Protein AF-0000000084860853 (afdb_homodimer)

Foldseek 3Di:
DPPPPPPQDDPLPRDDDPAQVNLLVVLCVPAPPPPFLEQADFAFADDFDPLLVVLLVVLVVDPVLQDFAQLQAHPLLLVLVQVLCQVVQVHGADSVQFKGKFQALLVLLLLLLLLWPAAQAEEEEEPLDDLSVVSSNPVRRYHYQYFYFFDAPCQFQAAAALQRGDGPVVSVLVSDDLRHAEYEAEPVDPPSLHAHDLVRLVSVLVSCLVNVHAYEYECQQVLWFQDDHDDSLRNDVSSLQRYKYKYGLCQLRSNNVQRIIMIGGGNVSVVSSSVSRCVVPVHYNRSSSSSSSVCSVCCVVVVNSVVVNVVLVVLLVLLCVLCVVLSWYWHRHRGDFKIKTFQPQFADDDPPDDDPSQVPDAQQSVVQSVLCRQQSYHWGQSLSSPDPVCSVSRRRMTMGGRSYDSVSSVSNSVSCNSSSVRGHD/DPPPPPPQDDPLPRDDQPALVNLLVVLCVPAPPPPFLEQADFAFADDFDPLLVVLLVVLVVDPVLQDFAQLQAHPLLLVLVQVLCQVVQVHGADSVQFKGKFQALLVLVLLLLLLWPAAQAEEEEEPLDDLSVVSSNPVRRYHYQYFYFFDAPCQFQAAAALQRGDGPVVSVLVSDDLRHAEYEAEPVDPPSLHAHDLVRLVSVLVSCLVNVHAYEYECQQVLWFQDDHDDSLRNDVSSLQRYKYKYGLCQLRSNNVQRIIMIGGGNVSVVSSSVSRCVVPVHYNRSSSSSSSVCSVCCVVVVNSVVVNVVLVVLLVLLCVLCVVLVWYKHRHRGDFKIKTFQPQFADDDPPDDDPSQVPDAQQSVVQSVLCRQQSYHWGQSLSSPDPVCSVSRRRMTMGGRSYDSVSSVSNSVSCNSSSVRGHD

Sequence (850 aa):
MSNKSKLQPAARVAARKQDVWTIVNEAAAASPKQPIVNMGQGFFGYNPPKFILDAAKAALDKVECNQYSPTKGRPRLKQAIADSYSPLWGRKLDPDTEITITTGANEGMLSAFMGFIEEGDEVIIFEPFFDQYISNIEMPGGKIRYVPLHPPEKGAAQNTSAGEWTINFAELEAAITPKTKMIVLNTPHNPVGKVFSKEELLKIGELCVKNEIIILSDEVYDRLYYTPFTRMATLSPEIERLTLTVGSAGKNFYATGWRVGWLIGPPHLIQYVAAAHTRICYSSVSPLQEAAAVGFEEADANNFWNSAVTEMKGKMNLFNEIWKELDLPFSDPEGGYFVLVNMKKVKIPVNYPFPDHVKDRPRDFKLSWFLIQEVGVAAIPPTEFYTDENAHIGEDWLRFAVCKEDEVLVSAKERLRGLKKYIEAMSNKSKLQPAARVAARKQDVWTIVNEAAAASPKQPIVNMGQGFFGYNPPKFILDAAKAALDKVECNQYSPTKGRPRLKQAIADSYSPLWGRKLDPDTEITITTGANEGMLSAFMGFIEEGDEVIIFEPFFDQYISNIEMPGGKIRYVPLHPPEKGAAQNTSAGEWTINFAELEAAITPKTKMIVLNTPHNPVGKVFSKEELLKIGELCVKNEIIILSDEVYDRLYYTPFTRMATLSPEIERLTLTVGSAGKNFYATGWRVGWLIGPPHLIQYVAAAHTRICYSSVSPLQEAAAVGFEEADANNFWNSAVTEMKGKMNLFNEIWKELDLPFSDPEGGYFVLVNMKKVKIPVNYPFPDHVKDRPRDFKLSWFLIQEVGVAAIPPTEFYTDENAHIGEDWLRFAVCKEDEVLVSAKERLRGLKKYIEA

Structure (mmCIF, N/CA/C/O backbone):
data_AF-0000000084860853-model_v1
#
loop_
_entity.id
_entity.type
_entity.pdbx_description
1 polymer 'Similar to kynurenine aminotransferase'
#
loop_
_atom_site.group_PDB
_atom_site.id
_atom_site.type_symbol
_atom_site.label_atom_id
_atom_site.label_alt_id
_atom_site.label_comp_id
_atom_site.label_asym_id
_atom_site.label_entity_id
_atom_site.label_seq_id
_atom_site.pdbx_PDB_ins_code
_atom_site.Cartn_x
_atom_site.Cartn_y
_atom_site.Cartn_z
_atom_site.occupancy
_atom_site.B_iso_or_equiv
_atom_site.auth_seq_id
_atom_site.auth_comp_id
_atom_site.auth_asym_id
_atom_site.auth_atom_id
_atom_site.pdbx_PDB_model_num
ATOM 1 N N . MET A 1 1 ? -27.391 12.758 -25.125 1 26.53 1 MET A N 1
ATOM 2 C CA . MET A 1 1 ? -26.359 12.898 -24.094 1 26.53 1 MET A CA 1
ATOM 3 C C . MET A 1 1 ? -26.516 11.82 -23.031 1 26.53 1 MET A C 1
ATOM 5 O O . MET A 1 1 ? -27.547 11.734 -22.375 1 26.53 1 MET A O 1
ATOM 9 N N . SER A 1 2 ? -26.094 10.609 -23.031 1 34.16 2 SER A N 1
ATOM 10 C CA . SER A 1 2 ? -26.391 9.406 -22.266 1 34.16 2 SER A CA 1
ATOM 11 C C . SER A 1 2 ? -26.203 9.641 -20.766 1 34.16 2 SER A C 1
ATOM 13 O O . SER A 1 2 ? -25.172 10.18 -20.344 1 34.16 2 SER A O 1
ATOM 15 N N . ASN A 1 3 ? -27.156 9.977 -19.938 1 36.84 3 ASN A N 1
ATOM 16 C CA . ASN A 1 3 ? -27.297 10.375 -18.547 1 36.84 3 ASN A CA 1
ATOM 17 C C . ASN A 1 3 ? -26.578 9.406 -17.609 1 36.84 3 ASN A C 1
ATOM 19 O O . ASN A 1 3 ? -27.203 8.508 -17.047 1 36.84 3 ASN A O 1
ATOM 23 N N . LYS A 1 4 ? -25.406 8.906 -17.922 1 50.62 4 LYS A N 1
ATOM 24 C CA . LYS A 1 4 ? -24.703 8.055 -16.969 1 50.62 4 LYS A CA 1
ATOM 25 C C . LYS A 1 4 ? -24.594 8.727 -15.594 1 50.62 4 LYS A C 1
ATOM 27 O O . LYS A 1 4 ? -24.266 9.914 -15.508 1 50.62 4 LYS A O 1
ATOM 32 N N . SER A 1 5 ? -25.203 8.086 -14.578 1 68.56 5 SER A N 1
ATOM 33 C CA . SER A 1 5 ? -25.25 8.539 -13.188 1 68.56 5 SER A CA 1
ATOM 34 C C . SER A 1 5 ? -23.859 8.969 -12.711 1 68.56 5 SER A C 1
ATOM 36 O O . SER A 1 5 ? -22.859 8.32 -13.031 1 68.56 5 SER A O 1
ATOM 38 N N . LYS A 1 6 ? -23.625 10.25 -12.414 1 81.25 6 LYS A N 1
ATOM 39 C CA . LYS A 1 6 ? -22.406 10.852 -11.875 1 81.25 6 LYS A CA 1
ATOM 40 C C . LYS A 1 6 ? -21.797 9.977 -10.781 1 81.25 6 LYS A C 1
ATOM 42 O O . LYS A 1 6 ? -20.625 10.109 -10.461 1 81.25 6 LYS A O 1
ATOM 47 N N . LEU A 1 7 ? -22.562 8.953 -10.445 1 88.38 7 LEU A N 1
ATOM 48 C CA . LEU A 1 7 ? -22.094 8.125 -9.344 1 88.38 7 LEU A CA 1
ATOM 49 C C . LEU A 1 7 ? -21.547 6.797 -9.852 1 88.38 7 LEU A C 1
ATOM 51 O O . LEU A 1 7 ? -21.125 5.953 -9.062 1 88.38 7 LEU A O 1
ATOM 55 N N . GLN A 1 8 ? -21.406 6.688 -11.102 1 92.31 8 GLN A N 1
ATOM 56 C CA . GLN A 1 8 ? -20.891 5.449 -11.688 1 92.31 8 GLN A CA 1
ATOM 57 C C . GLN A 1 8 ? -19.422 5.25 -11.359 1 92.31 8 GLN A C 1
ATOM 59 O O . GLN A 1 8 ? -18.656 6.211 -11.328 1 92.31 8 GLN A O 1
ATOM 64 N N . PRO A 1 9 ? -19 3.986 -11.086 1 95.88 9 PRO A N 1
ATOM 65 C CA . PRO A 1 9 ? -17.578 3.717 -10.852 1 95.88 9 PRO A CA 1
ATOM 66 C C . PRO A 1 9 ? -16.719 3.924 -12.102 1 95.88 9 PRO A C 1
ATOM 68 O O . PRO A 1 9 ? -17.25 3.986 -13.219 1 95.88 9 PRO A O 1
ATOM 71 N N . ALA A 1 10 ? -15.477 4.156 -11.883 1 95.56 10 ALA A N 1
ATOM 72 C CA . ALA A 1 10 ? -14.539 4.18 -13 1 95.56 10 ALA A CA 1
ATOM 73 C C . ALA A 1 10 ? -14.539 2.846 -13.742 1 95.56 10 ALA A C 1
ATOM 75 O O . ALA A 1 10 ? -14.758 1.792 -13.141 1 95.56 10 ALA A O 1
ATOM 76 N N . ALA A 1 11 ? -14.211 2.842 -14.984 1 92.62 11 ALA A N 1
ATOM 77 C CA . ALA A 1 11 ? -14.242 1.666 -15.852 1 92.62 11 ALA A CA 1
ATOM 78 C C . ALA A 1 11 ? -13.289 0.585 -15.344 1 92.62 11 ALA A C 1
ATOM 80 O O . ALA A 1 11 ? -13.594 -0.607 -15.438 1 92.62 11 ALA A O 1
ATOM 81 N N . ARG A 1 12 ? -12.195 0.969 -14.781 1 93 12 ARG A N 1
ATOM 82 C CA . ARG A 1 12 ? -11.133 0.051 -14.391 1 93 12 ARG A CA 1
ATOM 83 C C . ARG A 1 12 ? -11.586 -0.86 -13.258 1 93 12 ARG A C 1
ATOM 85 O O . ARG A 1 12 ? -10.992 -1.909 -13.016 1 93 12 ARG A O 1
ATOM 92 N N . VAL A 1 13 ? -12.711 -0.472 -12.523 1 93.19 13 VAL A N 1
ATOM 93 C CA . VAL A 1 13 ? -13.156 -1.284 -11.398 1 93.19 13 VAL A CA 1
ATOM 94 C C . VAL A 1 13 ? -14.625 -1.672 -11.602 1 93.19 13 VAL A C 1
ATOM 96 O O . VAL A 1 13 ? -15.211 -2.348 -10.75 1 93.19 13 VAL A O 1
ATOM 99 N N . ALA A 1 14 ? -15.258 -1.277 -12.656 1 89 14 ALA A N 1
ATOM 100 C CA . ALA A 1 14 ? -16.703 -1.44 -12.875 1 89 14 ALA A CA 1
ATOM 101 C C . ALA A 1 14 ? -17.047 -2.891 -13.195 1 89 14 ALA A C 1
ATOM 103 O O . ALA A 1 14 ? -18.062 -3.406 -12.742 1 89 14 ALA A O 1
ATOM 104 N N . ALA A 1 15 ? -16.234 -3.461 -13.977 1 77 15 ALA A N 1
ATOM 105 C CA . ALA A 1 15 ? -16.531 -4.82 -14.43 1 77 15 ALA A CA 1
ATOM 106 C C . ALA A 1 15 ? -16.078 -5.848 -13.391 1 77 15 ALA A C 1
ATOM 108 O O . ALA A 1 15 ? -15.023 -5.695 -12.781 1 77 15 ALA A O 1
ATOM 109 N N . ARG A 1 16 ? -17.203 -6.672 -13.125 1 67.56 16 ARG A N 1
ATOM 110 C CA . ARG A 1 16 ? -16.891 -7.699 -12.141 1 67.56 16 ARG A CA 1
ATOM 111 C C . ARG A 1 16 ? -17.016 -9.094 -12.742 1 67.56 16 ARG A C 1
ATOM 113 O O . ARG A 1 16 ? -18.125 -9.531 -13.07 1 67.56 16 ARG A O 1
ATOM 120 N N . LYS A 1 17 ? -15.961 -9.578 -13.375 1 71.38 17 LYS A N 1
ATOM 121 C CA . LYS A 1 17 ? -15.961 -11.023 -13.609 1 71.38 17 LYS A CA 1
ATOM 122 C C . LYS A 1 17 ? -15.5 -11.781 -12.367 1 71.38 17 LYS A C 1
ATOM 124 O O . LYS A 1 17 ? -14.57 -11.352 -11.68 1 71.38 17 LYS A O 1
ATOM 129 N N . GLN A 1 18 ? -16.266 -12.828 -12.086 1 79.12 18 GLN A N 1
ATOM 130 C CA . GLN A 1 18 ? -15.852 -13.625 -10.93 1 79.12 18 GLN A CA 1
ATOM 131 C C . GLN A 1 18 ? -14.453 -14.203 -11.133 1 79.12 18 GLN A C 1
ATOM 133 O O . GLN A 1 18 ? -14.188 -14.867 -12.141 1 79.12 18 GLN A O 1
ATOM 138 N N . ASP A 1 19 ? -13.641 -13.93 -10.234 1 78.62 19 ASP A N 1
ATOM 139 C CA . ASP A 1 19 ? -12.266 -14.398 -10.367 1 78.62 19 ASP A CA 1
ATOM 140 C C . ASP A 1 19 ? -12.125 -15.836 -9.867 1 78.62 19 ASP A C 1
ATOM 142 O O . ASP A 1 19 ? -13.055 -16.391 -9.281 1 78.62 19 ASP A O 1
ATOM 146 N N . VAL A 1 20 ? -11.016 -16.438 -10.172 1 85.88 20 VAL A N 1
ATOM 147 C CA . VAL A 1 20 ? -10.742 -17.828 -9.867 1 85.88 20 VAL A CA 1
ATOM 148 C C . VAL A 1 20 ? -10.82 -18.062 -8.359 1 85.88 20 VAL A C 1
ATOM 150 O O . VAL A 1 20 ? -11.289 -19.109 -7.91 1 85.88 20 VAL A O 1
ATOM 153 N N . TRP A 1 21 ? -10.398 -17.141 -7.594 1 80 21 TRP A N 1
ATOM 154 C CA . TRP A 1 21 ? -10.375 -17.281 -6.145 1 80 21 TRP A CA 1
ATOM 155 C C . TRP A 1 21 ? -11.789 -17.375 -5.582 1 80 21 TRP A C 1
ATOM 157 O O . TRP A 1 21 ? -12.062 -18.172 -4.691 1 80 21 TRP A O 1
ATOM 167 N N . THR A 1 22 ? -12.633 -16.578 -6.156 1 81.06 22 THR A N 1
ATOM 168 C CA . THR A 1 22 ? -14.039 -16.625 -5.77 1 81.06 22 THR A CA 1
ATOM 169 C C . THR A 1 22 ? -14.664 -17.969 -6.156 1 81.06 22 THR A C 1
ATOM 171 O O . THR A 1 22 ? -15.391 -18.562 -5.363 1 81.06 22 THR A O 1
ATOM 174 N N . ILE A 1 23 ? -14.352 -18.438 -7.277 1 86.25 23 ILE A N 1
ATOM 175 C CA . ILE A 1 23 ? -14.906 -19.688 -7.781 1 86.25 23 ILE A CA 1
ATOM 176 C C . ILE A 1 23 ? -14.422 -20.844 -6.918 1 86.25 23 ILE A C 1
ATOM 178 O O . ILE A 1 23 ? -15.211 -21.703 -6.52 1 86.25 23 ILE A O 1
ATOM 182 N N . VAL A 1 24 ? -13.18 -20.844 -6.613 1 88.75 24 VAL A N 1
ATOM 183 C CA . VAL A 1 24 ? -12.586 -21.906 -5.809 1 88.75 24 VAL A CA 1
ATOM 184 C C . VAL A 1 24 ? -13.18 -21.875 -4.398 1 88.75 24 VAL A C 1
ATOM 186 O O . VAL A 1 24 ? -13.484 -22.922 -3.83 1 88.75 24 VAL A O 1
ATOM 189 N N . ASN A 1 25 ? -13.375 -20.719 -3.898 1 86 25 ASN A N 1
ATOM 190 C CA . ASN A 1 25 ? -13.969 -20.594 -2.572 1 86 25 ASN A CA 1
ATOM 191 C C . ASN A 1 25 ? -15.422 -21.062 -2.559 1 86 25 ASN A C 1
ATOM 193 O O . ASN A 1 25 ? -15.859 -21.688 -1.595 1 86 25 ASN A O 1
ATOM 197 N N . GLU A 1 26 ? -16.156 -20.766 -3.588 1 88.44 26 GLU A N 1
ATOM 198 C CA . GLU A 1 26 ? -17.531 -21.219 -3.705 1 88.44 26 GLU A CA 1
ATOM 199 C C . GLU A 1 26 ? -17.594 -22.75 -3.807 1 88.44 26 GLU A C 1
ATOM 201 O O . GLU A 1 26 ? -18.438 -23.375 -3.176 1 88.44 26 GLU A O 1
ATOM 206 N N . ALA A 1 27 ? -16.719 -23.25 -4.609 1 93.25 27 ALA A N 1
ATOM 207 C CA . ALA A 1 27 ? -16.656 -24.688 -4.754 1 93.25 27 ALA A CA 1
ATOM 208 C C . ALA A 1 27 ? -16.344 -25.359 -3.416 1 93.25 27 ALA A C 1
ATOM 210 O O . ALA A 1 27 ? -16.938 -26.391 -3.07 1 93.25 27 ALA A O 1
ATOM 211 N N . ALA A 1 28 ? -15.398 -24.781 -2.754 1 92.62 28 ALA A N 1
ATOM 212 C CA . ALA A 1 28 ? -14.992 -25.312 -1.451 1 92.62 28 ALA A CA 1
ATOM 213 C C . ALA A 1 28 ? -16.156 -25.297 -0.469 1 92.62 28 ALA A C 1
ATOM 215 O O . ALA A 1 28 ? -16.359 -26.25 0.287 1 92.62 28 ALA A O 1
ATOM 216 N N . ALA A 1 29 ? -16.906 -24.266 -0.523 1 91.25 29 ALA A N 1
ATOM 217 C CA . ALA A 1 29 ? -18.047 -24.125 0.382 1 91.25 29 ALA A CA 1
ATOM 218 C C . ALA A 1 29 ? -19.156 -25.109 0.042 1 91.25 29 ALA A C 1
ATOM 220 O O . ALA A 1 29 ? -19.844 -25.609 0.933 1 91.25 29 ALA A O 1
ATOM 221 N N . ALA A 1 30 ? -19.297 -25.438 -1.141 1 93.12 30 ALA A N 1
ATOM 222 C CA . ALA A 1 30 ? -20.391 -26.297 -1.623 1 93.12 30 ALA A CA 1
ATOM 223 C C . ALA A 1 30 ? -20 -27.766 -1.541 1 93.12 30 ALA A C 1
ATOM 225 O O . ALA A 1 30 ? -20.859 -28.641 -1.635 1 93.12 30 ALA A O 1
ATOM 226 N N . SER A 1 31 ? -18.797 -28.047 -1.354 1 96.31 31 SER A N 1
ATOM 227 C CA . SER A 1 31 ? -18.297 -29.422 -1.434 1 96.31 31 SER A CA 1
ATOM 228 C C . SER A 1 31 ? -18.766 -30.25 -0.251 1 96.31 31 SER A C 1
ATOM 230 O O . SER A 1 31 ? -18.781 -29.781 0.886 1 96.31 31 SER A O 1
ATOM 232 N N . PRO A 1 32 ? -19.219 -31.5 -0.446 1 95.38 32 PRO A N 1
ATOM 233 C CA . PRO A 1 32 ? -19.531 -32.406 0.661 1 95.38 32 PRO A CA 1
ATOM 234 C C . PRO A 1 32 ? -18.281 -33 1.303 1 95.38 32 PRO A C 1
ATOM 236 O O . PRO A 1 32 ? -18.375 -33.656 2.338 1 95.38 32 PRO A O 1
ATOM 239 N N . LYS A 1 33 ? -17.125 -32.812 0.686 1 95.56 33 LYS A N 1
ATOM 240 C CA . LYS A 1 33 ? -15.859 -33.375 1.153 1 95.56 33 LYS A CA 1
ATOM 241 C C . LYS A 1 33 ? -15.133 -32.375 2.07 1 95.56 33 LYS A C 1
ATOM 243 O O . LYS A 1 33 ? -14.023 -31.938 1.758 1 95.56 33 LYS A O 1
ATOM 248 N N . GLN A 1 34 ? -15.68 -32.25 3.234 1 94.88 34 GLN A N 1
ATOM 249 C CA . GLN A 1 34 ? -15.117 -31.281 4.172 1 94.88 34 GLN A CA 1
ATOM 250 C C . GLN A 1 34 ? -14.227 -31.969 5.199 1 94.88 34 GLN A C 1
ATOM 252 O O . GLN A 1 34 ? -14.453 -33.125 5.555 1 94.88 34 GLN A O 1
ATOM 257 N N . PRO A 1 35 ? -13.203 -31.25 5.695 1 95.69 35 PRO A N 1
ATOM 258 C CA . PRO A 1 35 ? -12.664 -29.938 5.293 1 95.69 35 PRO A CA 1
ATOM 259 C C . PRO A 1 35 ? -11.859 -30.016 3.998 1 95.69 35 PRO A C 1
ATOM 261 O O . PRO A 1 35 ? -11.203 -31.016 3.729 1 95.69 35 PRO A O 1
ATOM 264 N N . ILE A 1 36 ? -11.875 -28.922 3.238 1 96.56 36 ILE A N 1
ATOM 265 C CA . ILE A 1 36 ? -11.164 -28.875 1.967 1 96.56 36 ILE A CA 1
ATOM 266 C C . ILE A 1 36 ? -9.672 -28.703 2.221 1 96.56 36 ILE A C 1
ATOM 268 O O . ILE A 1 36 ? -9.258 -27.922 3.084 1 96.56 36 ILE A O 1
ATOM 272 N N . VAL A 1 37 ? -8.891 -29.5 1.539 1 97 37 VAL A N 1
ATOM 273 C CA . VAL A 1 37 ? -7.445 -29.266 1.525 1 97 37 VAL A CA 1
ATOM 274 C C . VAL A 1 37 ? -7.094 -28.25 0.439 1 97 37 VAL A C 1
ATOM 276 O O . VAL A 1 37 ? -7.168 -28.562 -0.753 1 97 37 VAL A O 1
ATOM 279 N N . ASN A 1 38 ? -6.738 -27.078 0.819 1 95 38 ASN A N 1
ATOM 280 C CA . ASN A 1 38 ? -6.469 -25.984 -0.119 1 95 38 ASN A CA 1
ATOM 281 C C . ASN A 1 38 ? -5.035 -26.047 -0.642 1 95 38 ASN A C 1
ATOM 283 O O . ASN A 1 38 ? -4.102 -25.625 0.048 1 95 38 ASN A O 1
ATOM 287 N N . MET A 1 39 ? -4.891 -26.469 -1.827 1 96.62 39 MET A N 1
ATOM 288 C CA . MET A 1 39 ? -3.584 -26.516 -2.479 1 96.62 39 MET A CA 1
ATOM 289 C C . MET A 1 39 ? -3.473 -25.453 -3.564 1 96.62 39 MET A C 1
ATOM 291 O O . MET A 1 39 ? -2.611 -25.547 -4.441 1 96.62 39 MET A O 1
ATOM 295 N N . GLY A 1 40 ? -4.438 -24.547 -3.551 1 93.06 40 GLY A N 1
ATOM 296 C CA . GLY A 1 40 ? -4.441 -23.531 -4.586 1 93.06 40 GLY A CA 1
ATOM 297 C C . GLY A 1 40 ? -3.691 -22.266 -4.188 1 93.06 40 GLY A C 1
ATOM 298 O O . GLY A 1 40 ? -2.93 -21.719 -4.984 1 93.06 40 GLY A O 1
ATOM 299 N N . GLN A 1 41 ? -3.877 -21.781 -3.053 1 83.88 41 GLN A N 1
ATOM 300 C CA . GLN A 1 41 ? -3.336 -20.484 -2.639 1 83.88 41 GLN A CA 1
ATOM 301 C C . GLN A 1 41 ? -1.855 -20.609 -2.283 1 83.88 41 GLN A C 1
ATOM 303 O O . GLN A 1 41 ? -1.441 -21.562 -1.618 1 83.88 41 GLN A O 1
ATOM 308 N N . GLY A 1 42 ? -1.122 -19.641 -2.715 1 86.69 42 GLY A N 1
ATOM 309 C CA . GLY A 1 42 ? 0.327 -19.656 -2.596 1 86.69 42 GLY A CA 1
ATOM 310 C C . GLY A 1 42 ? 0.832 -18.922 -1.366 1 86.69 42 GLY A C 1
ATOM 311 O O . GLY A 1 42 ? 1.737 -18.094 -1.459 1 86.69 42 GLY A O 1
ATOM 312 N N . PHE A 1 43 ? 0.131 -19.141 -0.186 1 87.19 43 PHE A N 1
ATOM 313 C CA . PHE A 1 43 ? 0.722 -18.641 1.054 1 87.19 43 PHE A CA 1
ATOM 314 C C . PHE A 1 43 ? 1.024 -19.797 2.002 1 87.19 43 PHE A C 1
ATOM 316 O O . PHE A 1 43 ? 0.439 -20.875 1.884 1 87.19 43 PHE A O 1
ATOM 323 N N . PHE A 1 44 ? 1.942 -19.578 2.877 1 95.19 44 PHE A N 1
ATOM 324 C CA . PHE A 1 44 ? 2.561 -20.625 3.689 1 95.19 44 PHE A CA 1
ATOM 325 C C . PHE A 1 44 ? 1.618 -21.078 4.797 1 95.19 44 PHE A C 1
ATOM 327 O O . PHE A 1 44 ? 0.912 -20.266 5.391 1 95.19 44 PHE A O 1
ATOM 334 N N . GLY A 1 45 ? 1.632 -22.359 5.059 1 95.69 45 GLY A N 1
ATOM 335 C CA . GLY A 1 45 ? 0.835 -22.922 6.137 1 95.69 45 GLY A CA 1
ATOM 336 C C . GLY A 1 45 ? 1.556 -22.922 7.473 1 95.69 45 GLY A C 1
ATOM 337 O O . GLY A 1 45 ? 1.134 -23.609 8.406 1 95.69 45 GLY A O 1
ATOM 338 N N . TYR A 1 46 ? 2.668 -22.281 7.539 1 96.94 46 TYR A N 1
ATOM 339 C CA . TYR A 1 46 ? 3.484 -22.234 8.75 1 96.94 46 TYR A CA 1
ATOM 340 C C . TYR A 1 46 ? 4.051 -20.828 8.969 1 96.94 46 TYR A C 1
ATOM 342 O O . TYR A 1 46 ? 3.943 -19.969 8.102 1 96.94 46 TYR A O 1
ATOM 350 N N . ASN A 1 47 ? 4.605 -20.562 10.109 1 97.94 47 ASN A N 1
ATOM 351 C CA . ASN A 1 47 ? 5.129 -19.25 10.516 1 97.94 47 ASN A CA 1
ATOM 352 C C . ASN A 1 47 ? 6.484 -18.969 9.875 1 97.94 47 ASN A C 1
ATOM 354 O O . ASN A 1 47 ? 7.195 -19.906 9.484 1 97.94 47 ASN A O 1
ATOM 358 N N . PRO A 1 48 ? 6.828 -17.641 9.758 1 98.12 48 PRO A N 1
ATOM 359 C CA . PRO A 1 48 ? 8.227 -17.297 9.508 1 98.12 48 PRO A CA 1
ATOM 360 C C . PRO A 1 48 ? 9.18 -17.875 10.547 1 98.12 48 PRO A C 1
ATOM 362 O O . PRO A 1 48 ? 8.742 -18.281 11.633 1 98.12 48 PRO A O 1
ATOM 365 N N . PRO A 1 49 ? 10.453 -17.953 10.203 1 97.88 49 PRO A N 1
ATOM 366 C CA . PRO A 1 49 ? 11.43 -18.453 11.18 1 97.88 49 PRO A CA 1
ATOM 367 C C . PRO A 1 49 ? 11.383 -17.672 12.492 1 97.88 49 PRO A C 1
ATOM 369 O O . PRO A 1 49 ? 11.195 -16.453 12.484 1 97.88 49 PRO A O 1
ATOM 372 N N . LYS A 1 50 ? 11.68 -18.375 13.562 1 98.06 50 LYS A N 1
ATOM 373 C CA . LYS A 1 50 ? 11.562 -17.812 14.906 1 98.06 50 LYS A CA 1
ATOM 374 C C . LYS A 1 50 ? 12.414 -16.562 15.062 1 98.06 50 LYS A C 1
ATOM 376 O O . LYS A 1 50 ? 12.008 -15.602 15.703 1 98.06 50 LYS A O 1
ATOM 381 N N . PHE A 1 51 ? 13.656 -16.547 14.492 1 98.31 51 PHE A N 1
ATOM 382 C CA . PHE A 1 51 ? 14.555 -15.414 14.695 1 98.31 51 PHE A CA 1
ATOM 383 C C . PHE A 1 51 ? 14 -14.164 14.031 1 98.31 51 PHE A C 1
ATOM 385 O O . PHE A 1 51 ? 14.25 -13.047 14.484 1 98.31 51 PHE A O 1
ATOM 392 N N . ILE A 1 52 ? 13.258 -14.297 13 1 98.62 52 ILE A N 1
ATOM 393 C CA . ILE A 1 52 ? 12.625 -13.172 12.328 1 98.62 52 ILE A CA 1
ATOM 394 C C . ILE A 1 52 ? 11.406 -12.711 13.125 1 98.62 52 ILE A C 1
ATOM 396 O O . ILE A 1 52 ? 11.164 -11.508 13.258 1 98.62 52 ILE A O 1
ATOM 400 N N . LEU A 1 53 ? 10.586 -13.664 13.656 1 98.81 53 LEU A N 1
ATOM 401 C CA . LEU A 1 53 ? 9.445 -13.328 14.508 1 98.81 53 LEU A CA 1
ATOM 402 C C . LEU A 1 53 ? 9.898 -12.578 15.75 1 98.81 53 LEU A C 1
ATOM 404 O O . LEU A 1 53 ? 9.258 -11.602 16.156 1 98.81 53 LEU A O 1
ATOM 408 N N . ASP A 1 54 ? 11.008 -13.023 16.359 1 98.81 54 ASP A N 1
ATOM 409 C CA . ASP A 1 54 ? 11.57 -12.352 17.516 1 98.81 54 ASP A CA 1
ATOM 410 C C . ASP A 1 54 ? 11.992 -10.922 17.188 1 98.81 54 ASP A C 1
ATOM 412 O O . ASP A 1 54 ? 11.797 -10.008 17.984 1 98.81 54 ASP A O 1
ATOM 416 N N . ALA A 1 55 ? 12.602 -10.758 16 1 98.81 55 ALA A N 1
ATOM 417 C CA . ALA A 1 55 ? 13 -9.43 15.547 1 98.81 55 ALA A CA 1
ATOM 418 C C . ALA A 1 55 ? 11.789 -8.516 15.367 1 98.81 55 ALA A C 1
ATOM 420 O O . ALA A 1 55 ? 11.852 -7.328 15.68 1 98.81 55 ALA A O 1
ATOM 421 N N . ALA A 1 56 ? 10.727 -9.086 14.836 1 98.88 56 ALA A N 1
ATOM 422 C CA . ALA A 1 56 ? 9.5 -8.305 14.664 1 98.88 56 ALA A CA 1
ATOM 423 C C . ALA A 1 56 ? 8.969 -7.828 16.016 1 98.88 56 ALA A C 1
ATOM 425 O O . ALA A 1 56 ? 8.586 -6.664 16.156 1 98.88 56 ALA A O 1
ATOM 426 N N . LYS A 1 57 ? 8.891 -8.75 16.969 1 98.88 57 LYS A N 1
ATOM 427 C CA . LYS A 1 57 ? 8.414 -8.406 18.312 1 98.88 57 LYS A CA 1
ATOM 428 C C . LYS A 1 57 ? 9.305 -7.344 18.953 1 98.88 57 LYS A C 1
ATOM 430 O O . LYS A 1 57 ? 8.805 -6.391 19.547 1 98.88 57 LYS A O 1
ATOM 435 N N . ALA A 1 58 ? 10.602 -7.461 18.766 1 98.81 58 ALA A N 1
ATOM 436 C CA . ALA A 1 58 ? 11.547 -6.496 19.328 1 98.81 58 ALA A CA 1
ATOM 437 C C . ALA A 1 58 ? 11.375 -5.125 18.672 1 98.81 58 ALA A C 1
ATOM 439 O O . ALA A 1 58 ? 11.508 -4.098 19.344 1 98.81 58 ALA A O 1
ATOM 440 N N . ALA A 1 59 ? 11.117 -5.102 17.391 1 98.81 59 ALA A N 1
ATOM 441 C CA . ALA A 1 59 ? 10.938 -3.85 16.656 1 98.81 59 ALA A CA 1
ATOM 442 C C . ALA A 1 59 ? 9.758 -3.057 17.203 1 98.81 59 ALA A C 1
ATOM 444 O O . ALA A 1 59 ? 9.781 -1.824 17.234 1 98.81 59 ALA A O 1
ATOM 445 N N . LEU A 1 60 ? 8.727 -3.754 17.688 1 98.81 60 LEU A N 1
ATOM 446 C CA . LEU A 1 60 ? 7.496 -3.123 18.156 1 98.81 60 LEU A CA 1
ATOM 447 C C . LEU A 1 60 ? 7.738 -2.363 19.453 1 98.81 60 LEU A C 1
ATOM 449 O O . LEU A 1 60 ? 6.906 -1.549 19.875 1 98.81 60 LEU A O 1
ATOM 453 N N . ASP A 1 61 ? 8.867 -2.58 20.094 1 98.31 61 ASP A N 1
ATOM 454 C CA . ASP A 1 61 ? 9.18 -1.896 21.344 1 98.31 61 ASP A CA 1
ATOM 455 C C . ASP A 1 61 ? 9.828 -0.539 21.078 1 98.31 61 ASP A C 1
ATOM 457 O O . ASP A 1 61 ? 9.945 0.287 21.984 1 98.31 61 ASP A O 1
ATOM 461 N N . LYS A 1 62 ? 10.203 -0.277 19.891 1 98.19 62 LYS A N 1
ATOM 462 C CA . LYS A 1 62 ? 10.922 0.945 19.547 1 98.19 62 LYS A CA 1
ATOM 463 C C . LYS A 1 62 ? 9.977 1.994 18.953 1 98.19 62 LYS A C 1
ATOM 465 O O . LYS A 1 62 ? 9.289 1.737 17.969 1 98.19 62 LYS A O 1
ATOM 470 N N . VAL A 1 63 ? 10 3.201 19.469 1 97.69 63 VAL A N 1
ATOM 471 C CA . VAL A 1 63 ? 9.102 4.281 19.078 1 97.69 63 VAL A CA 1
ATOM 472 C C . VAL A 1 63 ? 9.203 4.523 17.578 1 97.69 63 VAL A C 1
ATOM 474 O O . VAL A 1 63 ? 8.195 4.566 16.875 1 97.69 63 VAL A O 1
ATOM 477 N N . GLU A 1 64 ? 10.461 4.621 17.062 1 96.88 64 GLU A N 1
ATOM 478 C CA . GLU A 1 64 ? 10.664 4.98 15.656 1 96.88 64 GLU A CA 1
ATOM 479 C C . GLU A 1 64 ? 10.125 3.902 14.727 1 96.88 64 GLU A C 1
ATOM 481 O O . GLU A 1 64 ? 9.703 4.199 13.609 1 96.88 64 GLU A O 1
ATOM 486 N N . CYS A 1 65 ? 10.055 2.635 15.195 1 98.31 65 CYS A N 1
ATOM 487 C CA . CYS A 1 65 ? 9.57 1.535 14.367 1 98.31 65 CYS A CA 1
ATOM 488 C C . CYS A 1 65 ? 8.055 1.539 14.281 1 98.31 65 CYS A C 1
ATOM 490 O O . CYS A 1 65 ? 7.477 0.953 13.359 1 98.31 65 CYS A O 1
ATOM 492 N N . ASN A 1 66 ? 7.414 2.184 15.227 1 98.62 66 ASN A N 1
ATOM 493 C CA . ASN A 1 66 ? 5.957 2.238 15.211 1 98.62 66 ASN A CA 1
ATOM 494 C C . ASN A 1 66 ? 5.449 3.463 14.453 1 98.62 66 ASN A C 1
ATOM 496 O O . ASN A 1 66 ? 4.246 3.621 14.258 1 98.62 66 ASN A O 1
ATOM 500 N N . GLN A 1 67 ? 6.32 4.348 13.977 1 97.94 67 GLN A N 1
ATOM 501 C CA . GLN A 1 67 ? 5.961 5.559 13.25 1 97.94 67 GLN A CA 1
ATOM 502 C C . GLN A 1 67 ? 6.375 5.461 11.781 1 97.94 67 GLN A C 1
ATOM 504 O O . GLN A 1 67 ? 7.031 4.496 11.383 1 97.94 67 GLN A O 1
ATOM 509 N N . TYR A 1 68 ? 6.035 6.434 11.008 1 96.19 68 TYR A N 1
ATOM 510 C CA . TYR A 1 68 ? 6.309 6.434 9.57 1 96.19 68 TYR A CA 1
ATOM 511 C C . TYR A 1 68 ? 7.762 6.066 9.297 1 96.19 68 TYR A C 1
ATOM 513 O O . TYR A 1 68 ? 8.672 6.605 9.922 1 96.19 68 TYR A O 1
ATOM 521 N N . SER A 1 69 ? 7.957 5.152 8.398 1 96.75 69 SER A N 1
ATOM 522 C CA . SER A 1 69 ? 9.281 4.984 7.812 1 96.75 69 SER A CA 1
ATOM 523 C C . SER A 1 69 ? 9.555 6.047 6.754 1 96.75 69 SER A C 1
ATOM 525 O O . SER A 1 69 ? 8.633 6.691 6.258 1 96.75 69 SER A O 1
ATOM 527 N N . PRO A 1 70 ? 10.875 6.27 6.508 1 94.88 70 PRO A N 1
ATOM 528 C CA . PRO A 1 70 ? 11.133 7.047 5.297 1 94.88 70 PRO A CA 1
ATOM 529 C C . PRO A 1 70 ? 10.43 6.48 4.066 1 94.88 70 PRO A C 1
ATOM 531 O O . PRO A 1 70 ? 10.227 5.266 3.973 1 94.88 70 PRO A O 1
ATOM 534 N N . THR A 1 71 ? 10.07 7.289 3.109 1 95.5 71 THR A N 1
ATOM 535 C CA . THR A 1 71 ? 9.234 6.895 1.979 1 95.5 71 THR A CA 1
ATOM 536 C C . THR A 1 71 ? 9.938 5.828 1.139 1 95.5 71 THR A C 1
ATOM 538 O O . THR A 1 71 ? 9.281 4.961 0.554 1 95.5 71 THR A O 1
ATOM 541 N N . LYS A 1 72 ? 11.297 5.832 1.104 1 97.38 72 LYS A N 1
ATOM 542 C CA . LYS A 1 72 ? 12.047 4.863 0.307 1 97.38 72 LYS A CA 1
ATOM 543 C C . LYS A 1 72 ? 12.328 3.594 1.104 1 97.38 72 LYS A C 1
ATOM 545 O O . LYS A 1 72 ? 12.891 2.635 0.575 1 97.38 72 LYS A O 1
ATOM 550 N N . GLY A 1 73 ? 11.984 3.631 2.359 1 98.38 73 GLY A N 1
ATOM 551 C CA . GLY A 1 73 ? 12.211 2.479 3.217 1 98.38 73 GLY A CA 1
ATOM 552 C C . GLY A 1 73 ? 13.148 2.764 4.371 1 98.38 73 GLY A C 1
ATOM 553 O O . GLY A 1 73 ? 13.906 3.74 4.336 1 98.38 73 GLY A O 1
ATOM 554 N N . ARG A 1 74 ? 13.117 1.971 5.371 1 98.5 74 ARG A N 1
ATOM 555 C CA . ARG A 1 74 ? 14 2.107 6.527 1 98.5 74 ARG A CA 1
ATOM 556 C C . ARG A 1 74 ? 15.445 1.827 6.148 1 98.5 74 ARG A C 1
ATOM 558 O O . ARG A 1 74 ? 15.727 0.891 5.398 1 98.5 74 ARG A O 1
ATOM 565 N N . PRO A 1 75 ? 16.359 2.592 6.648 1 98.44 75 PRO A N 1
ATOM 566 C CA . PRO A 1 75 ? 17.781 2.463 6.27 1 98.44 75 PRO A CA 1
ATOM 567 C C . PRO A 1 75 ? 18.344 1.074 6.555 1 98.44 75 PRO A C 1
ATOM 569 O O . PRO A 1 75 ? 19.109 0.536 5.75 1 98.44 75 PRO A O 1
ATOM 572 N N . ARG A 1 76 ? 17.953 0.487 7.672 1 98.81 76 ARG A N 1
ATOM 573 C CA . ARG A 1 76 ? 18.5 -0.821 8.031 1 98.81 76 ARG A CA 1
ATOM 574 C C . ARG A 1 76 ? 18.109 -1.873 6.996 1 98.81 76 ARG A C 1
ATOM 576 O O . ARG A 1 76 ? 18.938 -2.721 6.633 1 98.81 76 ARG A O 1
ATOM 583 N N . LEU A 1 77 ? 16.844 -1.844 6.527 1 98.94 77 LEU A N 1
ATOM 584 C CA . LEU A 1 77 ? 16.422 -2.832 5.543 1 98.94 77 LEU A CA 1
ATOM 585 C C . LEU A 1 77 ? 17.109 -2.604 4.207 1 98.94 77 LEU A C 1
ATOM 587 O O . LEU A 1 77 ? 17.562 -3.555 3.564 1 98.94 77 LEU A O 1
ATOM 591 N N . LYS A 1 78 ? 17.172 -1.335 3.723 1 98.94 78 LYS A N 1
ATOM 592 C CA . LYS A 1 78 ? 17.875 -1.045 2.475 1 98.94 78 LYS A CA 1
ATOM 593 C C . LYS A 1 78 ? 19.312 -1.534 2.523 1 98.94 78 LYS A C 1
ATOM 595 O O . LYS A 1 78 ? 19.797 -2.145 1.571 1 98.94 78 LYS A O 1
ATOM 600 N N . GLN A 1 79 ? 19.953 -1.302 3.666 1 98.94 79 GLN A N 1
ATOM 601 C CA . GLN A 1 79 ? 21.328 -1.747 3.84 1 98.94 79 GLN A CA 1
ATOM 602 C C . GLN A 1 79 ? 21.422 -3.271 3.844 1 98.94 79 GLN A C 1
ATOM 604 O O . GLN A 1 79 ? 22.312 -3.848 3.227 1 98.94 79 GLN A O 1
ATOM 609 N N . ALA A 1 80 ? 20.547 -3.912 4.59 1 98.94 80 ALA A N 1
ATOM 610 C CA . ALA A 1 80 ? 20.547 -5.371 4.676 1 98.94 80 ALA A CA 1
ATOM 611 C C . ALA A 1 80 ? 20.344 -6 3.297 1 98.94 80 ALA A C 1
ATOM 613 O O . ALA A 1 80 ? 21 -6.996 2.965 1 98.94 80 ALA A O 1
ATOM 614 N N . ILE A 1 81 ? 19.469 -5.426 2.482 1 98.94 81 ILE A N 1
ATOM 615 C CA . ILE A 1 81 ? 19.234 -5.898 1.121 1 98.94 81 ILE A CA 1
ATOM 616 C C . ILE A 1 81 ? 20.5 -5.672 0.281 1 98.94 81 ILE A C 1
ATOM 618 O O . ILE A 1 81 ? 20.953 -6.578 -0.422 1 98.94 81 ILE A O 1
ATOM 622 N N . ALA A 1 82 ? 21.047 -4.469 0.37 1 98.94 82 ALA A N 1
ATOM 623 C CA . ALA A 1 82 ? 22.266 -4.184 -0.37 1 98.94 82 ALA A CA 1
ATOM 624 C C . ALA A 1 82 ? 23.359 -5.191 -0.029 1 98.94 82 ALA A C 1
ATOM 626 O O . ALA A 1 82 ? 24.016 -5.738 -0.923 1 98.94 82 ALA A O 1
ATOM 627 N N . ASP A 1 83 ? 23.547 -5.441 1.232 1 98.81 83 ASP A N 1
ATOM 628 C CA . ASP A 1 83 ? 24.578 -6.355 1.687 1 98.81 83 ASP A CA 1
ATOM 629 C C . ASP A 1 83 ? 24.312 -7.777 1.2 1 98.81 83 ASP A C 1
ATOM 631 O O . ASP A 1 83 ? 25.25 -8.492 0.823 1 98.81 83 ASP A O 1
ATOM 635 N N . SER A 1 84 ? 23.109 -8.172 1.23 1 98.5 84 SER A N 1
ATOM 636 C CA . SER A 1 84 ? 22.734 -9.531 0.868 1 98.5 84 SER A CA 1
ATOM 637 C C . SER A 1 84 ? 22.859 -9.758 -0.634 1 98.5 84 SER A C 1
ATOM 639 O O . SER A 1 84 ? 23.219 -10.852 -1.074 1 98.5 84 SER A O 1
ATOM 641 N N . TYR A 1 85 ? 22.578 -8.742 -1.475 1 98.62 85 TYR A N 1
ATOM 642 C CA . TYR A 1 85 ? 22.484 -8.914 -2.92 1 98.62 85 TYR A CA 1
ATOM 643 C C . TYR A 1 85 ? 23.812 -8.555 -3.596 1 98.62 85 TYR A C 1
ATOM 645 O O . TYR A 1 85 ? 24.078 -8.992 -4.715 1 98.62 85 TYR A O 1
ATOM 653 N N . SER A 1 86 ? 24.656 -7.734 -2.959 1 98.62 86 SER A N 1
ATOM 654 C CA . SER A 1 86 ? 25.891 -7.25 -3.568 1 98.62 86 SER A CA 1
ATOM 655 C C . SER A 1 86 ? 26.75 -8.406 -4.043 1 98.62 86 SER A C 1
ATOM 657 O O . SER A 1 86 ? 27.25 -8.391 -5.168 1 98.62 86 SER A O 1
ATOM 659 N N . PRO A 1 87 ? 26.922 -9.484 -3.234 1 97.88 87 PRO A N 1
ATOM 660 C CA . PRO A 1 87 ? 27.719 -10.609 -3.729 1 97.88 87 PRO A CA 1
ATOM 661 C C . PRO A 1 87 ? 27.109 -11.289 -4.945 1 97.88 87 PRO A C 1
ATOM 663 O O . PRO A 1 87 ? 27.828 -11.82 -5.797 1 97.88 87 PRO A O 1
ATOM 666 N N . LEU A 1 88 ? 25.812 -11.242 -5.074 1 97.19 88 LEU A N 1
ATOM 667 C CA . LEU A 1 88 ? 25.109 -11.859 -6.191 1 97.19 88 LEU A CA 1
ATOM 668 C C . LEU A 1 88 ? 25.188 -10.984 -7.438 1 97.19 88 LEU A C 1
ATOM 670 O O . LEU A 1 88 ? 25.016 -11.469 -8.555 1 97.19 88 LEU A O 1
ATOM 674 N N . TRP A 1 89 ? 25.391 -9.742 -7.215 1 96.75 89 TRP A N 1
ATOM 675 C CA . TRP A 1 89 ? 25.438 -8.766 -8.297 1 96.75 89 TRP A CA 1
ATOM 676 C C . TRP A 1 89 ? 26.859 -8.641 -8.852 1 96.75 89 TRP A C 1
ATOM 678 O O . TRP A 1 89 ? 27.047 -8.148 -9.961 1 96.75 89 TRP A O 1
ATOM 688 N N . GLY A 1 90 ? 27.859 -9.055 -8.086 1 96.06 90 GLY A N 1
ATOM 689 C CA . GLY A 1 90 ? 29.25 -8.906 -8.477 1 96.06 90 GLY A CA 1
ATOM 690 C C . GLY A 1 90 ? 29.781 -7.504 -8.242 1 96.06 90 GLY A C 1
ATOM 691 O O . GLY A 1 90 ? 30.844 -7.145 -8.766 1 96.06 90 GLY A O 1
ATOM 692 N N . ARG A 1 91 ? 29.016 -6.645 -7.613 1 97.56 91 ARG A N 1
ATOM 693 C CA . ARG A 1 91 ? 29.391 -5.301 -7.199 1 97.56 91 ARG A CA 1
ATOM 694 C C . ARG A 1 91 ? 28.578 -4.848 -5.988 1 97.56 91 ARG A C 1
ATOM 696 O O . ARG A 1 91 ? 27.531 -5.422 -5.688 1 97.56 91 ARG A O 1
ATOM 703 N N . LYS A 1 92 ? 29.141 -3.84 -5.367 1 98.38 92 LYS A N 1
ATOM 704 C CA . LYS A 1 92 ? 28.422 -3.287 -4.219 1 98.38 92 LYS A CA 1
ATOM 705 C C . LYS A 1 92 ? 27.219 -2.471 -4.668 1 98.38 92 LYS A C 1
ATOM 707 O O . LYS A 1 92 ? 27.328 -1.618 -5.551 1 98.38 92 LYS A O 1
ATOM 712 N N . LEU A 1 93 ? 26.078 -2.77 -4.168 1 98.81 93 LEU A N 1
ATOM 713 C CA . LEU A 1 93 ? 24.859 -1.986 -4.398 1 98.81 93 LEU A CA 1
ATOM 714 C C . LEU A 1 93 ? 24.781 -0.81 -3.43 1 98.81 93 LEU A C 1
ATOM 716 O O . LEU A 1 93 ? 25.141 -0.94 -2.258 1 98.81 93 LEU A O 1
ATOM 720 N N . ASP A 1 94 ? 24.359 0.323 -3.914 1 98.88 94 ASP A N 1
ATOM 721 C CA . ASP A 1 94 ? 24.125 1.486 -3.062 1 98.88 94 ASP A CA 1
ATOM 722 C C . ASP A 1 94 ? 22.719 1.471 -2.479 1 98.88 94 ASP A C 1
ATOM 724 O O . ASP A 1 94 ? 21.734 1.66 -3.203 1 98.88 94 ASP A O 1
ATOM 728 N N . PRO A 1 95 ? 22.594 1.267 -1.16 1 98.75 95 PRO A N 1
ATOM 729 C CA . PRO A 1 95 ? 21.25 1.164 -0.565 1 98.75 95 PRO A CA 1
ATOM 730 C C . PRO A 1 95 ? 20.438 2.445 -0.718 1 98.75 95 PRO A C 1
ATOM 732 O O . PRO A 1 95 ? 19.203 2.4 -0.728 1 98.75 95 PRO A O 1
ATOM 735 N N . ASP A 1 96 ? 21.062 3.59 -0.928 1 97.62 96 ASP A N 1
ATOM 736 C CA . ASP A 1 96 ? 20.375 4.879 -0.947 1 97.62 96 ASP A CA 1
ATOM 737 C C . ASP A 1 96 ? 19.844 5.199 -2.344 1 97.62 96 ASP A C 1
ATOM 739 O O . ASP A 1 96 ? 18.812 5.859 -2.488 1 97.62 96 ASP A O 1
ATOM 743 N N . THR A 1 97 ? 20.531 4.707 -3.367 1 98.38 97 THR A N 1
ATOM 744 C CA . THR A 1 97 ? 20.172 5.176 -4.699 1 98.38 97 THR A CA 1
ATOM 745 C C . THR A 1 97 ? 19.688 4.02 -5.566 1 98.38 97 THR A C 1
ATOM 747 O O . THR A 1 97 ? 19.094 4.234 -6.629 1 98.38 97 THR A O 1
ATOM 750 N N . GLU A 1 98 ? 19.922 2.746 -5.137 1 98.88 98 GLU A N 1
ATOM 751 C CA . GLU A 1 98 ? 19.641 1.634 -6.039 1 98.88 98 GLU A CA 1
ATOM 752 C C . GLU A 1 98 ? 18.547 0.722 -5.473 1 98.88 98 GLU A C 1
ATOM 754 O O . GLU A 1 98 ? 18.234 -0.314 -6.062 1 98.88 98 GLU A O 1
ATOM 759 N N . ILE A 1 99 ? 18 1.1 -4.297 1 98.94 99 ILE A N 1
ATOM 760 C CA . ILE A 1 99 ? 17.031 0.244 -3.637 1 98.94 99 ILE A CA 1
ATOM 761 C C . ILE A 1 99 ? 15.883 1.095 -3.096 1 98.94 99 ILE A C 1
ATOM 763 O O . ILE A 1 99 ? 16.109 2.158 -2.514 1 98.94 99 ILE A O 1
ATOM 767 N N . THR A 1 100 ? 14.656 0.711 -3.322 1 98.88 100 THR A N 1
ATOM 768 C CA . THR A 1 100 ? 13.484 1.284 -2.67 1 98.88 100 THR A CA 1
ATOM 769 C C . THR A 1 100 ? 12.586 0.185 -2.115 1 98.88 100 THR A C 1
ATOM 771 O O . THR A 1 100 ? 12.438 -0.872 -2.732 1 98.88 100 THR A O 1
ATOM 774 N N . ILE A 1 101 ? 12.078 0.43 -0.873 1 98.94 101 ILE A N 1
ATOM 775 C CA . ILE A 1 101 ? 11.164 -0.503 -0.222 1 98.94 101 ILE A CA 1
ATOM 776 C C . ILE A 1 101 ? 9.719 -0.155 -0.587 1 98.94 101 ILE A C 1
ATOM 778 O O . ILE A 1 101 ? 9.367 1.022 -0.675 1 98.94 101 ILE A O 1
ATOM 782 N N . THR A 1 102 ? 8.938 -1.122 -0.819 1 98.88 102 THR A N 1
ATOM 783 C CA . THR A 1 102 ? 7.555 -0.929 -1.246 1 98.88 102 THR A CA 1
ATOM 784 C C . THR A 1 102 ? 6.602 -1.775 -0.405 1 98.88 102 THR A C 1
ATOM 786 O O . THR A 1 102 ? 7.043 -2.596 0.404 1 98.88 102 THR A O 1
ATOM 789 N N . THR A 1 103 ? 5.316 -1.576 -0.532 1 98.75 103 THR A N 1
ATOM 790 C CA . THR A 1 103 ? 4.281 -2.305 0.194 1 98.75 103 THR A CA 1
ATOM 791 C C . THR A 1 103 ? 3.973 -3.631 -0.494 1 98.75 103 THR A C 1
ATOM 793 O O . THR A 1 103 ? 2.951 -3.762 -1.172 1 98.75 103 THR A O 1
ATOM 796 N N . GLY A 1 104 ? 4.867 -4.574 -0.263 1 98.44 104 GLY A N 1
ATOM 797 C CA . GLY A 1 104 ? 4.84 -5.812 -1.025 1 98.44 104 GLY A CA 1
ATOM 798 C C . GLY A 1 104 ? 5.367 -5.652 -2.439 1 98.44 104 GLY A C 1
ATOM 799 O O . GLY A 1 104 ? 5.496 -4.535 -2.936 1 98.44 104 GLY A O 1
ATOM 800 N N . ALA A 1 105 ? 5.668 -6.793 -3.053 1 98.44 105 ALA A N 1
ATOM 801 C CA . ALA A 1 105 ? 6.141 -6.793 -4.434 1 98.44 105 ALA A CA 1
ATOM 802 C C . ALA A 1 105 ? 5.043 -6.34 -5.391 1 98.44 105 ALA A C 1
ATOM 804 O O . ALA A 1 105 ? 5.316 -5.688 -6.398 1 98.44 105 ALA A O 1
ATOM 805 N N . ASN A 1 106 ? 3.764 -6.656 -5.082 1 97.12 106 ASN A N 1
ATOM 806 C CA . ASN A 1 106 ? 2.625 -6.266 -5.91 1 97.12 106 ASN A CA 1
ATOM 807 C C . ASN A 1 106 ? 2.568 -4.754 -6.109 1 97.12 106 ASN A C 1
ATOM 809 O O . ASN A 1 106 ? 2.529 -4.277 -7.242 1 97.12 106 ASN A O 1
ATOM 813 N N . GLU A 1 107 ? 2.602 -4.027 -5.016 1 98.75 107 GLU A N 1
ATOM 814 C CA . GLU A 1 107 ? 2.574 -2.568 -5.09 1 98.75 107 GLU A CA 1
ATOM 815 C C . GLU A 1 107 ? 3.859 -2.023 -5.707 1 98.75 107 GLU A C 1
ATOM 817 O O . GLU A 1 107 ? 3.836 -1.01 -6.406 1 98.75 107 GLU A O 1
ATOM 822 N N . GLY A 1 108 ? 4.969 -2.723 -5.473 1 98.88 108 GLY A N 1
ATOM 823 C CA . GLY A 1 108 ? 6.223 -2.34 -6.105 1 98.88 108 GLY A CA 1
ATOM 824 C C . GLY A 1 108 ? 6.164 -2.393 -7.621 1 98.88 108 GLY A C 1
ATOM 825 O O . GLY A 1 108 ? 6.672 -1.495 -8.297 1 98.88 108 GLY A O 1
ATOM 826 N N . MET A 1 109 ? 5.566 -3.391 -8.133 1 98.88 109 MET A N 1
ATOM 827 C CA . MET A 1 109 ? 5.414 -3.496 -9.586 1 98.88 109 MET A CA 1
ATOM 828 C C . MET A 1 109 ? 4.488 -2.408 -10.117 1 98.88 109 MET A C 1
ATOM 830 O O . MET A 1 109 ? 4.762 -1.813 -11.164 1 98.88 109 MET A O 1
ATOM 834 N N . LEU A 1 110 ? 3.404 -2.152 -9.383 1 98.81 110 LEU A N 1
ATOM 835 C CA . LEU A 1 110 ? 2.559 -1.032 -9.781 1 98.81 110 LEU A CA 1
ATOM 836 C C . LEU A 1 110 ? 3.357 0.268 -9.812 1 98.81 110 LEU A C 1
ATOM 838 O O . LEU A 1 110 ? 3.189 1.083 -10.719 1 98.81 110 LEU A O 1
ATOM 842 N N . SER A 1 111 ? 4.203 0.464 -8.773 1 98.81 111 SER A N 1
ATOM 843 C CA . SER A 1 111 ? 5.031 1.665 -8.727 1 98.81 111 SER A CA 1
ATOM 844 C C . SER A 1 111 ? 5.93 1.771 -9.953 1 98.81 111 SER A C 1
ATOM 846 O O . SER A 1 111 ? 6.133 2.863 -10.492 1 98.81 111 SER A O 1
ATOM 848 N N . ALA A 1 112 ? 6.469 0.661 -10.383 1 98.88 112 ALA A N 1
ATOM 849 C CA . ALA A 1 112 ? 7.293 0.658 -11.594 1 98.88 112 ALA A CA 1
ATOM 850 C C . ALA A 1 112 ? 6.469 1.025 -12.82 1 98.88 112 ALA A C 1
ATOM 852 O O . ALA A 1 112 ? 6.898 1.838 -13.641 1 98.88 112 ALA A O 1
ATOM 853 N N . PHE A 1 113 ? 5.285 0.45 -12.953 1 98.81 113 PHE A N 1
ATOM 854 C CA . PHE A 1 113 ? 4.418 0.774 -14.086 1 98.81 113 PHE A CA 1
ATOM 855 C C . PHE A 1 113 ? 4.008 2.24 -14.047 1 98.81 113 PHE A C 1
ATOM 857 O O . PHE A 1 113 ? 4.086 2.939 -15.055 1 98.81 113 PHE A O 1
ATOM 864 N N . MET A 1 114 ? 3.633 2.723 -12.875 1 98.31 114 MET A N 1
ATOM 865 C CA . MET A 1 114 ? 3.238 4.117 -12.719 1 98.31 114 MET A CA 1
ATOM 866 C C . MET A 1 114 ? 4.414 5.051 -12.992 1 98.31 114 MET A C 1
ATOM 868 O O . MET A 1 114 ? 4.227 6.188 -13.422 1 98.31 114 MET A O 1
ATOM 872 N N . GLY A 1 115 ? 5.574 4.566 -12.734 1 98.19 115 GLY A N 1
ATOM 873 C CA . GLY A 1 115 ? 6.773 5.363 -12.938 1 98.19 115 GLY A CA 1
ATOM 874 C C . GLY A 1 115 ? 7.125 5.555 -14.398 1 98.19 115 GLY A C 1
ATOM 875 O O . GLY A 1 115 ? 7.766 6.543 -14.766 1 98.19 115 GLY A O 1
ATOM 876 N N . PHE A 1 116 ? 6.59 4.637 -15.32 1 98.44 116 PHE A N 1
ATOM 877 C CA . PHE A 1 116 ? 7.152 4.699 -16.656 1 98.44 116 PHE A CA 1
ATOM 878 C C . PHE A 1 116 ? 6.059 4.57 -17.719 1 98.44 116 PHE A C 1
ATOM 880 O O . PHE A 1 116 ? 6.227 5.023 -18.844 1 98.44 116 PHE A O 1
ATOM 887 N N . ILE A 1 117 ? 4.949 3.906 -17.438 1 98.06 117 ILE A N 1
ATOM 888 C CA . ILE A 1 117 ? 3.947 3.58 -18.438 1 98.06 117 ILE A CA 1
ATOM 889 C C . ILE A 1 117 ? 2.939 4.723 -18.547 1 98.06 117 ILE A C 1
ATOM 891 O O . ILE A 1 117 ? 2.477 5.25 -17.547 1 98.06 117 ILE A O 1
ATOM 895 N N . GLU A 1 118 ? 2.648 5.109 -19.688 1 95.25 118 GLU A N 1
ATOM 896 C CA . GLU A 1 118 ? 1.628 6.102 -20.016 1 95.25 118 GLU A CA 1
ATOM 897 C C . GLU A 1 118 ? 0.691 5.594 -21.109 1 95.25 118 GLU A C 1
ATOM 899 O O . GLU A 1 118 ? 0.897 4.504 -21.656 1 95.25 118 GLU A O 1
ATOM 904 N N . GLU A 1 119 ? -0.346 6.363 -21.375 1 93.75 119 GLU A N 1
ATOM 905 C CA . GLU A 1 119 ? -1.312 5.996 -22.422 1 93.75 119 GLU A CA 1
ATOM 906 C C . GLU A 1 119 ? -0.621 5.742 -23.75 1 93.75 119 GLU A C 1
ATOM 908 O O . GLU A 1 119 ? 0.171 6.566 -24.219 1 93.75 119 GLU A O 1
ATOM 913 N N . GLY A 1 120 ? -0.837 4.582 -24.281 1 93.31 120 GLY A N 1
ATOM 914 C CA . GLY A 1 120 ? -0.278 4.238 -25.578 1 93.31 120 GLY A CA 1
ATOM 915 C C . GLY A 1 120 ? 0.943 3.342 -25.484 1 93.31 120 GLY A C 1
ATOM 916 O O . GLY A 1 120 ? 1.297 2.662 -26.453 1 93.31 120 GLY A O 1
ATOM 917 N N . ASP A 1 121 ? 1.639 3.334 -24.344 1 97.75 121 ASP A N 1
ATOM 918 C CA . ASP A 1 121 ? 2.789 2.457 -24.156 1 97.75 121 ASP A CA 1
ATOM 919 C C . ASP A 1 121 ? 2.367 0.99 -24.141 1 97.75 121 ASP A C 1
ATOM 921 O O . ASP A 1 121 ? 1.264 0.66 -23.703 1 97.75 121 ASP A O 1
ATOM 925 N N . GLU A 1 122 ? 3.242 0.161 -24.672 1 98.62 122 GLU A N 1
ATOM 926 C CA . GLU A 1 122 ? 2.994 -1.277 -24.672 1 98.62 122 GLU A CA 1
ATOM 927 C C . GLU A 1 122 ? 3.918 -2.002 -23.703 1 98.62 122 GLU A C 1
ATOM 929 O O . GLU A 1 122 ? 5.086 -1.641 -23.562 1 98.62 122 GLU A O 1
ATOM 934 N N . VAL A 1 123 ? 3.361 -2.936 -23 1 98.88 123 VAL A N 1
ATOM 935 C CA . VAL A 1 123 ? 4.109 -3.803 -22.094 1 98.88 123 VAL A CA 1
ATOM 936 C C . VAL A 1 123 ? 3.957 -5.258 -22.531 1 98.88 123 VAL A C 1
ATOM 938 O O . VAL A 1 123 ? 2.84 -5.734 -22.75 1 98.88 123 VAL A O 1
ATOM 941 N N . ILE A 1 124 ? 5.07 -5.961 -22.688 1 98.94 124 ILE A N 1
ATOM 942 C CA . ILE A 1 124 ? 5.043 -7.375 -23.047 1 98.94 124 ILE A CA 1
ATOM 943 C C . ILE A 1 124 ? 5.016 -8.227 -21.781 1 98.94 124 ILE A C 1
ATOM 945 O O . ILE A 1 124 ? 5.777 -7.984 -20.844 1 98.94 124 ILE A O 1
ATOM 949 N N . ILE A 1 125 ? 4.109 -9.172 -21.734 1 98.75 125 ILE A N 1
ATOM 950 C CA . ILE A 1 125 ? 4.156 -10.172 -20.672 1 98.75 125 ILE A CA 1
ATOM 951 C C . ILE A 1 125 ? 4.082 -11.57 -21.266 1 98.75 125 ILE A C 1
ATOM 953 O O . ILE A 1 125 ? 3.586 -11.75 -22.391 1 98.75 125 ILE A O 1
ATOM 957 N N . PHE A 1 126 ? 4.633 -12.508 -20.578 1 98.69 126 PHE A N 1
ATOM 958 C CA . PHE A 1 126 ? 4.531 -13.906 -20.969 1 98.69 126 PHE A CA 1
ATOM 959 C C . PHE A 1 126 ? 3.285 -14.547 -20.359 1 98.69 126 PHE A C 1
ATOM 961 O O . PHE A 1 126 ? 2.885 -14.203 -19.25 1 98.69 126 PHE A O 1
ATOM 968 N N . GLU A 1 127 ? 2.609 -15.461 -21.109 1 98.38 127 GLU A N 1
ATOM 969 C CA . GLU A 1 127 ? 1.54 -16.312 -20.594 1 98.38 127 GLU A CA 1
ATOM 970 C C . GLU A 1 127 ? 2.051 -17.719 -20.297 1 98.38 127 GLU A C 1
ATOM 972 O O . GLU A 1 127 ? 2.844 -18.266 -21.062 1 98.38 127 GLU A O 1
ATOM 977 N N . PRO A 1 128 ? 1.616 -18.359 -19.234 1 98.19 128 PRO A N 1
ATOM 978 C CA . PRO A 1 128 ? 0.685 -17.812 -18.25 1 98.19 128 PRO A CA 1
ATOM 979 C C . PRO A 1 128 ? 1.315 -16.719 -17.391 1 98.19 128 PRO A C 1
ATOM 981 O O . PRO A 1 128 ? 2.52 -16.75 -17.125 1 98.19 128 PRO A O 1
ATOM 984 N N . PHE A 1 129 ? 0.561 -15.688 -17.078 1 97.81 129 PHE A N 1
ATOM 985 C CA . PHE A 1 129 ? 1.03 -14.531 -16.328 1 97.81 129 PHE A CA 1
ATOM 986 C C . PHE A 1 129 ? 0.496 -14.555 -14.898 1 97.81 129 PHE A C 1
ATOM 988 O O . PHE A 1 129 ? -0.365 -15.375 -14.57 1 97.81 129 PHE A O 1
ATOM 995 N N . PHE A 1 130 ? 1.045 -13.836 -14.039 1 94.94 130 PHE A N 1
ATOM 996 C CA . PHE A 1 130 ? 0.452 -13.477 -12.758 1 94.94 130 PHE A CA 1
ATOM 997 C C . PHE A 1 130 ? -0.641 -12.43 -12.945 1 94.94 130 PHE A C 1
ATOM 999 O O . PHE A 1 130 ? -0.411 -11.391 -13.562 1 94.94 130 PHE A O 1
ATOM 1006 N N . ASP A 1 131 ? -1.774 -12.562 -12.43 1 92 131 ASP A N 1
ATOM 1007 C CA . ASP A 1 131 ? -2.98 -11.852 -12.836 1 92 131 ASP A CA 1
ATOM 1008 C C . ASP A 1 131 ? -2.893 -10.367 -12.461 1 92 131 ASP A C 1
ATOM 1010 O O . ASP A 1 131 ? -3.475 -9.516 -13.141 1 92 131 ASP A O 1
ATOM 1014 N N . GLN A 1 132 ? -2.135 -10.016 -11.469 1 93.19 132 GLN A N 1
ATOM 1015 C CA . GLN A 1 132 ? -2.053 -8.633 -11.016 1 93.19 132 GLN A CA 1
ATOM 1016 C C . GLN A 1 132 ? -1.359 -7.754 -12.055 1 93.19 132 GLN A C 1
ATOM 1018 O O . GLN A 1 132 ? -1.528 -6.531 -12.055 1 93.19 132 GLN A O 1
ATOM 1023 N N . TYR A 1 133 ? -0.499 -8.375 -12.914 1 97.88 133 TYR A N 1
ATOM 1024 C CA . TYR A 1 133 ? 0.169 -7.602 -13.953 1 97.88 133 TYR A CA 1
ATOM 1025 C C . TYR A 1 133 ? -0.842 -6.828 -14.789 1 97.88 133 TYR A C 1
ATOM 1027 O O . TYR A 1 133 ? -0.59 -5.684 -15.18 1 97.88 133 TYR A O 1
ATOM 1035 N N . ILE A 1 134 ? -2.002 -7.477 -15.039 1 96.25 134 ILE A N 1
ATOM 1036 C CA . ILE A 1 134 ? -2.965 -6.961 -16 1 96.25 134 ILE A CA 1
ATOM 1037 C C . ILE A 1 134 ? -3.494 -5.605 -15.531 1 96.25 134 ILE A C 1
ATOM 1039 O O . ILE A 1 134 ? -3.285 -4.586 -16.188 1 96.25 134 ILE A O 1
ATOM 1043 N N . SER A 1 135 ? -4.047 -5.598 -14.344 1 94.81 135 SER A N 1
ATOM 1044 C CA . SER A 1 135 ? -4.598 -4.348 -13.836 1 94.81 135 SER A CA 1
ATOM 1045 C C . SER A 1 135 ? -3.502 -3.318 -13.586 1 94.81 135 SER A C 1
ATOM 1047 O O . SER A 1 135 ? -3.707 -2.121 -13.797 1 94.81 135 SER A O 1
ATOM 1049 N N . ASN A 1 136 ? -2.324 -3.758 -13.148 1 97.62 136 ASN A N 1
ATOM 1050 C CA . ASN A 1 136 ? -1.223 -2.85 -12.852 1 97.62 136 ASN A CA 1
ATOM 1051 C C . ASN A 1 136 ? -0.745 -2.115 -14.094 1 97.62 136 ASN A C 1
ATOM 1053 O O . ASN A 1 136 ? -0.346 -0.951 -14.023 1 97.62 136 ASN A O 1
ATOM 1057 N N . ILE A 1 137 ? -0.769 -2.785 -15.234 1 98.19 137 ILE A N 1
ATOM 1058 C CA . ILE A 1 137 ? -0.321 -2.193 -16.484 1 98.19 137 ILE A CA 1
ATOM 1059 C C . ILE A 1 137 ? -1.421 -1.3 -17.062 1 98.19 137 ILE A C 1
ATOM 1061 O O . ILE A 1 137 ? -1.14 -0.226 -17.594 1 98.19 137 ILE A O 1
ATOM 1065 N N . GLU A 1 138 ? -2.662 -1.727 -16.875 1 96.19 138 GLU A N 1
ATOM 1066 C CA . GLU A 1 138 ? -3.783 -1.007 -17.484 1 96.19 138 GLU A CA 1
ATOM 1067 C C . GLU A 1 138 ? -4.098 0.269 -16.703 1 96.19 138 GLU A C 1
ATOM 1069 O O . GLU A 1 138 ? -4.531 1.265 -17.297 1 96.19 138 GLU A O 1
ATOM 1074 N N . MET A 1 139 ? -3.861 0.298 -15.461 1 95.12 139 MET A N 1
ATOM 1075 C CA . MET A 1 139 ? -4.191 1.43 -14.602 1 95.12 139 MET A CA 1
ATOM 1076 C C . MET A 1 139 ? -3.506 2.701 -15.086 1 95.12 139 MET A C 1
ATOM 1078 O O . MET A 1 139 ? -4.141 3.754 -15.188 1 95.12 139 MET A O 1
ATOM 1082 N N . PRO A 1 140 ? -2.227 2.619 -15.406 1 95.31 140 PRO A N 1
ATOM 1083 C CA . PRO A 1 140 ? -1.606 3.83 -15.945 1 95.31 140 PRO A CA 1
ATOM 1084 C C . PRO A 1 140 ? -1.868 4.008 -17.438 1 95.31 140 PRO A C 1
ATOM 1086 O O . PRO A 1 140 ? -1.32 4.922 -18.062 1 95.31 140 PRO A O 1
ATOM 1089 N N . GLY A 1 141 ? -2.633 3.076 -18.094 1 94.62 141 GLY A N 1
ATOM 1090 C CA . GLY A 1 141 ? -3.057 3.246 -19.484 1 94.62 141 GLY A CA 1
ATOM 1091 C C . GLY A 1 141 ? -2.281 2.377 -20.453 1 94.62 141 GLY A C 1
ATOM 1092 O O . GLY A 1 141 ? -2.424 2.52 -21.672 1 94.62 141 GLY A O 1
ATOM 1093 N N . GLY A 1 142 ? -1.479 1.487 -19.953 1 97.25 142 GLY A N 1
ATOM 1094 C CA . GLY A 1 142 ? -0.668 0.634 -20.812 1 97.25 142 GLY A CA 1
ATOM 1095 C C . GLY A 1 142 ? -1.482 -0.399 -21.562 1 97.25 142 GLY A C 1
ATOM 1096 O O . GLY A 1 142 ? -2.557 -0.801 -21.109 1 97.25 142 GLY A O 1
ATOM 1097 N N . LYS A 1 143 ? -0.959 -0.756 -22.75 1 98.31 143 LYS A N 1
ATOM 1098 C CA . LYS A 1 143 ? -1.485 -1.871 -23.531 1 98.31 143 LYS A CA 1
ATOM 1099 C C . LYS A 1 143 ? -0.603 -3.107 -23.375 1 98.31 143 LYS A C 1
ATOM 1101 O O . LYS A 1 143 ? 0.625 -3.004 -23.391 1 98.31 143 LYS A O 1
ATOM 1106 N N . ILE A 1 144 ? -1.175 -4.227 -23.281 1 98.62 144 ILE A N 1
ATOM 1107 C CA . ILE A 1 144 ? -0.41 -5.441 -23.031 1 98.62 144 ILE A CA 1
ATOM 1108 C C . ILE A 1 144 ? -0.238 -6.23 -24.328 1 98.62 144 ILE A C 1
ATOM 1110 O O . ILE A 1 144 ? -1.188 -6.383 -25.094 1 98.62 144 ILE A O 1
ATOM 1114 N N . ARG A 1 145 ? 0.933 -6.621 -24.594 1 98.75 145 ARG A N 1
ATOM 1115 C CA . ARG A 1 145 ? 1.261 -7.594 -25.625 1 98.75 145 ARG A CA 1
ATOM 1116 C C . ARG A 1 145 ? 1.646 -8.938 -25.016 1 98.75 145 ARG A C 1
ATOM 1118 O O . ARG A 1 145 ? 2.602 -9.023 -24.25 1 98.75 145 ARG A O 1
ATOM 1125 N N . TYR A 1 146 ? 0.872 -9.961 -25.406 1 98.56 146 TYR A N 1
ATOM 1126 C CA . TYR A 1 146 ? 1.061 -11.266 -24.797 1 98.56 146 TYR A CA 1
ATOM 1127 C C . TYR A 1 146 ? 1.943 -12.156 -25.672 1 98.56 146 TYR A C 1
ATOM 1129 O O . TYR A 1 146 ? 1.805 -12.164 -26.891 1 98.56 146 TYR A O 1
ATOM 1137 N N . VAL A 1 147 ? 2.861 -12.805 -25.047 1 98.81 147 VAL A N 1
ATOM 1138 C CA . VAL A 1 147 ? 3.693 -13.828 -25.688 1 98.81 147 VAL A CA 1
ATOM 1139 C C . VAL A 1 147 ? 3.586 -15.133 -24.906 1 98.81 147 VAL A C 1
ATOM 1141 O O . VAL A 1 147 ? 4.055 -15.227 -23.766 1 98.81 147 VAL A O 1
ATOM 1144 N N . PRO A 1 148 ? 3.01 -16.188 -25.422 1 98.38 148 PRO A N 1
ATOM 1145 C CA . PRO A 1 148 ? 2.822 -17.406 -24.656 1 98.38 148 PRO A CA 1
ATOM 1146 C C . PRO A 1 148 ? 4.105 -18.234 -24.516 1 98.38 148 PRO A C 1
ATOM 1148 O O . PRO A 1 148 ? 4.902 -18.297 -25.469 1 98.38 148 PRO A O 1
ATOM 1151 N N . LEU A 1 149 ? 4.359 -18.781 -23.344 1 98.38 149 LEU A N 1
ATOM 1152 C CA . LEU A 1 149 ? 5.27 -19.906 -23.219 1 98.38 149 LEU A CA 1
ATOM 1153 C C . LEU A 1 149 ? 4.641 -21.188 -23.75 1 98.38 149 LEU A C 1
ATOM 1155 O O . LEU A 1 149 ? 3.439 -21.406 -23.594 1 98.38 149 LEU A O 1
ATOM 1159 N N . HIS A 1 150 ? 5.449 -21.953 -24.328 1 97.12 150 HIS A N 1
ATOM 1160 C CA . HIS A 1 150 ? 4.945 -23.203 -24.922 1 97.12 150 HIS A CA 1
ATOM 1161 C C . HIS A 1 150 ? 5.312 -24.406 -24.062 1 97.12 150 HIS A C 1
ATOM 1163 O O . HIS A 1 150 ? 6.465 -24.547 -23.656 1 97.12 150 HIS A O 1
ATOM 1169 N N . PRO A 1 151 ? 4.324 -25.234 -23.75 1 96.25 151 PRO A N 1
ATOM 1170 C CA . PRO A 1 151 ? 4.609 -26.406 -22.938 1 96.25 151 PRO A CA 1
ATOM 1171 C C . PRO A 1 151 ? 5.488 -27.438 -23.656 1 96.25 151 PRO A C 1
ATOM 1173 O O . PRO A 1 151 ? 5.605 -27.391 -24.891 1 96.25 151 PRO A O 1
ATOM 1176 N N . PRO A 1 152 ? 6.098 -28.266 -22.844 1 95.44 152 PRO A N 1
ATOM 1177 C CA . PRO A 1 152 ? 6.863 -29.328 -23.5 1 95.44 152 PRO A CA 1
ATOM 1178 C C . PRO A 1 152 ? 5.992 -30.234 -24.359 1 95.44 152 PRO A C 1
ATOM 1180 O O . PRO A 1 152 ? 4.863 -30.562 -23.984 1 95.44 152 PRO A O 1
ATOM 1183 N N . GLU A 1 153 ? 6.508 -30.625 -25.438 1 93.44 153 GLU A N 1
ATOM 1184 C CA . GLU A 1 153 ? 5.781 -31.453 -26.375 1 93.44 153 GLU A CA 1
ATOM 1185 C C . GLU A 1 153 ? 5.258 -32.719 -25.703 1 93.44 153 GLU A C 1
ATOM 1187 O O . GLU A 1 153 ? 4.148 -33.188 -25.984 1 93.44 153 GLU A O 1
ATOM 1192 N N . LYS A 1 154 ? 6 -33.25 -24.812 1 95.5 154 LYS A N 1
ATOM 1193 C CA . LYS A 1 154 ? 5.648 -34.5 -24.172 1 95.5 154 LYS A CA 1
ATOM 1194 C C . LYS A 1 154 ? 5.043 -34.281 -22.781 1 95.5 154 LYS A C 1
ATOM 1196 O O . LYS A 1 154 ? 4.914 -35.219 -22 1 95.5 154 LYS A O 1
ATOM 1201 N N . GLY A 1 155 ? 4.746 -33.094 -22.484 1 94.62 155 GLY A N 1
ATOM 1202 C CA . GLY A 1 155 ? 4.312 -32.719 -21.156 1 94.62 155 GLY A CA 1
ATOM 1203 C C . GLY A 1 155 ? 2.99 -33.344 -20.75 1 94.62 155 GLY A C 1
ATOM 1204 O O . GLY A 1 155 ? 2.693 -33.469 -19.562 1 94.62 155 GLY A O 1
ATOM 1205 N N . ALA A 1 156 ? 2.178 -33.781 -21.75 1 93.94 156 ALA A N 1
ATOM 1206 C CA . ALA A 1 156 ? 0.891 -34.406 -21.469 1 93.94 156 ALA A CA 1
ATOM 1207 C C . ALA A 1 156 ? 1.056 -35.906 -21.25 1 93.94 156 ALA A C 1
ATOM 1209 O O . ALA A 1 156 ? 0.153 -36.562 -20.734 1 93.94 156 ALA A O 1
ATOM 1210 N N . ALA A 1 157 ? 2.244 -36.438 -21.578 1 94.94 157 ALA A N 1
ATOM 1211 C CA . ALA A 1 157 ? 2.402 -37.875 -21.594 1 94.94 157 ALA A CA 1
ATOM 1212 C C . ALA A 1 157 ? 3.42 -38.312 -20.547 1 94.94 157 ALA A C 1
ATOM 1214 O O . ALA A 1 157 ? 3.371 -39.469 -20.078 1 94.94 157 ALA A O 1
ATOM 1215 N N . GLN A 1 158 ? 4.316 -37.469 -20.234 1 96.81 158 GLN A N 1
ATOM 1216 C CA . GLN A 1 158 ? 5.352 -37.844 -19.266 1 96.81 158 GLN A CA 1
ATOM 1217 C C . GLN A 1 158 ? 5.746 -36.656 -18.406 1 96.81 158 GLN A C 1
ATOM 1219 O O . GLN A 1 158 ? 5.422 -35.5 -18.734 1 96.81 158 GLN A O 1
ATOM 1224 N N . ASN A 1 159 ? 6.371 -36.969 -17.281 1 97.62 159 ASN A N 1
ATOM 1225 C CA . ASN A 1 159 ? 6.949 -35.906 -16.453 1 97.62 159 ASN A CA 1
ATOM 1226 C C . ASN A 1 159 ? 8.023 -35.125 -17.203 1 97.62 159 ASN A C 1
ATOM 1228 O O . ASN A 1 159 ? 8.82 -35.719 -17.938 1 97.62 159 ASN A O 1
ATOM 1232 N N . THR A 1 160 ? 7.992 -33.906 -17.141 1 97.94 160 THR A N 1
ATOM 1233 C CA . THR A 1 160 ? 8.992 -33.031 -17.75 1 97.94 160 THR A CA 1
ATOM 1234 C C . THR A 1 160 ? 9.477 -31.984 -16.75 1 97.94 160 THR A C 1
ATOM 1236 O O . THR A 1 160 ? 8.867 -31.797 -15.695 1 97.94 160 THR A O 1
ATOM 1239 N N . SER A 1 161 ? 10.648 -31.406 -17.062 1 98 161 SER A N 1
ATOM 1240 C CA . SER A 1 161 ? 11.094 -30.25 -16.297 1 98 161 SER A CA 1
ATOM 1241 C C . SER A 1 161 ? 10.328 -28.984 -16.688 1 98 161 SER A C 1
ATOM 1243 O O . SER A 1 161 ? 10.008 -28.781 -17.859 1 98 161 SER A O 1
ATOM 1245 N N . ALA A 1 162 ? 10.039 -28.156 -15.703 1 98.25 162 ALA A N 1
ATOM 1246 C CA . ALA A 1 162 ? 9.43 -26.859 -16.016 1 98.25 162 ALA A CA 1
ATOM 1247 C C . ALA A 1 162 ? 10.32 -26.047 -16.938 1 98.25 162 ALA A C 1
ATOM 1249 O O . ALA A 1 162 ? 9.844 -25.172 -17.656 1 98.25 162 ALA A O 1
ATOM 1250 N N . GLY A 1 163 ? 11.617 -26.312 -16.906 1 98.06 163 GLY A N 1
ATOM 1251 C CA . GLY A 1 163 ? 12.562 -25.641 -17.797 1 98.06 163 GLY A CA 1
ATOM 1252 C C . GLY A 1 163 ? 12.289 -25.906 -19.266 1 98.06 163 GLY A C 1
ATOM 1253 O O . GLY A 1 163 ? 12.797 -25.203 -20.125 1 98.06 163 GLY A O 1
ATOM 1254 N N . GLU A 1 164 ? 11.492 -26.906 -19.562 1 97.88 164 GLU A N 1
ATOM 1255 C CA . GLU A 1 164 ? 11.211 -27.297 -20.938 1 97.88 164 GLU A CA 1
ATOM 1256 C C . GLU A 1 164 ? 10.078 -26.453 -21.531 1 97.88 164 GLU A C 1
ATOM 1258 O O . GLU A 1 164 ? 9.773 -26.562 -22.719 1 97.88 164 GLU A O 1
ATOM 1263 N N . TRP A 1 165 ? 9.383 -25.688 -20.703 1 98.06 165 TRP A N 1
ATOM 1264 C CA . TRP A 1 165 ? 8.539 -24.641 -21.266 1 98.06 165 TRP A CA 1
ATOM 1265 C C . TRP A 1 165 ? 9.38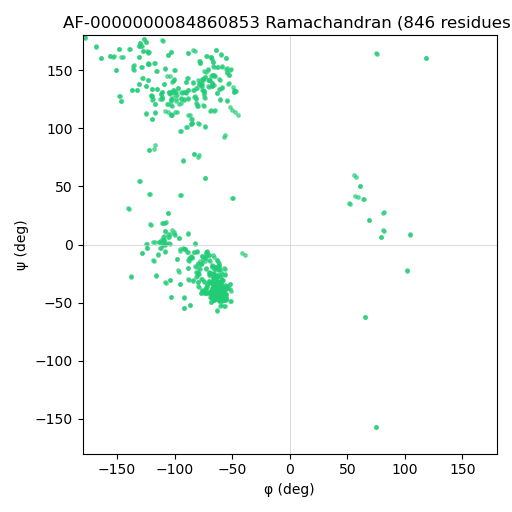3 -23.609 -22.016 1 98.06 165 TRP A C 1
ATOM 1267 O O . TRP A 1 165 ? 10.398 -23.125 -21.5 1 98.06 165 TRP A O 1
ATOM 1277 N N . THR A 1 166 ? 9.008 -23.266 -23.25 1 97 166 THR A N 1
ATOM 1278 C CA . THR A 1 166 ? 9.953 -22.516 -24.078 1 97 166 THR A CA 1
ATOM 1279 C C . THR A 1 166 ? 9.344 -21.203 -24.547 1 97 166 THR A C 1
ATOM 1281 O O . THR A 1 166 ? 8.117 -21.078 -24.625 1 97 166 THR A O 1
ATOM 1284 N N . ILE A 1 167 ? 10.227 -20.312 -24.828 1 97.94 167 ILE A N 1
ATOM 1285 C CA . ILE A 1 167 ? 9.898 -19.062 -25.516 1 97.94 167 ILE A CA 1
ATOM 1286 C C . ILE A 1 167 ? 10.07 -19.234 -27.016 1 97.94 167 ILE A C 1
ATOM 1288 O O . ILE A 1 167 ? 11.109 -19.719 -27.469 1 97.94 167 ILE A O 1
ATOM 1292 N N . ASN A 1 168 ? 9.062 -18.953 -27.781 1 98.19 168 ASN A N 1
ATOM 1293 C CA . ASN A 1 168 ? 9.266 -18.703 -29.203 1 98.19 168 ASN A CA 1
ATOM 1294 C C . ASN A 1 168 ? 9.766 -17.281 -29.469 1 98.19 168 ASN A C 1
ATOM 1296 O O . ASN A 1 168 ? 8.984 -16.328 -29.438 1 98.19 168 ASN A O 1
ATOM 1300 N N . PHE A 1 169 ? 11.039 -17.172 -29.766 1 98.44 169 PHE A N 1
ATOM 1301 C CA . PHE A 1 169 ? 11.656 -15.852 -29.844 1 98.44 169 PHE A CA 1
ATOM 1302 C C . PHE A 1 169 ? 11.148 -15.102 -31.078 1 98.44 169 PHE A C 1
ATOM 1304 O O . PHE A 1 169 ? 11.188 -13.867 -31.109 1 98.44 169 PHE A O 1
ATOM 1311 N N . ALA A 1 170 ? 10.703 -15.812 -32.062 1 98.44 170 ALA A N 1
ATOM 1312 C CA . ALA A 1 170 ? 10.078 -15.133 -33.188 1 98.44 170 ALA A CA 1
ATOM 1313 C C . ALA A 1 170 ? 8.789 -14.438 -32.75 1 98.44 170 ALA A C 1
ATOM 1315 O O . ALA A 1 170 ? 8.5 -13.32 -33.188 1 98.44 170 ALA A O 1
ATOM 1316 N N . GLU A 1 171 ? 8.008 -15.156 -31.906 1 98.44 171 GLU A N 1
ATOM 1317 C CA . GLU A 1 171 ? 6.797 -14.562 -31.359 1 98.44 171 GLU A CA 1
ATOM 1318 C C . GLU A 1 171 ? 7.121 -13.344 -30.5 1 98.44 171 GLU A C 1
ATOM 1320 O O . GLU A 1 171 ? 6.426 -12.328 -30.562 1 98.44 171 GLU A O 1
ATOM 1325 N N . LEU A 1 172 ? 8.195 -13.445 -29.734 1 98.81 172 LEU A N 1
ATOM 1326 C CA . LEU A 1 172 ? 8.609 -12.336 -28.875 1 98.81 172 LEU A CA 1
ATOM 1327 C C . LEU A 1 172 ? 9.031 -11.133 -29.703 1 98.81 172 LEU A C 1
ATOM 1329 O O . LEU A 1 172 ? 8.609 -10.008 -29.438 1 98.81 172 LEU A O 1
ATOM 1333 N N . GLU A 1 173 ? 9.82 -11.375 -30.688 1 98.62 173 GLU A N 1
ATOM 1334 C CA . GLU A 1 173 ? 10.281 -10.281 -31.547 1 98.62 173 GLU A CA 1
ATOM 1335 C C . GLU A 1 173 ? 9.117 -9.617 -32.281 1 98.62 173 GLU A C 1
ATOM 1337 O O . GLU A 1 173 ? 9.094 -8.398 -32.438 1 98.62 173 GLU A O 1
ATOM 1342 N N . ALA A 1 174 ? 8.172 -10.438 -32.656 1 98.56 174 ALA A N 1
ATOM 1343 C CA . ALA A 1 174 ? 7.012 -9.93 -33.375 1 98.56 174 ALA A CA 1
ATOM 1344 C C . ALA A 1 174 ? 6.141 -9.07 -32.469 1 98.56 174 ALA A C 1
ATOM 1346 O O . ALA A 1 174 ? 5.398 -8.203 -32.938 1 98.56 174 ALA A O 1
ATOM 1347 N N . ALA A 1 175 ? 6.23 -9.297 -31.172 1 98.69 175 ALA A N 1
ATOM 1348 C CA . ALA A 1 175 ? 5.418 -8.555 -30.203 1 98.69 175 ALA A CA 1
ATOM 1349 C C . ALA A 1 175 ? 6.023 -7.18 -29.938 1 98.69 175 ALA A C 1
ATOM 1351 O O . ALA A 1 175 ? 5.348 -6.293 -29.406 1 98.69 175 ALA A O 1
ATOM 1352 N N . ILE A 1 176 ? 7.285 -6.938 -30.281 1 98.62 176 ILE A N 1
ATOM 1353 C CA . ILE A 1 176 ? 7.973 -5.676 -30.031 1 98.62 176 ILE A CA 1
ATOM 1354 C C . ILE A 1 176 ? 7.598 -4.664 -31.109 1 98.62 176 ILE A C 1
ATOM 1356 O O . ILE A 1 176 ? 7.664 -4.973 -32.312 1 98.62 176 ILE A O 1
ATOM 1360 N N . THR A 1 177 ? 7.137 -3.543 -30.766 1 98.12 177 THR A N 1
ATOM 1361 C CA . THR A 1 177 ? 6.852 -2.406 -31.625 1 98.12 177 THR A CA 1
ATOM 1362 C C . THR A 1 177 ? 7.578 -1.156 -31.125 1 98.12 177 THR A C 1
ATOM 1364 O O . THR A 1 177 ? 8.203 -1.173 -30.078 1 98.12 177 THR A O 1
ATOM 1367 N N . PRO A 1 178 ? 7.504 -0.077 -31.859 1 96.94 178 PRO A N 1
ATOM 1368 C CA . PRO A 1 178 ? 8.117 1.168 -31.391 1 96.94 178 PRO A CA 1
ATOM 1369 C C . PRO A 1 178 ? 7.484 1.689 -30.109 1 96.94 178 PRO A C 1
ATOM 1371 O O . PRO A 1 178 ? 8.062 2.545 -29.438 1 96.94 178 PRO A O 1
ATOM 1374 N N . LYS A 1 179 ? 6.305 1.123 -29.734 1 97.56 179 LYS A N 1
ATOM 1375 C CA . LYS A 1 179 ? 5.586 1.575 -28.547 1 97.56 179 LYS A CA 1
ATOM 1376 C C . LYS A 1 179 ? 5.926 0.708 -27.328 1 97.56 179 LYS A C 1
ATOM 1378 O O . LYS A 1 179 ? 5.508 1.004 -26.203 1 97.56 179 LYS A O 1
ATOM 1383 N N . THR A 1 180 ? 6.695 -0.342 -27.547 1 98.62 180 THR A N 1
ATOM 1384 C CA . THR A 1 180 ? 7.047 -1.225 -26.438 1 98.62 180 THR A CA 1
ATOM 1385 C C . THR A 1 180 ? 7.969 -0.516 -25.453 1 98.62 180 THR A C 1
ATOM 1387 O O . THR A 1 180 ? 9.102 -0.17 -25.797 1 98.62 180 THR A O 1
ATOM 1390 N N . LYS A 1 181 ? 7.441 -0.342 -24.266 1 98.5 181 LYS A N 1
ATOM 1391 C CA . LYS A 1 181 ? 8.148 0.425 -23.25 1 98.5 181 LYS A CA 1
ATOM 1392 C C . LYS A 1 181 ? 8.781 -0.495 -22.203 1 98.5 181 LYS A C 1
ATOM 1394 O O . LYS A 1 181 ? 9.828 -0.176 -21.641 1 98.5 181 LYS A O 1
ATOM 1399 N N . MET A 1 182 ? 8.18 -1.603 -21.953 1 98.88 182 MET A N 1
ATOM 1400 C CA . MET A 1 182 ? 8.594 -2.48 -20.875 1 98.88 182 MET A CA 1
ATOM 1401 C C . MET A 1 182 ? 8.273 -3.938 -21.188 1 98.88 182 MET A C 1
ATOM 1403 O O . MET A 1 182 ? 7.375 -4.219 -21.984 1 98.88 182 MET A O 1
ATOM 1407 N N . ILE A 1 183 ? 9.062 -4.832 -20.672 1 98.94 183 ILE A N 1
ATOM 1408 C CA . ILE A 1 183 ? 8.773 -6.258 -20.656 1 98.94 183 ILE A CA 1
ATOM 1409 C C . ILE A 1 183 ? 8.844 -6.789 -19.234 1 98.94 183 ILE A C 1
ATOM 1411 O O . ILE A 1 183 ? 9.703 -6.379 -18.453 1 98.94 183 ILE A O 1
ATOM 1415 N N . VAL A 1 184 ? 7.871 -7.633 -18.828 1 98.88 184 VAL A N 1
ATOM 1416 C CA . VAL A 1 184 ? 7.863 -8.273 -17.531 1 98.88 184 VAL A CA 1
ATOM 1417 C C . VAL A 1 184 ? 8.398 -9.695 -17.641 1 98.88 184 VAL A C 1
ATOM 1419 O O . VAL A 1 184 ? 7.93 -10.484 -18.469 1 98.88 184 VAL A O 1
ATOM 1422 N N . LEU A 1 185 ? 9.414 -9.945 -16.859 1 98.62 185 LEU A N 1
ATOM 1423 C CA . LEU A 1 185 ? 9.977 -11.281 -16.703 1 98.62 185 LEU A CA 1
ATOM 1424 C C . LEU A 1 185 ? 9.688 -11.836 -15.305 1 98.62 185 LEU A C 1
ATOM 1426 O O . LEU A 1 185 ? 9.781 -11.102 -14.312 1 98.62 185 LEU A O 1
ATOM 1430 N N . ASN A 1 186 ? 9.203 -13.031 -15.242 1 98.75 186 ASN A N 1
ATOM 1431 C CA . ASN A 1 186 ? 8.969 -13.695 -13.969 1 98.75 186 ASN A CA 1
ATOM 1432 C C . ASN A 1 186 ? 9.773 -14.977 -13.844 1 98.75 186 ASN A C 1
ATOM 1434 O O . ASN A 1 186 ? 9.5 -15.953 -14.547 1 98.75 186 ASN A O 1
ATOM 1438 N N . THR A 1 187 ? 10.812 -15.008 -13.008 1 98.62 187 THR A N 1
ATOM 1439 C CA . THR A 1 187 ? 11.711 -16.141 -12.836 1 98.62 187 THR A CA 1
ATOM 1440 C C . THR A 1 187 ? 12.227 -16.219 -11.398 1 98.62 187 THR A C 1
ATOM 1442 O O . THR A 1 187 ? 12.758 -15.234 -10.875 1 98.62 187 THR A O 1
ATOM 1445 N N . PRO A 1 188 ? 12.141 -17.312 -10.68 1 98.44 188 PRO A N 1
ATOM 1446 C CA . PRO A 1 188 ? 11.336 -18.484 -11.062 1 98.44 188 PRO A CA 1
ATOM 1447 C C . PRO A 1 188 ? 9.891 -18.109 -11.383 1 98.44 188 PRO A C 1
ATOM 1449 O O . PRO A 1 188 ? 9.328 -17.203 -10.773 1 98.44 188 PRO A O 1
ATOM 1452 N N . HIS A 1 189 ? 9.352 -18.828 -12.32 1 98.5 189 HIS A N 1
ATOM 1453 C CA . HIS A 1 189 ? 8.102 -18.438 -12.953 1 98.5 189 HIS A CA 1
ATOM 1454 C C . HIS A 1 189 ? 6.898 -18.984 -12.203 1 98.5 189 HIS A C 1
ATOM 1456 O O . HIS A 1 189 ? 6.867 -20.172 -11.875 1 98.5 189 HIS A O 1
ATOM 1462 N N . ASN A 1 190 ? 5.98 -18.266 -11.797 1 96.19 190 ASN A N 1
ATOM 1463 C CA . ASN A 1 190 ? 4.637 -18.625 -11.352 1 96.19 190 ASN A CA 1
ATOM 1464 C C . ASN A 1 190 ? 3.607 -18.438 -12.461 1 96.19 190 ASN A C 1
ATOM 1466 O O . ASN A 1 190 ? 3.434 -17.328 -12.961 1 96.19 190 ASN A O 1
ATOM 1470 N N . PRO A 1 191 ? 3.066 -19.469 -12.891 1 95.81 191 PRO A N 1
ATOM 1471 C CA . PRO A 1 191 ? 2.764 -20.703 -12.172 1 95.81 191 PRO A CA 1
ATOM 1472 C C . PRO A 1 191 ? 3.588 -21.891 -12.672 1 95.81 191 PRO A C 1
ATOM 1474 O O . PRO A 1 191 ? 3.484 -23 -12.125 1 95.81 191 PRO A O 1
ATOM 1477 N N . VAL A 1 192 ? 4.457 -21.719 -13.602 1 97.06 192 VAL A N 1
ATOM 1478 C CA . VAL A 1 192 ? 5.027 -22.844 -14.336 1 97.06 192 VAL A CA 1
ATOM 1479 C C . VAL A 1 192 ? 6.145 -23.484 -13.516 1 97.06 192 VAL A C 1
ATOM 1481 O O . VAL A 1 192 ? 6.434 -24.672 -13.68 1 97.06 192 VAL A O 1
ATOM 1484 N N . GLY A 1 193 ? 6.766 -22.734 -12.688 1 98.06 193 GLY A N 1
ATOM 1485 C CA . GLY A 1 193 ? 7.902 -23.219 -11.93 1 98.06 193 GLY A CA 1
ATOM 1486 C C . GLY A 1 193 ? 9.203 -23.203 -12.719 1 98.06 193 GLY A C 1
ATOM 1487 O O . GLY A 1 193 ? 10.211 -23.75 -12.273 1 98.06 193 GLY A O 1
ATOM 1488 N N . LYS A 1 194 ? 9.195 -22.547 -13.836 1 98.56 194 LYS A N 1
ATOM 1489 C CA . LYS A 1 194 ? 10.359 -22.453 -14.719 1 98.56 194 LYS A CA 1
ATOM 1490 C C . LYS A 1 194 ? 11.375 -21.453 -14.18 1 98.56 194 LYS A C 1
ATOM 1492 O O . LYS A 1 194 ? 11.008 -20.375 -13.711 1 98.56 194 LYS A O 1
ATOM 1497 N N . VAL A 1 195 ? 12.648 -21.828 -14.234 1 98.69 195 VAL A N 1
ATOM 1498 C CA . VAL A 1 195 ? 13.766 -20.891 -14.125 1 98.69 195 VAL A CA 1
ATOM 1499 C C . VAL A 1 195 ? 14.352 -20.625 -15.508 1 98.69 195 VAL A C 1
ATOM 1501 O O . VAL A 1 195 ? 14.883 -21.547 -16.156 1 98.69 195 VAL A O 1
ATOM 1504 N N . PHE A 1 196 ? 14.18 -19.422 -15.984 1 98.75 196 PHE A N 1
ATOM 1505 C CA . PHE A 1 196 ? 14.711 -19.094 -17.297 1 98.75 196 PHE A CA 1
ATOM 1506 C C . PHE A 1 196 ? 16.219 -19.312 -17.344 1 98.75 196 PHE A C 1
ATOM 1508 O O . PHE A 1 196 ? 16.922 -18.938 -16.406 1 98.75 196 PHE A O 1
ATOM 1515 N N . SER A 1 197 ? 16.703 -19.922 -18.391 1 98.06 197 SER A N 1
ATOM 1516 C CA . SER A 1 197 ? 18.141 -20.188 -18.531 1 98.06 197 SER A CA 1
ATOM 1517 C C . SER A 1 197 ? 18.906 -18.906 -18.828 1 98.06 197 SER A C 1
ATOM 1519 O O . SER A 1 197 ? 18.328 -17.906 -19.25 1 98.06 197 SER A O 1
ATOM 1521 N N . LYS A 1 198 ? 20.172 -18.969 -18.609 1 98.38 198 LYS A N 1
ATOM 1522 C CA . LYS A 1 198 ? 21.047 -17.844 -18.938 1 98.38 198 LYS A CA 1
ATOM 1523 C C . LYS A 1 198 ? 20.938 -17.453 -20.406 1 98.38 198 LYS A C 1
ATOM 1525 O O . LYS A 1 198 ? 20.906 -16.266 -20.734 1 98.38 198 LYS A O 1
ATOM 1530 N N . GLU A 1 199 ? 20.844 -18.438 -21.266 1 98.19 199 GLU A N 1
ATOM 1531 C CA . GLU A 1 199 ? 20.75 -18.188 -22.703 1 98.19 199 GLU A CA 1
ATOM 1532 C C . GLU A 1 199 ? 19.453 -17.469 -23.062 1 98.19 199 GLU A C 1
ATOM 1534 O O . GLU A 1 199 ? 19.453 -16.531 -23.859 1 98.19 199 GLU A O 1
ATOM 1539 N N . GLU A 1 200 ? 18.344 -17.938 -22.5 1 98.44 200 GLU A N 1
ATOM 1540 C CA . GLU A 1 200 ? 17.062 -17.281 -22.734 1 98.44 200 GLU A CA 1
ATOM 1541 C C . GLU A 1 200 ? 17.094 -15.836 -22.266 1 98.44 200 GLU A C 1
ATOM 1543 O O . GLU A 1 200 ? 16.641 -14.938 -22.969 1 98.44 200 GLU A O 1
ATOM 1548 N N . LEU A 1 201 ? 17.641 -15.602 -21.062 1 98.81 201 LEU A N 1
ATOM 1549 C CA . LEU A 1 201 ? 17.672 -14.266 -20.484 1 98.81 201 LEU A CA 1
ATOM 1550 C C . LEU A 1 201 ? 18.578 -13.344 -21.297 1 98.81 201 LEU A C 1
ATOM 1552 O O . LEU A 1 201 ? 18.25 -12.172 -21.484 1 98.81 201 LEU A O 1
ATOM 1556 N N . LEU A 1 202 ? 19.672 -13.898 -21.766 1 98.69 202 LEU A N 1
ATOM 1557 C CA . LEU A 1 202 ? 20.578 -13.109 -22.578 1 98.69 202 LEU A CA 1
ATOM 1558 C C . LEU A 1 202 ? 19.906 -12.664 -23.875 1 98.69 202 LEU A C 1
ATOM 1560 O O . LEU A 1 202 ? 20.016 -11.508 -24.281 1 98.69 202 LEU A O 1
ATOM 1564 N N . LYS A 1 203 ? 19.188 -13.57 -24.531 1 98.69 203 LYS A N 1
ATOM 1565 C CA . LYS A 1 203 ? 18.484 -13.242 -25.766 1 98.69 203 LYS A CA 1
ATOM 1566 C C . LYS A 1 203 ? 17.422 -12.18 -25.516 1 98.69 203 LYS A C 1
ATOM 1568 O O . LYS A 1 203 ? 17.266 -11.242 -26.312 1 98.69 203 LYS A O 1
ATOM 1573 N N . ILE A 1 204 ? 16.656 -12.328 -24.438 1 98.88 204 ILE A N 1
ATOM 1574 C CA . ILE A 1 204 ? 15.656 -11.336 -24.078 1 98.88 204 ILE A CA 1
ATOM 1575 C C . ILE A 1 204 ? 16.328 -9.992 -23.828 1 98.88 204 ILE A C 1
ATOM 1577 O O . ILE A 1 204 ? 15.883 -8.953 -24.328 1 98.88 204 ILE A O 1
ATOM 1581 N N . GLY A 1 205 ? 17.438 -10.016 -23 1 98.81 205 GLY A N 1
ATOM 1582 C CA . GLY A 1 205 ? 18.172 -8.805 -22.672 1 98.81 205 GLY A CA 1
ATOM 1583 C C . GLY A 1 205 ? 18.688 -8.078 -23.906 1 98.81 205 GLY A C 1
ATOM 1584 O O . GLY A 1 205 ? 18.609 -6.848 -23.984 1 98.81 205 GLY A O 1
ATOM 1585 N N . GLU A 1 206 ? 19.234 -8.852 -24.828 1 98.62 206 GLU A N 1
ATOM 1586 C CA . GLU A 1 206 ? 19.766 -8.266 -26.047 1 98.62 206 GLU A CA 1
ATOM 1587 C C . GLU A 1 206 ? 18.656 -7.586 -26.859 1 98.62 206 GLU A C 1
ATOM 1589 O O . GLU A 1 206 ? 18.875 -6.508 -27.422 1 98.62 206 GLU A O 1
ATOM 1594 N N . LEU A 1 207 ? 17.516 -8.219 -26.953 1 98.75 207 LEU A N 1
ATOM 1595 C CA . LEU A 1 207 ? 16.375 -7.609 -27.625 1 98.75 207 LEU A CA 1
ATOM 1596 C C . LEU A 1 207 ? 15.984 -6.305 -26.938 1 98.75 207 LEU A C 1
ATOM 1598 O O . LEU A 1 207 ? 15.656 -5.324 -27.609 1 98.75 207 LEU A O 1
ATOM 1602 N N . CYS A 1 208 ? 16.031 -6.277 -25.609 1 98.69 208 CYS A N 1
ATOM 1603 C CA . CYS A 1 208 ? 15.648 -5.09 -24.844 1 98.69 208 CYS A CA 1
ATOM 1604 C C . CYS A 1 208 ? 16.656 -3.971 -25.031 1 98.69 208 CYS A C 1
ATOM 1606 O O . CYS A 1 208 ? 16.281 -2.805 -25.172 1 98.69 208 CYS A O 1
ATOM 1608 N N . VAL A 1 209 ? 17.938 -4.301 -25.047 1 98.5 209 VAL A N 1
ATOM 1609 C CA . VAL A 1 209 ? 18.984 -3.309 -25.281 1 98.5 209 VAL A CA 1
ATOM 1610 C C . VAL A 1 209 ? 18.828 -2.711 -26.672 1 98.5 209 VAL A C 1
ATOM 1612 O O . VAL A 1 209 ? 18.859 -1.49 -26.844 1 98.5 209 VAL A O 1
ATOM 1615 N N . LYS A 1 210 ? 18.578 -3.59 -27.641 1 98 210 LYS A N 1
ATOM 1616 C CA . LYS A 1 210 ? 18.438 -3.166 -29.031 1 98 210 LYS A CA 1
ATOM 1617 C C . LYS A 1 210 ? 17.266 -2.207 -29.188 1 98 210 LYS A C 1
ATOM 1619 O O . LYS A 1 210 ? 17.328 -1.275 -30 1 98 210 LYS A O 1
ATOM 1624 N N . ASN A 1 211 ? 16.203 -2.387 -28.422 1 98.06 211 ASN A N 1
ATOM 1625 C CA . ASN A 1 211 ? 14.969 -1.653 -28.656 1 98.06 211 ASN A CA 1
ATOM 1626 C C . ASN A 1 211 ? 14.688 -0.663 -27.516 1 98.06 211 ASN A C 1
ATOM 1628 O O . ASN A 1 211 ? 13.617 -0.054 -27.469 1 98.06 211 ASN A O 1
ATOM 1632 N N . GLU A 1 212 ? 15.609 -0.542 -26.531 1 97.62 212 GLU A N 1
ATOM 1633 C CA . GLU A 1 212 ? 15.461 0.359 -25.391 1 97.62 212 GLU A CA 1
ATOM 1634 C C . GLU A 1 212 ? 14.172 0.081 -24.641 1 97.62 212 GLU A C 1
ATOM 1636 O O . GLU A 1 212 ? 13.344 0.978 -24.453 1 97.62 212 GLU A O 1
ATOM 1641 N N . ILE A 1 213 ? 14.086 -1.099 -24.172 1 98.62 213 ILE A N 1
ATOM 1642 C CA . ILE A 1 213 ? 12.922 -1.567 -23.422 1 98.62 213 ILE A CA 1
ATOM 1643 C C . ILE A 1 213 ? 13.312 -1.828 -21.969 1 98.62 213 ILE A C 1
ATOM 1645 O O . ILE A 1 213 ? 14.273 -2.553 -21.703 1 98.62 213 ILE A O 1
ATOM 1649 N N . ILE A 1 214 ? 12.609 -1.215 -21 1 98.88 214 ILE A N 1
ATOM 1650 C CA . ILE A 1 214 ? 12.852 -1.465 -19.594 1 98.88 214 ILE A CA 1
ATOM 1651 C C . ILE A 1 214 ? 12.453 -2.896 -19.234 1 98.88 214 ILE A C 1
ATOM 1653 O O . ILE A 1 214 ? 11.43 -3.395 -19.719 1 98.88 214 ILE A O 1
ATOM 1657 N N . ILE A 1 215 ? 13.266 -3.582 -18.469 1 98.94 215 ILE A N 1
ATOM 1658 C CA . ILE A 1 215 ? 12.984 -4.945 -18.016 1 98.94 215 ILE A CA 1
ATOM 1659 C C . ILE A 1 215 ? 12.523 -4.93 -16.562 1 98.94 215 ILE A C 1
ATOM 1661 O O . ILE A 1 215 ? 13.289 -4.543 -15.672 1 98.94 215 ILE A O 1
ATOM 1665 N N . LEU A 1 216 ? 11.32 -5.227 -16.328 1 98.94 216 LEU A N 1
ATOM 1666 C CA . LEU A 1 216 ? 10.844 -5.508 -14.977 1 98.94 216 LEU A CA 1
ATOM 1667 C C . LEU A 1 216 ? 10.977 -6.992 -14.648 1 98.94 216 LEU A C 1
ATOM 1669 O O . LEU A 1 216 ? 10.148 -7.801 -15.062 1 98.94 216 LEU A O 1
ATOM 1673 N N . SER A 1 217 ? 11.984 -7.324 -13.914 1 98.94 217 SER A N 1
ATOM 1674 C CA . SER A 1 217 ? 12.289 -8.711 -13.586 1 98.94 217 SER A CA 1
ATOM 1675 C C . SER A 1 217 ? 11.688 -9.102 -12.234 1 98.94 217 SER A C 1
ATOM 1677 O O . SER A 1 217 ? 12.281 -8.844 -11.188 1 98.94 217 SER A O 1
ATOM 1679 N N . ASP A 1 218 ? 10.539 -9.734 -12.281 1 98.88 218 ASP A N 1
ATOM 1680 C CA . ASP A 1 218 ? 9.883 -10.273 -11.094 1 98.88 218 ASP A CA 1
ATOM 1681 C C . ASP A 1 218 ? 10.594 -11.531 -10.586 1 98.88 218 ASP A C 1
ATOM 1683 O O . ASP A 1 218 ? 10.383 -12.625 -11.117 1 98.88 218 ASP A O 1
ATOM 1687 N N . GLU A 1 219 ? 11.367 -11.32 -9.523 1 98.81 219 GLU A N 1
ATOM 1688 C CA . GLU A 1 219 ? 12.18 -12.391 -8.961 1 98.81 219 GLU A CA 1
ATOM 1689 C C . GLU A 1 219 ? 11.828 -12.633 -7.496 1 98.81 219 GLU A C 1
ATOM 1691 O O . GLU A 1 219 ? 12.719 -12.828 -6.66 1 98.81 219 GLU A O 1
ATOM 1696 N N . VAL A 1 220 ? 10.539 -12.656 -7.195 1 98.44 220 VAL A N 1
ATOM 1697 C CA . VAL A 1 220 ? 10.07 -12.773 -5.816 1 98.44 220 VAL A CA 1
ATOM 1698 C C . VAL A 1 220 ? 10.477 -14.133 -5.25 1 98.44 220 VAL A C 1
ATOM 1700 O O . VAL A 1 220 ? 10.57 -14.297 -4.031 1 98.44 220 VAL A O 1
ATOM 1703 N N . TYR A 1 221 ? 10.797 -15.125 -6.105 1 98.25 221 TYR A N 1
ATOM 1704 C CA . TYR A 1 221 ? 11.203 -16.453 -5.66 1 98.25 221 TYR A CA 1
ATOM 1705 C C . TYR A 1 221 ? 12.703 -16.656 -5.832 1 98.25 221 TYR A C 1
ATOM 1707 O O . TYR A 1 221 ? 13.172 -17.781 -5.98 1 98.25 221 TYR A O 1
ATOM 1715 N N . ASP A 1 222 ? 13.5 -15.586 -5.801 1 97.62 222 ASP A N 1
ATOM 1716 C CA . ASP A 1 222 ? 14.891 -15.609 -6.23 1 97.62 222 ASP A CA 1
ATOM 1717 C C . ASP A 1 222 ? 15.758 -16.375 -5.238 1 97.62 222 ASP A C 1
ATOM 1719 O O . ASP A 1 222 ? 16.938 -16.625 -5.496 1 97.62 222 ASP A O 1
ATOM 1723 N N . ARG A 1 223 ? 15.164 -16.797 -4.117 1 97.88 223 ARG A N 1
ATOM 1724 C CA . ARG A 1 223 ? 15.938 -17.594 -3.174 1 97.88 223 ARG A CA 1
ATOM 1725 C C . ARG A 1 223 ? 15.438 -19.047 -3.154 1 97.88 223 ARG A C 1
ATOM 1727 O O . ARG A 1 223 ? 15.945 -19.875 -2.393 1 97.88 223 ARG A O 1
ATOM 1734 N N . LEU A 1 224 ? 14.484 -19.328 -3.91 1 98.19 224 LEU A N 1
ATOM 1735 C CA . LEU A 1 224 ? 13.891 -20.656 -3.949 1 98.19 224 LEU A CA 1
ATOM 1736 C C . LEU A 1 224 ? 13.961 -21.234 -5.355 1 98.19 224 LEU A C 1
ATOM 1738 O O . LEU A 1 224 ? 12.953 -21.25 -6.074 1 98.19 224 LEU A O 1
ATOM 1742 N N . TYR A 1 225 ? 15.094 -21.766 -5.684 1 98.31 225 TYR A N 1
ATOM 1743 C CA . TYR A 1 225 ? 15.328 -22.406 -6.977 1 98.31 225 TYR A CA 1
ATOM 1744 C C . TYR A 1 225 ? 16.078 -23.719 -6.805 1 98.31 225 TYR A C 1
ATOM 1746 O O . TYR A 1 225 ? 16.891 -23.859 -5.887 1 98.31 225 TYR A O 1
ATOM 1754 N N . TYR A 1 226 ? 15.875 -24.656 -7.684 1 98.06 226 TYR A N 1
ATOM 1755 C CA . TYR A 1 226 ? 16.406 -26.016 -7.562 1 98.06 226 TYR A CA 1
ATOM 1756 C C . TYR A 1 226 ? 17.422 -26.297 -8.664 1 98.06 226 TYR A C 1
ATOM 1758 O O . TYR A 1 226 ? 17.984 -27.391 -8.727 1 98.06 226 TYR A O 1
ATOM 1766 N N . THR A 1 227 ? 17.516 -25.406 -9.602 1 97.62 227 THR A N 1
ATOM 1767 C CA . THR A 1 227 ? 18.516 -25.375 -10.664 1 97.62 227 THR A CA 1
ATOM 1768 C C . THR A 1 227 ? 19.266 -24.047 -10.648 1 97.62 227 THR A C 1
ATOM 1770 O O . THR A 1 227 ? 18.891 -23.109 -9.93 1 97.62 227 THR A O 1
ATOM 1773 N N . PRO A 1 228 ? 20.375 -23.969 -11.352 1 96.94 228 PRO A N 1
ATOM 1774 C CA . PRO A 1 228 ? 21.094 -22.688 -11.344 1 96.94 228 PRO A CA 1
ATOM 1775 C C . PRO A 1 228 ? 20.203 -21.516 -11.734 1 96.94 228 PRO A C 1
ATOM 1777 O O . PRO A 1 228 ? 19.391 -21.625 -12.664 1 96.94 228 PRO A O 1
ATOM 1780 N N . PHE A 1 229 ? 20.375 -20.438 -11.016 1 98.06 229 PHE A N 1
ATOM 1781 C CA . PHE A 1 229 ? 19.547 -19.25 -11.195 1 98.06 229 PHE A CA 1
ATOM 1782 C C . PHE A 1 229 ? 20.375 -18.062 -11.656 1 98.06 229 PHE A C 1
ATOM 1784 O O . PHE A 1 229 ? 21.375 -17.719 -11.016 1 98.06 229 PHE A O 1
ATOM 1791 N N . THR A 1 230 ? 20.031 -17.516 -12.797 1 98.31 230 THR A N 1
ATOM 1792 C CA . THR A 1 230 ? 20.672 -16.312 -13.328 1 98.31 230 THR A CA 1
ATOM 1793 C C . THR A 1 230 ? 19.781 -15.086 -13.117 1 98.31 230 THR A C 1
ATOM 1795 O O . THR A 1 230 ? 18.609 -15.094 -13.477 1 98.31 230 THR A O 1
ATOM 1798 N N . ARG A 1 231 ? 20.359 -14.086 -12.484 1 98.44 231 ARG A N 1
ATOM 1799 C CA . ARG A 1 231 ? 19.656 -12.828 -12.312 1 98.44 231 ARG A CA 1
ATOM 1800 C C . ARG A 1 231 ? 19.797 -11.945 -13.547 1 98.44 231 ARG A C 1
ATOM 1802 O O . ARG A 1 231 ? 20.906 -11.734 -14.047 1 98.44 231 ARG A O 1
ATOM 1809 N N . MET A 1 232 ? 18.719 -11.414 -13.992 1 98.81 232 MET A N 1
ATOM 1810 C CA . MET A 1 232 ? 18.641 -10.648 -15.234 1 98.81 232 MET A CA 1
ATOM 1811 C C . MET A 1 232 ? 19.625 -9.484 -15.219 1 98.81 232 MET A C 1
ATOM 1813 O O . MET A 1 232 ? 20.328 -9.25 -16.203 1 98.81 232 MET A O 1
ATOM 1817 N N . ALA A 1 233 ? 19.656 -8.789 -14.086 1 98.75 233 ALA A N 1
ATOM 1818 C CA . ALA A 1 233 ? 20.406 -7.539 -13.961 1 98.75 233 ALA A CA 1
ATOM 1819 C C . ALA A 1 233 ? 21.922 -7.801 -13.992 1 98.75 233 ALA A C 1
ATOM 1821 O O . ALA A 1 233 ? 22.719 -6.867 -14.148 1 98.75 233 ALA A O 1
ATOM 1822 N N . THR A 1 234 ? 22.359 -9.047 -13.945 1 98.38 234 THR A N 1
ATOM 1823 C CA . THR A 1 234 ? 23.781 -9.336 -13.781 1 98.38 234 THR A CA 1
ATOM 1824 C C . THR A 1 234 ? 24.391 -9.797 -15.102 1 98.38 234 THR A C 1
ATOM 1826 O O . THR A 1 234 ? 25.594 -10.102 -15.164 1 98.38 234 THR A O 1
ATOM 1829 N N . LEU A 1 235 ? 23.656 -9.859 -16.156 1 98.62 235 LEU A N 1
ATOM 1830 C CA . LEU A 1 235 ? 24.078 -10.453 -17.406 1 98.62 235 LEU A CA 1
ATOM 1831 C C . LEU A 1 235 ? 25.109 -9.57 -18.109 1 98.62 235 LEU A C 1
ATOM 1833 O O . LEU A 1 235 ? 26.062 -10.062 -18.703 1 98.62 235 LEU A O 1
ATOM 1837 N N . SER A 1 236 ? 24.922 -8.227 -18.125 1 98.12 236 SER A N 1
ATOM 1838 C CA . SER A 1 236 ? 25.828 -7.223 -18.672 1 98.12 236 SER A CA 1
ATOM 1839 C C . SER A 1 236 ? 25.469 -5.828 -18.156 1 98.12 236 SER A C 1
ATOM 1841 O O . SER A 1 236 ? 24.359 -5.598 -17.688 1 98.12 236 SER A O 1
ATOM 1843 N N . PRO A 1 237 ? 26.391 -4.883 -18.219 1 98 237 PRO A N 1
ATOM 1844 C CA . PRO A 1 237 ? 26.078 -3.51 -17.828 1 98 237 PRO A CA 1
ATOM 1845 C C . PRO A 1 237 ? 24.953 -2.898 -18.641 1 98 237 PRO A C 1
ATOM 1847 O O . PRO A 1 237 ? 24.156 -2.113 -18.125 1 98 237 PRO A O 1
ATOM 1850 N N . GLU A 1 238 ? 24.906 -3.291 -19.938 1 98.44 238 GLU A N 1
ATOM 1851 C CA . GLU A 1 238 ? 23.859 -2.76 -20.812 1 98.44 238 GLU A CA 1
ATOM 1852 C C . GLU A 1 238 ? 22.484 -3.26 -20.391 1 98.44 238 GLU A C 1
ATOM 1854 O O . GLU A 1 238 ? 21.5 -2.508 -20.438 1 98.44 238 GLU A O 1
ATOM 1859 N N . ILE A 1 239 ? 22.422 -4.508 -19.969 1 98.81 239 ILE A N 1
ATOM 1860 C CA . ILE A 1 239 ? 21.156 -5.082 -19.531 1 98.81 239 ILE A CA 1
ATOM 1861 C C . ILE A 1 239 ? 20.812 -4.551 -18.141 1 98.81 239 ILE A C 1
ATOM 1863 O O . ILE A 1 239 ? 19.656 -4.219 -17.875 1 98.81 239 ILE A O 1
ATOM 1867 N N . GLU A 1 240 ? 21.797 -4.418 -17.281 1 98.69 240 GLU A N 1
ATOM 1868 C CA . GLU A 1 240 ? 21.562 -3.893 -15.93 1 98.69 240 GLU A CA 1
ATOM 1869 C C . GLU A 1 240 ? 20.984 -2.484 -15.984 1 98.69 240 GLU A C 1
ATOM 1871 O O . GLU A 1 240 ? 20.094 -2.146 -15.195 1 98.69 240 GLU A O 1
ATOM 1876 N N . ARG A 1 241 ? 21.438 -1.706 -16.906 1 98 241 ARG A N 1
ATOM 1877 C CA . ARG A 1 241 ? 21.031 -0.311 -17.031 1 98 241 ARG A CA 1
ATOM 1878 C C . ARG A 1 241 ? 19.531 -0.203 -17.266 1 98 241 ARG A C 1
ATOM 1880 O O . ARG A 1 241 ? 18.922 0.828 -16.984 1 98 241 ARG A O 1
ATOM 1887 N N . LEU A 1 242 ? 18.891 -1.342 -17.766 1 98.69 242 LEU A N 1
ATOM 1888 C CA . LEU A 1 242 ? 17.484 -1.332 -18.156 1 98.69 242 LEU A CA 1
ATOM 1889 C C . LEU A 1 242 ? 16.641 -2.139 -17.188 1 98.69 242 LEU A C 1
ATOM 1891 O O . LEU A 1 242 ? 15.422 -2.236 -17.344 1 98.69 242 LEU A O 1
ATOM 1895 N N . THR A 1 243 ? 17.266 -2.67 -16.094 1 98.94 243 THR A N 1
ATOM 1896 C CA . THR A 1 243 ? 16.578 -3.725 -15.352 1 98.94 243 THR A CA 1
ATOM 1897 C C . THR A 1 243 ? 16.141 -3.227 -13.977 1 98.94 243 THR A C 1
ATOM 1899 O O . THR A 1 243 ? 16.938 -2.627 -13.25 1 98.94 243 THR A O 1
ATOM 1902 N N . LEU A 1 244 ? 14.914 -3.367 -13.664 1 98.94 244 LEU A N 1
ATOM 1903 C CA . LEU A 1 244 ? 14.344 -3.293 -12.328 1 98.94 244 LEU A CA 1
ATOM 1904 C C . LEU A 1 244 ? 14.047 -4.688 -11.781 1 98.94 244 LEU A C 1
ATOM 1906 O O . LEU A 1 244 ? 13.266 -5.434 -12.375 1 98.94 244 LEU A O 1
ATOM 1910 N N . THR A 1 245 ? 14.68 -5.047 -10.68 1 98.94 245 THR A N 1
ATOM 1911 C CA . THR A 1 245 ? 14.461 -6.348 -10.055 1 98.94 245 THR A CA 1
ATOM 1912 C C . THR A 1 245 ? 13.492 -6.227 -8.883 1 98.94 245 THR A C 1
ATOM 1914 O O . THR A 1 245 ? 13.633 -5.348 -8.031 1 98.94 245 THR A O 1
ATOM 1917 N N . VAL A 1 246 ? 12.531 -7.086 -8.859 1 98.94 246 VAL A N 1
ATOM 1918 C CA . VAL A 1 246 ? 11.5 -7.066 -7.828 1 98.94 246 VAL A CA 1
ATOM 1919 C C . VAL A 1 246 ? 11.742 -8.195 -6.832 1 98.94 246 VAL A C 1
ATOM 1921 O O . VAL A 1 246 ? 11.969 -9.344 -7.23 1 98.94 246 VAL A O 1
ATOM 1924 N N . GLY A 1 247 ? 11.711 -7.852 -5.527 1 98.81 247 GLY A N 1
ATOM 1925 C CA . GLY A 1 247 ? 11.844 -8.836 -4.465 1 98.81 247 GLY A CA 1
ATOM 1926 C C . GLY A 1 247 ? 10.727 -8.758 -3.439 1 98.81 247 GLY A C 1
ATOM 1927 O O . GLY A 1 247 ? 9.938 -7.805 -3.436 1 98.81 247 GLY A O 1
ATOM 1928 N N . SER A 1 248 ? 10.633 -9.789 -2.598 1 98.56 248 SER A N 1
ATOM 1929 C CA . SER A 1 248 ? 9.555 -9.906 -1.615 1 98.56 248 SER A CA 1
ATOM 1930 C C . SER A 1 248 ? 10.039 -10.594 -0.343 1 98.56 248 SER A C 1
ATOM 1932 O O . SER A 1 248 ? 10.516 -11.727 -0.386 1 98.56 248 SER A O 1
ATOM 1934 N N . ALA A 1 249 ? 9.875 -9.922 0.752 1 98.56 249 ALA A N 1
ATOM 1935 C CA . ALA A 1 249 ? 10.172 -10.547 2.039 1 98.56 249 ALA A CA 1
ATOM 1936 C C . ALA A 1 249 ? 9.188 -11.664 2.354 1 98.56 249 ALA A C 1
ATOM 1938 O O . ALA A 1 249 ? 9.539 -12.656 2.988 1 98.56 249 ALA A O 1
ATOM 1939 N N . GLY A 1 250 ? 7.938 -11.461 1.893 1 98.06 250 GLY A N 1
ATOM 1940 C CA . GLY A 1 250 ? 6.914 -12.469 2.129 1 98.06 250 GLY A CA 1
ATOM 1941 C C . GLY A 1 250 ? 7.27 -13.828 1.554 1 98.06 250 GLY A C 1
ATOM 1942 O O . GLY A 1 250 ? 7.055 -14.852 2.199 1 98.06 250 GLY A O 1
ATOM 1943 N N . LYS A 1 251 ? 7.824 -13.852 0.34 1 98.12 251 LYS A N 1
ATOM 1944 C CA . LYS A 1 251 ? 8.172 -15.102 -0.329 1 98.12 251 LYS A CA 1
ATOM 1945 C C . LYS A 1 251 ? 9.484 -15.664 0.207 1 98.12 251 LYS A C 1
ATOM 1947 O O . LYS A 1 251 ? 9.641 -16.875 0.334 1 98.12 251 LYS A O 1
ATOM 1952 N N . ASN A 1 252 ? 10.398 -14.758 0.603 1 98 252 ASN A N 1
ATOM 1953 C CA . ASN A 1 252 ? 11.695 -15.188 1.103 1 98 252 ASN A CA 1
ATOM 1954 C C . ASN A 1 252 ? 11.594 -15.773 2.51 1 98 252 ASN A C 1
ATOM 1956 O O . ASN A 1 252 ? 12.234 -16.781 2.818 1 98 252 ASN A O 1
ATOM 1960 N N . PHE A 1 253 ? 10.766 -15.164 3.379 1 98.56 253 PHE A N 1
ATOM 1961 C CA . PHE A 1 253 ? 10.828 -15.477 4.801 1 98.56 253 PHE A CA 1
ATOM 1962 C C . PHE A 1 253 ? 9.484 -16 5.297 1 98.56 253 PHE A C 1
ATOM 1964 O O . PHE A 1 253 ? 9.188 -15.945 6.488 1 98.56 253 PHE A O 1
ATOM 1971 N N . TYR A 1 254 ? 8.586 -16.438 4.402 1 98.06 254 TYR A N 1
ATOM 1972 C CA . TYR A 1 254 ? 7.309 -17.062 4.734 1 98.06 254 TYR A CA 1
ATOM 1973 C C . TYR A 1 254 ? 6.402 -16.094 5.469 1 98.06 254 TYR A C 1
ATOM 1975 O O . TYR A 1 254 ? 5.734 -16.453 6.438 1 98.06 254 TYR A O 1
ATOM 1983 N N . ALA A 1 255 ? 6.418 -14.828 5.047 1 98.44 255 ALA A N 1
ATOM 1984 C CA . ALA A 1 255 ? 5.684 -13.773 5.738 1 98.44 255 ALA A CA 1
ATOM 1985 C C . ALA A 1 255 ? 4.844 -12.953 4.758 1 98.44 255 ALA A C 1
ATOM 1987 O O . ALA A 1 255 ? 4.938 -11.727 4.73 1 98.44 255 ALA A O 1
ATOM 1988 N N . THR A 1 256 ? 3.998 -13.625 3.982 1 98.19 256 THR A N 1
ATOM 1989 C CA . THR A 1 256 ? 3.307 -12.969 2.875 1 98.19 256 THR A CA 1
ATOM 1990 C C . THR A 1 256 ? 2.402 -11.852 3.385 1 98.19 256 THR A C 1
ATOM 1992 O O . THR A 1 256 ? 2.145 -10.883 2.672 1 98.19 256 THR A O 1
ATOM 1995 N N . GLY A 1 257 ? 1.919 -11.922 4.641 1 98.5 257 GLY A N 1
ATOM 1996 C CA . GLY A 1 257 ? 1.017 -10.93 5.211 1 98.5 257 GLY A CA 1
ATOM 1997 C C . GLY A 1 257 ? 1.73 -9.688 5.703 1 98.5 257 GLY A C 1
ATOM 1998 O O . GLY A 1 257 ? 1.087 -8.711 6.098 1 98.5 257 GLY A O 1
ATOM 1999 N N . TRP A 1 258 ? 3.076 -9.672 5.672 1 98.88 258 TRP A N 1
ATOM 2000 C CA . TRP A 1 258 ? 3.84 -8.539 6.195 1 98.88 258 TRP A CA 1
ATOM 2001 C C . TRP A 1 258 ? 3.875 -7.395 5.191 1 98.88 258 TRP A C 1
ATOM 2003 O O . TRP A 1 258 ? 4.098 -6.242 5.562 1 98.88 258 TRP A O 1
ATOM 2013 N N . ARG A 1 259 ? 3.732 -7.711 3.918 1 98.69 259 ARG A N 1
ATOM 2014 C CA . ARG A 1 259 ? 3.633 -6.738 2.836 1 98.69 259 ARG A CA 1
ATOM 2015 C C . ARG A 1 259 ? 4.891 -5.879 2.752 1 98.69 259 ARG A C 1
ATOM 2017 O O . ARG A 1 259 ? 4.809 -4.652 2.668 1 98.69 259 ARG A O 1
ATOM 2024 N N . VAL A 1 260 ? 6.043 -6.543 2.723 1 98.94 260 VAL A N 1
ATOM 2025 C CA . VAL A 1 260 ? 7.324 -5.875 2.518 1 98.94 260 VAL A CA 1
ATOM 2026 C C . VAL A 1 260 ? 7.961 -6.367 1.219 1 98.94 260 VAL A C 1
ATOM 2028 O O . VAL A 1 260 ? 8.234 -7.559 1.069 1 98.94 260 VAL A O 1
ATOM 2031 N N . GLY A 1 261 ? 8.086 -5.535 0.262 1 98.88 261 GLY A N 1
ATOM 2032 C CA . GLY A 1 261 ? 8.789 -5.777 -0.989 1 98.88 261 GLY A CA 1
ATOM 2033 C C . GLY A 1 261 ? 9.836 -4.73 -1.302 1 98.88 261 GLY A C 1
ATOM 2034 O O . GLY A 1 261 ? 10.016 -3.775 -0.542 1 98.88 261 GLY A O 1
ATOM 2035 N N . TRP A 1 262 ? 10.562 -4.906 -2.391 1 98.94 262 TRP A N 1
ATOM 2036 C CA . TRP A 1 262 ? 11.562 -3.92 -2.795 1 98.94 262 TRP A CA 1
ATOM 2037 C C . TRP A 1 262 ? 11.836 -4.008 -4.293 1 98.94 262 TRP A C 1
ATOM 2039 O O . TRP A 1 262 ? 11.461 -4.988 -4.941 1 98.94 262 TRP A O 1
ATOM 2049 N N . LEU A 1 263 ? 12.391 -3.021 -4.805 1 98.94 263 LEU A N 1
ATOM 2050 C CA . LEU A 1 263 ? 12.992 -3.039 -6.133 1 98.94 263 LEU A CA 1
ATOM 2051 C C . LEU A 1 263 ? 14.453 -2.633 -6.074 1 98.94 263 LEU A C 1
ATOM 2053 O O . LEU A 1 263 ? 14.836 -1.773 -5.277 1 98.94 263 LEU A O 1
ATOM 2057 N N . ILE A 1 264 ? 15.242 -3.268 -6.84 1 98.94 264 ILE A N 1
ATOM 2058 C CA . ILE A 1 264 ? 16.656 -2.951 -7.07 1 98.94 264 ILE A CA 1
ATOM 2059 C C . ILE A 1 264 ? 16.859 -2.543 -8.531 1 98.94 264 ILE A C 1
ATOM 2061 O O . ILE A 1 264 ? 16.344 -3.193 -9.438 1 98.94 264 ILE A O 1
ATOM 2065 N N . GLY A 1 265 ? 17.547 -1.519 -8.805 1 98.81 265 GLY A N 1
ATOM 2066 C CA . GLY A 1 265 ? 17.875 -1.07 -10.148 1 98.81 265 GLY A CA 1
ATOM 2067 C C . GLY A 1 265 ? 18.75 0.167 -10.164 1 98.81 265 GLY A C 1
ATOM 2068 O O . GLY A 1 265 ? 19.125 0.689 -9.109 1 98.81 265 GLY A O 1
ATOM 2069 N N . PRO A 1 266 ? 19.141 0.623 -11.328 1 98.56 266 PRO A N 1
ATOM 2070 C CA . PRO A 1 266 ? 19.953 1.832 -11.398 1 98.56 266 PRO A CA 1
ATOM 2071 C C . PRO A 1 266 ? 19.219 3.08 -10.93 1 98.56 266 PRO A C 1
ATOM 2073 O O . PRO A 1 266 ? 17.984 3.152 -11.047 1 98.56 266 PRO A O 1
ATOM 2076 N N . PRO A 1 267 ? 19.984 4.07 -10.438 1 98.19 267 PRO A N 1
ATOM 2077 C CA . PRO A 1 267 ? 19.391 5.27 -9.859 1 98.19 267 PRO A CA 1
ATOM 2078 C C . PRO A 1 267 ? 18.422 5.973 -10.812 1 98.19 267 PRO A C 1
ATOM 2080 O O . PRO A 1 267 ? 17.375 6.461 -10.398 1 98.19 267 PRO A O 1
ATOM 2083 N N . HIS A 1 268 ? 18.734 5.953 -12.109 1 97.31 268 HIS A N 1
ATOM 2084 C CA . HIS A 1 268 ? 17.938 6.707 -13.07 1 97.31 268 HIS A CA 1
ATOM 2085 C C . HIS A 1 268 ? 16.594 6.031 -13.32 1 97.31 268 HIS A C 1
ATOM 2087 O O . HIS A 1 268 ? 15.711 6.621 -13.938 1 97.31 268 HIS A O 1
ATOM 2093 N N . LEU A 1 269 ? 16.406 4.781 -12.859 1 98.44 269 LEU A N 1
ATOM 2094 C CA . LEU A 1 269 ? 15.109 4.121 -12.906 1 98.44 269 LEU A CA 1
ATOM 2095 C C . LEU A 1 269 ? 14.445 4.121 -11.531 1 98.44 269 LEU A C 1
ATOM 2097 O O . LEU A 1 269 ? 13.281 4.496 -11.398 1 98.44 269 LEU A O 1
ATOM 2101 N N . ILE A 1 270 ? 15.211 3.781 -10.461 1 98.5 270 ILE A N 1
ATOM 2102 C CA . ILE A 1 270 ? 14.688 3.545 -9.117 1 98.5 270 ILE A CA 1
ATOM 2103 C C . ILE A 1 270 ? 14.086 4.832 -8.562 1 98.5 270 ILE A C 1
ATOM 2105 O O . ILE A 1 270 ? 13.086 4.801 -7.848 1 98.5 270 ILE A O 1
ATOM 2109 N N . GLN A 1 271 ? 14.656 5.965 -8.906 1 97.12 271 GLN A N 1
ATOM 2110 C CA . GLN A 1 271 ? 14.18 7.223 -8.344 1 97.12 271 GLN A CA 1
ATOM 2111 C C . GLN A 1 271 ? 12.727 7.473 -8.711 1 97.12 271 GLN A C 1
ATOM 2113 O O . GLN A 1 271 ? 11.961 8.031 -7.914 1 97.12 271 GLN A O 1
ATOM 2118 N N . TYR A 1 272 ? 12.281 7.02 -9.898 1 97.88 272 TYR A N 1
ATOM 2119 C CA . TYR A 1 272 ? 10.914 7.254 -10.336 1 97.88 272 TYR A CA 1
ATOM 2120 C C . TYR A 1 272 ? 9.969 6.203 -9.766 1 97.88 272 TYR A C 1
ATOM 2122 O O . TYR A 1 272 ? 8.797 6.484 -9.516 1 97.88 272 TYR A O 1
ATOM 2130 N N . VAL A 1 273 ? 10.5 4.969 -9.547 1 98.62 273 VAL A N 1
ATOM 2131 C CA . VAL A 1 273 ? 9.734 3.957 -8.828 1 98.62 273 VAL A CA 1
ATOM 2132 C C . VAL A 1 273 ? 9.438 4.441 -7.414 1 98.62 273 VAL A C 1
ATOM 2134 O O . VAL A 1 273 ? 8.305 4.34 -6.941 1 98.62 273 VAL A O 1
ATOM 2137 N N . ALA A 1 274 ? 10.445 5.008 -6.801 1 97.94 274 ALA A N 1
ATOM 2138 C CA . ALA A 1 274 ? 10.312 5.527 -5.441 1 97.94 274 ALA A CA 1
ATOM 2139 C C . ALA A 1 274 ? 9.312 6.684 -5.391 1 97.94 274 ALA A C 1
ATOM 2141 O O . ALA A 1 274 ? 8.516 6.781 -4.457 1 97.94 274 ALA A O 1
ATOM 2142 N N . ALA A 1 275 ? 9.391 7.543 -6.387 1 96.62 275 ALA A N 1
ATOM 2143 C CA . ALA A 1 275 ? 8.453 8.664 -6.453 1 96.62 275 ALA A CA 1
ATOM 2144 C C . ALA A 1 275 ? 7.016 8.172 -6.582 1 96.62 275 ALA A C 1
ATOM 2146 O O . ALA A 1 275 ? 6.117 8.68 -5.914 1 96.62 275 ALA A O 1
ATOM 2147 N N . ALA A 1 276 ? 6.797 7.176 -7.414 1 98 276 ALA A N 1
ATOM 2148 C CA . ALA A 1 276 ? 5.465 6.598 -7.578 1 98 276 ALA A CA 1
ATOM 2149 C C . ALA A 1 276 ? 4.98 5.957 -6.281 1 98 276 ALA A C 1
ATOM 2151 O O . ALA A 1 276 ? 3.832 6.152 -5.875 1 98 276 ALA A O 1
ATOM 2152 N N . HIS A 1 277 ? 5.895 5.227 -5.637 1 98.5 277 HIS A N 1
ATOM 2153 C CA . HIS A 1 277 ? 5.566 4.586 -4.371 1 98.5 277 HIS A CA 1
ATOM 2154 C C . HIS A 1 277 ? 5.117 5.613 -3.336 1 98.5 277 HIS A C 1
ATOM 2156 O O . HIS A 1 277 ? 4.137 5.391 -2.617 1 98.5 277 HIS A O 1
ATOM 2162 N N . THR A 1 278 ? 5.793 6.703 -3.297 1 96.12 278 THR A N 1
ATOM 2163 C CA . THR A 1 278 ? 5.461 7.766 -2.355 1 96.12 278 THR A CA 1
ATOM 2164 C C . THR A 1 278 ? 4.035 8.266 -2.58 1 96.12 278 THR A C 1
ATOM 2166 O O . THR A 1 278 ? 3.297 8.508 -1.624 1 96.12 278 THR A O 1
ATOM 2169 N N . ARG A 1 279 ? 3.639 8.312 -3.764 1 95.62 279 ARG A N 1
ATOM 2170 C CA . ARG A 1 279 ? 2.309 8.82 -4.09 1 95.62 279 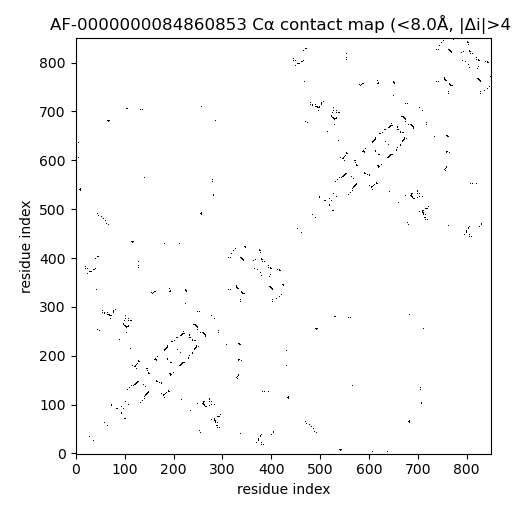ARG A CA 1
ATOM 2171 C C . ARG A 1 279 ? 1.248 7.742 -3.883 1 95.62 279 ARG A C 1
ATOM 2173 O O . ARG A 1 279 ? 0.081 8.055 -3.639 1 95.62 279 ARG A O 1
ATOM 2180 N N . ILE A 1 280 ? 1.633 6.492 -3.938 1 98.06 280 ILE A N 1
ATOM 2181 C CA . ILE A 1 280 ? 0.68 5.391 -3.852 1 98.06 280 ILE A CA 1
ATOM 2182 C C . ILE A 1 280 ? 0.427 5.039 -2.387 1 98.06 280 ILE A C 1
ATOM 2184 O O . ILE A 1 280 ? -0.717 5.055 -1.927 1 98.06 280 ILE A O 1
ATOM 2188 N N . CYS A 1 281 ? 1.569 4.82 -1.676 1 97.88 281 CYS A N 1
ATOM 2189 C CA . CYS A 1 281 ? 1.417 4.344 -0.306 1 97.88 281 CYS A CA 1
ATOM 2190 C C . CYS A 1 281 ? 2.129 5.266 0.677 1 97.88 281 CYS A C 1
ATOM 2192 O O . CYS A 1 281 ? 2.014 5.09 1.892 1 97.88 281 CYS A O 1
ATOM 2194 N N . TYR A 1 282 ? 2.811 6.289 0.212 1 94.81 282 TYR A N 1
ATOM 2195 C CA . TYR A 1 282 ? 3.633 7.191 1.012 1 94.81 282 TYR A CA 1
ATOM 2196 C C . TYR A 1 282 ? 4.82 6.449 1.62 1 94.81 282 TYR A C 1
ATOM 2198 O O . TYR A 1 282 ? 5.965 6.664 1.217 1 94.81 282 TYR A O 1
ATOM 2206 N N . SER A 1 283 ? 4.59 5.504 2.439 1 96.69 283 SER A N 1
ATOM 2207 C CA . SER A 1 283 ? 5.605 4.609 2.984 1 96.69 283 SER A CA 1
ATOM 2208 C C . SER A 1 283 ? 5.039 3.219 3.246 1 96.69 283 SER A C 1
ATOM 2210 O O . SER A 1 283 ? 3.834 3 3.117 1 96.69 283 SER A O 1
ATOM 2212 N N . SER A 1 284 ? 5.926 2.287 3.514 1 98.38 284 SER A N 1
ATOM 2213 C CA . SER A 1 284 ? 5.535 0.91 3.797 1 98.38 284 SER A CA 1
ATOM 2214 C C . SER A 1 284 ? 5.605 0.61 5.293 1 98.38 284 SER A C 1
ATOM 2216 O O . SER A 1 284 ? 6.145 1.405 6.062 1 98.38 284 SER A O 1
ATOM 2218 N N . VAL A 1 285 ? 5.012 -0.468 5.703 1 98.88 285 VAL A N 1
ATOM 2219 C CA . VAL A 1 285 ? 4.949 -0.893 7.098 1 98.88 285 VAL A CA 1
ATOM 2220 C C . VAL A 1 285 ? 6.332 -0.787 7.73 1 98.88 285 VAL A C 1
ATOM 2222 O O . VAL A 1 285 ? 7.32 -1.261 7.164 1 98.88 285 VAL A O 1
ATOM 2225 N N . SER A 1 286 ? 6.449 -0.203 8.898 1 98.75 286 SER A N 1
ATOM 2226 C CA . SER A 1 286 ? 7.742 0.188 9.445 1 98.75 286 SER A CA 1
ATOM 2227 C C . SER A 1 286 ? 8.336 -0.916 10.312 1 98.75 286 SER A C 1
ATOM 2229 O O . SER A 1 286 ? 9.461 -1.359 10.086 1 98.75 286 SER A O 1
ATOM 2231 N N . PRO A 1 287 ? 7.645 -1.458 11.359 1 98.88 287 PRO A N 1
ATOM 2232 C CA . PRO A 1 287 ? 8.297 -2.426 12.25 1 98.88 287 PRO A CA 1
ATOM 2233 C C . PRO A 1 287 ? 8.68 -3.717 11.531 1 98.88 287 PRO A C 1
ATOM 2235 O O . PRO A 1 287 ? 9.703 -4.328 11.859 1 98.88 287 PRO A O 1
ATOM 2238 N N . LEU A 1 288 ? 7.918 -4.094 10.539 1 98.94 288 LEU A N 1
ATOM 2239 C CA . LEU A 1 288 ? 8.18 -5.367 9.883 1 98.94 288 LEU A CA 1
ATOM 2240 C C . LEU A 1 288 ? 9.297 -5.23 8.852 1 98.94 288 LEU A C 1
ATOM 2242 O O . LEU A 1 288 ? 9.891 -6.227 8.438 1 98.94 288 LEU A O 1
ATOM 2246 N N . GLN A 1 289 ? 9.609 -3.98 8.398 1 98.94 289 GLN A N 1
ATOM 2247 C CA . GLN A 1 289 ? 10.844 -3.746 7.645 1 98.94 289 GLN A CA 1
ATOM 2248 C C . GLN A 1 289 ? 12.07 -4.074 8.484 1 98.94 289 GLN A C 1
ATOM 2250 O O . GLN A 1 289 ? 13.023 -4.684 7.992 1 98.94 289 GLN A O 1
ATOM 2255 N N . GLU A 1 290 ? 12.008 -3.672 9.781 1 98.81 290 GLU A N 1
ATOM 2256 C CA . GLU A 1 290 ? 13.117 -3.969 10.688 1 98.81 290 GLU A CA 1
ATOM 2257 C C . GLU A 1 290 ? 13.312 -5.473 10.836 1 98.81 290 GLU A C 1
ATOM 2259 O O . GLU A 1 290 ? 14.453 -5.953 10.875 1 98.81 290 GLU A O 1
ATOM 2264 N N . ALA A 1 291 ? 12.227 -6.156 10.992 1 98.88 291 ALA A N 1
ATOM 2265 C CA . ALA A 1 291 ? 12.289 -7.609 11.117 1 98.88 291 ALA A CA 1
ATOM 2266 C C . ALA A 1 291 ? 12.859 -8.242 9.852 1 98.88 291 ALA A C 1
ATOM 2268 O O . ALA A 1 291 ? 13.672 -9.164 9.922 1 98.88 291 ALA A O 1
ATOM 2269 N N . ALA A 1 292 ? 12.414 -7.789 8.68 1 98.88 292 ALA A N 1
ATOM 2270 C CA . ALA A 1 292 ? 12.945 -8.289 7.41 1 98.88 292 ALA A CA 1
ATOM 2271 C C . ALA A 1 292 ? 14.438 -8.023 7.297 1 98.88 292 ALA A C 1
ATOM 2273 O O . ALA A 1 292 ? 15.188 -8.859 6.781 1 98.88 292 ALA A O 1
ATOM 2274 N N . ALA A 1 293 ? 14.867 -6.809 7.758 1 98.94 293 ALA A N 1
ATOM 2275 C CA . ALA A 1 293 ? 16.297 -6.5 7.766 1 98.94 293 ALA A CA 1
ATOM 2276 C C . ALA A 1 293 ? 17.078 -7.551 8.547 1 98.94 293 ALA A C 1
ATOM 2278 O O . ALA A 1 293 ? 18.094 -8.062 8.078 1 98.94 293 ALA A O 1
ATOM 2279 N N . VAL A 1 294 ? 16.578 -7.891 9.75 1 98.88 294 VAL A N 1
ATOM 2280 C CA . VAL A 1 294 ? 17.219 -8.898 10.578 1 98.88 294 VAL A CA 1
ATOM 2281 C C . VAL A 1 294 ? 17.203 -10.25 9.867 1 98.88 294 VAL A C 1
ATOM 2283 O O . VAL A 1 294 ? 18.141 -11.031 9.969 1 98.88 294 VAL A O 1
ATOM 2286 N N . GLY A 1 295 ? 16.094 -10.516 9.172 1 98.81 295 GLY A N 1
ATOM 2287 C CA . GLY A 1 295 ? 16.031 -11.711 8.344 1 98.81 295 GLY A CA 1
ATOM 2288 C C . GLY A 1 295 ? 17.203 -11.844 7.398 1 98.81 295 GLY A C 1
ATOM 2289 O O . GLY A 1 295 ? 17.859 -12.883 7.363 1 98.81 295 GLY A O 1
ATOM 2290 N N . PHE A 1 296 ? 17.531 -10.836 6.695 1 98.88 296 PHE A N 1
ATOM 2291 C CA . PHE A 1 296 ? 18.656 -10.844 5.766 1 98.88 296 PHE A CA 1
ATOM 2292 C C . PHE A 1 296 ? 19.969 -10.922 6.52 1 98.88 296 PHE A C 1
ATOM 2294 O O . PHE A 1 296 ? 20.891 -11.648 6.113 1 98.88 296 PHE A O 1
ATOM 2301 N N . GLU A 1 297 ? 20.094 -10.148 7.598 1 98.88 297 GLU A N 1
ATOM 2302 C CA . GLU A 1 297 ? 21.328 -10.055 8.352 1 98.88 297 GLU A CA 1
ATOM 2303 C C . GLU A 1 297 ? 21.703 -11.398 8.969 1 98.88 297 GLU A C 1
ATOM 2305 O O . GLU A 1 297 ? 22.891 -11.734 9.055 1 98.88 297 GLU A O 1
ATOM 2310 N N . GLU A 1 298 ? 20.688 -12.203 9.336 1 98.62 298 GLU A N 1
ATOM 2311 C CA . GLU A 1 298 ? 20.969 -13.391 10.141 1 98.62 298 GLU A CA 1
ATOM 2312 C C . GLU A 1 298 ? 20.703 -14.672 9.352 1 98.62 298 GLU A C 1
ATOM 2314 O O . GLU A 1 298 ? 20.984 -15.773 9.828 1 98.62 298 GLU A O 1
ATOM 2319 N N . ALA A 1 299 ? 20.234 -14.562 8.164 1 98.38 299 ALA A N 1
ATOM 2320 C CA . ALA A 1 299 ? 19.828 -15.727 7.379 1 98.38 299 ALA A CA 1
ATOM 2321 C C . ALA A 1 299 ? 20.984 -16.703 7.215 1 98.38 299 ALA A C 1
ATOM 2323 O O . ALA A 1 299 ? 20.812 -17.906 7.406 1 98.38 299 ALA A O 1
ATOM 2324 N N . ASP A 1 300 ? 22.172 -16.203 6.871 1 97.56 300 ASP A N 1
ATOM 2325 C CA . ASP A 1 300 ? 23.328 -17.078 6.641 1 97.56 300 ASP A CA 1
ATOM 2326 C C . ASP A 1 300 ? 23.781 -17.75 7.934 1 97.56 300 ASP A C 1
ATOM 2328 O O . ASP A 1 300 ? 24.047 -18.953 7.949 1 97.56 300 ASP A O 1
ATOM 2332 N N . ALA A 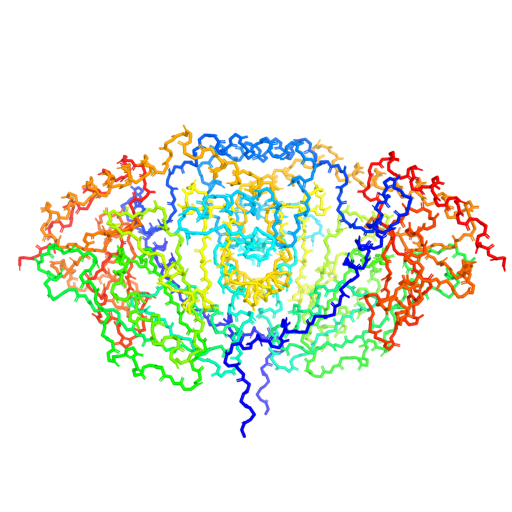1 301 ? 23.844 -16.953 8.969 1 97.88 301 ALA A N 1
ATOM 2333 C CA . ALA A 1 301 ? 24.266 -17.5 10.258 1 97.88 301 ALA A CA 1
ATOM 2334 C C . ALA A 1 301 ? 23.328 -18.609 10.727 1 97.88 301 ALA A C 1
ATOM 2336 O O . ALA A 1 301 ? 23.766 -19.547 11.398 1 97.88 301 ALA A O 1
ATOM 2337 N N . ASN A 1 302 ? 22.062 -18.562 10.312 1 98 302 ASN A N 1
ATOM 2338 C CA . ASN A 1 302 ? 21.062 -19.562 10.688 1 98 302 ASN A CA 1
ATOM 2339 C C . ASN A 1 302 ? 20.922 -20.641 9.617 1 98 302 ASN A C 1
ATOM 2341 O O . ASN A 1 302 ? 20.016 -21.469 9.688 1 98 302 ASN A O 1
ATOM 2345 N N . ASN A 1 303 ? 21.75 -20.625 8.578 1 98 303 ASN A N 1
ATOM 2346 C CA . ASN A 1 303 ? 21.672 -21.547 7.441 1 98 303 ASN A CA 1
ATOM 2347 C C . ASN A 1 303 ? 20.266 -21.578 6.84 1 98 303 ASN A C 1
ATOM 2349 O O . ASN A 1 303 ? 19.781 -22.625 6.441 1 98 303 ASN A O 1
ATOM 2353 N N . PHE A 1 304 ? 19.609 -20.469 6.84 1 98.31 304 PHE A N 1
ATOM 2354 C CA . PHE A 1 304 ? 18.203 -20.375 6.477 1 98.31 304 PHE A CA 1
ATOM 2355 C C . PHE A 1 304 ? 18 -20.656 4.992 1 98.31 304 PHE A C 1
ATOM 2357 O O . PHE A 1 304 ? 17.109 -21.406 4.605 1 98.31 304 PHE A O 1
ATOM 2364 N N . TRP A 1 305 ? 18.797 -19.984 4.117 1 97.94 305 TRP A N 1
ATOM 2365 C CA . TRP A 1 305 ? 18.594 -20.094 2.676 1 97.94 305 TRP A CA 1
ATOM 2366 C C . TRP A 1 305 ? 18.734 -21.531 2.209 1 97.94 305 TRP A C 1
ATOM 2368 O O . TRP A 1 305 ? 17.859 -22.047 1.485 1 97.94 305 TRP A O 1
ATOM 2378 N N . ASN A 1 306 ? 19.75 -22.219 2.688 1 97.5 306 ASN A N 1
ATOM 2379 C CA . ASN A 1 306 ? 19.969 -23.594 2.295 1 97.5 306 ASN A CA 1
ATOM 2380 C C . ASN A 1 306 ? 18.875 -24.516 2.836 1 97.5 306 ASN A C 1
ATOM 2382 O O . ASN A 1 306 ? 18.391 -25.406 2.129 1 97.5 306 ASN A O 1
ATOM 2386 N N . SER A 1 307 ? 18.5 -24.312 4.043 1 97.81 307 SER A N 1
ATOM 2387 C CA . SER A 1 307 ? 17.453 -25.141 4.648 1 97.81 307 SER A CA 1
ATOM 2388 C C . SER A 1 307 ? 16.109 -24.922 3.969 1 97.81 307 SER A C 1
ATOM 2390 O O . SER A 1 307 ? 15.336 -25.859 3.805 1 97.81 307 SER A O 1
ATOM 2392 N N . ALA A 1 308 ? 15.867 -23.688 3.586 1 97.44 308 ALA A N 1
ATOM 2393 C CA . ALA A 1 308 ? 14.609 -23.375 2.904 1 97.44 308 ALA A CA 1
ATOM 2394 C C . ALA A 1 308 ? 14.5 -24.125 1.582 1 97.44 308 ALA A C 1
ATOM 2396 O O . ALA A 1 308 ? 13.453 -24.703 1.271 1 97.44 308 ALA A O 1
ATOM 2397 N N . VAL A 1 309 ? 15.586 -24.125 0.819 1 98.31 309 VAL A N 1
ATOM 2398 C CA . VAL A 1 309 ? 15.609 -24.812 -0.473 1 98.31 309 VAL A CA 1
ATOM 2399 C C . VAL A 1 309 ? 15.469 -26.312 -0.268 1 98.31 309 VAL A C 1
ATOM 2401 O O . VAL A 1 309 ? 14.68 -26.969 -0.946 1 98.31 309 VAL A O 1
ATOM 2404 N N . THR A 1 310 ? 16.203 -26.859 0.716 1 98.25 310 THR A N 1
ATOM 2405 C CA . THR A 1 310 ? 16.188 -28.297 0.991 1 98.25 310 THR A CA 1
ATOM 2406 C C . THR A 1 310 ? 14.797 -28.734 1.449 1 98.25 310 THR A C 1
ATOM 2408 O O . THR A 1 310 ? 14.273 -29.734 0.967 1 98.25 310 THR A O 1
ATOM 2411 N N . GLU A 1 311 ? 14.25 -27.984 2.355 1 97.88 311 GLU A N 1
ATOM 2412 C CA . GLU A 1 311 ? 12.938 -28.312 2.906 1 97.88 311 GLU A CA 1
ATOM 2413 C C . GLU A 1 311 ? 11.852 -28.234 1.842 1 97.88 311 GLU A C 1
ATOM 2415 O O . GLU A 1 311 ? 11 -29.109 1.74 1 97.88 311 GLU A O 1
ATOM 2420 N N . MET A 1 312 ? 11.883 -27.172 1.056 1 98.19 312 MET A N 1
ATOM 2421 C CA . MET A 1 312 ? 10.852 -27 0.035 1 98.19 312 MET A CA 1
ATOM 2422 C C . MET A 1 312 ? 10.977 -28.062 -1.052 1 98.19 312 MET A C 1
ATOM 2424 O O . MET A 1 312 ? 9.977 -28.594 -1.53 1 98.19 312 MET A O 1
ATOM 2428 N N . LYS A 1 313 ? 12.219 -28.344 -1.442 1 98.06 313 LYS A N 1
ATOM 2429 C CA . LYS A 1 313 ? 12.422 -29.422 -2.404 1 98.06 313 LYS A CA 1
ATOM 2430 C C . LYS A 1 313 ? 11.93 -30.766 -1.851 1 98.06 313 LYS A C 1
ATOM 2432 O O . LYS A 1 313 ? 11.359 -31.578 -2.584 1 98.06 313 LYS A O 1
ATOM 2437 N N . GLY A 1 314 ? 12.164 -31 -0.572 1 98.38 314 GLY A N 1
ATOM 2438 C CA . GLY A 1 314 ? 11.625 -32.188 0.087 1 98.38 314 GLY A CA 1
ATOM 2439 C C . GLY A 1 314 ? 10.117 -32.25 0.036 1 98.38 314 GLY A C 1
ATOM 2440 O O . GLY A 1 314 ? 9.547 -33.312 -0.228 1 98.38 314 GLY A O 1
ATOM 2441 N N . LYS A 1 315 ? 9.453 -31.141 0.302 1 98.38 315 LYS A N 1
ATOM 2442 C CA . LYS A 1 315 ? 8 -31.062 0.223 1 98.38 315 LYS A CA 1
ATOM 2443 C C . LYS A 1 315 ? 7.512 -31.328 -1.197 1 98.38 315 LYS A C 1
ATOM 2445 O O . LYS A 1 315 ? 6.5 -32 -1.393 1 98.38 315 LYS A O 1
ATOM 2450 N N . MET A 1 316 ? 8.25 -30.766 -2.158 1 97.81 316 MET A N 1
ATOM 2451 C CA . MET A 1 316 ? 7.922 -30.984 -3.564 1 97.81 316 MET A CA 1
ATOM 2452 C C . MET A 1 316 ? 8.008 -32.469 -3.918 1 97.81 316 MET A C 1
ATOM 2454 O O . MET A 1 316 ? 7.105 -33 -4.551 1 97.81 316 MET A O 1
ATOM 2458 N N . ASN A 1 317 ? 9.062 -33.062 -3.5 1 98.06 317 ASN A N 1
ATOM 2459 C CA . ASN A 1 317 ? 9.25 -34.5 -3.756 1 98.06 317 ASN A CA 1
ATOM 2460 C C . ASN A 1 317 ? 8.148 -35.344 -3.1 1 98.06 317 ASN A C 1
ATOM 2462 O O . ASN A 1 317 ? 7.609 -36.25 -3.717 1 98.06 317 ASN A O 1
ATOM 2466 N N . LEU A 1 318 ? 7.867 -34.969 -1.89 1 98.56 318 LEU A N 1
ATOM 2467 C CA . LEU A 1 318 ? 6.828 -35.688 -1.146 1 98.56 318 LEU A CA 1
ATOM 2468 C C . LEU A 1 318 ? 5.484 -35.594 -1.865 1 98.56 318 LEU A C 1
ATOM 2470 O O . LEU A 1 318 ? 4.84 -36.625 -2.127 1 98.56 318 LEU A O 1
ATOM 2474 N N . PHE A 1 319 ? 5.074 -34.438 -2.176 1 98.62 319 PHE A N 1
ATOM 2475 C CA . PHE A 1 319 ? 3.756 -34.219 -2.764 1 98.62 319 PHE A CA 1
ATOM 2476 C C . PHE A 1 319 ? 3.674 -34.844 -4.152 1 98.62 319 PHE A C 1
ATOM 2478 O O . PHE A 1 319 ? 2.668 -35.469 -4.504 1 98.62 319 PHE A O 1
ATOM 2485 N N . ASN A 1 320 ? 4.723 -34.719 -4.949 1 98.38 320 ASN A N 1
ATOM 2486 C CA . ASN A 1 320 ? 4.699 -35.125 -6.352 1 98.38 320 ASN A CA 1
ATOM 2487 C C . ASN A 1 320 ? 4.699 -36.656 -6.492 1 98.38 320 ASN A C 1
ATOM 2489 O O . ASN A 1 320 ? 4.488 -37.188 -7.586 1 98.38 320 ASN A O 1
ATOM 2493 N N . GLU A 1 321 ? 4.863 -37.375 -5.391 1 98.44 321 GLU A N 1
ATOM 2494 C CA . GLU A 1 321 ? 4.738 -38.844 -5.418 1 98.44 321 GLU A CA 1
ATOM 2495 C C . GLU A 1 321 ? 3.354 -39.25 -5.895 1 98.44 321 GLU A C 1
ATOM 2497 O O . GLU A 1 321 ? 3.209 -40.281 -6.559 1 98.44 321 GLU A O 1
ATOM 2502 N N . ILE A 1 322 ? 2.371 -38.469 -5.617 1 98.69 322 ILE A N 1
ATOM 2503 C CA . ILE A 1 322 ? 0.989 -38.844 -5.898 1 98.69 322 ILE A CA 1
ATOM 2504 C C . ILE A 1 322 ? 0.754 -38.844 -7.406 1 98.69 322 ILE A C 1
ATOM 2506 O O . ILE A 1 322 ? -0.012 -39.688 -7.91 1 98.69 322 ILE A O 1
ATOM 2510 N N . TRP A 1 323 ? 1.409 -38.031 -8.125 1 98.5 323 TRP A N 1
ATOM 2511 C CA . TRP A 1 323 ? 1.219 -37.969 -9.57 1 98.5 323 TRP A CA 1
ATOM 2512 C C . TRP A 1 323 ? 1.825 -39.188 -10.25 1 98.5 323 TRP A C 1
ATOM 2514 O O . TRP A 1 323 ? 1.295 -39.688 -11.25 1 98.5 323 TRP A O 1
ATOM 2524 N N . LYS A 1 324 ? 2.938 -39.594 -9.68 1 97.19 324 LYS A N 1
ATOM 2525 C CA . LYS A 1 324 ? 3.523 -40.844 -10.156 1 97.19 324 LYS A CA 1
ATOM 2526 C C . LYS A 1 324 ? 2.607 -42.031 -9.867 1 97.19 324 LYS A C 1
ATOM 2528 O O . LYS A 1 324 ? 2.424 -42.906 -10.719 1 97.19 324 LYS A O 1
ATOM 2533 N N . GLU A 1 325 ? 2.062 -42 -8.711 1 97.75 325 GLU A N 1
ATOM 2534 C CA . GLU A 1 325 ? 1.135 -43.062 -8.32 1 97.75 325 GLU A CA 1
ATOM 2535 C C . GLU A 1 325 ? -0.066 -43.125 -9.258 1 97.75 325 GLU A C 1
ATOM 2537 O O . GLU A 1 325 ? -0.522 -44.219 -9.625 1 97.75 325 GLU A O 1
ATOM 2542 N N . LEU A 1 326 ? -0.523 -41.969 -9.648 1 98 326 LEU A N 1
ATOM 2543 C CA . LEU A 1 326 ? -1.746 -41.906 -10.438 1 98 326 LEU A CA 1
ATOM 2544 C C . LEU A 1 326 ? -1.43 -41.906 -11.93 1 98 326 LEU A C 1
ATOM 2546 O O . LEU A 1 326 ? -2.34 -41.906 -12.766 1 98 326 LEU A O 1
ATOM 2550 N N . ASP A 1 327 ? -0.152 -41.906 -12.258 1 96.94 327 ASP A N 1
ATOM 2551 C CA . ASP A 1 327 ? 0.324 -41.875 -13.641 1 96.94 327 ASP A CA 1
ATOM 2552 C C . ASP A 1 327 ? -0.195 -40.625 -14.359 1 96.94 327 ASP A C 1
ATOM 2554 O O . ASP A 1 327 ? -0.764 -40.719 -15.445 1 96.94 327 ASP A O 1
ATOM 2558 N N . LEU A 1 328 ? -0.202 -39.531 -13.703 1 98.19 328 LEU A N 1
ATOM 2559 C CA . LEU A 1 328 ? -0.46 -38.219 -14.273 1 98.19 328 LEU A CA 1
ATOM 2560 C C . LEU A 1 328 ? 0.837 -37.438 -14.445 1 98.19 328 LEU A C 1
ATOM 2562 O O . LEU A 1 328 ? 1.592 -37.281 -13.484 1 98.19 328 LEU A O 1
ATOM 2566 N N . PRO A 1 329 ? 1.102 -37 -15.672 1 98.06 329 PRO A N 1
ATOM 2567 C CA . PRO A 1 329 ? 2.342 -36.25 -15.875 1 98.06 329 PRO A CA 1
ATOM 2568 C C . PRO A 1 329 ? 2.326 -34.875 -15.172 1 98.06 329 PRO A C 1
ATOM 2570 O O . PRO A 1 329 ? 1.279 -34.25 -15.102 1 98.06 329 PRO A O 1
ATOM 2573 N N . PHE A 1 330 ? 3.412 -34.469 -14.711 1 98.31 330 PHE A N 1
ATOM 2574 C CA . PHE A 1 330 ? 3.537 -33.156 -14.133 1 98.31 330 PHE A CA 1
ATOM 2575 C C . PHE A 1 330 ? 4.82 -32.469 -14.602 1 98.31 330 PHE A C 1
ATOM 2577 O O . PHE A 1 330 ? 5.723 -33.125 -15.117 1 98.31 330 PHE A O 1
ATOM 2584 N N . SER A 1 331 ? 4.809 -31.172 -14.609 1 97.94 331 SER A N 1
ATOM 2585 C CA . SER A 1 331 ? 5.977 -30.344 -14.875 1 97.94 331 SER A CA 1
ATOM 2586 C C . SER A 1 331 ? 6.789 -30.094 -13.609 1 97.94 331 SER A C 1
ATOM 2588 O O . SER A 1 331 ? 6.391 -29.297 -12.758 1 97.94 331 SER A O 1
ATOM 2590 N N . ASP A 1 332 ? 7.93 -30.812 -13.508 1 98.25 332 ASP A N 1
ATOM 2591 C CA . ASP A 1 332 ? 8.758 -30.719 -12.305 1 98.25 332 ASP A CA 1
ATOM 2592 C C . ASP A 1 332 ? 9.352 -29.328 -12.148 1 98.25 332 ASP A C 1
ATOM 2594 O O . ASP A 1 332 ? 10.156 -28.891 -12.969 1 98.25 332 ASP A O 1
ATOM 2598 N N . PRO A 1 333 ? 8.984 -28.609 -11.125 1 98.38 333 PRO A N 1
ATOM 2599 C CA . PRO A 1 333 ? 9.406 -27.203 -10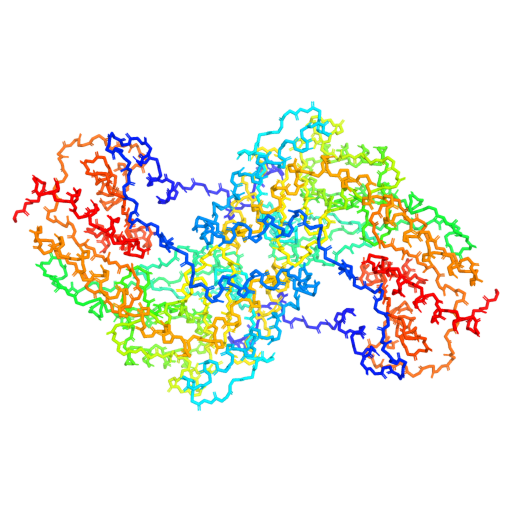.992 1 98.38 333 PRO A CA 1
ATOM 2600 C C . PRO A 1 333 ? 10.914 -27.062 -10.812 1 98.38 333 PRO A C 1
ATOM 2602 O O . PRO A 1 333 ? 11.539 -27.891 -10.141 1 98.38 333 PRO A O 1
ATOM 2605 N N . GLU A 1 334 ? 11.453 -25.984 -11.375 1 98.69 334 GLU A N 1
ATOM 2606 C CA . GLU A 1 334 ? 12.867 -25.641 -11.219 1 98.69 334 GLU A CA 1
ATOM 2607 C C . GLU A 1 334 ? 13.047 -24.594 -10.117 1 98.69 334 GLU A C 1
ATOM 2609 O O . GLU A 1 334 ? 14.172 -24.375 -9.648 1 98.69 334 GLU A O 1
ATOM 2614 N N . GLY A 1 335 ? 11.984 -23.984 -9.656 1 98.38 335 GLY A N 1
ATOM 2615 C CA . GLY A 1 335 ? 11.977 -23.016 -8.578 1 98.38 335 GLY A CA 1
ATOM 2616 C C . GLY A 1 335 ? 10.578 -22.688 -8.078 1 98.38 335 GLY A C 1
ATOM 2617 O O . GLY A 1 335 ? 9.594 -23.156 -8.641 1 98.38 335 GLY A O 1
ATOM 2618 N N . GLY A 1 336 ? 10.484 -21.969 -6.977 1 97.69 336 GLY A N 1
ATOM 2619 C CA . GLY A 1 336 ? 9.211 -21.641 -6.367 1 97.69 336 GLY A CA 1
ATOM 2620 C C . GLY A 1 336 ? 8.578 -22.812 -5.633 1 97.69 336 GLY A C 1
ATOM 2621 O O . GLY A 1 336 ? 9.281 -23.688 -5.137 1 97.69 336 GLY A O 1
ATOM 2622 N N . TYR A 1 337 ? 7.316 -22.797 -5.449 1 98.38 337 TYR A N 1
ATOM 2623 C CA . TYR A 1 337 ? 6.664 -23.844 -4.68 1 98.38 337 TYR A CA 1
ATOM 2624 C C . TYR A 1 337 ? 5.336 -24.25 -5.312 1 98.38 337 TYR A C 1
ATOM 2626 O O . TYR A 1 337 ? 4.387 -24.594 -4.605 1 98.38 337 TYR A O 1
ATOM 2634 N N . PHE A 1 338 ? 5.234 -24.141 -6.66 1 98 338 PHE A N 1
ATOM 2635 C CA . PHE A 1 338 ? 4.066 -24.578 -7.418 1 98 338 PHE A CA 1
ATOM 2636 C C . PHE A 1 338 ? 4.43 -25.734 -8.352 1 98 338 PHE A C 1
ATOM 2638 O O . PHE A 1 338 ? 5.555 -25.812 -8.844 1 98 338 PHE A O 1
ATOM 2645 N N . VAL A 1 339 ? 3.465 -26.578 -8.586 1 98.31 339 VAL A N 1
ATOM 2646 C CA . VAL A 1 339 ? 3.635 -27.641 -9.562 1 98.31 339 VAL A CA 1
ATOM 2647 C C . VAL A 1 339 ? 2.416 -27.703 -10.484 1 98.31 339 VAL A C 1
ATOM 2649 O O . VAL A 1 339 ? 1.28 -27.547 -10.023 1 98.31 339 VAL A O 1
ATOM 2652 N N . LEU A 1 340 ? 2.645 -27.781 -11.766 1 98.38 340 LEU A N 1
ATOM 2653 C CA . LEU A 1 340 ? 1.602 -27.984 -12.766 1 98.38 340 LEU A CA 1
ATOM 2654 C C . LEU A 1 340 ? 1.452 -29.469 -13.102 1 98.38 340 LEU A C 1
ATOM 2656 O O . LEU A 1 340 ? 2.443 -30.141 -13.375 1 98.38 340 LEU A O 1
ATOM 2660 N N . VAL A 1 341 ? 0.238 -29.891 -13.07 1 98.56 341 VAL A N 1
ATOM 2661 C CA . VAL A 1 341 ? -0.061 -31.297 -13.367 1 98.56 341 VAL A CA 1
ATOM 2662 C C . VAL A 1 341 ? -1.001 -31.375 -14.562 1 98.56 341 VAL A C 1
ATOM 2664 O O . VAL A 1 341 ? -2.006 -30.672 -14.625 1 98.56 341 VAL A O 1
ATOM 2667 N N . ASN A 1 342 ? -0.637 -32.156 -15.531 1 98.19 342 ASN A N 1
ATOM 2668 C CA . ASN A 1 342 ? -1.486 -32.375 -16.703 1 98.19 342 ASN A CA 1
ATOM 2669 C C . ASN A 1 342 ? -2.582 -33.406 -16.406 1 98.19 342 ASN A C 1
ATOM 2671 O O . ASN A 1 342 ? -2.293 -34.562 -16.094 1 98.19 342 ASN A O 1
ATOM 2675 N N . MET A 1 343 ? -3.811 -32.969 -16.531 1 97.81 343 MET A N 1
ATOM 2676 C CA . MET A 1 343 ? -4.961 -33.781 -16.141 1 97.81 343 MET A CA 1
ATOM 2677 C C . MET A 1 343 ? -5.715 -34.281 -17.359 1 97.81 343 MET A C 1
ATOM 2679 O O . MET A 1 343 ? -6.898 -34.625 -17.281 1 97.81 343 MET A O 1
ATOM 2683 N N . LYS A 1 344 ? -5.086 -34.281 -18.453 1 96.81 344 LYS A N 1
ATOM 2684 C CA . LYS A 1 344 ? -5.719 -34.75 -19.703 1 96.81 344 LYS A CA 1
ATOM 2685 C C . LYS A 1 344 ? -6.328 -36.125 -19.531 1 96.81 344 LYS A C 1
ATOM 2687 O O . LYS A 1 344 ? -7.383 -36.438 -20.094 1 96.81 344 LYS A O 1
ATOM 2692 N N . LYS A 1 345 ? -5.723 -37 -18.719 1 97.38 345 LYS A N 1
ATOM 2693 C CA . LYS A 1 345 ? -6.16 -38.375 -18.516 1 97.38 345 LYS A CA 1
ATOM 2694 C C . LYS A 1 345 ? -7.371 -38.438 -17.578 1 97.38 345 LYS A C 1
ATOM 2696 O O . LYS A 1 345 ? -8.039 -39.469 -17.484 1 97.38 345 LYS A O 1
ATOM 2701 N N . VAL A 1 346 ? -7.664 -37.375 -16.891 1 97.88 346 VAL A N 1
ATOM 2702 C CA . VAL A 1 346 ? -8.82 -37.344 -16 1 97.88 346 VAL A CA 1
ATOM 2703 C C . VAL A 1 346 ? -10.086 -37.062 -16.797 1 97.88 346 VAL A C 1
ATOM 2705 O O . VAL A 1 346 ? -10.188 -36.031 -17.469 1 97.88 346 VAL A O 1
ATOM 2708 N N . LYS A 1 347 ? -11.008 -37.938 -16.719 1 97.44 347 LYS A N 1
ATOM 2709 C CA . LYS A 1 347 ? -12.258 -37.781 -17.469 1 97.44 347 LYS A CA 1
ATOM 2710 C C . LYS A 1 347 ? -13.406 -37.438 -16.531 1 97.44 347 LYS A C 1
ATOM 2712 O O . LYS A 1 347 ? -13.789 -38.219 -15.672 1 97.44 347 LYS A O 1
ATOM 2717 N N . ILE A 1 348 ? -13.891 -36.281 -16.719 1 97 348 ILE A N 1
ATOM 2718 C CA . ILE A 1 348 ? -15.078 -35.812 -15.992 1 97 348 ILE A CA 1
ATOM 2719 C C . ILE A 1 348 ? -16.312 -36.5 -16.562 1 97 348 ILE A C 1
ATOM 2721 O O . ILE A 1 348 ? -16.516 -36.531 -17.781 1 97 348 ILE A O 1
ATOM 2725 N N . PRO A 1 349 ? -17.141 -37.031 -15.672 1 95.88 349 PRO A N 1
ATOM 2726 C CA . PRO A 1 349 ? -18.344 -37.688 -16.172 1 95.88 349 PRO A CA 1
ATOM 2727 C C . PRO A 1 349 ? -19.188 -36.781 -17.062 1 95.88 349 PRO A C 1
ATOM 2729 O O . PRO A 1 349 ? -19.266 -35.562 -16.812 1 95.88 349 PRO A O 1
ATOM 2732 N N . VAL A 1 350 ? -19.891 -37.438 -17.969 1 92.62 350 VAL A N 1
ATOM 2733 C CA . VAL A 1 350 ? -20.75 -36.719 -18.906 1 92.62 350 VAL A CA 1
ATOM 2734 C C . VAL A 1 350 ? -21.891 -36.062 -18.141 1 92.62 350 VAL A C 1
ATOM 2736 O O . VAL A 1 350 ? -22.469 -36.688 -17.234 1 92.62 350 VAL A O 1
ATOM 2739 N N . ASN A 1 351 ? -22.344 -34.875 -18.328 1 92.31 351 ASN A N 1
ATOM 2740 C CA . ASN A 1 351 ? -23.453 -34.125 -17.734 1 92.31 351 ASN A CA 1
ATOM 2741 C C . ASN A 1 351 ? -23.188 -33.781 -16.281 1 92.31 351 ASN A C 1
ATOM 2743 O O . ASN A 1 351 ? -24.125 -33.75 -15.461 1 92.31 351 ASN A O 1
ATOM 2747 N N . TYR A 1 352 ? -21.812 -33.812 -15.945 1 95.81 352 TYR A N 1
ATOM 2748 C CA . TYR A 1 352 ? -21.484 -33.375 -14.594 1 95.81 352 TYR A CA 1
ATOM 2749 C C . TYR A 1 352 ? -22.156 -32.031 -14.289 1 95.81 352 TYR A C 1
ATOM 2751 O O . TYR A 1 352 ? -22.141 -31.125 -15.117 1 95.81 352 TYR A O 1
ATOM 2759 N N . PRO A 1 353 ? -22.781 -31.828 -13.117 1 94.5 353 PRO A N 1
ATOM 2760 C CA . PRO A 1 353 ? -23.594 -30.656 -12.781 1 94.5 353 PRO A CA 1
ATOM 2761 C C . PRO A 1 353 ? -22.734 -29.453 -12.383 1 94.5 353 PRO A C 1
ATOM 2763 O O . PRO A 1 353 ? -22.734 -29.062 -11.211 1 94.5 353 PRO A O 1
ATOM 2766 N N . PHE A 1 354 ? -22.125 -28.828 -13.375 1 95.94 354 PHE A N 1
ATOM 2767 C CA . PHE A 1 354 ? -21.375 -27.609 -13.102 1 95.94 354 PHE A CA 1
ATOM 2768 C C . PHE A 1 354 ? -22.312 -26.422 -12.93 1 95.94 354 PHE A C 1
ATOM 2770 O O . PHE A 1 354 ? -23.312 -26.312 -13.633 1 95.94 354 PHE A O 1
ATOM 2777 N N . PRO A 1 355 ? -22.031 -25.531 -12 1 94.38 355 PRO A N 1
ATOM 2778 C CA . PRO A 1 355 ? -22.797 -24.281 -11.961 1 94.38 355 PRO A CA 1
ATOM 2779 C C . PRO A 1 355 ? -22.578 -23.422 -13.203 1 94.38 355 PRO A C 1
ATOM 2781 O O . PRO A 1 355 ? -21.609 -23.625 -13.945 1 94.38 355 PRO A O 1
ATOM 2784 N N . ASP A 1 356 ? -23.406 -22.406 -13.391 1 91.31 356 ASP A N 1
ATOM 2785 C CA . ASP A 1 356 ? -23.438 -21.609 -14.602 1 91.31 356 ASP A CA 1
ATOM 2786 C C . ASP A 1 356 ? -22.125 -20.859 -14.812 1 91.31 356 ASP A C 1
ATOM 2788 O O . ASP A 1 356 ? -21.656 -20.734 -15.945 1 91.31 356 ASP A O 1
ATOM 2792 N N . HIS A 1 357 ? -21.547 -20.484 -13.766 1 89.56 357 HIS A N 1
ATOM 2793 C CA . HIS A 1 357 ? -20.359 -19.656 -13.891 1 89.56 357 HIS A CA 1
ATOM 2794 C C . HIS A 1 357 ? -19.109 -20.484 -14.133 1 89.56 357 HIS A C 1
ATOM 2796 O O . HIS A 1 357 ? -18.031 -19.953 -14.398 1 89.56 357 HIS A O 1
ATOM 2802 N N . VAL A 1 358 ? -19.25 -21.859 -14.07 1 94 358 VAL A N 1
ATOM 2803 C CA . VAL A 1 358 ? -18.125 -22.766 -14.305 1 94 358 VAL A CA 1
ATOM 2804 C C . VAL A 1 358 ? -18.312 -23.469 -15.648 1 94 358 VAL A C 1
ATOM 2806 O O . VAL A 1 358 ? -17.328 -23.75 -16.344 1 94 358 VAL A O 1
ATOM 2809 N N . LYS A 1 359 ? -19.562 -23.719 -16.016 1 92.5 359 LYS A N 1
ATOM 2810 C CA . LYS A 1 359 ? -19.906 -24.562 -17.172 1 92.5 359 LYS A CA 1
ATOM 2811 C C . LYS A 1 359 ? -19.312 -23.984 -18.453 1 92.5 359 LYS A C 1
ATOM 2813 O O . LYS A 1 359 ? -18.938 -24.719 -19.359 1 92.5 359 LYS A O 1
ATOM 2818 N N . ASP A 1 360 ? -19.188 -22.594 -18.5 1 91.31 360 ASP A N 1
ATOM 2819 C CA . ASP A 1 360 ? -18.719 -21.953 -19.734 1 91.31 360 ASP A CA 1
ATOM 2820 C C . ASP A 1 360 ? -17.25 -21.594 -19.656 1 91.31 360 ASP A C 1
ATOM 2822 O O . ASP A 1 360 ? -16.703 -20.922 -20.547 1 91.31 360 ASP A O 1
ATOM 2826 N N . ARG A 1 361 ? -16.609 -22.031 -18.625 1 94.44 361 ARG A N 1
ATOM 2827 C CA . ARG A 1 361 ? -15.172 -21.797 -18.469 1 94.44 361 ARG A CA 1
ATOM 2828 C C . ARG A 1 361 ? -14.352 -22.891 -19.125 1 94.44 361 ARG A C 1
ATOM 2830 O O . ARG A 1 361 ? -14.898 -23.938 -19.484 1 94.44 361 ARG A O 1
ATOM 2837 N N . PRO A 1 362 ? -13.055 -22.625 -19.312 1 96.44 362 PRO A N 1
ATOM 2838 C CA . PRO A 1 362 ? -12.188 -23.656 -19.875 1 96.44 362 PRO A CA 1
ATOM 2839 C C . PRO A 1 362 ? -12.148 -24.922 -19 1 96.44 362 PRO A C 1
ATOM 2841 O O . PRO A 1 362 ? -12.539 -24.891 -17.844 1 96.44 362 PRO A O 1
ATOM 2844 N N . ARG A 1 363 ? -11.703 -26 -19.547 1 97.31 363 ARG A N 1
ATOM 2845 C CA . ARG A 1 363 ? -11.758 -27.328 -18.938 1 97.31 363 ARG A CA 1
ATOM 2846 C C . ARG A 1 363 ? -11.094 -27.328 -17.562 1 97.31 363 ARG A C 1
ATOM 2848 O O . ARG A 1 363 ? -11.547 -28.031 -16.656 1 97.31 363 ARG A O 1
ATOM 2855 N N . ASP A 1 364 ? -10.023 -26.609 -17.453 1 97.69 364 ASP A N 1
ATOM 2856 C CA . ASP A 1 364 ? -9.297 -26.656 -16.188 1 97.69 364 ASP A CA 1
ATOM 2857 C C . ASP A 1 364 ? -10.133 -26.062 -15.047 1 97.69 364 ASP A C 1
ATOM 2859 O O . ASP A 1 364 ? -9.977 -26.453 -13.891 1 97.69 364 ASP A O 1
ATOM 2863 N N . PHE A 1 365 ? -11.031 -25.109 -15.312 1 96.94 365 PHE A N 1
ATOM 2864 C CA . PHE A 1 365 ? -11.969 -24.625 -14.297 1 96.94 365 PHE A CA 1
ATOM 2865 C C . PHE A 1 365 ? -12.922 -25.734 -13.875 1 96.94 365 PHE A C 1
ATOM 2867 O O . PHE A 1 365 ? -13.203 -25.891 -12.688 1 96.94 365 PHE A O 1
ATOM 2874 N N . LYS A 1 366 ? -13.422 -26.453 -14.836 1 97 366 LYS A N 1
ATOM 2875 C CA . LYS A 1 366 ? -14.281 -27.609 -14.547 1 97 366 LYS A CA 1
ATOM 2876 C C . LYS A 1 366 ? -13.531 -28.656 -13.742 1 97 366 LYS A C 1
ATOM 2878 O O . LYS A 1 366 ? -14.086 -29.25 -12.812 1 97 366 LYS A O 1
ATOM 2883 N N . LEU A 1 367 ? -12.305 -28.906 -14.141 1 97.69 367 LEU A N 1
ATOM 2884 C CA . LEU A 1 367 ? -11.469 -29.844 -13.406 1 97.69 367 LEU A CA 1
ATOM 2885 C C . LEU A 1 367 ? -11.281 -29.406 -11.961 1 97.69 367 LEU A C 1
ATOM 2887 O O . LEU A 1 367 ? -11.367 -30.219 -11.039 1 97.69 367 LEU A O 1
ATOM 2891 N N . SER A 1 368 ? -10.938 -28.141 -11.758 1 97.62 368 SER A N 1
ATOM 2892 C CA . SER A 1 368 ? -10.75 -27.594 -10.414 1 97.62 368 SER A CA 1
ATOM 2893 C C . SER A 1 368 ? -12.008 -27.781 -9.562 1 97.62 368 SER A C 1
ATOM 2895 O O . SER A 1 368 ? -11.93 -28.25 -8.422 1 97.62 368 SER A O 1
ATOM 2897 N N . TRP A 1 369 ? -13.18 -27.422 -10.172 1 97.31 369 TRP A N 1
ATOM 2898 C CA . TRP A 1 369 ? -14.453 -27.609 -9.492 1 97.31 369 TRP A CA 1
ATOM 2899 C C . TRP A 1 369 ? -14.672 -29.078 -9.156 1 97.31 369 TRP A C 1
ATOM 2901 O O . TRP A 1 369 ? -15.047 -29.422 -8.031 1 97.31 369 TRP A O 1
ATOM 2911 N N . PHE A 1 370 ? -14.461 -29.922 -10.109 1 97.12 370 PHE A N 1
ATOM 2912 C CA . PHE A 1 370 ? -14.656 -31.359 -10.008 1 97.12 370 PHE A CA 1
ATOM 2913 C C . PHE A 1 370 ? -13.797 -31.953 -8.898 1 97.12 370 PHE A C 1
ATOM 2915 O O . PHE A 1 370 ? -14.273 -32.75 -8.078 1 97.12 370 PHE A O 1
ATOM 2922 N N . LEU A 1 371 ? -12.508 -31.547 -8.836 1 97.75 371 LEU A N 1
ATOM 2923 C CA . LEU A 1 371 ? -11.586 -32.031 -7.812 1 97.75 371 LEU A CA 1
ATOM 2924 C C . LEU A 1 371 ? -12.078 -31.641 -6.422 1 97.75 371 LEU A C 1
ATOM 2926 O O . LEU A 1 371 ? -12.023 -32.469 -5.496 1 97.75 371 LEU A O 1
ATOM 2930 N N . ILE A 1 372 ? -12.547 -30.406 -6.258 1 97.75 372 ILE A N 1
ATOM 2931 C CA . ILE A 1 372 ? -13.039 -29.938 -4.965 1 97.75 372 ILE A CA 1
ATOM 2932 C C . ILE A 1 372 ? -14.258 -30.75 -4.551 1 97.75 372 ILE A C 1
ATOM 2934 O O . ILE A 1 372 ? -14.344 -31.219 -3.408 1 97.75 372 ILE A O 1
ATOM 2938 N N . GLN A 1 373 ? -15.156 -31.016 -5.492 1 97.38 373 GLN A N 1
ATOM 2939 C CA . GLN A 1 373 ? -16.406 -31.688 -5.191 1 97.38 373 GLN A CA 1
ATOM 2940 C C . GLN A 1 373 ? -16.188 -33.156 -4.918 1 97.38 373 GLN A C 1
ATOM 2942 O O . GLN A 1 373 ? -16.844 -33.75 -4.039 1 97.38 373 GLN A O 1
ATOM 2947 N N . GLU A 1 374 ? -15.305 -33.781 -5.645 1 97.38 374 GLU A N 1
ATOM 2948 C CA . GLU A 1 374 ? -15.227 -35.25 -5.633 1 97.38 374 GLU A CA 1
ATOM 2949 C C . GLU A 1 374 ? -14.172 -35.719 -4.645 1 97.38 374 GLU A C 1
ATOM 2951 O O . GLU A 1 374 ? -14.312 -36.812 -4.062 1 97.38 374 GLU A O 1
ATOM 2956 N N . VAL A 1 375 ? -13.102 -34.938 -4.504 1 97.38 375 VAL A N 1
ATOM 2957 C CA . VAL A 1 375 ? -12.055 -35.5 -3.658 1 97.38 375 VAL A CA 1
ATOM 2958 C C . VAL A 1 375 ? -11.656 -34.5 -2.59 1 97.38 375 VAL A C 1
ATOM 2960 O O . VAL A 1 375 ? -10.852 -34.781 -1.704 1 97.38 375 VAL A O 1
ATOM 2963 N N . GLY A 1 376 ? -12.133 -33.25 -2.596 1 97.94 376 GLY A N 1
ATOM 2964 C CA . GLY A 1 376 ? -11.938 -32.281 -1.53 1 97.94 376 GLY A CA 1
ATOM 2965 C C . GLY A 1 376 ? -10.586 -31.578 -1.584 1 97.94 376 GLY A C 1
ATOM 2966 O O . GLY A 1 376 ? -10.008 -31.266 -0.545 1 97.94 376 GLY A O 1
ATOM 2967 N N . VAL A 1 377 ? -9.992 -31.453 -2.742 1 98.25 377 VAL A N 1
ATOM 2968 C CA . VAL A 1 377 ? -8.719 -30.766 -2.924 1 98.25 377 VAL A CA 1
ATOM 2969 C C . VAL A 1 377 ? -8.898 -29.578 -3.867 1 98.25 377 VAL A C 1
ATOM 2971 O O . VAL A 1 377 ? -9.461 -29.734 -4.957 1 98.25 377 VAL A O 1
ATOM 2974 N N . ALA A 1 378 ? -8.508 -28.422 -3.402 1 97.62 378 ALA A N 1
ATOM 2975 C CA . ALA A 1 378 ? -8.609 -27.203 -4.215 1 97.62 378 ALA A CA 1
ATOM 2976 C C . ALA A 1 378 ? -7.301 -26.922 -4.949 1 97.62 378 ALA A C 1
ATOM 2978 O O . ALA A 1 378 ? -6.227 -26.938 -4.344 1 97.62 378 ALA A O 1
ATOM 2979 N N . ALA A 1 379 ? -7.336 -26.781 -6.203 1 97.44 379 ALA A N 1
ATOM 2980 C CA . ALA A 1 379 ? -6.238 -26.391 -7.078 1 97.44 379 ALA A CA 1
ATOM 2981 C C . ALA A 1 379 ? -6.645 -25.219 -7.969 1 97.44 379 ALA A C 1
ATOM 2983 O O . ALA A 1 379 ? -7.816 -24.828 -8 1 97.44 379 ALA A O 1
ATOM 2984 N N . ILE A 1 380 ? -5.699 -24.625 -8.688 1 97.25 380 ILE A N 1
ATOM 2985 C CA . ILE A 1 380 ? -5.973 -23.422 -9.453 1 97.25 380 ILE A CA 1
ATOM 2986 C C . ILE A 1 380 ? -5.895 -23.719 -10.953 1 97.25 380 ILE A C 1
ATOM 2988 O O . ILE A 1 380 ? -4.941 -24.359 -11.414 1 97.25 380 ILE A O 1
ATOM 2992 N N . PRO A 1 381 ? -6.898 -23.328 -11.695 1 97.5 381 PRO A N 1
ATOM 2993 C CA . PRO A 1 381 ? -6.855 -23.5 -13.148 1 97.5 381 PRO A CA 1
ATOM 2994 C C . PRO A 1 381 ? -5.945 -22.484 -13.828 1 97.5 381 PRO A C 1
ATOM 2996 O O . PRO A 1 381 ? -6.227 -21.281 -13.805 1 97.5 381 PRO A O 1
ATOM 2999 N N . PRO A 1 382 ? -4.934 -22.891 -14.516 1 97 382 PRO A N 1
ATOM 3000 C CA . PRO A 1 382 ? -3.941 -21.969 -15.094 1 97 382 PRO A CA 1
ATOM 3001 C C . PRO A 1 382 ? -4.516 -21.094 -16.203 1 97 382 PRO A C 1
ATOM 3003 O O . PRO A 1 382 ? -3.939 -20.062 -16.547 1 97 382 PRO A O 1
ATOM 3006 N N . THR A 1 383 ? -5.656 -21.5 -16.797 1 97.06 383 THR A N 1
ATOM 3007 C CA . THR A 1 383 ? -6.199 -20.703 -17.875 1 97.06 383 THR A CA 1
ATOM 3008 C C . THR A 1 383 ? -6.582 -19.312 -17.375 1 97.06 383 THR A C 1
ATOM 3010 O O . THR A 1 383 ? -6.723 -18.375 -18.172 1 97.06 383 THR A O 1
ATOM 3013 N N . GLU A 1 384 ? -6.746 -19.188 -16.031 1 95 384 GLU A N 1
ATOM 3014 C CA . GLU A 1 384 ? -6.945 -17.875 -15.43 1 95 384 GLU A CA 1
ATOM 3015 C C . GLU A 1 384 ? -5.801 -16.922 -15.789 1 95 384 GLU A C 1
ATOM 3017 O O . GLU A 1 384 ? -5.969 -15.703 -15.766 1 95 384 GLU A O 1
ATOM 3022 N N . PHE A 1 385 ? -4.668 -17.438 -16.172 1 96.75 385 PHE A N 1
ATOM 3023 C CA . PHE A 1 385 ? -3.447 -16.672 -16.391 1 96.75 385 PHE A CA 1
ATOM 3024 C C . PHE A 1 385 ? -3.096 -16.609 -17.875 1 96.75 385 PHE A C 1
ATOM 3026 O O . PHE A 1 385 ? -1.928 -16.453 -18.234 1 96.75 385 PHE A O 1
ATOM 3033 N N . TYR A 1 386 ? -4.066 -16.891 -18.703 1 97.62 386 TYR A N 1
ATOM 3034 C CA . TYR A 1 386 ? -3.965 -16.812 -20.156 1 97.62 386 TYR A CA 1
ATOM 3035 C C . TYR A 1 386 ? -5.031 -15.883 -20.734 1 97.62 386 TYR A C 1
ATOM 3037 O O . TYR A 1 386 ? -6.051 -15.633 -20.094 1 97.62 386 TYR A O 1
ATOM 3045 N N . THR A 1 387 ? -4.758 -15.359 -21.875 1 97.06 387 THR A N 1
ATOM 3046 C CA . THR A 1 387 ? -5.832 -14.797 -22.688 1 97.06 387 THR A CA 1
ATOM 3047 C C . THR A 1 387 ? -6.754 -15.891 -23.203 1 97.06 387 THR A C 1
ATOM 3049 O O . THR A 1 387 ? -6.367 -17.062 -23.25 1 97.06 387 THR A O 1
ATOM 3052 N N . ASP A 1 388 ? -7.953 -15.461 -23.609 1 95.5 388 ASP A N 1
ATOM 3053 C CA . ASP A 1 388 ? -8.898 -16.422 -24.172 1 95.5 388 ASP A CA 1
ATOM 3054 C C . ASP A 1 388 ? -8.297 -17.141 -25.375 1 95.5 388 ASP A C 1
ATOM 3056 O O . ASP A 1 388 ? -8.5 -18.344 -25.562 1 95.5 388 ASP A O 1
ATOM 3060 N N . GLU A 1 389 ? -7.574 -16.422 -26.141 1 96.62 389 GLU A N 1
ATOM 3061 C CA . GLU A 1 389 ? -6.98 -16.953 -27.359 1 96.62 389 GLU A CA 1
ATOM 3062 C C . GLU A 1 389 ? -5.992 -18.078 -27.062 1 96.62 389 GLU A C 1
ATOM 3064 O O . GLU A 1 389 ? -5.875 -19.031 -27.828 1 96.62 389 GLU A O 1
ATOM 3069 N N . ASN A 1 390 ? -5.316 -17.984 -25.906 1 97.62 390 ASN A N 1
ATOM 3070 C CA . ASN A 1 390 ? -4.25 -18.922 -25.609 1 97.62 390 ASN A CA 1
ATOM 3071 C C . ASN A 1 390 ? -4.652 -19.875 -24.484 1 97.62 390 ASN A C 1
ATOM 3073 O O . ASN A 1 390 ? -3.852 -20.703 -24.047 1 97.62 390 ASN A O 1
ATOM 3077 N N . ALA A 1 391 ? -5.887 -19.828 -24.047 1 97.12 391 ALA A N 1
ATOM 3078 C CA . ALA A 1 391 ? -6.379 -20.625 -22.938 1 97.12 391 ALA A CA 1
ATOM 3079 C C . ALA A 1 391 ? -6.188 -22.125 -23.188 1 97.12 391 ALA A C 1
ATOM 3081 O O . ALA A 1 391 ? -5.957 -22.891 -22.266 1 97.12 391 ALA A O 1
ATOM 3082 N N . HIS A 1 392 ? -6.246 -22.5 -24.5 1 96.88 392 HIS A N 1
ATOM 3083 C CA . HIS A 1 392 ? -6.145 -23.906 -24.891 1 96.88 392 HIS A CA 1
ATOM 3084 C C . HIS A 1 392 ? -4.805 -24.5 -24.469 1 96.88 392 HIS A C 1
ATOM 3086 O O . HIS A 1 392 ? -4.684 -25.719 -24.297 1 96.88 392 HIS A O 1
ATOM 3092 N N . ILE A 1 393 ? -3.812 -23.656 -24.188 1 97.06 393 ILE A N 1
ATOM 3093 C CA . ILE A 1 393 ? -2.482 -24.125 -23.812 1 97.06 393 ILE A CA 1
ATOM 3094 C C . ILE A 1 393 ? -2.506 -24.656 -22.375 1 97.06 393 ILE A C 1
ATOM 3096 O O . ILE A 1 393 ? -1.796 -25.609 -22.047 1 97.06 393 ILE A O 1
ATOM 3100 N N . GLY A 1 394 ? -3.365 -24.078 -21.516 1 96.94 394 GLY A N 1
ATOM 3101 C CA . GLY A 1 394 ? -3.34 -24.391 -20.094 1 96.94 394 GLY A CA 1
ATOM 3102 C C . GLY A 1 394 ? -4.527 -25.234 -19.656 1 96.94 394 GLY A C 1
ATOM 3103 O O . GLY A 1 394 ? -4.617 -25.625 -18.484 1 96.94 394 GLY A O 1
ATOM 3104 N N . GLU A 1 395 ? -5.504 -25.625 -20.547 1 97.69 395 GLU A N 1
ATOM 3105 C CA . GLU A 1 395 ? -6.84 -26.094 -20.172 1 97.69 395 GLU A CA 1
ATOM 3106 C C . GLU A 1 395 ? -6.789 -27.5 -19.594 1 97.69 395 GLU A C 1
ATOM 3108 O O . GLU A 1 395 ? -7.746 -27.938 -18.953 1 97.69 395 GLU A O 1
ATOM 3113 N N . ASP A 1 396 ? -5.613 -28.203 -19.797 1 97.5 396 ASP A N 1
ATOM 3114 C CA . ASP A 1 396 ? -5.516 -29.562 -19.234 1 97.5 396 ASP A CA 1
ATOM 3115 C C . ASP A 1 396 ? -4.625 -29.578 -18 1 97.5 396 ASP A C 1
ATOM 3117 O O . ASP A 1 396 ? -4.301 -30.656 -17.484 1 97.5 396 ASP A O 1
ATOM 3121 N N . TRP A 1 397 ? -4.211 -28.469 -17.562 1 97.94 397 TRP A N 1
ATOM 3122 C CA . TRP A 1 397 ? -3.297 -28.391 -16.422 1 97.94 397 TRP A CA 1
ATOM 3123 C C . TRP A 1 397 ? -4.008 -27.859 -15.188 1 97.94 397 TRP A C 1
ATOM 3125 O O . TRP A 1 397 ? -4.973 -27.094 -15.305 1 97.94 397 TRP A O 1
ATOM 3135 N N . LEU A 1 398 ? -3.574 -28.234 -14.023 1 98.31 398 LEU A N 1
ATOM 3136 C CA . LEU A 1 398 ? -3.92 -27.625 -12.742 1 98.31 398 LEU A CA 1
ATOM 3137 C C . LEU A 1 398 ? -2.664 -27.266 -11.961 1 98.31 398 LEU A C 1
ATOM 3139 O O . LEU A 1 398 ? -1.66 -27.984 -12.023 1 98.31 398 LEU A O 1
ATOM 3143 N N . ARG A 1 399 ? -2.689 -26.172 -11.258 1 98.38 399 ARG A N 1
ATOM 3144 C CA . ARG A 1 399 ? -1.572 -25.734 -10.43 1 98.38 399 ARG A CA 1
ATOM 3145 C C . ARG A 1 399 ? -1.825 -26.047 -8.961 1 98.38 399 ARG A C 1
ATOM 3147 O O . ARG A 1 399 ? -2.902 -25.766 -8.43 1 98.38 399 ARG A O 1
ATOM 3154 N N . PHE A 1 400 ? -0.853 -26.609 -8.297 1 98.44 400 PHE A N 1
ATOM 3155 C CA . PHE A 1 400 ? -0.894 -26.922 -6.871 1 98.44 400 PHE A CA 1
ATOM 3156 C C . PHE A 1 400 ? 0.214 -26.188 -6.125 1 98.44 400 PHE A C 1
ATOM 3158 O O . PHE A 1 400 ? 1.357 -26.141 -6.582 1 98.44 400 PHE A O 1
ATOM 3165 N N . ALA A 1 401 ? -0.071 -25.578 -5.023 1 97.62 401 ALA A N 1
ATOM 3166 C CA . ALA A 1 401 ? 0.904 -24.953 -4.141 1 97.62 401 ALA A CA 1
ATOM 3167 C C . ALA A 1 401 ? 1.383 -25.922 -3.066 1 97.62 401 ALA A C 1
ATOM 3169 O O . ALA A 1 401 ? 0.574 -26.484 -2.328 1 97.62 401 ALA A O 1
ATOM 3170 N N . VAL A 1 402 ? 2.666 -26.047 -2.855 1 97.94 402 VAL A N 1
ATOM 3171 C CA . VAL A 1 402 ? 3.23 -27.109 -2.029 1 97.94 402 VAL A CA 1
ATOM 3172 C C . VAL A 1 402 ? 3.74 -26.516 -0.714 1 97.94 402 VAL A C 1
ATOM 3174 O O . VAL A 1 402 ? 4.125 -27.266 0.194 1 97.94 402 VAL A O 1
ATOM 3177 N N . CYS A 1 403 ? 3.727 -25.188 -0.543 1 97.19 403 CYS A N 1
ATOM 3178 C CA . CYS A 1 403 ? 4.238 -24.5 0.634 1 97.19 403 CYS A CA 1
ATOM 3179 C C . CYS A 1 403 ? 3.299 -24.672 1.821 1 97.19 403 CYS A C 1
ATOM 3181 O O . CYS A 1 403 ? 2.82 -23.688 2.391 1 97.19 403 CYS A O 1
ATOM 3183 N N . LYS A 1 404 ? 3.016 -25.984 2.197 1 97.44 404 LYS A N 1
ATOM 3184 C CA . LYS A 1 404 ? 2.158 -26.406 3.303 1 97.44 404 LYS A CA 1
ATOM 3185 C C . LYS A 1 404 ? 2.924 -27.297 4.285 1 97.44 404 LYS A C 1
ATOM 3187 O O . LYS A 1 404 ? 4.023 -27.75 3.984 1 97.44 404 LYS A O 1
ATOM 3192 N N . GLU A 1 405 ? 2.35 -27.484 5.438 1 96.75 405 GLU A N 1
ATOM 3193 C CA . GLU A 1 405 ? 2.895 -28.484 6.355 1 96.75 405 GLU A CA 1
ATOM 3194 C C . GLU A 1 405 ? 2.82 -29.875 5.754 1 96.75 405 GLU A C 1
ATOM 3196 O O . GLU A 1 405 ? 1.921 -30.172 4.965 1 96.75 405 GLU A O 1
ATOM 3201 N N . ASP A 1 406 ? 3.713 -30.719 6.18 1 97.75 406 ASP A N 1
ATOM 3202 C CA . ASP A 1 406 ? 3.797 -32.062 5.625 1 97.75 406 ASP A CA 1
ATOM 3203 C C . ASP A 1 406 ? 2.482 -32.812 5.809 1 97.75 406 ASP A C 1
ATOM 3205 O O . ASP A 1 406 ? 2.059 -33.562 4.922 1 97.75 406 ASP A O 1
ATOM 3209 N N . GLU A 1 407 ? 1.853 -32.594 6.918 1 97.88 407 GLU A N 1
ATOM 3210 C CA . GLU A 1 407 ? 0.6 -33.312 7.195 1 97.88 407 GLU A CA 1
ATOM 3211 C C . GLU A 1 407 ? -0.481 -32.906 6.191 1 97.88 407 GLU A C 1
ATOM 3213 O O . GLU A 1 407 ? -1.31 -33.75 5.805 1 97.88 407 GLU A O 1
ATOM 3218 N N . VAL A 1 408 ? -0.452 -31.672 5.777 1 97.56 408 VAL A N 1
ATOM 3219 C CA . VAL A 1 408 ? -1.41 -31.188 4.789 1 97.56 408 VAL A CA 1
ATOM 3220 C C . VAL A 1 408 ? -1.114 -31.828 3.432 1 97.56 408 VAL A C 1
ATOM 3222 O O . VAL A 1 408 ? -2.031 -32.219 2.715 1 97.56 408 VAL A O 1
ATOM 3225 N N . LEU A 1 409 ? 0.159 -31.953 3.066 1 98.38 409 LEU A N 1
ATOM 3226 C CA . LEU A 1 409 ? 0.565 -32.562 1.806 1 98.38 409 LEU A CA 1
ATOM 3227 C C . LEU A 1 409 ? 0.167 -34.031 1.765 1 98.38 409 LEU A C 1
ATOM 3229 O O . LEU A 1 409 ? -0.328 -34.531 0.745 1 98.38 409 LEU A O 1
ATOM 3233 N N . VAL A 1 410 ? 0.353 -34.688 2.881 1 98.56 410 VAL A N 1
ATOM 3234 C CA . VAL A 1 410 ? -0.01 -36.094 2.969 1 98.56 410 VAL A CA 1
ATOM 3235 C C . VAL A 1 410 ? -1.523 -36.25 2.84 1 98.56 410 VAL A C 1
ATOM 3237 O O . VAL A 1 410 ? -2.006 -37.125 2.129 1 98.56 410 VAL A O 1
ATOM 3240 N N . SER A 1 411 ? -2.266 -35.406 3.502 1 98.25 411 SER A N 1
ATOM 3241 C CA . SER A 1 411 ? -3.721 -35.406 3.4 1 98.25 411 SER A CA 1
ATOM 3242 C C . SER A 1 411 ? -4.18 -35.156 1.966 1 98.25 411 SER A C 1
ATOM 3244 O O . SER A 1 411 ? -5.105 -35.812 1.484 1 98.25 411 SER A O 1
ATOM 3246 N N . ALA A 1 412 ? -3.559 -34.25 1.316 1 98.44 412 ALA A N 1
ATOM 3247 C CA . ALA A 1 412 ? -3.883 -33.969 -0.08 1 98.44 412 ALA A CA 1
ATOM 3248 C C . ALA A 1 412 ? -3.639 -35.219 -0.955 1 98.44 412 ALA A C 1
ATOM 3250 O O . ALA A 1 412 ? -4.461 -35.531 -1.812 1 98.44 412 ALA A O 1
ATOM 3251 N N . LYS A 1 413 ? -2.51 -35.844 -0.746 1 98.62 413 LYS A N 1
ATOM 3252 C CA . LYS A 1 413 ? -2.189 -37.062 -1.506 1 98.62 413 LYS A CA 1
ATOM 3253 C C . LYS A 1 413 ? -3.256 -38.125 -1.312 1 98.62 413 LYS A C 1
ATOM 3255 O O . LYS A 1 413 ? -3.713 -38.75 -2.279 1 98.62 413 LYS A O 1
ATOM 3260 N N . GLU A 1 414 ? -3.617 -38.281 -0.063 1 98.5 414 GLU A N 1
ATOM 3261 C CA . GLU A 1 414 ? -4.625 -39.281 0.253 1 98.5 414 GLU A CA 1
ATOM 3262 C C . GLU A 1 414 ? -5.945 -39 -0.454 1 98.5 414 GLU A C 1
ATOM 3264 O O . GLU A 1 414 ? -6.566 -39.906 -1.024 1 98.5 414 GLU A O 1
ATOM 3269 N N . ARG A 1 415 ? -6.32 -37.781 -0.439 1 98.44 415 ARG A N 1
ATOM 3270 C CA . ARG A 1 415 ? -7.562 -37.375 -1.089 1 98.44 415 ARG A CA 1
ATOM 3271 C C . ARG A 1 415 ? -7.465 -37.531 -2.604 1 98.44 415 ARG A C 1
ATOM 3273 O O . ARG A 1 415 ? -8.398 -38 -3.246 1 98.44 415 ARG A O 1
ATOM 3280 N N . LEU A 1 416 ? -6.359 -37.156 -3.152 1 98.56 416 LEU A N 1
ATOM 3281 C CA . LEU A 1 416 ? -6.16 -37.188 -4.598 1 98.56 416 LEU A CA 1
ATOM 3282 C C . LEU A 1 416 ? -6.168 -38.594 -5.129 1 98.56 416 LEU A C 1
ATOM 3284 O O . LEU A 1 416 ? -6.441 -38.844 -6.312 1 98.56 416 LEU A O 1
ATOM 3288 N N . ARG A 1 417 ? -5.84 -39.594 -4.297 1 98.19 417 ARG A N 1
ATOM 3289 C CA . ARG A 1 417 ? -5.906 -41 -4.711 1 98.19 417 ARG A CA 1
ATOM 3290 C C . ARG A 1 417 ? -7.305 -41.344 -5.199 1 98.19 417 ARG A C 1
ATOM 3292 O O . ARG A 1 417 ? -7.465 -42.219 -6.051 1 98.19 417 ARG A O 1
ATOM 3299 N N . GLY A 1 418 ? -8.281 -40.594 -4.703 1 97.12 418 GLY A N 1
ATOM 3300 C CA . GLY A 1 418 ? -9.656 -40.812 -5.117 1 97.12 418 GLY A CA 1
ATOM 3301 C C . GLY A 1 418 ? -9.906 -40.5 -6.578 1 97.12 418 GLY A C 1
ATOM 3302 O O . GLY A 1 418 ? -10.922 -40.906 -7.148 1 97.12 418 GLY A O 1
ATOM 3303 N N . LEU A 1 419 ? -8.961 -39.875 -7.242 1 97.25 419 LEU A N 1
ATOM 3304 C CA . LEU A 1 419 ? -9.094 -39.531 -8.648 1 97.25 419 LEU A CA 1
ATOM 3305 C C . LEU A 1 419 ? -8.875 -40.75 -9.539 1 97.25 419 LEU A C 1
ATOM 3307 O O . LEU A 1 419 ? -9.203 -40.719 -10.727 1 97.25 419 LEU A O 1
ATOM 3311 N N . LYS A 1 420 ? -8.312 -41.75 -9.008 1 97.19 420 LYS A N 1
ATOM 3312 C CA . LYS A 1 420 ? -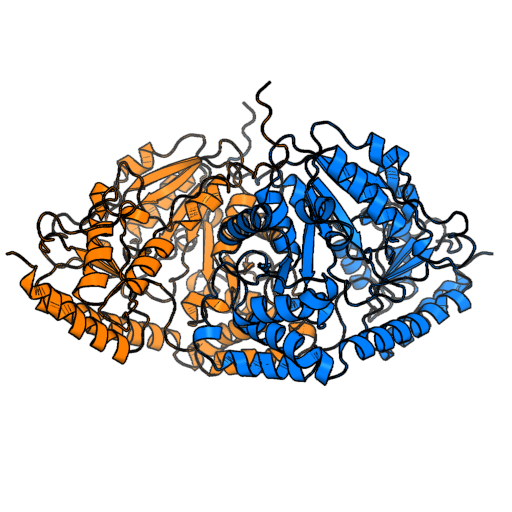7.922 -42.906 -9.781 1 97.19 420 LYS A CA 1
ATOM 3313 C C . LYS A 1 420 ? -9.086 -43.438 -10.617 1 97.19 420 LYS A C 1
ATOM 3315 O O . LYS A 1 420 ? -8.906 -43.812 -11.773 1 97.19 420 LYS A O 1
ATOM 3320 N N . LYS A 1 421 ? -10.25 -43.406 -10.07 1 96.31 421 LYS A N 1
ATOM 3321 C CA . LYS A 1 421 ? -11.406 -44 -10.727 1 96.31 421 LYS A CA 1
ATOM 3322 C C . LYS A 1 421 ? -11.859 -43.156 -11.914 1 96.31 421 LYS A C 1
ATOM 3324 O O . LYS A 1 421 ? -12.68 -43.594 -12.727 1 96.31 421 LYS A O 1
ATOM 3329 N N . TYR A 1 422 ? -11.289 -41.938 -12.031 1 97.5 422 TYR A N 1
ATOM 3330 C CA . TYR A 1 422 ? -11.664 -41.062 -13.117 1 97.5 422 TYR A CA 1
ATOM 3331 C C . TYR A 1 422 ? -10.547 -40.969 -14.156 1 97.5 422 TYR A C 1
ATOM 3333 O O . TYR A 1 422 ? -10.641 -40.188 -15.102 1 97.5 422 TYR A O 1
ATOM 3341 N N . ILE A 1 423 ? -9.445 -41.656 -13.992 1 96.94 423 ILE A N 1
ATOM 3342 C CA . ILE A 1 423 ? -8.297 -41.562 -14.883 1 96.94 423 ILE A CA 1
ATOM 3343 C C . ILE A 1 423 ? -8.375 -42.656 -15.938 1 96.94 423 ILE A C 1
ATOM 3345 O O . ILE A 1 423 ? -8.539 -43.844 -15.609 1 96.94 423 ILE A O 1
ATOM 3349 N N . GLU A 1 424 ? -8.383 -42.25 -17.078 1 89.94 424 GLU A N 1
ATOM 3350 C CA . GLU A 1 424 ? -8.375 -43.219 -18.188 1 89.94 424 GLU A CA 1
ATOM 3351 C C . GLU A 1 424 ? -7.004 -43.25 -18.859 1 89.94 424 GLU A C 1
ATOM 3353 O O . GLU A 1 424 ? -6.293 -42.25 -18.906 1 89.94 424 GLU A O 1
ATOM 3358 N N . ALA A 1 425 ? -6.68 -44.531 -19.297 1 75.38 425 ALA A N 1
ATOM 3359 C CA . ALA A 1 425 ? -5.383 -44.812 -19.922 1 75.38 425 ALA A CA 1
ATOM 3360 C C . ALA A 1 425 ? -5.254 -44.062 -21.266 1 75.38 425 ALA A C 1
ATOM 3362 O O . ALA A 1 425 ? -6.242 -43.906 -21.984 1 75.38 425 ALA A O 1
ATOM 3363 N N . MET B 1 1 ? 9.734 14.484 -35.438 1 26.36 1 MET B N 1
ATOM 3364 C CA . MET B 1 1 ? 9.273 13.445 -34.531 1 26.36 1 MET B CA 1
ATOM 3365 C C . MET B 1 1 ? 10.117 13.438 -33.25 1 26.36 1 MET B C 1
ATOM 3367 O O . MET B 1 1 ? 11.336 13.242 -33.312 1 26.36 1 MET B O 1
ATOM 3371 N N . SER B 1 2 ? 10.023 14.18 -32.188 1 33.94 2 SER B N 1
ATOM 3372 C CA . SER B 1 2 ? 10.867 14.531 -31.062 1 33.94 2 SER B CA 1
ATOM 3373 C C . SER B 1 2 ? 11.32 13.281 -30.297 1 33.94 2 SER B C 1
ATOM 3375 O O . SER B 1 2 ? 10.5 12.422 -29.969 1 33.94 2 SER B O 1
ATOM 3377 N N . ASN B 1 3 ? 12.445 12.648 -30.547 1 36 3 ASN B N 1
ATOM 3378 C CA . ASN B 1 3 ? 13.102 11.414 -30.125 1 36 3 ASN B CA 1
ATOM 3379 C C . ASN B 1 3 ? 13.102 11.281 -28.609 1 36 3 ASN B C 1
ATOM 3381 O O . ASN B 1 3 ? 14.094 11.594 -27.953 1 36 3 ASN B O 1
ATOM 3385 N N . LYS B 1 4 ? 12.062 11.617 -27.875 1 49.69 4 LYS B N 1
ATOM 3386 C CA . LYS B 1 4 ? 12.062 11.375 -26.438 1 49.69 4 LYS B CA 1
ATOM 3387 C C . LYS B 1 4 ? 12.453 9.938 -26.109 1 49.69 4 LYS B C 1
ATOM 3389 O O . LYS B 1 4 ? 11.969 9 -26.75 1 49.69 4 LYS B O 1
ATOM 3394 N N . SER B 1 5 ? 13.594 9.773 -25.422 1 68.19 5 SER B N 1
ATOM 3395 C CA . SER B 1 5 ? 14.172 8.492 -25 1 68.19 5 SER B CA 1
ATOM 3396 C C . SER B 1 5 ? 13.117 7.574 -24.406 1 68.19 5 SER B C 1
ATOM 3398 O O . SER B 1 5 ? 12.258 8.016 -23.641 1 68.19 5 SER B O 1
ATOM 3400 N N . LYS B 1 6 ? 12.758 6.465 -25.062 1 81.44 6 LYS B N 1
ATOM 3401 C CA . LYS B 1 6 ? 11.836 5.414 -24.641 1 81.44 6 LYS B CA 1
ATOM 3402 C C . LYS B 1 6 ? 11.992 5.105 -23.156 1 81.44 6 LYS B C 1
ATOM 3404 O O . LYS B 1 6 ? 11.086 4.551 -22.531 1 81.44 6 LYS B O 1
ATOM 3409 N N . LEU B 1 7 ? 13.031 5.699 -22.609 1 88.56 7 LEU B N 1
ATOM 3410 C CA . LEU B 1 7 ? 13.312 5.375 -21.219 1 88.56 7 LEU B CA 1
ATOM 3411 C C . LEU B 1 7 ? 12.883 6.516 -20.297 1 88.56 7 LEU B C 1
ATOM 3413 O O . LEU B 1 7 ? 13.062 6.438 -19.078 1 88.56 7 LEU B O 1
ATOM 3417 N N . GLN B 1 8 ? 12.211 7.445 -20.828 1 92.44 8 GLN B N 1
ATOM 3418 C CA . GLN B 1 8 ? 11.773 8.594 -20.031 1 92.44 8 GLN B CA 1
ATOM 3419 C C . GLN B 1 8 ? 10.695 8.195 -19.031 1 92.44 8 GLN B C 1
ATOM 3421 O O . GLN B 1 8 ? 9.844 7.355 -19.328 1 92.44 8 GLN B O 1
ATOM 3426 N N . PRO B 1 9 ? 10.719 8.766 -17.797 1 95.94 9 PRO B N 1
ATOM 3427 C CA . PRO B 1 9 ? 9.656 8.484 -16.812 1 95.94 9 PRO B CA 1
ATOM 3428 C C . PRO B 1 9 ? 8.305 9.047 -17.25 1 95.94 9 PRO B C 1
ATOM 3430 O O . PRO B 1 9 ? 8.234 9.898 -18.141 1 95.94 9 PRO B O 1
ATOM 3433 N N . ALA B 1 10 ? 7.277 8.477 -16.719 1 95.56 10 ALA B N 1
ATOM 3434 C CA . ALA B 1 10 ? 5.949 9.047 -16.906 1 95.56 10 ALA B CA 1
ATOM 3435 C C . ALA B 1 10 ? 5.883 10.477 -16.375 1 95.56 10 ALA B C 1
ATOM 3437 O O . ALA B 1 10 ? 6.566 10.812 -15.406 1 95.56 10 ALA B O 1
ATOM 3438 N N . ALA B 1 11 ? 5.039 11.281 -16.906 1 92.56 11 ALA B N 1
ATOM 3439 C CA . ALA B 1 11 ? 4.91 12.695 -16.578 1 92.56 11 ALA B CA 1
ATOM 3440 C C . ALA B 1 11 ? 4.551 12.883 -15.102 1 92.56 11 ALA B C 1
ATOM 3442 O O . ALA B 1 11 ? 5.016 13.82 -14.453 1 92.56 11 ALA B O 1
ATOM 3443 N N . ARG B 1 12 ? 3.783 12 -14.562 1 92.94 12 ARG B N 1
ATOM 3444 C CA . ARG B 1 12 ? 3.236 12.125 -13.211 1 92.94 12 ARG B CA 1
ATOM 3445 C C . ARG B 1 12 ? 4.34 12.047 -12.164 1 92.94 12 ARG B C 1
ATOM 3447 O O . ARG B 1 12 ? 4.148 12.469 -11.023 1 92.94 12 ARG B O 1
ATOM 3454 N N . VAL B 1 13 ? 5.551 11.5 -12.555 1 93.06 13 VAL B N 1
ATOM 3455 C CA . VAL B 1 13 ? 6.629 11.359 -11.578 1 93.06 13 VAL B CA 1
ATOM 3456 C C . VAL B 1 13 ? 7.883 12.07 -12.086 1 93.06 13 VAL B C 1
ATOM 3458 O O . VAL B 1 13 ? 8.922 12.062 -11.422 1 93.06 13 VAL B O 1
ATOM 3461 N N . ALA B 1 14 ? 7.855 12.68 -13.227 1 89 14 ALA B N 1
ATOM 3462 C CA . ALA B 1 14 ? 9.023 13.242 -13.898 1 89 14 ALA B CA 1
ATOM 3463 C C . ALA B 1 14 ? 9.484 14.531 -13.211 1 89 14 ALA B C 1
ATOM 3465 O O . ALA B 1 14 ? 10.68 14.781 -13.086 1 89 14 ALA B O 1
ATOM 3466 N N . ALA B 1 15 ? 8.547 15.305 -12.852 1 77.31 15 ALA B N 1
ATOM 3467 C CA . ALA B 1 15 ? 8.883 16.594 -12.273 1 77.31 15 ALA B CA 1
ATOM 3468 C C . ALA B 1 15 ? 9.211 16.469 -10.789 1 77.31 15 ALA B C 1
ATOM 3470 O O . ALA B 1 15 ? 8.562 15.711 -10.062 1 77.31 15 ALA B O 1
ATOM 3471 N N . ARG B 1 16 ? 10.461 17.094 -10.586 1 67 16 ARG B N 1
ATOM 3472 C CA . ARG B 1 16 ? 10.898 17.016 -9.195 1 67 16 ARG B CA 1
ATOM 3473 C C . ARG B 1 16 ? 11.023 18.422 -8.586 1 67 16 ARG B C 1
ATOM 3475 O O . ARG B 1 16 ? 11.938 19.172 -8.93 1 67 16 ARG B O 1
ATOM 3482 N N . LYS B 1 17 ? 9.906 18.984 -8.133 1 71.19 17 LYS B N 1
ATOM 3483 C CA . LYS B 1 17 ? 10.102 20.109 -7.23 1 71.19 17 LYS B CA 1
ATOM 3484 C C . LYS B 1 17 ? 10.414 19.641 -5.816 1 71.19 17 LYS B C 1
ATOM 3486 O O . LYS B 1 17 ? 9.82 18.672 -5.332 1 71.19 17 LYS B O 1
ATOM 3491 N N . GLN B 1 18 ? 11.43 20.297 -5.262 1 79 18 GLN B N 1
ATOM 3492 C CA . GLN B 1 18 ? 11.758 19.922 -3.889 1 79 18 GLN B CA 1
ATOM 3493 C C . GLN B 1 18 ? 10.586 20.172 -2.953 1 79 18 GLN B C 1
ATOM 3495 O O . GLN B 1 18 ? 10.047 21.281 -2.904 1 79 18 GLN B O 1
ATOM 3500 N N . ASP B 1 19 ? 10.219 19.172 -2.303 1 78.44 19 ASP B N 1
ATOM 3501 C CA . ASP B 1 19 ? 9.07 19.297 -1.41 1 78.44 19 ASP B CA 1
ATOM 3502 C C . ASP B 1 19 ? 9.477 19.891 -0.064 1 78.44 19 ASP B C 1
ATOM 3504 O O . ASP B 1 19 ? 10.672 20.047 0.217 1 78.44 19 ASP B O 1
ATOM 3508 N N . VAL B 1 20 ? 8.516 20.297 0.712 1 85.5 20 VAL B N 1
ATOM 3509 C CA . VAL B 1 20 ? 8.711 20.984 1.987 1 85.5 20 VAL B CA 1
ATOM 3510 C C . VAL B 1 20 ? 9.516 20.094 2.93 1 85.5 20 VAL B C 1
ATOM 3512 O O . VAL B 1 20 ? 10.352 20.578 3.695 1 85.5 20 VAL B O 1
ATOM 3515 N N . TRP B 1 21 ? 9.305 18.828 2.873 1 79.75 21 TRP B N 1
ATOM 3516 C CA . TRP B 1 21 ? 9.977 17.891 3.766 1 79.75 21 TRP B CA 1
ATOM 3517 C C . TRP B 1 21 ? 11.477 17.844 3.484 1 79.75 21 TRP B C 1
ATOM 3519 O O . TRP B 1 21 ? 12.289 17.828 4.414 1 79.75 21 TRP B O 1
ATOM 3529 N N . THR B 1 22 ? 11.773 17.906 2.24 1 80.19 22 THR B N 1
ATOM 3530 C CA . THR B 1 22 ? 13.172 17.938 1.834 1 80.19 22 THR B CA 1
ATOM 3531 C C . THR B 1 22 ? 13.82 19.25 2.271 1 80.19 22 THR B C 1
ATOM 3533 O O . THR B 1 22 ? 14.938 19.25 2.789 1 80.19 22 THR B O 1
ATOM 3536 N N . ILE B 1 23 ? 13.148 20.297 2.139 1 85.88 23 ILE B N 1
ATOM 3537 C CA . ILE B 1 23 ? 13.664 21.625 2.482 1 85.88 23 ILE B CA 1
ATOM 3538 C C . ILE B 1 23 ? 13.891 21.703 3.99 1 85.88 23 ILE B C 1
ATOM 3540 O O . ILE B 1 23 ? 14.945 22.172 4.441 1 85.88 23 ILE B O 1
ATOM 3544 N N . VAL B 1 24 ? 12.953 21.234 4.727 1 88.44 24 VAL B N 1
ATOM 3545 C CA . VAL B 1 24 ? 13.039 21.266 6.184 1 88.44 24 VAL B CA 1
ATOM 3546 C C . VAL B 1 24 ? 14.188 20.375 6.656 1 88.44 24 VAL B C 1
ATOM 3548 O O . VAL B 1 24 ? 14.938 20.766 7.559 1 88.44 24 VAL B O 1
ATOM 3551 N N . ASN B 1 25 ? 14.344 19.281 6.016 1 85.62 25 ASN B N 1
ATOM 3552 C CA . ASN B 1 25 ? 15.438 18.375 6.371 1 85.62 25 ASN B CA 1
ATOM 3553 C C . ASN B 1 25 ? 16.797 18.984 6.043 1 85.62 25 ASN B C 1
ATOM 3555 O O . ASN B 1 25 ? 17.75 18.828 6.801 1 85.62 25 ASN B O 1
ATOM 3559 N N . GLU B 1 26 ? 16.891 19.656 4.938 1 88.12 26 GLU B N 1
ATOM 3560 C CA . GLU B 1 26 ? 18.125 20.344 4.562 1 88.12 26 GLU B CA 1
ATOM 3561 C C . GLU B 1 26 ? 18.453 21.469 5.543 1 88.12 26 GLU B C 1
ATOM 3563 O O . GLU B 1 26 ? 19.609 21.625 5.938 1 88.12 26 GLU B O 1
ATOM 3568 N N . ALA B 1 27 ? 17.453 22.188 5.84 1 93.12 27 ALA B N 1
ATOM 3569 C CA . ALA B 1 27 ? 17.625 23.266 6.809 1 93.12 27 ALA B CA 1
ATOM 3570 C C . ALA B 1 27 ? 18.109 22.719 8.148 1 93.12 27 ALA B C 1
ATOM 3572 O O . ALA B 1 27 ? 19 23.297 8.773 1 93.12 27 ALA B O 1
ATOM 3573 N N . ALA B 1 28 ? 17.484 21.672 8.555 1 92.62 28 ALA B N 1
ATOM 3574 C CA . ALA B 1 28 ? 17.844 21.031 9.812 1 92.62 28 ALA B CA 1
ATOM 3575 C C . ALA B 1 28 ? 19.297 20.562 9.797 1 92.62 28 ALA B C 1
ATOM 3577 O O . ALA B 1 28 ? 20.031 20.719 10.781 1 92.62 28 ALA B O 1
ATOM 3578 N N . ALA B 1 29 ? 19.703 20.062 8.695 1 91.12 29 ALA B N 1
ATOM 3579 C CA . ALA B 1 29 ? 21.078 19.562 8.562 1 91.12 29 ALA B CA 1
ATOM 3580 C C . ALA B 1 29 ? 22.078 20.703 8.562 1 91.12 29 ALA B C 1
ATOM 3582 O O . ALA B 1 29 ? 23.203 20.547 9.07 1 91.12 29 ALA B O 1
ATOM 3583 N N . ALA B 1 30 ? 21.734 21.781 8.078 1 93.06 30 ALA B N 1
ATOM 3584 C CA . ALA B 1 30 ? 22.625 22.922 7.91 1 93.06 30 ALA B CA 1
ATOM 3585 C C . ALA B 1 30 ? 22.656 23.797 9.164 1 93.06 30 ALA B C 1
ATOM 3587 O O . ALA B 1 30 ? 23.547 24.625 9.328 1 93.06 30 ALA B O 1
ATOM 3588 N N . SER B 1 31 ? 21.75 23.609 10.016 1 96.25 31 SER B N 1
ATOM 3589 C CA . SER B 1 31 ? 21.578 24.484 11.164 1 96.25 31 SER B CA 1
ATOM 3590 C C . SER B 1 31 ? 22.703 24.328 12.172 1 96.25 31 SER B C 1
ATOM 3592 O O . SER B 1 31 ? 23.141 23.203 12.445 1 96.25 31 SER B O 1
ATOM 3594 N N . PRO B 1 32 ? 23.281 25.406 12.727 1 95.25 32 PRO B N 1
ATOM 3595 C CA . PRO B 1 32 ? 24.25 25.312 13.82 1 95.25 32 PRO B CA 1
ATOM 3596 C C . PRO B 1 32 ? 23.594 25.016 15.164 1 95.25 32 PRO B C 1
ATOM 3598 O O . PRO B 1 32 ? 24.297 24.766 16.156 1 95.25 32 PRO B O 1
ATOM 3601 N N . LYS B 1 33 ? 22.266 25.078 15.234 1 95.56 33 LYS B N 1
ATOM 3602 C CA . LYS B 1 33 ? 21.516 24.875 16.469 1 95.56 33 LYS B CA 1
ATOM 3603 C C . LYS B 1 33 ? 21.094 23.406 16.625 1 95.56 33 LYS B C 1
ATOM 3605 O O . LYS B 1 33 ? 19.906 23.094 16.656 1 95.56 33 LYS B O 1
ATOM 3610 N N . GLN B 1 34 ? 22.078 22.625 16.906 1 94.81 34 GLN B N 1
ATOM 3611 C CA . GLN B 1 34 ? 21.812 21.188 17 1 94.81 34 GLN B CA 1
ATOM 3612 C C . GLN B 1 34 ? 21.672 20.75 18.453 1 94.81 34 GLN B C 1
ATOM 3614 O O . GLN B 1 34 ? 22.266 21.344 19.344 1 94.81 34 GLN B O 1
ATOM 3619 N N . PRO B 1 35 ? 20.859 19.688 18.688 1 95.75 35 PRO B N 1
ATOM 3620 C CA . PRO B 1 35 ? 19.922 18.969 17.812 1 95.75 35 PRO B CA 1
ATOM 3621 C C . PRO B 1 35 ? 18.656 19.766 17.516 1 95.75 35 PRO B C 1
ATOM 3623 O O . PRO B 1 35 ? 18.172 20.5 18.391 1 95.75 35 PRO B O 1
ATOM 3626 N N . ILE B 1 36 ? 18.094 19.562 16.344 1 96.5 36 ILE B N 1
ATOM 3627 C CA . ILE B 1 36 ? 16.875 20.266 15.945 1 96.5 36 ILE B CA 1
ATOM 3628 C C . ILE B 1 36 ? 15.672 19.672 16.672 1 96.5 36 ILE B C 1
ATOM 3630 O O . ILE B 1 36 ? 15.555 18.453 16.781 1 96.5 36 ILE B O 1
ATOM 3634 N N . VAL B 1 37 ? 14.859 20.516 17.203 1 97 37 VAL B N 1
ATOM 3635 C CA . VAL B 1 37 ? 13.555 20.078 17.703 1 97 37 VAL B CA 1
ATOM 3636 C C . VAL B 1 37 ? 12.539 20.078 16.562 1 97 37 VAL B C 1
ATOM 3638 O O . VAL B 1 37 ? 12.117 21.141 16.109 1 97 37 VAL B O 1
ATOM 3641 N N . ASN B 1 38 ? 12.156 18.938 16.109 1 94.94 38 ASN B N 1
ATOM 3642 C CA . ASN B 1 38 ? 11.266 18.797 14.969 1 94.94 38 ASN B CA 1
ATOM 3643 C C . ASN B 1 38 ? 9.797 18.906 15.383 1 94.94 38 ASN B C 1
ATOM 3645 O O . ASN B 1 38 ? 9.219 17.953 15.898 1 94.94 38 ASN B O 1
ATOM 3649 N N . MET B 1 39 ? 9.219 20 15.102 1 96.62 39 MET B N 1
ATOM 3650 C CA . MET B 1 39 ? 7.801 20.234 15.391 1 96.62 39 MET B CA 1
ATOM 3651 C C . MET B 1 39 ? 6.984 20.25 14.102 1 96.62 39 MET B C 1
ATOM 3653 O O . MET B 1 39 ? 5.863 20.75 14.078 1 96.62 39 MET B O 1
ATOM 3657 N N . GLY B 1 40 ? 7.637 19.812 13.023 1 93.06 40 GLY B N 1
ATOM 3658 C CA . GLY B 1 40 ? 6.949 19.844 11.742 1 93.06 40 GLY B CA 1
ATOM 3659 C C . GLY B 1 40 ? 6.219 18.562 11.422 1 93.06 40 GLY B C 1
ATOM 3660 O O . GLY B 1 40 ? 5.074 18.594 10.961 1 93.06 40 GLY B O 1
ATOM 3661 N N . GLN B 1 41 ? 6.789 17.469 11.602 1 84 41 GLN B N 1
ATOM 3662 C CA . GLN B 1 41 ? 6.234 16.188 11.164 1 84 41 GLN B CA 1
ATOM 3663 C C . GLN B 1 41 ? 5.156 15.703 12.133 1 84 41 GLN B C 1
ATOM 3665 O O . GLN B 1 41 ? 5.312 15.797 13.352 1 84 41 GLN B O 1
ATOM 3670 N N . GLY B 1 42 ? 4.109 15.203 11.562 1 86.69 42 GLY B N 1
ATOM 3671 C CA . GLY B 1 42 ? 2.924 14.82 12.312 1 86.69 42 GLY B CA 1
ATOM 3672 C C . GLY B 1 42 ? 2.906 13.352 12.695 1 86.69 42 GLY B C 1
ATOM 3673 O O . GLY B 1 42 ? 1.909 12.664 12.477 1 86.69 42 GLY B O 1
ATOM 3674 N N . PHE B 1 43 ? 4.098 12.812 13.164 1 87.25 43 PHE B N 1
ATOM 3675 C CA . PHE B 1 43 ? 4.059 11.484 13.766 1 87.25 43 PHE B CA 1
ATOM 3676 C C . PHE B 1 43 ? 4.48 11.539 15.227 1 87.25 43 PHE B C 1
ATOM 3678 O O . PHE B 1 43 ? 5.16 12.484 15.648 1 87.25 43 PHE B O 1
ATOM 3685 N N . PHE B 1 44 ? 4.055 10.594 15.969 1 95.19 44 PHE B N 1
ATOM 3686 C CA . PHE B 1 44 ? 4.109 10.609 17.422 1 95.19 44 PHE B CA 1
ATOM 3687 C C . PHE B 1 44 ? 5.527 10.344 17.906 1 95.19 44 PHE B C 1
ATOM 3689 O O . PHE B 1 44 ? 6.246 9.523 17.344 1 95.19 44 PHE B O 1
ATOM 3696 N N . GLY B 1 45 ? 5.898 11.023 18.953 1 95.56 45 GLY B N 1
ATOM 3697 C CA . GLY B 1 45 ? 7.199 10.82 19.578 1 95.56 45 GLY B CA 1
ATOM 3698 C C . GLY B 1 45 ? 7.195 9.742 20.641 1 95.56 45 GLY B C 1
ATOM 3699 O O . GLY B 1 45 ? 8.133 9.641 21.438 1 95.56 45 GLY B O 1
ATOM 3700 N N . TYR B 1 46 ? 6.137 9.008 20.734 1 96.88 46 TYR B N 1
ATOM 3701 C CA . TYR B 1 46 ? 5.98 7.957 21.734 1 96.88 46 TYR B CA 1
ATOM 3702 C C . TYR B 1 46 ? 5.305 6.727 21.141 1 96.88 46 TYR B C 1
ATOM 3704 O O . TYR B 1 46 ? 4.82 6.766 20 1 96.88 46 TYR B O 1
ATOM 3712 N N . ASN B 1 47 ? 5.289 5.621 21.828 1 97.94 47 ASN B N 1
ATOM 3713 C CA . ASN B 1 47 ? 4.75 4.344 21.375 1 97.94 47 ASN B CA 1
ATOM 3714 C C . ASN B 1 47 ? 3.227 4.316 21.453 1 97.94 47 ASN B C 1
ATOM 3716 O O . ASN B 1 47 ? 2.627 5.07 22.219 1 97.94 47 ASN B O 1
ATOM 3720 N N . PRO B 1 48 ? 2.609 3.412 20.609 1 98.12 48 PRO B N 1
ATOM 3721 C CA . PRO B 1 48 ? 1.212 3.057 20.875 1 98.12 48 PRO B CA 1
ATOM 3722 C C . PRO B 1 48 ? 0.992 2.527 22.281 1 98.12 48 PRO B C 1
ATOM 3724 O O . PRO B 1 48 ? 1.949 2.139 22.969 1 98.12 48 PRO B O 1
ATOM 3727 N N . PRO B 1 49 ? -0.252 2.561 22.734 1 97.88 49 PRO B N 1
ATOM 3728 C CA . PRO B 1 49 ? -0.54 2.004 24.062 1 97.88 49 PRO B CA 1
ATOM 3729 C C . PRO B 1 49 ? -0.058 0.562 24.203 1 97.88 49 PRO B C 1
ATOM 3731 O O . PRO B 1 49 ? -0.147 -0.225 23.266 1 97.88 49 PRO B O 1
ATOM 3734 N N . LYS B 1 50 ? 0.334 0.235 25.422 1 98 50 LYS B N 1
ATOM 3735 C CA . LYS B 1 50 ? 0.941 -1.062 25.719 1 98 50 LYS B CA 1
ATOM 3736 C C . LYS B 1 50 ? 0.011 -2.203 25.312 1 98 50 LYS B C 1
ATOM 3738 O O . LYS B 1 50 ? 0.462 -3.227 24.797 1 98 50 LYS B O 1
ATOM 3743 N N . PHE B 1 51 ? -1.319 -2.08 25.562 1 98.25 51 PHE B N 1
ATOM 3744 C CA . PHE B 1 51 ? -2.238 -3.18 25.297 1 98.25 51 PHE B CA 1
ATOM 3745 C C . PHE B 1 51 ? -2.332 -3.447 23.797 1 98.25 51 PHE B C 1
ATOM 3747 O O . PHE B 1 51 ? -2.568 -4.582 23.375 1 98.25 51 PHE B O 1
ATOM 3754 N N . ILE B 1 52 ? -2.145 -2.484 23 1 98.62 52 ILE B N 1
ATOM 3755 C CA . ILE B 1 52 ? -2.15 -2.645 21.547 1 98.62 52 ILE B CA 1
ATOM 3756 C C . ILE B 1 52 ? -0.831 -3.262 21.094 1 98.62 52 ILE B C 1
ATOM 3758 O O . ILE B 1 52 ? -0.813 -4.125 20.203 1 98.62 52 ILE B O 1
ATOM 3762 N N . LEU B 1 53 ? 0.336 -2.811 21.672 1 98.81 53 LEU B N 1
ATOM 3763 C CA . LEU B 1 53 ? 1.636 -3.398 21.359 1 98.81 53 LEU B CA 1
ATOM 3764 C C . LEU B 1 53 ? 1.66 -4.883 21.719 1 98.81 53 LEU B C 1
ATOM 3766 O O . LEU B 1 53 ? 2.193 -5.699 20.953 1 98.81 53 LEU B O 1
ATOM 3770 N N . ASP B 1 54 ? 1.068 -5.23 22.875 1 98.75 54 ASP B N 1
ATOM 3771 C CA . ASP B 1 54 ? 0.982 -6.625 23.297 1 98.75 54 ASP B CA 1
ATOM 3772 C C . ASP B 1 54 ? 0.158 -7.445 22.297 1 98.75 54 ASP B C 1
ATOM 3774 O O . ASP B 1 54 ? 0.501 -8.594 22 1 98.75 54 ASP B O 1
ATOM 3778 N N . ALA B 1 55 ? -0.941 -6.871 21.828 1 98.81 55 ALA B N 1
ATOM 3779 C CA . ALA B 1 55 ? -1.778 -7.535 20.828 1 98.81 55 ALA B CA 1
ATOM 3780 C C . ALA B 1 55 ? -1.008 -7.773 19.531 1 98.81 55 ALA B C 1
ATOM 3782 O O . ALA B 1 55 ? -1.166 -8.812 18.891 1 98.81 55 ALA B O 1
ATOM 3783 N N . ALA B 1 56 ? -0.22 -6.797 19.156 1 98.88 56 ALA B N 1
ATOM 3784 C CA . ALA B 1 56 ? 0.597 -6.945 17.953 1 98.88 56 ALA B CA 1
ATOM 3785 C C . ALA B 1 56 ? 1.579 -8.102 18.094 1 98.88 56 ALA B C 1
ATOM 3787 O O . ALA B 1 56 ? 1.729 -8.922 17.188 1 98.88 56 ALA B O 1
ATOM 3788 N N . LYS B 1 57 ? 2.283 -8.133 19.234 1 98.88 57 LYS B N 1
ATOM 3789 C CA . LYS B 1 57 ? 3.238 -9.203 19.5 1 98.88 57 LYS B CA 1
ATOM 3790 C C . LYS B 1 57 ? 2.547 -10.562 19.5 1 98.88 57 LYS B C 1
ATOM 3792 O O . LYS B 1 57 ? 3.057 -11.531 18.938 1 98.88 57 LYS B O 1
ATOM 3797 N N . ALA B 1 58 ? 1.362 -10.625 20.094 1 98.81 58 ALA B N 1
ATOM 3798 C CA . ALA B 1 58 ? 0.602 -11.867 20.156 1 98.81 58 ALA B CA 1
ATOM 3799 C C . ALA B 1 58 ? 0.165 -12.312 18.766 1 98.81 58 ALA B C 1
ATOM 3801 O O . ALA B 1 58 ? 0.144 -13.508 18.469 1 98.81 58 ALA B O 1
ATOM 3802 N N . ALA B 1 59 ? -0.211 -11.375 17.922 1 98.81 59 ALA B N 1
ATOM 3803 C CA . ALA B 1 59 ? -0.658 -11.68 16.562 1 98.81 59 ALA B CA 1
ATOM 3804 C C . ALA B 1 59 ? 0.448 -12.352 15.766 1 98.81 59 ALA B C 1
ATOM 3806 O O . ALA B 1 59 ? 0.176 -13.211 14.922 1 98.81 59 ALA B O 1
ATOM 3807 N N . LEU B 1 60 ? 1.704 -12 16.031 1 98.81 60 LEU B N 1
ATOM 3808 C CA . LEU B 1 60 ? 2.848 -12.5 15.281 1 98.81 60 LEU B CA 1
ATOM 3809 C C . LEU B 1 60 ? 3.078 -13.984 15.562 1 98.81 60 LEU B C 1
ATOM 3811 O O . LEU B 1 60 ? 3.812 -14.648 14.836 1 98.81 60 LEU B O 1
ATOM 3815 N N . ASP B 1 61 ? 2.449 -14.523 16.594 1 98.38 61 ASP B N 1
ATOM 3816 C CA . ASP B 1 61 ? 2.609 -15.93 16.938 1 98.38 61 ASP B CA 1
ATOM 3817 C C . ASP B 1 61 ? 1.641 -16.797 16.125 1 98.38 61 ASP B C 1
ATOM 3819 O O . ASP B 1 61 ? 1.783 -18.031 16.094 1 98.38 61 ASP B O 1
ATOM 3823 N N . LYS B 1 62 ? 0.705 -16.234 15.469 1 98.19 62 LYS B N 1
ATOM 3824 C CA . LYS B 1 62 ? -0.332 -16.969 14.75 1 98.19 62 LYS B CA 1
ATOM 3825 C C . LYS B 1 62 ? -0 -17.078 13.266 1 98.19 62 LYS B C 1
ATOM 3827 O O . LYS B 1 62 ? 0.184 -16.062 12.594 1 98.19 62 LYS B O 1
ATOM 3832 N N . VAL B 1 63 ? -0.031 -18.25 12.695 1 97.75 63 VAL B N 1
ATOM 3833 C CA . VAL B 1 63 ? 0.335 -18.516 11.312 1 97.75 63 VAL B CA 1
ATOM 3834 C C . VAL B 1 63 ? -0.504 -17.656 10.375 1 97.75 63 VAL B C 1
ATOM 3836 O O . VAL B 1 63 ? 0.035 -16.969 9.5 1 97.75 63 VAL B O 1
ATOM 3839 N N . GLU B 1 64 ? -1.84 -17.609 10.602 1 96.94 64 GLU B N 1
ATOM 3840 C CA . GLU B 1 64 ? -2.742 -16.922 9.688 1 96.94 64 GLU B CA 1
ATOM 3841 C C . GLU B 1 64 ? -2.479 -15.414 9.695 1 96.94 64 GLU B C 1
ATOM 3843 O O . GLU B 1 64 ? -2.691 -14.734 8.688 1 96.94 64 GLU B O 1
ATOM 3848 N N . CYS B 1 65 ? -1.929 -14.867 10.812 1 98.31 65 CYS B N 1
ATOM 3849 C CA . CYS B 1 65 ? -1.669 -13.43 10.914 1 98.31 65 CYS B CA 1
ATOM 3850 C C . CYS B 1 65 ? -0.396 -13.055 10.164 1 98.31 65 CYS B C 1
ATOM 3852 O O . CYS B 1 65 ? -0.199 -11.891 9.82 1 98.31 65 CYS B O 1
ATOM 3854 N N . ASN B 1 66 ? 0.456 -14.023 9.93 1 98.69 66 ASN B N 1
ATOM 3855 C CA . ASN B 1 66 ? 1.694 -13.742 9.211 1 98.69 66 ASN B CA 1
ATOM 3856 C C . ASN B 1 66 ? 1.527 -13.938 7.707 1 98.69 66 ASN B C 1
ATOM 3858 O O . ASN B 1 66 ? 2.445 -13.656 6.938 1 98.69 66 ASN B O 1
ATOM 3862 N N . GLN B 1 67 ? 0.37 -14.398 7.23 1 98 67 GLN B N 1
ATOM 3863 C CA . GLN B 1 67 ? 0.092 -14.633 5.82 1 98 67 GLN B CA 1
ATOM 3864 C C . GLN B 1 67 ? -0.922 -13.625 5.281 1 98 67 GLN B C 1
ATOM 3866 O O . GLN B 1 67 ? -1.47 -12.82 6.043 1 98 67 GLN B O 1
ATOM 3871 N N . TYR B 1 68 ? -1.184 -13.664 4.02 1 96.31 68 TYR B N 1
ATOM 3872 C CA . TYR B 1 68 ? -2.082 -12.719 3.365 1 96.31 68 TYR B CA 1
ATOM 3873 C C . TYR B 1 68 ? -3.387 -12.586 4.141 1 96.31 68 TYR B C 1
ATOM 3875 O O . TYR B 1 68 ? -3.998 -13.586 4.523 1 96.31 68 TYR B O 1
ATOM 3883 N N . SER B 1 69 ? -3.789 -11.375 4.387 1 96.81 69 SER B N 1
ATOM 3884 C CA . SER B 1 69 ? -5.168 -11.133 4.801 1 96.81 69 SER B CA 1
ATOM 3885 C C . SER B 1 69 ? -6.117 -11.172 3.609 1 96.81 69 SER B C 1
ATOM 3887 O O . SER B 1 69 ? -5.688 -11.07 2.459 1 96.81 69 SER B O 1
ATOM 3889 N N . PRO B 1 70 ? -7.414 -11.43 3.932 1 95 70 PRO B N 1
ATOM 3890 C CA . PRO B 1 70 ? -8.359 -11.156 2.848 1 95 70 PRO B CA 1
ATOM 3891 C C . PRO B 1 70 ? -8.195 -9.758 2.252 1 95 70 PRO B C 1
ATOM 3893 O O . PRO B 1 70 ? -7.805 -8.828 2.957 1 95 70 PRO B O 1
ATOM 3896 N N . THR B 1 71 ? -8.508 -9.555 0.997 1 95.56 71 THR B N 1
ATOM 3897 C CA . THR B 1 71 ? -8.227 -8.32 0.278 1 95.56 71 THR B CA 1
ATOM 3898 C C . THR B 1 71 ? -9 -7.148 0.893 1 95.56 71 THR B C 1
ATOM 3900 O O . THR B 1 71 ? -8.523 -6.012 0.88 1 95.56 71 THR B O 1
ATOM 3903 N N . LYS B 1 72 ? -10.18 -7.414 1.51 1 97.44 72 LYS B N 1
ATOM 3904 C CA . LYS B 1 72 ? -10.992 -6.355 2.105 1 97.44 72 LYS B CA 1
ATOM 3905 C C . LYS B 1 72 ? -10.594 -6.109 3.557 1 97.44 72 LYS B C 1
ATOM 3907 O O . LYS B 1 72 ? -11.125 -5.199 4.207 1 97.44 72 LYS B O 1
ATOM 3912 N N . GLY B 1 73 ? -9.727 -6.949 4.047 1 98.38 73 GLY B N 1
ATOM 3913 C CA . GLY B 1 73 ? -9.273 -6.812 5.426 1 98.38 73 GLY B CA 1
ATOM 3914 C C . GLY B 1 73 ? -9.625 -8.016 6.285 1 98.38 73 GLY B C 1
ATOM 3915 O O . GLY B 1 73 ? -10.492 -8.812 5.93 1 98.38 73 GLY B O 1
ATOM 3916 N N . ARG B 1 74 ? -8.961 -8.164 7.367 1 98.56 74 ARG B N 1
ATOM 3917 C CA . ARG B 1 74 ? -9.219 -9.25 8.305 1 98.56 74 ARG B CA 1
ATOM 3918 C C . ARG B 1 74 ? -10.578 -9.094 8.969 1 98.56 74 ARG B C 1
ATOM 3920 O O . ARG B 1 74 ? -10.969 -7.992 9.352 1 98.56 74 ARG B O 1
ATOM 3927 N N . PRO B 1 75 ? -11.312 -10.156 9.133 1 98.5 75 PRO B N 1
ATOM 3928 C CA . PRO B 1 75 ? -12.672 -10.102 9.672 1 98.5 75 PRO B CA 1
ATOM 3929 C C . PRO B 1 75 ? -12.734 -9.469 11.062 1 98.5 75 PRO B C 1
ATOM 3931 O O . PRO B 1 75 ? -13.648 -8.703 11.352 1 98.5 75 PRO B O 1
ATOM 3934 N N . ARG B 1 76 ? -11.773 -9.781 11.906 1 98.81 76 ARG B N 1
ATOM 3935 C CA . ARG B 1 76 ? -11.789 -9.258 13.266 1 98.81 76 ARG B CA 1
ATOM 3936 C C . ARG B 1 76 ? -11.719 -7.734 13.266 1 98.81 76 ARG B C 1
ATOM 3938 O O . ARG B 1 76 ? -12.414 -7.074 14.039 1 98.81 76 ARG B O 1
ATOM 3945 N N . LEU B 1 77 ? -10.844 -7.164 12.398 1 98.94 77 LEU B N 1
ATOM 3946 C CA . LEU B 1 77 ? -10.719 -5.711 12.359 1 98.94 77 LEU B CA 1
ATOM 3947 C C . LEU B 1 77 ? -11.984 -5.074 11.797 1 98.94 77 LEU B C 1
ATOM 3949 O O . LEU B 1 77 ? -12.469 -4.066 12.32 1 98.94 77 LEU B O 1
ATOM 3953 N N . LYS B 1 78 ? -12.523 -5.609 10.68 1 98.94 78 LYS B N 1
ATOM 3954 C CA . LYS B 1 78 ? -13.766 -5.074 10.117 1 98.94 78 LYS B CA 1
ATOM 3955 C C . LYS B 1 78 ? -14.883 -5.078 11.148 1 98.94 78 LYS B C 1
ATOM 3957 O O . LYS B 1 78 ? -15.617 -4.094 11.289 1 98.94 78 LYS B O 1
ATOM 3962 N N . GLN B 1 79 ? -14.961 -6.164 11.898 1 98.94 79 GLN B N 1
ATOM 3963 C CA . GLN B 1 79 ? -15.977 -6.273 12.945 1 98.94 79 GLN B CA 1
ATOM 3964 C C . GLN B 1 79 ? -15.727 -5.258 14.055 1 98.94 79 GLN B C 1
ATOM 3966 O O . GLN B 1 79 ? -16.672 -4.621 14.539 1 98.94 79 GLN B O 1
ATOM 3971 N N . ALA B 1 80 ? -14.5 -5.16 14.508 1 98.94 80 ALA B N 1
ATOM 3972 C CA . ALA B 1 80 ? -14.148 -4.227 15.578 1 98.94 80 ALA B CA 1
ATOM 3973 C C . ALA B 1 80 ? -14.484 -2.793 15.18 1 98.94 80 ALA B C 1
ATOM 3975 O O . ALA B 1 80 ? -14.984 -2.018 16 1 98.94 80 ALA B O 1
ATOM 3976 N N . ILE B 1 81 ? -14.219 -2.434 13.93 1 98.94 81 ILE B N 1
ATOM 3977 C CA . ILE B 1 81 ? -14.555 -1.107 13.414 1 98.94 81 ILE B CA 1
ATOM 3978 C C . ILE B 1 81 ? -16.062 -0.933 13.383 1 98.94 81 ILE B C 1
ATOM 3980 O O . ILE B 1 81 ? -16.594 0.083 13.844 1 98.94 81 ILE B O 1
ATOM 3984 N N . ALA B 1 82 ? -16.75 -1.923 12.844 1 98.94 82 ALA B N 1
ATOM 3985 C CA . ALA B 1 82 ? -18.219 -1.854 12.805 1 98.94 82 ALA B CA 1
ATOM 3986 C C . ALA B 1 82 ? -18.781 -1.637 14.203 1 98.94 82 ALA B C 1
ATOM 3988 O O . ALA B 1 82 ? -19.641 -0.77 14.398 1 98.94 82 ALA B O 1
ATOM 3989 N N . ASP B 1 83 ? -18.297 -2.379 15.141 1 98.81 83 ASP B N 1
ATOM 3990 C CA . ASP B 1 83 ? -18.797 -2.295 16.516 1 98.81 83 ASP B CA 1
ATOM 3991 C C . ASP B 1 83 ? -18.5 -0.929 17.125 1 98.81 83 ASP B C 1
ATOM 3993 O O . ASP B 1 83 ? -19.328 -0.369 17.844 1 98.81 83 ASP B O 1
ATOM 3997 N N . SER B 1 84 ? -17.359 -0.438 16.859 1 98.56 84 SER B N 1
ATOM 3998 C CA . SER B 1 84 ? -16.922 0.822 17.453 1 98.56 84 SER B CA 1
ATOM 3999 C C . SER B 1 84 ? -17.672 2.006 16.844 1 98.56 84 SER B C 1
ATOM 4001 O O . SER B 1 84 ? -17.953 2.984 17.547 1 98.56 84 SER B O 1
ATOM 4003 N N . TYR B 1 85 ? -18.031 1.957 15.555 1 98.62 85 TYR B N 1
ATOM 4004 C CA . TYR B 1 85 ? -18.578 3.111 14.852 1 98.62 85 TYR B CA 1
ATOM 4005 C C . TYR B 1 85 ? -20.109 3.064 14.828 1 98.62 85 TYR B C 1
ATOM 4007 O O . TYR B 1 85 ? -20.766 4.094 14.656 1 98.62 85 TYR B O 1
ATOM 4015 N N . SER B 1 86 ? -20.719 1.89 15 1 98.62 86 SER B N 1
ATOM 4016 C CA . SER B 1 86 ? -22.156 1.73 14.891 1 98.62 86 SER B CA 1
ATOM 4017 C C . SER B 1 86 ? -22.891 2.672 15.844 1 98.62 86 SER B C 1
ATOM 4019 O O . SER B 1 86 ? -23.844 3.348 15.453 1 98.62 86 SER B O 1
ATOM 4021 N N . PRO B 1 87 ? -22.438 2.801 17.109 1 97.94 87 PRO B N 1
ATOM 4022 C CA . PRO B 1 87 ? -23.125 3.744 18 1 97.94 87 PRO B CA 1
ATOM 4023 C C . PRO B 1 87 ? -23 5.191 17.531 1 97.94 87 PRO B C 1
ATOM 4025 O O . PRO B 1 87 ? -23.906 5.996 17.766 1 97.94 87 PRO B O 1
ATOM 4028 N N . LEU B 1 88 ? -21.953 5.523 16.828 1 97.25 88 LEU B N 1
ATOM 4029 C CA . LEU B 1 88 ? -21.734 6.875 16.328 1 97.25 88 LEU B CA 1
ATOM 4030 C C . LEU B 1 88 ? -22.562 7.137 15.078 1 97.25 88 LEU B C 1
ATOM 4032 O O . LEU B 1 88 ? -22.828 8.289 14.734 1 97.25 88 LEU B O 1
ATOM 4036 N N . TRP B 1 89 ? -22.891 6.09 14.414 1 96.81 89 TRP B N 1
ATOM 4037 C CA . TRP B 1 89 ? -23.641 6.176 13.164 1 96.81 89 TRP B CA 1
ATOM 4038 C C . TRP B 1 89 ? -25.141 6.18 13.438 1 96.81 89 TRP B C 1
ATOM 4040 O O . TRP B 1 89 ? -25.938 6.578 12.578 1 96.81 89 TRP B O 1
ATOM 4050 N N . GLY B 1 90 ? -25.562 5.719 14.602 1 96.19 90 GLY B N 1
ATOM 4051 C CA . GLY B 1 90 ? -26.984 5.598 14.93 1 96.19 90 GLY B CA 1
ATOM 4052 C C . GLY B 1 90 ? -27.625 4.367 14.32 1 96.19 90 GLY B C 1
ATOM 4053 O O . GLY B 1 90 ? -28.859 4.262 14.281 1 96.19 90 GLY B O 1
ATOM 4054 N N . ARG B 1 91 ? -26.844 3.506 13.695 1 97.56 91 ARG B N 1
ATOM 4055 C CA . ARG B 1 91 ? -27.266 2.219 13.156 1 97.56 91 ARG B CA 1
ATOM 4056 C C . ARG B 1 91 ? -26.109 1.23 13.125 1 97.56 91 ARG B C 1
ATOM 4058 O O . ARG B 1 91 ? -24.938 1.631 13.203 1 97.56 91 ARG B O 1
ATOM 4065 N N . LYS B 1 92 ? -26.516 -0.011 13.008 1 98.38 92 LYS B N 1
ATOM 4066 C CA . LYS B 1 92 ? -25.484 -1.043 12.922 1 98.38 92 LYS B CA 1
ATOM 4067 C C . LYS B 1 92 ? -24.812 -1.032 11.547 1 98.38 92 LYS B C 1
ATOM 4069 O O . LYS B 1 92 ? -25.484 -1.018 10.516 1 98.38 92 LYS B O 1
ATOM 4074 N N . LEU B 1 93 ? -23.547 -0.955 11.492 1 98.81 93 LEU B N 1
ATOM 4075 C CA . LEU B 1 93 ? -22.766 -1.074 10.266 1 98.81 93 LEU B CA 1
ATOM 4076 C C . LEU B 1 93 ? -22.5 -2.537 9.93 1 98.81 93 LEU B C 1
ATOM 4078 O O . LEU B 1 93 ? -22.234 -3.348 10.828 1 98.81 93 LEU B O 1
ATOM 4082 N N . ASP B 1 94 ? -22.578 -2.875 8.672 1 98.88 94 ASP B N 1
ATOM 4083 C CA . ASP B 1 94 ? -22.234 -4.215 8.219 1 98.88 94 ASP B CA 1
ATOM 4084 C C . ASP B 1 94 ? -20.75 -4.32 7.891 1 98.88 94 ASP B C 1
ATOM 4086 O O . ASP B 1 94 ? -20.281 -3.736 6.914 1 98.88 94 ASP B O 1
ATOM 4090 N N . PRO B 1 95 ? -19.984 -5.082 8.695 1 98.75 95 PRO B N 1
ATOM 4091 C CA . PRO B 1 95 ? -18.547 -5.148 8.469 1 98.75 95 PRO B CA 1
ATOM 4092 C C . PRO B 1 95 ? -18.188 -5.746 7.113 1 98.75 95 PRO B C 1
ATOM 4094 O O . PRO B 1 95 ? -17.109 -5.457 6.574 1 98.75 95 PRO B O 1
ATOM 4097 N N . ASP B 1 96 ? -19.047 -6.492 6.477 1 97.62 96 ASP B N 1
ATOM 4098 C CA . ASP B 1 96 ? -18.734 -7.211 5.246 1 97.62 96 ASP B CA 1
ATOM 4099 C C . ASP B 1 96 ? -19 -6.34 4.02 1 97.62 96 ASP B C 1
ATOM 4101 O O . ASP B 1 96 ? -18.312 -6.473 3.002 1 97.62 96 ASP B O 1
ATOM 4105 N N . THR B 1 97 ? -19.953 -5.438 4.121 1 98.38 97 THR B N 1
ATOM 4106 C CA . THR B 1 97 ? -20.359 -4.742 2.902 1 98.38 97 THR B CA 1
ATOM 4107 C C . THR B 1 97 ? -20.109 -3.244 3.021 1 98.38 97 THR B C 1
ATOM 4109 O O . THR B 1 97 ? -20.125 -2.523 2.021 1 98.38 97 THR B O 1
ATOM 4112 N N . GLU B 1 98 ? -19.828 -2.73 4.254 1 98.88 98 GLU B N 1
ATOM 4113 C CA . GLU B 1 98 ? -19.766 -1.281 4.414 1 98.88 98 GLU B CA 1
ATOM 4114 C C . GLU B 1 98 ? -18.375 -0.834 4.867 1 98.88 98 GLU B C 1
ATOM 4116 O O . GLU B 1 98 ? -18.156 0.35 5.129 1 98.88 98 GLU B O 1
ATOM 4121 N N . ILE B 1 99 ? -17.453 -1.807 4.988 1 98.94 99 ILE B N 1
ATOM 4122 C CA . ILE B 1 99 ? -16.125 -1.483 5.496 1 98.94 99 ILE B CA 1
ATOM 4123 C C . ILE B 1 99 ? -15.062 -2.203 4.668 1 98.94 99 ILE B C 1
ATOM 4125 O O . ILE B 1 99 ? -15.211 -3.385 4.344 1 98.94 99 ILE B O 1
ATOM 4129 N N . THR B 1 100 ? -14.031 -1.527 4.25 1 98.88 100 THR B N 1
ATOM 4130 C CA . THR B 1 100 ? -12.844 -2.131 3.66 1 98.88 100 THR B CA 1
ATOM 4131 C C . THR B 1 100 ? -11.578 -1.583 4.316 1 98.88 100 THR B C 1
ATOM 4133 O O . THR B 1 100 ? -11.508 -0.399 4.652 1 98.88 100 THR B O 1
ATOM 4136 N N . ILE B 1 101 ? -10.617 -2.516 4.582 1 98.94 101 ILE B N 1
ATOM 4137 C CA . ILE B 1 101 ? -9.336 -2.146 5.168 1 98.94 101 ILE B CA 1
ATOM 4138 C C . ILE B 1 101 ? -8.336 -1.826 4.062 1 98.94 101 ILE B C 1
ATOM 4140 O O . ILE B 1 101 ? -8.312 -2.492 3.025 1 98.94 101 ILE B O 1
ATOM 4144 N N . THR B 1 102 ? -7.559 -0.838 4.25 1 98.88 102 THR B N 1
ATOM 4145 C CA . THR B 1 102 ? -6.605 -0.379 3.248 1 98.88 102 THR B CA 1
ATOM 4146 C C . THR B 1 102 ? -5.219 -0.198 3.861 1 98.88 102 THR B C 1
ATOM 4148 O O . THR B 1 102 ? -5.055 -0.305 5.078 1 98.88 102 THR B O 1
ATOM 4151 N N . THR B 1 103 ? -4.211 0.03 3.062 1 98.81 103 THR B N 1
ATOM 4152 C CA . THR B 1 103 ? -2.832 0.232 3.492 1 98.81 103 THR B CA 1
ATOM 4153 C C . THR B 1 103 ? -2.6 1.683 3.904 1 98.81 103 THR B C 1
ATOM 4155 O O . THR B 1 103 ? -2.006 2.461 3.154 1 98.81 103 THR B O 1
ATOM 4158 N N . GLY B 1 104 ? -3.068 1.98 5.105 1 98.44 104 GLY B N 1
ATOM 4159 C CA . GLY B 1 104 ? -3.135 3.365 5.547 1 98.44 104 GLY B CA 1
ATOM 4160 C C . GLY B 1 104 ? -4.27 4.141 4.906 1 98.44 104 GLY B C 1
ATOM 4161 O O . GLY B 1 104 ? -4.848 3.699 3.912 1 98.44 104 GLY B O 1
ATOM 4162 N N . ALA B 1 105 ? -4.566 5.289 5.504 1 98.44 105 ALA B N 1
ATOM 4163 C CA . ALA B 1 105 ? -5.609 6.16 4.965 1 98.44 105 ALA B CA 1
ATOM 4164 C C . ALA B 1 105 ? -5.191 6.75 3.623 1 98.44 105 ALA B C 1
ATOM 4166 O O . ALA B 1 105 ? -6.027 6.953 2.74 1 98.44 105 ALA B O 1
ATOM 4167 N N . ASN B 1 106 ? -3.869 7.012 3.416 1 97.12 106 ASN B N 1
ATOM 4168 C CA . ASN B 1 106 ? -3.348 7.555 2.166 1 97.12 106 ASN B CA 1
ATOM 4169 C C . ASN B 1 106 ? -3.723 6.676 0.974 1 97.12 106 ASN B C 1
ATOM 4171 O O . ASN B 1 106 ? -4.316 7.156 0.008 1 97.12 106 ASN B O 1
ATOM 4175 N N . GLU B 1 107 ? -3.412 5.41 1.078 1 98.75 107 GLU B N 1
ATOM 4176 C CA . GLU B 1 107 ? -3.734 4.477 0.002 1 98.75 107 GLU B CA 1
ATOM 4177 C C . GLU B 1 107 ? -5.242 4.27 -0.119 1 98.75 107 GLU B C 1
ATOM 4179 O O . GLU B 1 107 ? -5.762 4.086 -1.221 1 98.75 107 GLU B O 1
ATOM 4184 N N . GLY B 1 108 ? -5.941 4.344 1.017 1 98.88 108 GLY B N 1
ATOM 4185 C CA . GLY B 1 108 ? -7.395 4.266 0.986 1 98.88 108 GLY B CA 1
ATOM 4186 C C . GLY B 1 108 ? -8.031 5.375 0.173 1 98.88 108 GLY B C 1
ATOM 4187 O O . GLY B 1 108 ? -8.969 5.133 -0.59 1 98.88 108 GLY B O 1
ATOM 4188 N N . MET B 1 109 ? -7.547 6.547 0.312 1 98.88 109 MET B N 1
ATOM 4189 C CA . MET B 1 109 ? -8.062 7.668 -0.468 1 98.88 109 MET B CA 1
ATOM 4190 C C . MET B 1 109 ? -7.738 7.5 -1.948 1 98.88 109 MET B C 1
ATOM 4192 O O . MET B 1 109 ? -8.578 7.773 -2.807 1 98.88 109 MET B O 1
ATOM 4196 N N . LEU B 1 110 ? -6.516 7.039 -2.23 1 98.81 110 LEU B N 1
ATOM 4197 C CA . LEU B 1 110 ? -6.207 6.73 -3.623 1 98.81 110 LEU B CA 1
ATOM 4198 C C . LEU B 1 110 ? -7.184 5.703 -4.184 1 98.81 110 LEU B C 1
ATOM 4200 O O . LEU B 1 110 ? -7.629 5.82 -5.324 1 98.81 110 LEU B O 1
ATOM 4204 N N . SER B 1 111 ? -7.48 4.664 -3.371 1 98.81 111 SER B N 1
ATOM 4205 C CA . SER B 1 111 ? -8.43 3.641 -3.803 1 98.81 111 SER B CA 1
ATOM 4206 C C . SER B 1 111 ? -9.789 4.246 -4.133 1 98.81 111 SER B C 1
ATOM 4208 O O . SER B 1 111 ? -10.438 3.838 -5.094 1 98.81 111 SER B O 1
ATOM 4210 N N . ALA B 1 112 ? -10.219 5.188 -3.332 1 98.88 112 ALA B N 1
ATOM 4211 C CA . ALA B 1 112 ? -11.484 5.863 -3.604 1 98.88 112 ALA B CA 1
ATOM 4212 C C . ALA B 1 112 ? -11.422 6.648 -4.91 1 98.88 112 ALA B C 1
ATOM 4214 O O . ALA B 1 112 ? -12.336 6.582 -5.73 1 98.88 112 ALA B O 1
ATOM 4215 N N . PHE B 1 113 ? -10.336 7.383 -5.125 1 98.81 113 PHE B N 1
ATOM 4216 C CA . PHE B 1 113 ? -10.18 8.141 -6.363 1 98.81 113 PHE B CA 1
ATOM 4217 C C . PHE B 1 113 ? -10.117 7.203 -7.562 1 98.81 113 PHE B C 1
ATOM 4219 O O . PHE B 1 113 ? -10.797 7.422 -8.562 1 98.81 113 PHE B O 1
ATOM 4226 N N . MET B 1 114 ? -9.352 6.129 -7.438 1 98.38 114 MET B N 1
ATOM 4227 C CA . MET B 1 114 ? -9.234 5.152 -8.516 1 98.38 114 MET B CA 1
ATOM 4228 C C . MET B 1 114 ? -10.57 4.465 -8.773 1 98.38 114 MET B C 1
ATOM 4230 O O . MET B 1 114 ? -10.852 4.035 -9.891 1 98.38 114 MET B O 1
ATOM 4234 N N . GLY B 1 115 ? -11.352 4.367 -7.762 1 98.19 115 GLY B N 1
ATOM 4235 C CA . GLY B 1 115 ? -12.648 3.715 -7.879 1 98.19 115 GLY B CA 1
ATOM 4236 C C . GLY B 1 115 ? -13.664 4.543 -8.641 1 98.19 115 GLY B C 1
ATOM 4237 O O . GLY B 1 115 ? -14.594 3.994 -9.242 1 98.19 115 GLY B O 1
ATOM 4238 N N . PHE B 1 116 ? -13.43 5.926 -8.742 1 98.44 116 PHE B N 1
ATOM 4239 C CA . PHE B 1 116 ? -14.547 6.707 -9.25 1 98.44 116 PHE B CA 1
ATOM 4240 C C . PHE B 1 116 ? -14.062 7.766 -10.234 1 98.44 116 PHE B C 1
ATOM 4242 O O . PHE B 1 116 ? -14.828 8.219 -11.094 1 98.44 116 PHE B O 1
ATOM 4249 N N . ILE B 1 117 ? -12.844 8.25 -10.133 1 98.06 117 ILE B N 1
ATOM 4250 C CA . ILE B 1 117 ? -12.367 9.383 -10.914 1 98.06 117 ILE B CA 1
ATOM 4251 C C . ILE B 1 117 ? -11.797 8.898 -12.242 1 98.06 117 ILE B C 1
ATOM 4253 O O . ILE B 1 117 ? -11.047 7.922 -12.273 1 98.06 117 ILE B O 1
ATOM 4257 N N . GLU B 1 118 ? -12.148 9.5 -13.273 1 95.25 118 GLU B N 1
ATOM 4258 C CA . GLU B 1 118 ? -11.625 9.266 -14.617 1 95.25 118 GLU B CA 1
ATOM 4259 C C . GLU B 1 118 ? -11.211 10.57 -15.281 1 95.25 118 GLU B C 1
ATOM 4261 O O . GLU B 1 118 ? -11.406 11.648 -14.719 1 95.25 118 GLU B O 1
ATOM 4266 N N . GLU B 1 119 ? -10.602 10.445 -16.438 1 93.69 119 GLU B N 1
ATOM 4267 C CA . GLU B 1 119 ? -10.164 11.617 -17.188 1 93.69 119 GLU B CA 1
ATOM 4268 C C . GLU B 1 119 ? -11.32 12.594 -17.422 1 93.69 119 GLU B C 1
ATOM 4270 O O . GLU B 1 119 ? -12.391 12.195 -17.891 1 93.69 119 GLU B O 1
ATOM 4275 N N . GLY B 1 120 ? -11.125 13.805 -17 1 93.25 120 GLY B N 1
ATOM 4276 C CA . GLY B 1 120 ? -12.125 14.836 -17.203 1 93.25 120 GLY B CA 1
ATOM 4277 C C . GLY B 1 120 ? -12.953 15.125 -15.969 1 93.25 120 GLY B C 1
ATOM 4278 O O . GLY B 1 120 ? -13.547 16.203 -15.852 1 93.25 120 GLY B O 1
ATOM 4279 N N . ASP B 1 121 ? -13.039 14.188 -15.023 1 97.75 121 ASP B N 1
ATOM 4280 C CA . ASP B 1 121 ? -13.758 14.406 -13.766 1 97.75 121 ASP B CA 1
ATOM 4281 C C . ASP B 1 121 ? -13.078 15.477 -12.922 1 97.75 121 ASP B C 1
ATOM 4283 O O . ASP B 1 121 ? -11.859 15.633 -12.969 1 97.75 121 ASP B O 1
ATOM 4287 N N . GLU B 1 122 ? -13.906 16.234 -12.227 1 98.62 122 GLU B N 1
ATOM 4288 C CA . GLU B 1 122 ? -13.391 17.266 -11.336 1 98.62 122 GLU B CA 1
ATOM 4289 C C . GLU B 1 122 ? -13.586 16.891 -9.875 1 98.62 122 GLU B C 1
ATOM 4291 O O . GLU B 1 122 ? -14.609 16.297 -9.508 1 98.62 122 GLU B O 1
ATOM 4296 N N . VAL B 1 123 ? -12.586 17.141 -9.094 1 98.88 123 VAL B N 1
ATOM 4297 C CA . VAL B 1 123 ? -12.633 16.938 -7.652 1 98.88 123 VAL B CA 1
ATOM 4298 C C . VAL B 1 123 ? -12.398 18.266 -6.938 1 98.88 123 VAL B C 1
ATOM 4300 O O . VAL B 1 123 ? -11.438 18.984 -7.234 1 98.88 123 VAL B O 1
ATOM 4303 N N . ILE B 1 124 ? -13.281 18.641 -6.016 1 98.94 124 ILE B N 1
ATOM 4304 C CA . ILE B 1 124 ? -13.125 19.859 -5.23 1 98.94 124 ILE B CA 1
ATOM 4305 C C . ILE B 1 124 ? -12.336 19.547 -3.957 1 98.94 124 ILE B C 1
ATOM 4307 O O . ILE B 1 124 ? -12.617 18.562 -3.266 1 98.94 124 ILE B O 1
ATOM 4311 N N . ILE B 1 125 ? -11.336 20.328 -3.688 1 98.75 125 ILE B N 1
ATOM 4312 C CA . ILE B 1 125 ? -10.68 20.266 -2.389 1 98.75 125 ILE B CA 1
ATOM 4313 C C . ILE B 1 125 ? -10.594 21.656 -1.77 1 98.75 125 ILE B C 1
ATOM 4315 O O . ILE B 1 125 ? -10.648 22.656 -2.482 1 98.75 125 ILE B O 1
ATOM 4319 N N . PHE B 1 126 ? -10.555 21.703 -0.486 1 98.69 126 PHE B N 1
ATOM 4320 C CA . PHE B 1 126 ? -10.344 22.953 0.242 1 98.69 126 PHE B CA 1
ATOM 4321 C C . PHE B 1 126 ? -8.859 23.219 0.44 1 98.69 126 PHE B C 1
ATOM 4323 O O . PHE B 1 126 ? -8.07 22.297 0.621 1 98.69 126 PHE B O 1
ATOM 4330 N N . GLU B 1 127 ? -8.438 24.5 0.366 1 98.38 127 GLU B N 1
ATOM 4331 C CA . GLU B 1 127 ? -7.105 24.938 0.75 1 98.38 127 GLU B CA 1
ATOM 4332 C C . GLU B 1 127 ? -7.113 25.578 2.133 1 98.38 127 GLU B C 1
ATOM 4334 O O . GLU B 1 127 ? -8.031 26.328 2.469 1 98.38 127 GLU B O 1
ATOM 4339 N N . PRO B 1 128 ? -6.102 25.375 2.969 1 98.19 128 PRO B N 1
ATOM 4340 C CA . PRO B 1 128 ? -4.961 24.5 2.686 1 98.19 128 PRO B CA 1
ATOM 4341 C C . PRO B 1 128 ? -5.344 23.016 2.674 1 98.19 128 PRO B C 1
ATOM 4343 O O . PRO B 1 128 ? -6.25 22.609 3.402 1 98.19 128 PRO B O 1
ATOM 4346 N N . PHE B 1 129 ? -4.766 22.25 1.765 1 97.88 129 PHE B N 1
ATOM 4347 C CA . PHE B 1 129 ? -5.07 20.828 1.576 1 97.88 129 PHE B CA 1
ATOM 4348 C C . PHE B 1 129 ? -3.945 19.969 2.119 1 97.88 129 PHE B C 1
ATOM 4350 O O . PHE B 1 129 ? -2.875 20.469 2.467 1 97.88 129 PHE B O 1
ATOM 4357 N N . PHE B 1 130 ? -4.188 18.75 2.334 1 94.81 130 PHE B N 1
ATOM 4358 C CA . PHE B 1 130 ? -3.162 17.734 2.502 1 94.81 130 PHE B CA 1
ATOM 4359 C C . PHE B 1 130 ? -2.525 17.375 1.162 1 94.81 130 PHE B C 1
ATOM 4361 O O . PHE B 1 130 ? -3.229 17.047 0.204 1 94.81 130 PHE B O 1
ATOM 4368 N N . ASP B 1 131 ? -1.278 17.359 1.008 1 91.81 131 ASP B N 1
ATOM 4369 C CA . ASP B 1 131 ? -0.58 17.406 -0.273 1 91.81 131 ASP B CA 1
ATOM 4370 C C . ASP B 1 131 ? -0.788 16.109 -1.06 1 91.81 131 ASP B C 1
ATOM 4372 O O . ASP B 1 131 ? -0.771 16.125 -2.293 1 91.81 131 ASP B O 1
ATOM 4376 N N . GLN B 1 132 ? -1.045 15.008 -0.412 1 93.19 132 GLN B N 1
ATOM 4377 C CA . GLN B 1 132 ? -1.199 13.727 -1.094 1 93.19 132 GLN B CA 1
ATOM 4378 C C . GLN B 1 132 ? -2.457 13.711 -1.959 1 93.19 132 GLN B C 1
ATOM 4380 O O . GLN B 1 132 ? -2.559 12.922 -2.9 1 93.19 132 GLN B O 1
ATOM 4385 N N . TYR B 1 133 ? -3.463 14.562 -1.593 1 97.81 133 TYR B N 1
ATOM 4386 C CA . TYR B 1 133 ? -4.68 14.617 -2.395 1 97.81 133 TYR B CA 1
ATOM 4387 C C . TYR B 1 133 ? -4.359 14.898 -3.857 1 97.81 133 TYR B C 1
ATOM 4389 O O . TYR B 1 133 ? -4.996 14.344 -4.754 1 97.81 133 TYR B O 1
ATOM 4397 N N . ILE B 1 134 ? -3.344 15.758 -4.066 1 96.25 134 ILE B N 1
ATOM 4398 C CA . ILE B 1 134 ? -3.07 16.297 -5.398 1 96.25 134 ILE B CA 1
ATOM 4399 C C . ILE B 1 134 ? -2.678 15.156 -6.336 1 96.25 134 ILE B C 1
ATOM 4401 O O . ILE B 1 134 ? -3.379 14.875 -7.312 1 96.25 134 ILE B O 1
ATOM 4405 N N . SER B 1 135 ? -1.656 14.43 -5.961 1 94.81 135 SER B N 1
ATOM 4406 C CA . SER B 1 135 ? -1.202 13.336 -6.816 1 94.81 135 SER B CA 1
ATOM 4407 C C . SER B 1 135 ? -2.248 12.234 -6.902 1 94.81 135 SER B C 1
ATOM 4409 O O . SER B 1 135 ? -2.416 11.609 -7.953 1 94.81 135 SER B O 1
ATOM 4411 N N . ASN B 1 136 ? -2.973 11.977 -5.816 1 97.62 136 ASN B N 1
ATOM 4412 C CA . ASN B 1 136 ? -3.971 10.914 -5.789 1 97.62 136 ASN B CA 1
ATOM 4413 C C . ASN B 1 136 ? -5.113 11.188 -6.758 1 97.62 136 ASN B C 1
ATOM 4415 O O . ASN B 1 136 ? -5.664 10.266 -7.359 1 97.62 136 ASN B O 1
ATOM 4419 N N . ILE B 1 137 ? -5.484 12.453 -6.898 1 98.19 137 ILE B N 1
ATOM 4420 C CA . ILE B 1 137 ? -6.574 12.836 -7.789 1 98.19 137 ILE B CA 1
ATOM 4421 C C . ILE B 1 137 ? -6.078 12.859 -9.234 1 98.19 137 ILE B C 1
ATOM 4423 O O . ILE B 1 137 ? -6.797 12.445 -10.148 1 98.19 137 ILE B O 1
ATOM 4427 N N . GLU B 1 138 ? -4.828 13.289 -9.406 1 96.19 138 GLU B N 1
ATOM 4428 C CA . GLU B 1 138 ? -4.293 13.453 -10.758 1 96.19 138 GLU B CA 1
ATOM 4429 C C . GLU B 1 138 ? -3.932 12.102 -11.375 1 96.19 138 GLU B C 1
ATOM 4431 O O . GLU B 1 138 ? -4.035 11.93 -12.594 1 96.19 138 GLU B O 1
ATOM 4436 N N . MET B 1 139 ? -3.576 11.164 -10.617 1 95.19 139 MET B N 1
ATOM 4437 C CA . MET B 1 139 ? -3.131 9.859 -11.094 1 95.19 139 MET B CA 1
ATOM 4438 C C . MET B 1 139 ? -4.211 9.188 -11.938 1 95.19 139 MET B C 1
ATOM 4440 O O . MET B 1 139 ? -3.928 8.672 -13.023 1 95.19 139 MET B O 1
ATOM 4444 N N . PRO B 1 140 ? -5.445 9.195 -11.461 1 95.31 140 PRO B N 1
ATOM 4445 C CA . PRO B 1 140 ? -6.484 8.625 -12.32 1 95.31 140 PRO B CA 1
ATOM 4446 C C . PRO B 1 140 ? -6.984 9.609 -13.375 1 95.31 140 PRO B C 1
ATOM 4448 O O . PRO B 1 140 ? -7.938 9.312 -14.102 1 95.31 140 PRO B O 1
ATOM 4451 N N . GLY B 1 141 ? -6.418 10.859 -13.43 1 94.56 141 GLY B N 1
ATOM 4452 C CA . GLY B 1 141 ? -6.723 11.805 -14.492 1 94.56 141 GLY B CA 1
ATOM 4453 C C . GLY B 1 141 ? -7.66 12.914 -14.047 1 94.56 141 GLY B C 1
ATOM 4454 O O . GLY B 1 141 ? -8.125 13.703 -14.875 1 94.56 141 GLY B O 1
ATOM 4455 N N . GLY B 1 142 ? -7.934 13.008 -12.781 1 97.25 142 GLY B N 1
ATOM 4456 C CA . GLY B 1 142 ? -8.852 14.016 -12.273 1 97.25 142 GLY B CA 1
ATOM 4457 C C . GLY B 1 142 ? -8.281 15.422 -12.336 1 97.25 142 GLY B C 1
ATOM 4458 O O . GLY B 1 142 ? -7.062 15.602 -12.297 1 97.25 142 GLY B O 1
ATOM 4459 N N . LYS B 1 143 ? -9.203 16.375 -12.484 1 98.31 143 LYS B N 1
ATOM 4460 C CA . LYS B 1 143 ? -8.875 17.797 -12.367 1 98.31 143 LYS B CA 1
ATOM 4461 C C . LYS B 1 143 ? -9.312 18.359 -11.016 1 98.31 143 LYS B C 1
ATOM 4463 O O . LYS B 1 143 ? -10.391 18.031 -10.523 1 98.31 143 LYS B O 1
ATOM 4468 N N . ILE B 1 144 ? -8.539 19.172 -10.445 1 98.62 144 ILE B N 1
ATOM 4469 C CA . ILE B 1 144 ? -8.828 19.656 -9.102 1 98.62 144 ILE B CA 1
ATOM 4470 C C . ILE B 1 144 ? -9.406 21.062 -9.164 1 98.62 144 ILE B C 1
ATOM 4472 O O . ILE B 1 144 ? -8.914 21.906 -9.922 1 98.62 144 ILE B O 1
ATOM 4476 N N . ARG B 1 145 ? -10.461 21.281 -8.5 1 98.75 145 ARG B N 1
ATOM 4477 C CA . ARG B 1 145 ? -11.016 22.609 -8.219 1 98.75 145 ARG B CA 1
ATOM 4478 C C . ARG B 1 145 ? -10.781 23 -6.77 1 98.75 145 ARG B C 1
ATOM 4480 O O . ARG B 1 145 ? -11.227 22.312 -5.852 1 98.75 145 ARG B O 1
ATOM 4487 N N . TYR B 1 146 ? -10.07 24.125 -6.621 1 98.56 146 TYR B N 1
ATOM 4488 C CA . TYR B 1 146 ? -9.68 24.547 -5.285 1 98.56 146 TYR B CA 1
ATOM 4489 C C . TYR B 1 146 ? -10.648 25.578 -4.73 1 98.56 146 TYR B C 1
ATOM 4491 O O . TYR B 1 146 ? -11.094 26.484 -5.453 1 98.56 146 TYR B O 1
ATOM 4499 N N . VAL B 1 147 ? -11.023 25.406 -3.518 1 98.81 147 VAL B N 1
ATOM 4500 C CA . VAL B 1 147 ? -11.812 26.375 -2.76 1 98.81 147 VAL B CA 1
ATOM 4501 C C . VAL B 1 147 ? -11.086 26.734 -1.47 1 98.81 147 VAL B C 1
ATOM 4503 O O . VAL B 1 147 ? -10.945 25.906 -0.569 1 98.81 147 VAL B O 1
ATOM 4506 N N . PRO B 1 148 ? -10.609 27.938 -1.29 1 98.38 148 PRO B N 1
ATOM 4507 C CA . PRO B 1 148 ? -9.836 28.281 -0.095 1 98.38 148 PRO B CA 1
ATOM 4508 C C . PRO B 1 148 ? -10.711 28.469 1.142 1 98.38 148 PRO B C 1
ATOM 4510 O O . PRO B 1 148 ? -11.82 29 1.043 1 98.38 148 PRO B O 1
ATOM 4513 N N . LEU B 1 149 ? -10.273 27.969 2.279 1 98.38 149 LEU B N 1
ATOM 4514 C CA . LEU B 1 149 ? -10.766 28.453 3.566 1 98.38 149 LEU B CA 1
ATOM 4515 C C . LEU B 1 149 ? -10.195 29.828 3.877 1 98.38 149 LEU B C 1
ATOM 4517 O O . LEU B 1 149 ? -9.039 30.109 3.564 1 98.38 149 LEU B O 1
ATOM 4521 N N . HIS B 1 150 ? -11 30.594 4.484 1 97.06 150 HIS B N 1
ATOM 4522 C CA . HIS B 1 150 ? -10.578 31.953 4.801 1 97.06 150 HIS B CA 1
ATOM 4523 C C . HIS B 1 150 ? -10.242 32.094 6.281 1 97.06 150 HIS B C 1
ATOM 4525 O O . HIS B 1 150 ? -11.023 31.672 7.141 1 97.06 150 HIS B O 1
ATOM 4531 N N . PRO B 1 151 ? -9.078 32.656 6.574 1 96.25 151 PRO B N 1
ATOM 4532 C CA . PRO B 1 151 ? -8.703 32.812 7.98 1 96.25 151 PRO B CA 1
ATOM 4533 C C . PRO B 1 151 ? -9.578 33.844 8.703 1 96.25 151 PRO B C 1
ATOM 4535 O O . PRO B 1 151 ? -10.242 34.656 8.055 1 96.25 151 PRO B O 1
ATOM 4538 N N . PRO B 1 152 ? -9.555 33.719 10.008 1 95.5 152 PRO B N 1
ATOM 4539 C CA . PRO B 1 152 ? -10.289 34.75 10.758 1 95.5 152 PRO B CA 1
ATOM 4540 C C . PRO B 1 152 ? -9.742 36.156 10.508 1 95.5 152 PRO B C 1
ATOM 4542 O O . PRO B 1 152 ? -8.523 36.344 10.43 1 95.5 152 PRO B O 1
ATOM 4545 N N . GLU B 1 153 ? -10.586 37.062 10.43 1 93.38 153 GLU B N 1
ATOM 4546 C CA . GLU B 1 153 ? -10.211 38.438 10.172 1 93.38 153 GLU B CA 1
ATOM 4547 C C . GLU B 1 153 ? -9.18 38.938 11.188 1 93.38 153 GLU B C 1
ATOM 4549 O O . GLU B 1 153 ? -8.258 39.688 10.836 1 93.38 153 GLU B O 1
ATOM 4554 N N . LYS B 1 154 ? -9.312 38.5 12.375 1 95.38 154 LYS B N 1
ATOM 4555 C CA . LYS B 1 154 ? -8.445 39 13.445 1 95.38 154 LYS B CA 1
ATOM 4556 C C . LYS B 1 154 ? -7.344 37.969 13.758 1 95.38 154 LYS B C 1
ATOM 4558 O O . LYS B 1 154 ? -6.676 38.094 14.789 1 95.38 154 LYS B O 1
ATOM 4563 N N . GLY B 1 155 ? -7.199 37.031 12.953 1 94.56 155 GLY B N 1
ATOM 4564 C CA . GLY B 1 155 ? -6.289 35.906 13.219 1 94.56 155 GLY B CA 1
ATOM 4565 C C . GLY B 1 155 ? -4.836 36.344 13.266 1 94.56 155 GLY B C 1
ATOM 4566 O O . GLY B 1 155 ? -4.004 35.656 13.875 1 94.56 155 GLY B O 1
ATOM 4567 N N . ALA B 1 156 ? -4.496 37.5 12.656 1 93.94 156 ALA B N 1
ATOM 4568 C CA . ALA B 1 156 ? -3.127 38 12.656 1 93.94 156 ALA B CA 1
ATOM 4569 C C . ALA B 1 156 ? -2.85 38.844 13.906 1 93.94 156 ALA B C 1
ATOM 4571 O O . ALA B 1 156 ? -1.691 39.094 14.234 1 93.94 156 ALA B O 1
ATOM 4572 N N . ALA B 1 157 ? -3.924 39.188 14.641 1 94.88 157 ALA B N 1
ATOM 4573 C CA . ALA B 1 157 ? -3.758 40.156 15.727 1 94.88 157 ALA B CA 1
ATOM 4574 C C . ALA B 1 157 ? -4.062 39.5 17.078 1 94.88 157 ALA B C 1
ATOM 4576 O O . ALA B 1 157 ? -3.562 39.969 18.109 1 94.88 157 ALA B O 1
ATOM 4577 N N . GLN B 1 158 ? -4.863 38.5 17.062 1 96.81 158 GLN B N 1
ATOM 4578 C CA . GLN B 1 158 ? -5.234 37.875 18.328 1 96.81 158 GLN B CA 1
ATOM 4579 C C . GLN B 1 158 ? -5.43 36.375 18.141 1 96.81 158 GLN B C 1
ATOM 4581 O O . GLN B 1 158 ? -5.555 35.875 17.016 1 96.81 158 GLN B O 1
ATOM 4586 N N . ASN B 1 159 ? -5.383 35.688 19.266 1 97.56 159 ASN B N 1
ATOM 4587 C CA . ASN B 1 159 ? -5.727 34.25 19.25 1 97.56 159 ASN B CA 1
ATOM 4588 C C . ASN B 1 159 ? -7.16 34.031 18.781 1 97.56 159 ASN B C 1
ATOM 4590 O O . ASN B 1 159 ? -8.062 34.781 19.156 1 97.56 159 ASN B O 1
ATOM 4594 N N . THR B 1 160 ? -7.355 33.156 17.938 1 97.94 160 THR B N 1
ATOM 4595 C CA . THR B 1 160 ? -8.68 32.781 17.453 1 97.94 160 THR B CA 1
ATOM 4596 C C . THR B 1 160 ? -8.859 31.25 17.5 1 97.94 160 THR B C 1
ATOM 4598 O O . THR B 1 160 ? -7.891 30.516 17.656 1 97.94 160 THR B O 1
ATOM 4601 N N . SER B 1 161 ? -10.133 30.844 17.453 1 98 161 SER B N 1
ATOM 4602 C CA . SER B 1 161 ? -10.414 29.422 17.266 1 98 161 SER B CA 1
ATOM 4603 C C . SER B 1 161 ? -10.195 29 15.812 1 98 161 SER B C 1
ATOM 4605 O O . SER B 1 161 ? -10.516 29.75 14.891 1 98 161 SER B O 1
ATOM 4607 N N . ALA B 1 162 ? -9.672 27.797 15.641 1 98.25 162 ALA B N 1
ATOM 4608 C CA . ALA B 1 162 ? -9.562 27.266 14.281 1 98.25 162 ALA B CA 1
ATOM 4609 C C . ALA B 1 162 ? -10.93 27.156 13.617 1 98.25 162 ALA B C 1
ATOM 4611 O O . ALA B 1 162 ? -11.031 27.188 12.391 1 98.25 162 ALA B O 1
ATOM 4612 N N . GLY B 1 163 ? -11.977 27.062 14.414 1 98.12 163 GLY B N 1
ATOM 4613 C CA . GLY B 1 163 ? -13.336 27.031 13.906 1 98.12 163 GLY B CA 1
ATOM 4614 C C . GLY B 1 163 ? -13.734 28.297 13.172 1 98.12 163 GLY B C 1
ATOM 4615 O O . GLY B 1 163 ? -14.719 28.312 12.43 1 98.12 163 GLY B O 1
ATOM 4616 N N . GLU B 1 164 ? -12.969 29.359 13.328 1 97.88 164 GLU B N 1
ATOM 4617 C CA . GLU B 1 164 ? -13.289 30.641 12.727 1 97.88 164 GLU B CA 1
ATOM 4618 C C . GLU B 1 164 ? -12.758 30.734 11.297 1 97.88 164 GLU B C 1
ATOM 4620 O O . GLU B 1 164 ? -13.031 31.703 10.586 1 97.88 164 GLU B O 1
ATOM 4625 N N . TRP B 1 165 ? -11.93 29.766 10.891 1 98.06 165 TRP B N 1
ATOM 4626 C CA . TRP B 1 165 ? -11.695 29.625 9.453 1 98.06 165 TRP B CA 1
ATOM 4627 C C . TRP B 1 165 ? -12.984 29.266 8.719 1 98.06 165 TRP B C 1
ATOM 4629 O O . TRP B 1 165 ? -13.719 28.375 9.141 1 98.06 165 TRP B O 1
ATOM 4639 N N . THR B 1 166 ? -13.297 30 7.637 1 97 166 THR B N 1
ATOM 4640 C CA . THR B 1 166 ? -14.648 29.859 7.102 1 97 166 THR B CA 1
ATOM 4641 C C . THR B 1 166 ? -14.617 29.422 5.641 1 97 166 THR B C 1
ATOM 4643 O O . THR B 1 166 ? -13.625 29.641 4.945 1 97 166 THR B O 1
ATOM 4646 N N . ILE B 1 167 ? -15.695 28.812 5.266 1 97.94 167 ILE B N 1
ATOM 4647 C CA . ILE B 1 167 ? -15.984 28.516 3.867 1 97.94 167 ILE B CA 1
ATOM 4648 C C . ILE B 1 167 ? -16.797 29.641 3.25 1 97.94 167 ILE B C 1
ATOM 4650 O O . ILE B 1 167 ? -17.797 30.078 3.82 1 97.94 167 ILE B O 1
ATOM 4654 N N . ASN B 1 168 ? -16.328 30.219 2.176 1 98.19 168 ASN B N 1
ATOM 4655 C CA . ASN B 1 168 ? -17.203 31.016 1.318 1 98.19 168 ASN B CA 1
ATOM 4656 C C . ASN B 1 168 ? -18.062 30.125 0.416 1 98.19 168 ASN B C 1
ATOM 4658 O O . ASN B 1 168 ? -17.578 29.625 -0.601 1 98.19 168 ASN B O 1
ATOM 4662 N N . PHE B 1 169 ? -19.328 29.984 0.768 1 98.5 169 PHE B N 1
ATOM 4663 C CA . PHE B 1 169 ? -20.172 29.016 0.082 1 98.5 169 PHE B CA 1
ATOM 4664 C C . PHE B 1 169 ? -20.469 29.469 -1.344 1 98.5 169 PHE B C 1
ATOM 4666 O O . PHE B 1 169 ? -20.781 28.656 -2.207 1 98.5 169 PHE B O 1
ATOM 4673 N N . ALA B 1 170 ? -20.391 30.75 -1.592 1 98.44 170 ALA B N 1
ATOM 4674 C CA . ALA B 1 170 ? -20.5 31.203 -2.975 1 98.44 170 ALA B CA 1
ATOM 4675 C C . ALA B 1 170 ? -19.344 30.703 -3.822 1 98.44 170 ALA B C 1
ATOM 4677 O O . ALA B 1 170 ? -19.531 30.297 -4.977 1 98.44 170 ALA B O 1
ATOM 4678 N N . GLU B 1 171 ? -18.125 30.75 -3.211 1 98.44 171 GLU B N 1
ATOM 4679 C CA . GLU B 1 171 ? -16.953 30.203 -3.889 1 98.44 171 GLU B CA 1
ATOM 4680 C C . GLU B 1 171 ? -17.094 28.703 -4.121 1 98.44 171 GLU B C 1
ATOM 4682 O O . GLU B 1 171 ? -16.734 28.203 -5.191 1 98.44 171 GLU B O 1
ATOM 4687 N N . LEU B 1 172 ? -17.641 28.016 -3.148 1 98.81 172 LEU B N 1
ATOM 4688 C CA . LEU B 1 172 ? -17.844 26.578 -3.264 1 98.81 172 LEU B CA 1
ATOM 4689 C C . LEU B 1 172 ? -18.844 26.25 -4.363 1 98.81 172 LEU B C 1
ATOM 4691 O O . LEU B 1 172 ? -18.594 25.375 -5.203 1 98.81 172 LEU B O 1
ATOM 4695 N N . GLU B 1 173 ? -19.938 26.938 -4.367 1 98.62 173 GLU B N 1
ATOM 4696 C CA . GLU B 1 173 ? -20.953 26.703 -5.387 1 98.62 173 GLU B CA 1
ATOM 4697 C C . GLU B 1 173 ? -20.422 27 -6.785 1 98.62 173 GLU B C 1
ATOM 4699 O O . GLU B 1 173 ? -20.75 26.297 -7.742 1 98.62 173 GLU B O 1
ATOM 4704 N N . ALA B 1 174 ? -19.609 28.016 -6.848 1 98.56 174 ALA B N 1
ATOM 4705 C CA . ALA B 1 174 ? -19.047 28.422 -8.133 1 98.56 174 ALA B CA 1
ATOM 4706 C C . ALA B 1 174 ? -18.062 27.375 -8.641 1 98.56 174 ALA B C 1
ATOM 4708 O O . ALA B 1 174 ? -17.828 27.281 -9.852 1 98.56 174 ALA B O 1
ATOM 4709 N N . ALA B 1 175 ? -17.5 26.609 -7.738 1 98.69 175 ALA B N 1
ATOM 4710 C CA . ALA B 1 175 ? -16.516 25.594 -8.109 1 98.69 175 ALA B CA 1
ATOM 4711 C C . ALA B 1 175 ? -17.188 24.328 -8.648 1 98.69 175 ALA B C 1
ATOM 4713 O O . ALA B 1 175 ? -16.547 23.5 -9.289 1 98.69 175 ALA B O 1
ATOM 4714 N N . ILE B 1 176 ? -18.484 24.156 -8.422 1 98.62 176 ILE B N 1
ATOM 4715 C CA . ILE B 1 176 ? -19.234 22.984 -8.867 1 98.62 176 ILE B CA 1
ATOM 4716 C C . ILE B 1 176 ? -19.625 23.125 -10.336 1 98.62 176 ILE B C 1
ATOM 4718 O O . ILE B 1 176 ? -20.156 24.172 -10.734 1 98.62 176 ILE B O 1
ATOM 4722 N N . THR B 1 177 ? -19.297 22.219 -11.133 1 98.12 177 THR B N 1
ATOM 4723 C CA . THR B 1 177 ? -19.688 22.109 -12.539 1 98.12 177 THR B CA 1
ATOM 4724 C C . THR B 1 177 ? -20.344 20.766 -12.82 1 98.12 177 THR B C 1
ATOM 4726 O O . THR B 1 177 ? -20.391 19.891 -11.945 1 98.12 177 THR B O 1
ATOM 4729 N N . PRO B 1 178 ? -20.844 20.562 -14.008 1 96.94 178 PRO B N 1
ATOM 4730 C CA . PRO B 1 178 ? -21.422 19.25 -14.344 1 96.94 178 PRO B CA 1
ATOM 4731 C C . PRO B 1 178 ? -20.391 18.125 -14.305 1 96.94 178 PRO B C 1
ATOM 4733 O O . PRO B 1 178 ? -20.75 16.953 -14.281 1 96.94 178 PRO B O 1
ATOM 4736 N N . LYS B 1 179 ? -19.078 18.484 -14.25 1 97.56 179 LYS B N 1
ATOM 4737 C CA . LYS B 1 179 ? -18.016 17.5 -14.25 1 97.56 179 LYS B CA 1
ATOM 4738 C C . LYS B 1 179 ? -17.562 17.172 -12.828 1 97.56 179 LYS B C 1
ATOM 4740 O O . LYS B 1 179 ? -16.75 16.266 -12.617 1 97.56 179 LYS B O 1
ATOM 4745 N N . THR B 1 180 ? -18.109 17.859 -11.852 1 98.62 180 THR B N 1
ATOM 4746 C CA . THR B 1 180 ? -17.719 17.625 -10.469 1 98.62 180 THR B CA 1
ATOM 4747 C C . THR B 1 180 ? -18.203 16.25 -10 1 98.62 180 THR B C 1
ATOM 4749 O O . THR B 1 180 ? -19.422 16.016 -9.914 1 98.62 180 THR B O 1
ATOM 4752 N N . LYS B 1 181 ? -17.25 15.406 -9.719 1 98.5 181 LYS B N 1
ATOM 4753 C CA . LYS B 1 181 ? -17.547 14.023 -9.375 1 98.5 181 LYS B CA 1
ATOM 4754 C C . LYS B 1 181 ? -17.406 13.789 -7.871 1 98.5 181 LYS B C 1
ATOM 4756 O O . LYS B 1 181 ? -18.125 12.961 -7.301 1 98.5 181 LYS B O 1
ATOM 4761 N N . MET B 1 182 ? -16.547 14.492 -7.23 1 98.88 182 MET B N 1
ATOM 4762 C CA . MET B 1 182 ? -16.219 14.234 -5.836 1 98.88 182 MET B CA 1
ATOM 4763 C C . MET B 1 182 ? -15.781 15.523 -5.133 1 98.88 182 MET B C 1
ATOM 4765 O O . MET B 1 182 ? -15.305 16.453 -5.781 1 98.88 182 MET B O 1
ATOM 4769 N N . ILE B 1 183 ? -16.031 15.609 -3.863 1 98.94 183 ILE B N 1
ATOM 4770 C CA . ILE B 1 183 ? -15.477 16.641 -2.99 1 98.94 183 ILE B CA 1
ATOM 4771 C C . ILE B 1 183 ? -14.766 15.977 -1.811 1 98.94 183 ILE B C 1
ATOM 4773 O O . ILE B 1 183 ? -15.234 14.969 -1.279 1 98.94 183 ILE B O 1
ATOM 4777 N N . VAL B 1 184 ? -13.57 16.469 -1.452 1 98.88 184 VAL B N 1
ATOM 4778 C CA . VAL B 1 184 ? -12.828 15.984 -0.296 1 98.88 184 VAL B CA 1
ATOM 4779 C C . VAL B 1 184 ? -13.039 16.922 0.888 1 98.88 184 VAL B C 1
ATOM 4781 O O . VAL B 1 184 ? -12.852 18.141 0.767 1 98.88 184 VAL B O 1
ATOM 4784 N N . LEU B 1 185 ? -13.484 16.344 1.963 1 98.62 185 LEU B N 1
ATOM 4785 C CA . LEU B 1 185 ? -13.609 17.031 3.246 1 98.62 185 LEU B CA 1
ATOM 4786 C C . LEU B 1 185 ? -12.602 16.484 4.25 1 98.62 185 LEU B C 1
ATOM 4788 O O . LEU B 1 185 ? -12.383 15.273 4.32 1 98.62 185 LEU B O 1
ATOM 4792 N N . ASN B 1 186 ? -11.906 17.344 4.898 1 98.75 186 ASN B N 1
ATOM 4793 C CA . ASN B 1 186 ? -10.969 16.953 5.945 1 98.75 186 ASN B CA 1
ATOM 4794 C C . ASN B 1 186 ? -11.336 17.562 7.289 1 98.75 186 ASN B C 1
ATOM 4796 O O . ASN B 1 186 ? -11.211 18.781 7.473 1 98.75 186 ASN B O 1
ATOM 4800 N N . THR B 1 187 ? -11.836 16.797 8.25 1 98.62 187 THR B N 1
ATOM 4801 C CA . THR B 1 187 ? -12.297 17.25 9.555 1 98.62 187 THR B CA 1
ATOM 4802 C C . THR B 1 187 ? -12.062 16.188 10.617 1 98.62 187 THR B C 1
ATOM 4804 O O . THR B 1 187 ? -12.492 15.039 10.461 1 98.62 187 THR B O 1
ATOM 4807 N N . PRO B 1 188 ? -11.438 16.438 11.742 1 98.38 188 PRO B N 1
ATOM 4808 C CA . PRO B 1 188 ? -10.68 17.672 11.977 1 98.38 188 PRO B CA 1
ATOM 4809 C C . PRO B 1 188 ? -9.656 17.953 10.883 1 98.38 188 PRO B C 1
ATOM 4811 O O . PRO B 1 188 ? -9.086 17.031 10.312 1 98.38 188 PRO B O 1
ATOM 4814 N N . HIS B 1 189 ? -9.469 19.219 10.625 1 98.56 189 HIS B N 1
ATOM 4815 C CA . HIS B 1 189 ? -8.766 19.656 9.422 1 98.56 189 HIS B CA 1
ATOM 4816 C C . HIS B 1 189 ? -7.266 19.75 9.672 1 98.56 189 HIS B C 1
ATOM 4818 O O . HIS B 1 189 ? -6.836 20.344 10.664 1 98.56 189 HIS B O 1
ATOM 4824 N N . ASN B 1 190 ? -6.441 19.172 8.953 1 96.19 190 ASN B N 1
ATOM 4825 C CA . ASN B 1 190 ? -5.008 19.391 8.828 1 96.19 190 ASN B CA 1
ATOM 4826 C C . ASN B 1 190 ? -4.672 20.234 7.605 1 96.19 190 ASN B C 1
ATOM 4828 O O . ASN B 1 190 ? -4.984 19.859 6.477 1 96.19 190 ASN B O 1
ATOM 4832 N N . PRO B 1 191 ? -4.184 21.375 7.852 1 95.94 191 PRO B N 1
ATOM 4833 C CA . PRO B 1 191 ? -3.326 21.781 8.961 1 95.94 191 PRO B CA 1
ATOM 4834 C C . PRO B 1 191 ? -4.016 22.766 9.906 1 95.94 191 PRO B C 1
ATOM 4836 O O . PRO B 1 191 ? -3.438 23.156 10.922 1 95.94 191 PRO B O 1
ATOM 4839 N N . VAL B 1 192 ? -5.246 23.109 9.695 1 97.19 192 VAL B N 1
ATOM 4840 C CA . VAL B 1 192 ? -5.84 24.266 10.336 1 97.19 192 VAL B CA 1
ATOM 4841 C C . VAL B 1 192 ? -6.285 23.906 11.75 1 97.19 192 VAL B C 1
ATOM 4843 O O . VAL B 1 192 ? -6.355 24.766 12.633 1 97.19 192 VAL B O 1
ATOM 4846 N N . GLY B 1 193 ? -6.602 22.672 11.961 1 98.06 193 GLY B N 1
ATOM 4847 C CA . GLY B 1 193 ? -7.129 22.234 13.25 1 98.06 193 GLY B CA 1
ATOM 4848 C C . GLY B 1 193 ? -8.617 22.5 13.398 1 98.06 193 GLY B C 1
ATOM 4849 O O . GLY B 1 193 ? -9.172 22.344 14.492 1 98.06 193 GLY B O 1
ATOM 4850 N N . LYS B 1 194 ? -9.266 22.844 12.344 1 98.56 194 LYS B N 1
ATOM 4851 C CA . LYS B 1 194 ? -10.688 23.156 12.328 1 98.56 194 LYS B CA 1
ATOM 4852 C C . LYS B 1 194 ? -11.531 21.891 12.391 1 98.56 194 LYS B C 1
ATOM 4854 O O . LYS B 1 194 ? -11.227 20.906 11.719 1 98.56 194 LYS B O 1
ATOM 4859 N N . VAL B 1 195 ? -12.578 21.906 13.203 1 98.69 195 VAL B N 1
ATOM 4860 C CA . VAL B 1 195 ? -13.688 20.953 13.125 1 98.69 195 VAL B CA 1
ATOM 4861 C C . VAL B 1 195 ? -14.891 21.641 12.461 1 98.69 195 VAL B C 1
ATOM 4863 O O . VAL B 1 195 ? -15.445 22.594 13 1 98.69 195 VAL B O 1
ATOM 4866 N N . PHE B 1 196 ? -15.195 21.172 11.281 1 98.75 196 PHE B N 1
ATOM 4867 C CA . PHE B 1 196 ? -16.328 21.766 10.578 1 98.75 196 PHE B CA 1
ATOM 4868 C C . PHE B 1 196 ? -17.609 21.625 11.398 1 98.75 196 PHE B C 1
ATOM 4870 O O . PHE B 1 196 ? -17.859 20.578 11.984 1 98.75 196 PHE B O 1
ATOM 4877 N N . SER B 1 197 ? -18.391 22.703 11.492 1 98.06 197 SER B N 1
ATOM 4878 C CA . SER B 1 197 ? -19.625 22.672 12.258 1 98.06 197 SER B CA 1
ATOM 4879 C C . SER B 1 197 ? -20.703 21.844 11.562 1 98.06 197 SER B C 1
ATOM 4881 O O . SER B 1 197 ? -20.609 21.578 10.367 1 98.06 197 SER B O 1
ATOM 4883 N N . LYS B 1 198 ? -21.672 21.469 12.297 1 98.38 198 LYS B N 1
ATOM 4884 C CA . LYS B 1 198 ? -22.812 20.734 11.734 1 98.38 198 LYS B CA 1
ATOM 4885 C C . LYS B 1 198 ? -23.484 21.531 10.617 1 98.38 198 LYS B C 1
ATOM 4887 O O . LYS B 1 198 ? -23.859 20.969 9.594 1 98.38 198 LYS B O 1
ATOM 4892 N N . GLU B 1 199 ? -23.594 22.828 10.789 1 98.19 199 GLU B N 1
ATOM 4893 C CA . GLU B 1 199 ? -24.234 23.688 9.797 1 98.19 199 GLU B CA 1
ATOM 4894 C C . GLU B 1 199 ? -23.422 23.719 8.5 1 98.19 199 GLU B C 1
ATOM 4896 O O . GLU B 1 199 ? -23.984 23.641 7.41 1 98.19 199 GLU B O 1
ATOM 4901 N N . GLU B 1 200 ? -22.125 23.875 8.617 1 98.44 200 GLU B N 1
ATOM 4902 C CA . GLU B 1 200 ? -21.25 23.859 7.441 1 98.44 200 GLU B CA 1
ATOM 4903 C C . GLU B 1 200 ? -21.359 22.531 6.691 1 98.44 200 GLU B C 1
ATOM 4905 O O . GLU B 1 200 ? -21.5 22.516 5.469 1 98.44 200 GLU B O 1
ATOM 4910 N N . LEU B 1 201 ? -21.328 21.422 7.434 1 98.81 201 LEU B N 1
ATOM 4911 C CA . LEU B 1 201 ? -21.375 20.094 6.832 1 98.81 201 LEU B CA 1
ATOM 4912 C C . LEU B 1 201 ? -22.719 19.859 6.152 1 98.81 201 LEU B C 1
ATOM 4914 O O . LEU B 1 201 ? -22.781 19.25 5.082 1 98.81 201 LEU B O 1
ATOM 4918 N N . LEU B 1 202 ? -23.766 20.312 6.809 1 98.69 202 LEU B N 1
ATOM 4919 C CA . LEU B 1 202 ? -25.094 20.172 6.223 1 98.69 202 LEU B CA 1
ATOM 4920 C C . LEU B 1 202 ? -25.188 20.922 4.902 1 98.69 202 LEU B C 1
ATOM 4922 O O . LEU B 1 202 ? -25.734 20.391 3.922 1 98.69 202 LEU B O 1
ATOM 4926 N N . LYS B 1 203 ? -24.703 22.156 4.844 1 98.69 203 LYS B N 1
ATOM 4927 C CA . LYS B 1 203 ? -24.734 22.938 3.615 1 98.69 203 LYS B CA 1
ATOM 4928 C C . LYS B 1 203 ? -23.922 22.266 2.51 1 98.69 203 LYS B C 1
ATOM 4930 O O . LYS B 1 203 ? -24.359 22.219 1.358 1 98.69 203 LYS B O 1
ATOM 4935 N N . ILE B 1 204 ? -22.734 21.766 2.85 1 98.88 204 ILE B N 1
ATOM 4936 C CA . ILE B 1 204 ? -21.922 21.047 1.89 1 98.88 204 ILE B CA 1
ATOM 4937 C C . ILE B 1 204 ? -22.672 19.812 1.397 1 98.88 204 ILE B C 1
ATOM 4939 O O . ILE B 1 204 ? -22.734 19.547 0.193 1 98.88 204 ILE B O 1
ATOM 4943 N N . GLY B 1 205 ? -23.234 19.031 2.365 1 98.81 205 GLY B N 1
ATOM 4944 C CA . GLY B 1 205 ? -23.969 17.812 2.033 1 98.81 205 GLY B CA 1
ATOM 4945 C C . GLY B 1 205 ? -25.141 18.078 1.103 1 98.81 205 GLY B C 1
ATOM 4946 O O . GLY B 1 205 ? -25.375 17.312 0.161 1 98.81 205 GLY B O 1
ATOM 4947 N N . GLU B 1 206 ? -25.859 19.141 1.396 1 98.62 206 GLU B N 1
ATOM 4948 C CA . GLU B 1 206 ? -27.016 19.484 0.565 1 98.62 206 GLU B CA 1
ATOM 4949 C C . GLU B 1 206 ? -26.578 19.828 -0.859 1 98.62 206 GLU B C 1
ATOM 4951 O O . GLU B 1 206 ? -27.25 19.438 -1.822 1 98.62 206 GLU B O 1
ATOM 4956 N N . LEU B 1 207 ? -25.5 20.562 -0.998 1 98.75 207 LEU B N 1
ATOM 4957 C CA . LEU B 1 207 ? -24.953 20.844 -2.318 1 98.75 207 LEU B CA 1
ATOM 4958 C C . LEU B 1 207 ? -24.578 19.562 -3.043 1 98.75 207 LEU B C 1
ATOM 4960 O O . LEU B 1 207 ? -24.812 19.438 -4.246 1 98.75 207 LEU B O 1
ATOM 4964 N N . CYS B 1 208 ? -24.016 18.594 -2.312 1 98.75 208 CYS B N 1
ATOM 4965 C CA . CYS B 1 208 ? -23.578 17.328 -2.916 1 98.75 208 CYS B CA 1
ATOM 4966 C C . CYS B 1 208 ? -24.781 16.5 -3.334 1 98.75 208 CYS B C 1
ATOM 4968 O O . CYS B 1 208 ? -24.766 15.875 -4.398 1 98.75 208 CYS B O 1
ATOM 4970 N N . VAL B 1 209 ? -25.812 16.453 -2.516 1 98.5 209 VAL B N 1
ATOM 4971 C CA . VAL B 1 209 ? -27.031 15.734 -2.857 1 98.5 209 VAL B CA 1
ATOM 4972 C C . VAL B 1 209 ? -27.672 16.344 -4.109 1 98.5 209 VAL B C 1
ATOM 4974 O O . VAL B 1 209 ? -28.031 15.625 -5.043 1 98.5 209 VAL B O 1
ATOM 4977 N N . LYS B 1 210 ? -27.719 17.672 -4.125 1 98 210 LYS B N 1
ATOM 4978 C CA . LYS B 1 210 ? -28.328 18.375 -5.242 1 98 210 LYS B CA 1
ATOM 4979 C C . LYS B 1 210 ? -27.594 18.094 -6.547 1 98 210 LYS B C 1
ATOM 4981 O O . LYS B 1 210 ? -28.203 18 -7.609 1 98 210 LYS B O 1
ATOM 4986 N N . ASN B 1 211 ? -26.297 17.891 -6.492 1 98.06 211 ASN B N 1
ATOM 4987 C CA . ASN B 1 211 ? -25.469 17.797 -7.699 1 98.06 211 ASN B CA 1
ATOM 4988 C C . ASN B 1 211 ? -24.922 16.391 -7.906 1 98.06 211 ASN B C 1
ATOM 4990 O O . ASN B 1 211 ? -24.109 16.156 -8.797 1 98.06 211 ASN B O 1
ATOM 4994 N N . GLU B 1 212 ? -25.281 15.43 -7.027 1 97.62 212 GLU B N 1
ATOM 4995 C CA . GLU B 1 212 ? -24.828 14.039 -7.105 1 97.62 212 GLU B CA 1
ATOM 4996 C C . GLU B 1 212 ? -23.312 13.961 -7.086 1 97.62 212 GLU B C 1
ATOM 4998 O O . GLU B 1 212 ? -22.703 13.375 -7.988 1 97.62 212 GLU B O 1
ATOM 5003 N N . ILE B 1 213 ? -22.766 14.477 -6.066 1 98.69 213 ILE B N 1
ATOM 5004 C CA . ILE B 1 213 ? -21.328 14.508 -5.867 1 98.69 213 ILE B CA 1
ATOM 5005 C C . ILE B 1 213 ? -20.938 13.586 -4.715 1 98.69 213 ILE B C 1
ATOM 5007 O O . ILE B 1 213 ? -21.5 13.68 -3.619 1 98.69 213 ILE B O 1
ATOM 5011 N N . ILE B 1 214 ? -20.016 12.641 -4.945 1 98.88 214 ILE B N 1
ATOM 5012 C CA . ILE B 1 214 ? -19.516 11.758 -3.893 1 98.88 214 ILE B CA 1
ATOM 5013 C C . ILE B 1 214 ? -18.703 12.578 -2.883 1 98.88 214 ILE B C 1
ATOM 5015 O O . ILE B 1 214 ? -17.938 13.461 -3.264 1 98.88 214 ILE B O 1
ATOM 5019 N N . ILE B 1 215 ? -18.906 12.336 -1.604 1 98.94 215 ILE B N 1
ATOM 5020 C CA . ILE B 1 215 ? -18.172 13.008 -0.536 1 98.94 215 ILE B CA 1
ATOM 5021 C C . ILE B 1 215 ? -17.109 12.07 0.031 1 98.94 215 ILE B C 1
ATOM 5023 O O . ILE B 1 215 ? -17.438 11.016 0.594 1 98.94 215 ILE B O 1
ATOM 5027 N N . LEU B 1 216 ? -15.898 12.352 -0.185 1 98.94 216 LEU B N 1
ATOM 5028 C CA . LEU B 1 216 ? -14.805 11.695 0.525 1 98.94 216 LEU B CA 1
ATOM 5029 C C . LEU B 1 216 ? -14.453 12.445 1.806 1 98.94 216 LEU B C 1
ATOM 5031 O O . LEU B 1 216 ? -13.766 13.461 1.764 1 98.94 216 LEU B O 1
ATOM 5035 N N . SER B 1 217 ? -14.914 11.953 2.904 1 98.94 217 SER B N 1
ATOM 5036 C CA . SER B 1 217 ? -14.727 12.602 4.199 1 98.94 217 SER B CA 1
ATOM 5037 C C . SER B 1 217 ? -13.508 12.039 4.926 1 98.94 217 SER B C 1
ATOM 5039 O O . SER B 1 217 ? -13.594 11.008 5.586 1 98.94 217 SER B O 1
ATOM 5041 N N . ASP B 1 218 ? -12.398 12.742 4.82 1 98.88 218 ASP B N 1
ATOM 5042 C CA . ASP B 1 218 ? -11.164 12.414 5.535 1 98.88 218 ASP B CA 1
ATOM 5043 C C . ASP B 1 218 ? -11.281 12.758 7.02 1 98.88 218 ASP B C 1
ATOM 5045 O O . ASP B 1 218 ? -11.109 13.914 7.41 1 98.88 218 ASP B O 1
ATOM 5049 N N . GLU B 1 219 ? -11.516 11.711 7.805 1 98.81 219 GLU B N 1
ATOM 5050 C CA . GLU B 1 219 ? -11.727 11.867 9.242 1 98.81 219 GLU B CA 1
ATOM 5051 C C . GLU B 1 219 ? -10.703 11.078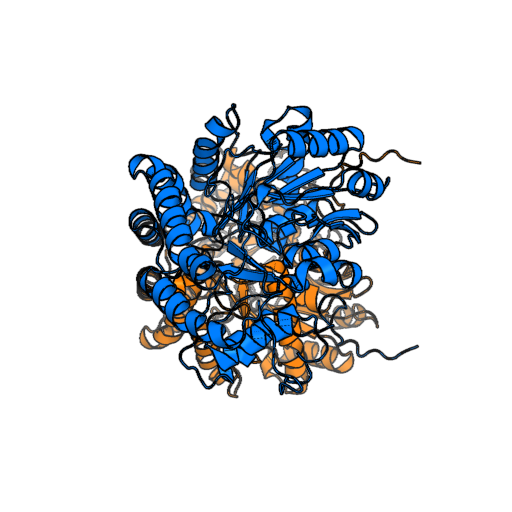 10.047 1 98.81 219 GLU B C 1
ATOM 5053 O O . GLU B 1 219 ? -11.039 10.438 11.039 1 98.81 219 GLU B O 1
ATOM 5058 N N . VAL B 1 220 ? -9.445 11.156 9.625 1 98.5 220 VAL B N 1
ATOM 5059 C CA . VAL B 1 220 ? -8.383 10.367 10.242 1 98.5 220 VAL B CA 1
ATOM 5060 C C . VAL B 1 220 ? -8.18 10.805 11.688 1 98.5 220 VAL B C 1
ATOM 5062 O O . VAL B 1 220 ? -7.672 10.039 12.516 1 98.5 220 VAL B O 1
ATOM 5065 N N . TYR B 1 221 ? -8.648 12.023 12.062 1 98.25 221 TYR B N 1
ATOM 5066 C CA . TYR B 1 221 ? -8.516 12.531 13.422 1 98.25 221 TYR B CA 1
ATOM 5067 C C . TYR B 1 221 ? -9.844 12.477 14.164 1 98.25 221 TYR B C 1
ATOM 5069 O O . TYR B 1 221 ? -10.078 13.258 15.086 1 98.25 221 TYR B O 1
ATOM 5077 N N . ASP B 1 222 ? -10.734 11.555 13.805 1 97.69 222 ASP B N 1
ATOM 5078 C CA . ASP B 1 222 ? -12.133 11.578 14.227 1 97.69 222 ASP B CA 1
ATOM 5079 C C . ASP B 1 222 ? -12.266 11.234 15.703 1 97.69 222 ASP B C 1
ATOM 5081 O O . ASP B 1 222 ? -13.352 11.344 16.281 1 97.69 222 ASP B O 1
ATOM 5085 N N . ARG B 1 223 ? -11.148 10.852 16.328 1 97.88 223 ARG B N 1
ATOM 5086 C CA . ARG B 1 223 ? -11.211 10.578 17.766 1 97.88 223 ARG B CA 1
ATOM 5087 C C . ARG B 1 223 ? -10.469 11.656 18.562 1 97.88 223 ARG B C 1
ATOM 5089 O O . ARG B 1 223 ? -10.375 11.57 19.781 1 97.88 223 ARG B O 1
ATOM 5096 N N . LEU B 1 224 ? -9.938 12.578 17.906 1 98.19 224 LEU B N 1
ATOM 5097 C CA . LEU B 1 224 ? -9.164 13.633 18.547 1 98.19 224 LEU B CA 1
ATOM 5098 C C . LEU B 1 224 ? -9.75 15.008 18.219 1 98.19 224 LEU B C 1
ATOM 5100 O O . LEU B 1 224 ? -9.211 15.727 17.375 1 98.19 224 LEU B O 1
ATOM 5104 N N . TYR B 1 225 ? -10.773 15.367 18.938 1 98.31 225 TYR B N 1
ATOM 5105 C CA . TYR B 1 225 ? -11.438 16.656 18.797 1 98.31 225 TYR B CA 1
ATOM 5106 C C . TYR B 1 225 ? -11.727 17.281 20.156 1 98.31 225 TYR B C 1
ATOM 5108 O O . TYR B 1 225 ? -11.969 16.562 21.125 1 98.31 225 TYR B O 1
ATOM 5116 N N . TYR B 1 226 ? -11.75 18.578 20.234 1 98 226 TYR B N 1
ATOM 5117 C CA . TYR B 1 226 ? -11.875 19.297 21.484 1 98 226 TYR B CA 1
ATOM 5118 C C . TYR B 1 226 ? -13.195 20.062 21.562 1 98 226 TYR B C 1
ATOM 5120 O O . TYR B 1 226 ? -13.477 20.734 22.547 1 98 226 TYR B O 1
ATOM 5128 N N . THR B 1 227 ? -13.898 20.094 20.469 1 97.56 227 THR B N 1
ATOM 5129 C CA . THR B 1 227 ? -15.258 20.594 20.328 1 97.56 227 THR B CA 1
ATOM 5130 C C . THR B 1 227 ? -16.188 19.531 19.75 1 97.56 227 THR B C 1
ATOM 5132 O O . THR B 1 227 ? -15.719 18.469 19.328 1 97.56 227 THR B O 1
ATOM 5135 N N . PRO B 1 228 ? -17.484 19.734 19.844 1 96.94 228 PRO B N 1
ATOM 5136 C CA . PRO B 1 228 ? -18.359 18.703 19.281 1 96.94 228 PRO B CA 1
ATOM 5137 C C . PRO B 1 228 ? -18.016 18.375 17.828 1 96.94 228 PRO B C 1
ATOM 5139 O O . PRO B 1 228 ? -17.719 19.266 17.031 1 96.94 228 PRO B O 1
ATOM 5142 N N . PHE B 1 229 ? -18.062 17.078 17.547 1 98.06 229 PHE B N 1
ATOM 5143 C CA . PHE B 1 229 ? -17.656 16.578 16.234 1 98.06 229 PHE B CA 1
ATOM 5144 C C . PHE B 1 229 ? -18.844 15.914 15.531 1 98.06 229 PHE B C 1
ATOM 5146 O O . PHE B 1 229 ? -19.484 15.023 16.094 1 98.06 229 PHE B O 1
ATOM 5153 N N . THR B 1 230 ? -19.188 16.422 14.367 1 98.31 230 THR B N 1
ATOM 5154 C CA . THR B 1 230 ? -20.234 15.844 13.539 1 98.31 230 THR B CA 1
ATOM 5155 C C . THR B 1 230 ? -19.641 15.039 12.383 1 98.31 230 THR B C 1
ATOM 5157 O O . THR B 1 230 ? -18.781 15.539 11.648 1 98.31 230 THR B O 1
ATOM 5160 N N . ARG B 1 231 ? -20.062 13.797 12.289 1 98.44 231 ARG B N 1
ATOM 5161 C CA . ARG B 1 231 ? -19.625 12.961 11.172 1 98.44 231 ARG B CA 1
ATOM 5162 C C . ARG B 1 231 ? -20.5 13.195 9.945 1 98.44 231 ARG B C 1
ATOM 5164 O O . ARG B 1 231 ? -21.734 13.172 10.039 1 98.44 231 ARG B O 1
ATOM 5171 N N . MET B 1 232 ? -19.891 13.375 8.836 1 98.81 232 MET B N 1
ATOM 5172 C CA . MET B 1 232 ? -20.562 13.742 7.59 1 98.81 232 MET B CA 1
ATOM 5173 C C . MET B 1 232 ? -21.641 12.734 7.238 1 98.81 232 MET B C 1
ATOM 5175 O O . MET B 1 232 ? -22.766 13.125 6.871 1 98.81 232 MET B O 1
ATOM 5179 N N . ALA B 1 233 ? -21.312 11.461 7.379 1 98.75 233 ALA B N 1
ATOM 5180 C CA . ALA B 1 233 ? -22.172 10.367 6.918 1 98.75 233 ALA B CA 1
ATOM 5181 C C . ALA B 1 233 ? -23.422 10.258 7.781 1 98.75 233 ALA B C 1
ATOM 5183 O O . ALA B 1 233 ? -24.375 9.57 7.41 1 98.75 233 ALA B O 1
ATOM 5184 N N . THR B 1 234 ? -23.516 10.977 8.898 1 98.38 234 THR B N 1
ATOM 5185 C CA . THR B 1 234 ? -24.609 10.766 9.852 1 98.38 234 THR B CA 1
ATOM 5186 C C . THR B 1 234 ? -25.641 11.867 9.734 1 98.38 234 THR B C 1
ATOM 5188 O O . THR B 1 234 ? -26.641 11.875 10.461 1 98.38 234 THR B O 1
ATOM 5191 N N . LEU B 1 235 ? -25.469 12.805 8.852 1 98.69 235 LEU B N 1
ATOM 5192 C CA . LEU B 1 235 ? -26.297 14.008 8.781 1 98.69 235 LEU B CA 1
ATOM 5193 C C . LEU B 1 235 ? -27.688 13.68 8.25 1 98.69 235 LEU B C 1
ATOM 5195 O O . LEU B 1 235 ? -28.688 14.234 8.719 1 98.69 235 LEU B O 1
ATOM 5199 N N . SER B 1 236 ? -27.812 12.82 7.23 1 98.12 236 SER B N 1
ATOM 5200 C CA . SER B 1 236 ? -29.062 12.328 6.645 1 98.12 236 SER B CA 1
ATOM 5201 C C . SER B 1 236 ? -28.812 11.094 5.781 1 98.12 236 SER B C 1
ATOM 5203 O O . SER B 1 236 ? -27.688 10.836 5.363 1 98.12 236 SER B O 1
ATOM 5205 N N . PRO B 1 237 ? -29.844 10.305 5.508 1 98.06 237 PRO B N 1
ATOM 5206 C CA . PRO B 1 237 ? -29.672 9.148 4.621 1 98.06 237 PRO B CA 1
ATOM 5207 C C . PRO B 1 237 ? -29.203 9.539 3.225 1 98.06 237 PRO B C 1
ATOM 5209 O O . PRO B 1 237 ? -28.438 8.805 2.596 1 98.06 237 PRO B O 1
ATOM 5212 N N . GLU B 1 238 ? -29.672 10.719 2.771 1 98.5 238 GLU B N 1
ATOM 5213 C CA . GLU B 1 238 ? -29.297 11.188 1.442 1 98.5 238 GLU B CA 1
ATOM 5214 C C . GLU B 1 238 ? -27.812 11.531 1.38 1 98.5 238 GLU B C 1
ATOM 5216 O O . GLU B 1 238 ? -27.141 11.25 0.38 1 98.5 238 GLU B O 1
ATOM 5221 N N . ILE B 1 239 ? -27.297 12.094 2.457 1 98.81 239 ILE B N 1
ATOM 5222 C CA . ILE B 1 239 ? -25.875 12.438 2.521 1 98.81 239 ILE B CA 1
ATOM 5223 C C . ILE B 1 239 ? -25.047 11.172 2.742 1 98.81 239 ILE B C 1
ATOM 5225 O O . ILE B 1 239 ? -24 11 2.125 1 98.81 239 ILE B O 1
ATOM 5229 N N . GLU B 1 240 ? -25.531 10.266 3.578 1 98.69 240 GLU B N 1
ATOM 5230 C CA . GLU B 1 240 ? -24.828 9.016 3.832 1 98.69 240 GLU B CA 1
ATOM 5231 C C . GLU B 1 240 ? -24.641 8.211 2.547 1 98.69 240 GLU B C 1
ATOM 5233 O O . GLU B 1 240 ? -23.594 7.617 2.326 1 98.69 240 GLU B O 1
ATOM 5238 N N . ARG B 1 241 ? -25.609 8.234 1.703 1 98 241 ARG B N 1
ATOM 5239 C CA . ARG B 1 241 ? -25.609 7.461 0.466 1 98 241 ARG B CA 1
ATOM 5240 C C . ARG B 1 241 ? -24.453 7.875 -0.438 1 98 241 ARG B C 1
ATOM 5242 O O . ARG B 1 241 ? -24.016 7.102 -1.289 1 98 241 ARG B O 1
ATOM 5249 N N . LEU B 1 242 ? -23.906 9.141 -0.2 1 98.69 242 LEU B N 1
ATOM 5250 C CA . LEU B 1 242 ? -22.875 9.703 -1.068 1 98.69 242 LEU B CA 1
ATOM 5251 C C . LEU B 1 242 ? -21.531 9.742 -0.359 1 98.69 242 LEU B C 1
ATOM 5253 O O . LEU B 1 242 ? -20.531 10.18 -0.937 1 98.69 242 LEU B O 1
ATOM 5257 N N . THR B 1 243 ? -21.453 9.203 0.892 1 98.94 243 THR B N 1
ATOM 5258 C CA . THR B 1 243 ? -20.297 9.547 1.714 1 98.94 243 THR B CA 1
ATOM 5259 C C . THR B 1 243 ? -19.391 8.336 1.908 1 98.94 243 THR B C 1
ATOM 5261 O O . THR B 1 243 ? -19.859 7.246 2.248 1 98.94 243 THR B O 1
ATOM 5264 N N . LEU B 1 244 ? -18.156 8.469 1.613 1 98.94 244 LEU B N 1
ATOM 5265 C CA . LEU B 1 244 ? -17.062 7.594 2.027 1 98.94 244 LEU B CA 1
ATOM 5266 C C . LEU B 1 244 ? -16.266 8.227 3.162 1 98.94 244 LEU B C 1
ATOM 5268 O O . LEU B 1 244 ? -15.711 9.312 3.006 1 98.94 244 LEU B O 1
ATOM 5272 N N . THR B 1 245 ? -16.219 7.562 4.305 1 98.94 245 THR B N 1
ATOM 5273 C CA . THR B 1 245 ? -15.477 8.047 5.457 1 98.94 245 THR B CA 1
ATOM 5274 C C . THR B 1 245 ? -14.117 7.352 5.555 1 98.94 245 THR B C 1
ATOM 5276 O O . THR B 1 245 ? -14.039 6.125 5.465 1 98.94 245 THR B O 1
ATOM 5279 N N . VAL B 1 246 ? -13.102 8.117 5.73 1 98.94 246 VAL B N 1
ATOM 5280 C CA . VAL B 1 246 ? -11.742 7.59 5.805 1 98.94 246 VAL B CA 1
ATOM 5281 C C . VAL B 1 246 ? -11.258 7.613 7.25 1 98.94 246 VAL B C 1
ATOM 5283 O O . VAL B 1 246 ? -11.391 8.625 7.941 1 98.94 246 VAL B O 1
ATOM 5286 N N . GLY B 1 247 ? -10.703 6.469 7.695 1 98.81 247 GLY B N 1
ATOM 5287 C CA . GLY B 1 247 ? -10.117 6.363 9.023 1 98.81 247 GLY B CA 1
ATOM 5288 C C . GLY B 1 247 ? -8.703 5.828 9.016 1 98.81 247 GLY B C 1
ATOM 5289 O O . GLY B 1 247 ? -8.219 5.344 7.984 1 98.81 247 GLY B O 1
ATOM 5290 N N . SER B 1 248 ? -8.016 5.961 10.156 1 98.56 248 SER B N 1
ATOM 5291 C CA . SER B 1 248 ? -6.609 5.574 10.273 1 98.56 248 SER B CA 1
ATOM 5292 C C . SER B 1 248 ? -6.297 5.047 11.664 1 98.56 248 SER B C 1
ATOM 5294 O O . SER B 1 248 ? -6.5 5.75 12.664 1 98.56 248 SER B O 1
ATOM 5296 N N . ALA B 1 249 ? -5.789 3.863 11.719 1 98.62 249 ALA B N 1
ATOM 5297 C CA . ALA B 1 249 ? -5.328 3.322 13 1 98.62 249 ALA B CA 1
ATOM 5298 C C . ALA B 1 249 ? -4.094 4.07 13.492 1 98.62 249 ALA B C 1
ATOM 5300 O O . ALA B 1 249 ? -3.9 4.227 14.703 1 98.62 249 ALA B O 1
ATOM 5301 N N . GLY B 1 250 ? -3.277 4.52 12.523 1 98.06 250 GLY B N 1
ATOM 5302 C CA . GLY B 1 250 ? -2.076 5.25 12.891 1 98.06 250 GLY B CA 1
ATOM 5303 C C . GLY B 1 250 ? -2.361 6.504 13.695 1 98.06 250 GLY B C 1
ATOM 5304 O O . GLY B 1 250 ? -1.663 6.797 14.664 1 98.06 250 GLY B O 1
ATOM 5305 N N . LYS B 1 251 ? -3.391 7.258 13.312 1 98.19 251 LYS B N 1
ATOM 5306 C CA . LYS B 1 251 ? -3.738 8.508 13.992 1 98.19 251 LYS B CA 1
ATOM 5307 C C . LYS B 1 251 ? -4.508 8.234 15.281 1 98.19 251 LYS B C 1
ATOM 5309 O O . LYS B 1 251 ? -4.336 8.945 16.266 1 98.19 251 LYS B O 1
ATOM 5314 N N . ASN B 1 252 ? -5.297 7.152 15.273 1 98 252 ASN B N 1
ATOM 5315 C CA . ASN B 1 252 ? -6.102 6.82 16.453 1 98 252 ASN B CA 1
ATOM 5316 C C . ASN B 1 252 ? -5.242 6.25 17.578 1 98 252 ASN B C 1
ATOM 5318 O O . ASN B 1 252 ? -5.445 6.578 18.734 1 98 252 ASN B O 1
ATOM 5322 N N . PHE B 1 253 ? -4.25 5.395 17.234 1 98.56 253 PHE B N 1
ATOM 5323 C CA . PHE B 1 253 ? -3.58 4.598 18.25 1 98.56 253 PHE B CA 1
ATOM 5324 C C . PHE B 1 253 ? -2.084 4.891 18.281 1 98.56 253 PHE B C 1
ATOM 5326 O O . PHE B 1 253 ? -1.29 4.066 18.734 1 98.56 253 PHE B O 1
ATOM 5333 N N . TYR B 1 254 ? -1.624 6.004 17.688 1 98.06 254 TYR B N 1
ATOM 5334 C CA . TYR B 1 254 ? -0.239 6.461 17.719 1 98.06 254 TYR B CA 1
ATOM 5335 C C . TYR B 1 254 ? 0.674 5.469 17 1 98.06 254 TYR B C 1
ATOM 5337 O O . TYR B 1 254 ? 1.773 5.176 17.484 1 98.06 254 TYR B O 1
ATOM 5345 N N . ALA B 1 255 ? 0.197 4.906 15.891 1 98.44 255 ALA B N 1
ATOM 5346 C CA . ALA B 1 255 ? 0.925 3.855 15.188 1 98.44 255 ALA B CA 1
ATOM 5347 C C . ALA B 1 255 ? 1.024 4.16 13.695 1 98.44 255 ALA B C 1
ATOM 5349 O O . ALA B 1 255 ? 0.674 3.326 12.859 1 98.44 255 ALA B O 1
ATOM 5350 N N . THR B 1 256 ? 1.536 5.34 13.344 1 98.12 256 THR B N 1
ATOM 5351 C CA . THR B 1 256 ? 1.486 5.82 11.969 1 98.12 256 THR B CA 1
ATOM 5352 C C . THR B 1 256 ? 2.268 4.891 11.039 1 98.12 256 THR B C 1
ATOM 5354 O O . THR B 1 256 ? 1.955 4.781 9.852 1 98.12 256 THR B O 1
ATOM 5357 N N . GLY B 1 257 ? 3.281 4.164 11.547 1 98.5 257 GLY B N 1
ATOM 5358 C CA . GLY B 1 257 ? 4.113 3.277 10.75 1 98.5 257 GLY B CA 1
ATOM 5359 C C . GLY B 1 257 ? 3.465 1.935 10.477 1 98.5 257 GLY B C 1
ATOM 5360 O O . GLY B 1 257 ? 3.996 1.128 9.711 1 98.5 257 GLY B O 1
ATOM 5361 N N . TRP B 1 258 ? 2.291 1.657 11.078 1 98.88 258 TRP B N 1
ATOM 5362 C CA . TRP B 1 258 ? 1.636 0.363 10.922 1 98.88 258 TRP B CA 1
ATOM 5363 C C . TRP B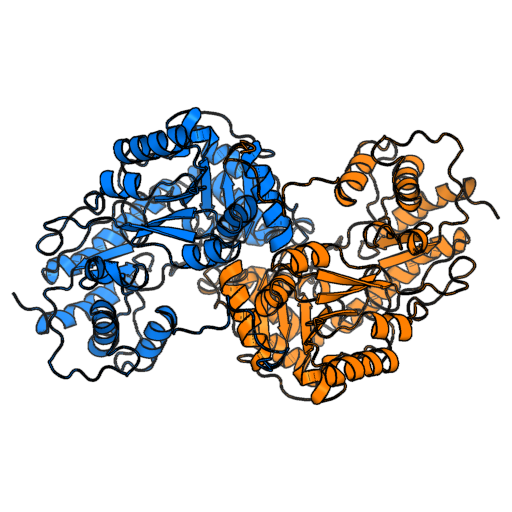 1 258 ? 0.903 0.283 9.586 1 98.88 258 TRP B C 1
ATOM 5365 O O . TRP B 1 258 ? 0.644 -0.811 9.078 1 98.88 258 TRP B O 1
ATOM 5375 N N . ARG B 1 259 ? 0.509 1.418 9.047 1 98.69 259 ARG B N 1
ATOM 5376 C CA . ARG B 1 259 ? -0.108 1.538 7.73 1 98.69 259 ARG B CA 1
ATOM 5377 C C . ARG B 1 259 ? -1.411 0.749 7.664 1 98.69 259 ARG B C 1
ATOM 5379 O O . ARG B 1 259 ? -1.637 -0.007 6.715 1 98.69 259 ARG B O 1
ATOM 5386 N N . VAL B 1 260 ? -2.287 0.977 8.648 1 98.94 260 VAL B N 1
ATOM 5387 C CA . VAL B 1 260 ? -3.627 0.4 8.656 1 98.94 260 VAL B CA 1
ATOM 5388 C C . VAL B 1 260 ? -4.668 1.513 8.594 1 98.94 260 VAL B C 1
ATOM 5390 O O . VAL B 1 260 ? -4.723 2.375 9.477 1 98.94 260 VAL B O 1
ATOM 5393 N N . GLY B 1 261 ? -5.398 1.587 7.551 1 98.88 261 GLY B N 1
ATOM 5394 C CA . GLY B 1 261 ? -6.527 2.486 7.363 1 98.88 261 GLY B CA 1
ATOM 5395 C C . GLY B 1 261 ? -7.797 1.771 6.945 1 98.88 261 GLY B C 1
ATOM 5396 O O . GLY B 1 261 ? -7.801 0.55 6.773 1 98.88 261 GLY B O 1
ATOM 5397 N N . TRP B 1 262 ? -8.891 2.5 6.809 1 98.94 262 TRP B N 1
ATOM 5398 C CA . TRP B 1 262 ? -10.141 1.904 6.355 1 98.94 262 TRP B CA 1
ATOM 5399 C C . TRP B 1 262 ? -11.055 2.959 5.734 1 98.94 262 TRP B C 1
ATOM 5401 O O . TRP B 1 262 ? -10.82 4.16 5.895 1 98.94 262 TRP B O 1
ATOM 5411 N N . LEU B 1 263 ? -11.977 2.533 5.016 1 98.94 263 LEU B N 1
ATOM 5412 C CA . LEU B 1 263 ? -13.102 3.355 4.582 1 98.94 263 LEU B CA 1
ATOM 5413 C C . LEU B 1 263 ? -14.422 2.73 5.004 1 98.94 263 LEU B C 1
ATOM 5415 O O . LEU B 1 263 ? -14.562 1.505 5.016 1 98.94 263 LEU B O 1
ATOM 5419 N N . ILE B 1 264 ? -15.32 3.527 5.395 1 98.94 264 ILE B N 1
ATOM 5420 C CA . ILE B 1 264 ? -16.703 3.182 5.695 1 98.94 264 ILE B CA 1
ATOM 5421 C C . ILE B 1 264 ? -17.641 3.885 4.711 1 98.94 264 ILE B C 1
ATOM 5423 O O . ILE B 1 264 ? -17.484 5.074 4.434 1 98.94 264 ILE B O 1
ATOM 5427 N N . GLY B 1 265 ? -18.578 3.24 4.164 1 98.81 265 GLY B N 1
ATOM 5428 C CA . GLY B 1 265 ? -19.578 3.807 3.273 1 98.81 265 GLY B CA 1
ATOM 5429 C C . GLY B 1 265 ? -20.609 2.793 2.803 1 98.81 265 GLY B C 1
ATOM 5430 O O . GLY B 1 265 ? -20.547 1.62 3.178 1 98.81 265 GLY B O 1
ATOM 5431 N N . PRO B 1 266 ? -21.562 3.217 2.027 1 98.56 266 PRO B N 1
ATOM 5432 C CA . PRO B 1 266 ? -22.562 2.27 1.525 1 98.56 266 PRO B CA 1
ATOM 5433 C C . PRO B 1 266 ? -21.969 1.247 0.559 1 98.56 266 PRO B C 1
ATOM 5435 O O . PRO B 1 266 ? -20.984 1.535 -0.121 1 98.56 266 PRO B O 1
ATOM 5438 N N . PRO B 1 267 ? -22.609 0.071 0.475 1 98.19 267 PRO B N 1
ATOM 5439 C CA . PRO B 1 267 ? -22.078 -1.027 -0.333 1 98.19 267 PRO B CA 1
ATOM 5440 C C . PRO B 1 267 ? -21.844 -0.629 -1.788 1 98.19 267 PRO B C 1
ATOM 5442 O O . PRO B 1 267 ? -20.844 -1.036 -2.389 1 98.19 267 PRO B O 1
ATOM 5445 N N . HIS B 1 268 ? -22.703 0.228 -2.332 1 97.31 268 HIS B N 1
ATOM 5446 C CA . HIS B 1 268 ? -22.625 0.562 -3.75 1 97.31 268 HIS B CA 1
ATOM 5447 C C . HIS B 1 268 ? -21.438 1.478 -4.031 1 97.31 268 HIS B C 1
ATOM 5449 O O . HIS B 1 268 ? -21.078 1.701 -5.188 1 97.31 268 HIS B O 1
ATOM 5455 N N . LEU B 1 269 ? -20.797 2.035 -2.984 1 98.44 269 LEU B N 1
ATOM 5456 C CA . LEU B 1 269 ? -19.547 2.791 -3.145 1 98.44 269 LEU B CA 1
ATOM 5457 C C . LEU B 1 269 ? -18.344 1.966 -2.703 1 98.44 269 LEU B C 1
ATOM 5459 O O . LEU B 1 269 ? -17.359 1.858 -3.436 1 98.44 269 LEU B O 1
ATOM 5463 N N . ILE B 1 270 ? -18.453 1.288 -1.534 1 98.5 270 ILE B N 1
ATOM 5464 C CA . ILE B 1 270 ? -17.328 0.617 -0.88 1 98.5 270 ILE B CA 1
ATOM 5465 C C . ILE B 1 270 ? -16.828 -0.524 -1.762 1 98.5 270 ILE B C 1
ATOM 5467 O O . ILE B 1 270 ? -15.625 -0.797 -1.809 1 98.5 270 ILE B O 1
ATOM 5471 N N . GLN B 1 271 ? -17.719 -1.171 -2.482 1 97.12 271 GLN B N 1
ATOM 5472 C CA . GLN B 1 271 ? -17.312 -2.324 -3.279 1 97.12 271 GLN B CA 1
ATOM 5473 C C . GLN B 1 271 ? -16.266 -1.931 -4.328 1 97.12 271 GLN B C 1
ATOM 5475 O O . GLN B 1 271 ? -15.367 -2.709 -4.637 1 97.12 271 GLN B O 1
ATOM 5480 N N . TYR B 1 272 ? -16.344 -0.703 -4.855 1 97.94 272 TYR B N 1
ATOM 5481 C CA . TYR B 1 272 ? -15.414 -0.262 -5.891 1 97.94 272 TYR B CA 1
ATOM 5482 C C . TYR B 1 272 ? -14.117 0.247 -5.277 1 97.94 272 TYR B C 1
ATOM 5484 O O . TYR B 1 272 ? -13.047 0.123 -5.879 1 97.94 272 TYR B O 1
ATOM 5492 N N . VAL B 1 273 ? -14.211 0.83 -4.047 1 98.62 273 VAL B N 1
ATOM 5493 C CA . VAL B 1 273 ? -13.008 1.173 -3.299 1 98.62 273 VAL B CA 1
ATOM 5494 C C . VAL B 1 273 ? -12.203 -0.092 -3.008 1 98.62 273 VAL B C 1
ATOM 5496 O O . VAL B 1 273 ? -10.984 -0.117 -3.199 1 98.62 273 VAL B O 1
ATOM 5499 N N . ALA B 1 274 ? -12.906 -1.118 -2.611 1 97.94 274 ALA B N 1
ATOM 5500 C CA . ALA B 1 274 ? -12.281 -2.398 -2.303 1 97.94 274 ALA B CA 1
ATOM 5501 C C . ALA B 1 274 ? -11.641 -3.01 -3.547 1 97.94 274 ALA B C 1
ATOM 5503 O O . ALA B 1 274 ? -10.539 -3.568 -3.477 1 97.94 274 ALA B O 1
ATOM 5504 N N . ALA B 1 275 ? -12.344 -2.914 -4.648 1 96.69 275 ALA B N 1
ATOM 5505 C CA . ALA B 1 275 ? -11.805 -3.434 -5.902 1 96.69 275 ALA B CA 1
ATOM 5506 C C . ALA B 1 275 ? -10.523 -2.709 -6.293 1 96.69 275 ALA B C 1
ATOM 5508 O O . ALA B 1 275 ? -9.547 -3.338 -6.703 1 96.69 275 ALA B O 1
ATOM 5509 N N . ALA B 1 276 ? -10.508 -1.398 -6.148 1 98 276 ALA B N 1
ATOM 5510 C CA . ALA B 1 276 ? -9.312 -0.611 -6.445 1 98 276 ALA B CA 1
ATOM 5511 C C . ALA B 1 276 ? -8.164 -0.985 -5.516 1 98 276 ALA B C 1
ATOM 5513 O O . ALA B 1 276 ? -7.027 -1.165 -5.965 1 98 276 ALA B O 1
ATOM 5514 N N . HIS B 1 277 ? -8.5 -1.135 -4.234 1 98.5 277 HIS B N 1
ATOM 5515 C CA . HIS B 1 277 ? -7.5 -1.521 -3.248 1 98.5 277 HIS B CA 1
ATOM 5516 C C . HIS B 1 277 ? -6.852 -2.854 -3.615 1 98.5 277 HIS B C 1
ATOM 5518 O O . HIS B 1 277 ? -5.629 -3.002 -3.52 1 98.5 277 HIS B O 1
ATOM 5524 N N . THR B 1 278 ? -7.645 -3.762 -4.051 1 96.25 278 THR B N 1
ATOM 5525 C CA . THR B 1 278 ? -7.148 -5.078 -4.438 1 96.25 278 THR B CA 1
ATOM 5526 C C . THR B 1 278 ? -6.129 -4.957 -5.57 1 96.25 278 THR B C 1
ATOM 5528 O O . THR B 1 278 ? -5.105 -5.645 -5.566 1 96.25 278 THR B O 1
ATOM 5531 N N . ARG B 1 279 ? -6.344 -4.082 -6.43 1 95.69 279 ARG B N 1
ATOM 5532 C CA . ARG B 1 279 ? -5.457 -3.916 -7.574 1 95.69 279 ARG B CA 1
ATOM 5533 C C . ARG B 1 279 ? -4.219 -3.111 -7.195 1 95.69 279 ARG B C 1
ATOM 5535 O O . ARG B 1 279 ? -3.166 -3.252 -7.82 1 95.69 279 ARG B O 1
ATOM 5542 N N . ILE B 1 280 ? -4.312 -2.303 -6.168 1 98.12 280 ILE B N 1
ATOM 5543 C CA . ILE B 1 280 ? -3.219 -1.414 -5.789 1 98.12 280 ILE B CA 1
ATOM 5544 C C . ILE B 1 280 ? -2.254 -2.148 -4.859 1 98.12 280 ILE B C 1
ATOM 5546 O O . ILE B 1 280 ? -1.059 -2.246 -5.148 1 98.12 280 ILE B O 1
ATOM 5550 N N . CYS B 1 281 ? -2.865 -2.732 -3.797 1 97.94 281 CYS B N 1
ATOM 5551 C CA . CYS B 1 281 ? -2.004 -3.338 -2.785 1 97.94 281 CYS B CA 1
ATOM 5552 C C . CYS B 1 281 ? -2.359 -4.805 -2.576 1 97.94 281 CYS B C 1
ATOM 5554 O O . CYS B 1 281 ? -1.666 -5.52 -1.848 1 97.94 281 CYS B O 1
ATOM 5556 N N . TYR B 1 282 ? -3.379 -5.32 -3.23 1 95.06 282 TYR B N 1
ATOM 5557 C CA . TYR B 1 282 ? -3.906 -6.668 -3.045 1 95.06 282 TYR B CA 1
ATOM 5558 C C . TYR B 1 282 ? -4.488 -6.84 -1.648 1 95.06 282 TYR B C 1
ATOM 5560 O O . TYR B 1 282 ? -5.711 -6.93 -1.485 1 95.06 282 TYR B O 1
ATOM 5568 N N . SER B 1 283 ? -3.705 -6.723 -0.646 1 96.75 283 SER B N 1
ATOM 5569 C CA . SER B 1 283 ? -4.141 -6.711 0.746 1 96.75 283 SER B CA 1
ATOM 5570 C C . SER B 1 283 ? -3.236 -5.832 1.603 1 96.75 283 SER B C 1
ATOM 5572 O O . SER B 1 283 ? -2.207 -5.348 1.13 1 96.75 283 SER B O 1
ATOM 5574 N N . SER B 1 284 ? -3.684 -5.57 2.807 1 98.38 284 SER B N 1
ATOM 5575 C CA . SER B 1 284 ? -2.928 -4.746 3.742 1 98.38 284 SER B CA 1
ATOM 5576 C C . SER B 1 284 ? -2.238 -5.598 4.801 1 98.38 284 SER B C 1
ATOM 5578 O O . SER B 1 284 ? -2.512 -6.797 4.914 1 98.38 284 SER B O 1
ATOM 5580 N N . VAL B 1 285 ? -1.308 -5.023 5.512 1 98.88 285 VAL B N 1
ATOM 5581 C CA . VAL B 1 285 ? -0.52 -5.699 6.535 1 98.88 285 VAL B CA 1
ATOM 5582 C C . VAL B 1 285 ? -1.441 -6.508 7.449 1 98.88 285 VAL B C 1
ATOM 5584 O O . VAL B 1 285 ? -2.449 -5.992 7.938 1 98.88 285 VAL B O 1
ATOM 5587 N N . SER B 1 286 ? -1.12 -7.754 7.719 1 98.75 286 SER B N 1
ATOM 5588 C CA . SER B 1 286 ? -2.068 -8.68 8.336 1 98.75 286 SER B CA 1
ATOM 5589 C C . SER B 1 286 ? -1.947 -8.664 9.852 1 98.75 286 SER B C 1
ATOM 5591 O O . SER B 1 286 ? -2.932 -8.438 10.562 1 98.75 286 SER B O 1
ATOM 5593 N N . PRO B 1 287 ? -0.762 -8.883 10.492 1 98.88 287 PRO B N 1
ATOM 5594 C CA . PRO B 1 287 ? -0.712 -8.984 11.953 1 98.88 287 PRO B CA 1
ATOM 5595 C C . PRO B 1 287 ? -1.104 -7.684 12.648 1 98.88 287 PRO B C 1
ATOM 5597 O O . PRO B 1 287 ? -1.7 -7.715 13.727 1 98.88 287 PRO B O 1
ATOM 5600 N N . LEU B 1 288 ? -0.827 -6.574 12.023 1 98.94 288 LEU B N 1
ATOM 5601 C CA . LEU B 1 288 ? -1.087 -5.297 12.68 1 98.94 288 LEU B CA 1
ATOM 5602 C C . LEU B 1 288 ? -2.555 -4.906 12.547 1 98.94 288 LEU B C 1
ATOM 5604 O O . LEU B 1 288 ? -3.047 -4.062 13.297 1 98.94 288 LEU B O 1
ATOM 5608 N N . GLN B 1 289 ? -3.297 -5.508 11.562 1 98.94 289 GLN B N 1
ATOM 5609 C CA . GLN B 1 289 ? -4.75 -5.398 11.562 1 98.94 289 GLN B CA 1
ATOM 5610 C C . GLN B 1 289 ? -5.352 -6.02 12.82 1 98.94 289 GLN B C 1
ATOM 5612 O O . GLN B 1 289 ? -6.273 -5.457 13.414 1 98.94 289 GLN B O 1
ATOM 5617 N N . GLU B 1 290 ? -4.785 -7.184 13.227 1 98.81 290 GLU B N 1
ATOM 5618 C CA . GLU B 1 290 ? -5.262 -7.844 14.438 1 98.81 290 GLU B CA 1
ATOM 5619 C C . GLU B 1 290 ? -5.047 -6.965 15.664 1 98.81 290 GLU B C 1
ATOM 5621 O O . GLU B 1 290 ? -5.906 -6.898 16.547 1 98.81 290 GLU B O 1
ATOM 5626 N N . ALA B 1 291 ? -3.891 -6.383 15.719 1 98.88 291 ALA B N 1
ATOM 5627 C CA . ALA B 1 291 ? -3.582 -5.492 16.828 1 98.88 291 ALA B CA 1
ATOM 5628 C C . ALA B 1 291 ? -4.523 -4.289 16.859 1 98.88 291 ALA B C 1
ATOM 5630 O O . ALA B 1 291 ? -5 -3.883 17.922 1 98.88 291 ALA B O 1
ATOM 5631 N N . ALA B 1 292 ? -4.785 -3.689 15.695 1 98.88 292 ALA B N 1
ATOM 5632 C CA . ALA B 1 292 ? -5.719 -2.572 15.602 1 98.88 292 ALA B CA 1
ATOM 5633 C C . ALA B 1 292 ? -7.117 -2.988 16.047 1 98.88 292 ALA B C 1
ATOM 5635 O O . ALA B 1 292 ? -7.828 -2.215 16.688 1 98.88 292 ALA B O 1
ATOM 5636 N N . ALA B 1 293 ? -7.527 -4.223 15.648 1 98.94 293 ALA B N 1
ATOM 5637 C CA . ALA B 1 293 ? -8.812 -4.742 16.094 1 98.94 293 ALA B CA 1
ATOM 5638 C C . ALA B 1 293 ? -8.906 -4.742 17.625 1 98.94 293 ALA B C 1
ATOM 5640 O O . ALA B 1 293 ? -9.898 -4.273 18.188 1 98.94 293 ALA B O 1
ATOM 5641 N N . VAL B 1 294 ? -7.859 -5.246 18.281 1 98.88 294 VAL B N 1
ATOM 5642 C CA . VAL B 1 294 ? -7.816 -5.273 19.734 1 98.88 294 VAL B CA 1
ATOM 5643 C C . VAL B 1 294 ? -7.84 -3.85 20.281 1 98.88 294 VAL B C 1
ATOM 5645 O O . VAL B 1 294 ? -8.445 -3.588 21.328 1 98.88 294 VAL B O 1
ATOM 5648 N N . GLY B 1 295 ? -7.148 -2.951 19.578 1 98.81 295 GLY B N 1
ATOM 5649 C CA . GLY B 1 295 ? -7.227 -1.546 19.938 1 98.81 295 GLY B CA 1
ATOM 5650 C C . GLY B 1 295 ? -8.656 -1.039 20.062 1 98.81 295 GLY B C 1
ATOM 5651 O O . GLY B 1 295 ? -9.016 -0.437 21.078 1 98.81 295 GLY B O 1
ATOM 5652 N N . PHE B 1 296 ? -9.469 -1.298 19.125 1 98.88 296 PHE B N 1
ATOM 5653 C CA . PHE B 1 296 ? -10.859 -0.874 19.141 1 98.88 296 PHE B CA 1
ATOM 5654 C C . PHE B 1 296 ? -11.641 -1.624 20.219 1 98.88 296 PHE B C 1
ATOM 5656 O O . PHE B 1 296 ? -12.453 -1.032 20.938 1 98.88 296 PHE B O 1
ATOM 5663 N N . GLU B 1 297 ? -11.406 -2.932 20.312 1 98.88 297 GLU B N 1
ATOM 5664 C CA . GLU B 1 297 ? -12.148 -3.787 21.234 1 98.88 297 GLU B CA 1
ATOM 5665 C C . GLU B 1 297 ? -11.914 -3.377 22.688 1 98.88 297 GLU B C 1
ATOM 5667 O O . GLU B 1 297 ? -12.82 -3.453 23.516 1 98.88 297 GLU B O 1
ATOM 5672 N N . GLU B 1 298 ? -10.688 -2.879 22.984 1 98.62 298 GLU B N 1
ATOM 5673 C CA . GLU B 1 298 ? -10.312 -2.693 24.375 1 98.62 298 GLU B CA 1
ATOM 5674 C C . GLU B 1 298 ? -10.18 -1.213 24.734 1 98.62 298 GLU B C 1
ATOM 5676 O O . GLU B 1 298 ? -9.977 -0.857 25.891 1 98.62 298 GLU B O 1
ATOM 5681 N N . ALA B 1 299 ? -10.344 -0.348 23.781 1 98.38 299 ALA B N 1
ATOM 5682 C CA . ALA B 1 299 ? -10.102 1.078 23.984 1 98.38 299 ALA B CA 1
ATOM 5683 C C . ALA B 1 299 ? -10.977 1.624 25.109 1 98.38 299 ALA B C 1
ATOM 5685 O O . ALA B 1 299 ? -10.484 2.346 25.984 1 98.38 299 ALA B O 1
ATOM 5686 N N . ASP B 1 300 ? -12.258 1.262 25.141 1 97.56 300 ASP B N 1
ATOM 5687 C CA . ASP B 1 300 ? -13.18 1.773 26.141 1 97.56 300 ASP B CA 1
ATOM 5688 C C . ASP B 1 300 ? -12.836 1.236 27.531 1 97.56 300 ASP B C 1
ATOM 5690 O O . ASP B 1 300 ? -12.812 1.99 28.5 1 97.56 300 ASP B O 1
ATOM 5694 N N . ALA B 1 301 ? -12.578 -0.034 27.578 1 97.88 301 ALA B N 1
ATOM 5695 C CA . ALA B 1 301 ? -12.242 -0.657 28.859 1 97.88 301 ALA B CA 1
ATOM 5696 C C . ALA B 1 301 ? -10.977 -0.034 29.453 1 97.88 301 ALA B C 1
ATOM 5698 O O . ALA B 1 301 ? -10.844 0.053 30.672 1 97.88 301 ALA B O 1
ATOM 5699 N N . ASN B 1 302 ? -10.094 0.489 28.609 1 98 302 ASN B N 1
ATOM 5700 C CA . ASN B 1 302 ? -8.852 1.113 29.047 1 98 302 ASN B CA 1
ATOM 5701 C C . ASN B 1 302 ? -8.992 2.629 29.156 1 98 302 ASN B C 1
ATOM 5703 O O . ASN B 1 302 ? -8 3.336 29.359 1 98 302 ASN B O 1
ATOM 5707 N N . ASN B 1 303 ? -10.172 3.184 28.969 1 98 303 ASN B N 1
ATOM 5708 C CA . ASN B 1 303 ? -10.438 4.617 28.953 1 98 303 ASN B CA 1
ATOM 5709 C C . ASN B 1 303 ? -9.5 5.352 28 1 98 303 ASN B C 1
ATOM 5711 O O . ASN B 1 303 ? -9.031 6.453 28.312 1 98 303 ASN B O 1
ATOM 5715 N N . PHE B 1 304 ? -9.172 4.75 26.922 1 98.31 304 PHE B N 1
ATOM 5716 C CA . PHE B 1 304 ? -8.148 5.234 26 1 98.31 304 PHE B CA 1
ATOM 5717 C C . PHE B 1 304 ? -8.602 6.504 25.297 1 98.31 304 PHE B C 1
ATOM 5719 O O . PHE B 1 304 ? -7.855 7.477 25.219 1 98.31 304 PHE B O 1
ATOM 5726 N N . TRP B 1 305 ? -9.828 6.496 24.734 1 97.94 305 TRP B N 1
ATOM 5727 C CA . TRP B 1 305 ? -10.297 7.617 23.938 1 97.94 305 TRP B CA 1
ATOM 5728 C C . TRP B 1 305 ? -10.32 8.906 24.75 1 97.94 305 TRP B C 1
ATOM 5730 O O . TRP B 1 305 ? -9.805 9.938 24.312 1 97.94 305 TRP B O 1
ATOM 5740 N N . ASN B 1 306 ? -10.844 8.82 25.938 1 97.5 306 ASN B N 1
ATOM 5741 C CA . ASN B 1 306 ? -10.914 9.992 26.812 1 97.5 306 ASN B CA 1
ATOM 5742 C C . ASN B 1 306 ? -9.531 10.469 27.234 1 97.5 306 ASN B C 1
ATOM 5744 O O . ASN B 1 306 ? -9.258 11.664 27.266 1 97.5 306 ASN B O 1
ATOM 5748 N N . SER B 1 307 ? -8.703 9.555 27.578 1 97.75 307 SER B N 1
ATOM 5749 C CA . SER B 1 307 ? -7.352 9.906 28 1 97.75 307 SER B CA 1
ATOM 5750 C C . SER B 1 307 ? -6.547 10.516 26.859 1 97.75 307 SER B C 1
ATOM 5752 O O . SER B 1 307 ? -5.754 11.43 27.078 1 97.75 307 SER B O 1
ATOM 5754 N N . ALA B 1 308 ? -6.77 10.008 25.672 1 97.38 308 ALA B N 1
ATOM 5755 C CA . ALA B 1 308 ? -6.07 10.523 24.516 1 97.38 308 ALA B CA 1
ATOM 5756 C C . ALA B 1 308 ? -6.422 11.992 24.266 1 97.38 308 ALA B C 1
ATOM 5758 O O . ALA B 1 308 ? -5.539 12.812 24.016 1 97.38 308 ALA B O 1
ATOM 5759 N N . VAL B 1 309 ? -7.707 12.312 24.359 1 98.31 309 VAL B N 1
ATOM 5760 C CA . VAL B 1 309 ? -8.18 13.672 24.141 1 98.31 309 VAL B CA 1
ATOM 5761 C C . VAL B 1 309 ? -7.648 14.586 25.25 1 98.31 309 VAL B C 1
ATOM 5763 O O . VAL B 1 309 ? -7.133 15.672 24.969 1 98.31 309 VAL B O 1
ATOM 5766 N N . THR B 1 310 ? -7.711 14.109 26.5 1 98.19 310 THR B N 1
ATOM 5767 C CA . THR B 1 310 ? -7.266 14.898 27.641 1 98.19 310 THR B CA 1
ATOM 5768 C C . THR B 1 310 ? -5.766 15.164 27.562 1 98.19 310 THR B C 1
ATOM 5770 O O . THR B 1 310 ? -5.32 16.297 27.766 1 98.19 310 THR B O 1
ATOM 5773 N N . GLU B 1 311 ? -5.031 14.125 27.281 1 97.88 311 GLU B N 1
ATOM 5774 C CA . GLU B 1 311 ? -3.578 14.242 27.203 1 97.88 311 GLU B CA 1
ATOM 5775 C C . GLU B 1 311 ? -3.146 15.156 26.062 1 97.88 311 GLU B C 1
ATOM 5777 O O . GLU B 1 311 ? -2.273 16 26.234 1 97.88 311 GLU B O 1
ATOM 5782 N N . MET B 1 312 ? -3.76 14.984 24.906 1 98.19 312 MET B N 1
ATOM 5783 C CA . MET B 1 312 ? -3.377 15.797 23.766 1 98.19 312 MET B CA 1
ATOM 5784 C C . MET B 1 312 ? -3.764 17.25 23.969 1 98.19 312 MET B C 1
ATOM 5786 O O . MET B 1 312 ? -3.006 18.156 23.625 1 98.19 312 MET B O 1
ATOM 5790 N N . LYS B 1 313 ? -4.949 17.484 24.531 1 98.06 313 LYS B N 1
ATOM 5791 C CA . LYS B 1 313 ? -5.34 18.844 24.859 1 98.06 313 LYS B CA 1
ATOM 5792 C C . LYS B 1 313 ? -4.383 19.469 25.875 1 98.06 313 LYS B C 1
ATOM 5794 O O . LYS B 1 313 ? -4.055 20.656 25.781 1 98.06 313 LYS B O 1
ATOM 5799 N N . GLY B 1 314 ? -3.949 18.672 26.844 1 98.31 314 GLY B N 1
ATOM 5800 C CA . GLY B 1 314 ? -2.932 19.125 27.781 1 98.31 314 GLY B CA 1
ATOM 5801 C C . GLY B 1 314 ? -1.633 19.531 27.109 1 98.31 314 GLY B C 1
ATOM 5802 O O . GLY B 1 314 ? -1.041 20.547 27.438 1 98.31 314 GLY B O 1
ATOM 5803 N N . LYS B 1 315 ? -1.174 18.719 26.172 1 98.31 315 LYS B N 1
ATOM 5804 C CA . LYS B 1 315 ? 0.028 19.016 25.391 1 98.31 315 LYS B CA 1
ATOM 5805 C C . LYS B 1 315 ? -0.146 20.297 24.594 1 98.31 315 LYS B C 1
ATOM 5807 O O . LYS B 1 315 ? 0.782 21.109 24.484 1 98.31 315 LYS B O 1
ATOM 5812 N N . MET B 1 316 ? -1.351 20.438 24 1 97.81 316 MET B N 1
ATOM 5813 C CA . MET B 1 316 ? -1.67 21.641 23.234 1 97.81 316 MET B CA 1
ATOM 5814 C C . MET B 1 316 ? -1.6 22.875 24.125 1 97.81 316 MET B C 1
ATOM 5816 O O . MET B 1 316 ? -0.999 23.875 23.734 1 97.81 316 MET B O 1
ATOM 5820 N N . ASN B 1 317 ? -2.178 22.781 25.266 1 98.06 317 ASN B N 1
ATOM 5821 C CA . ASN B 1 317 ? -2.156 23.891 26.203 1 98.06 317 ASN B CA 1
ATOM 5822 C C . ASN B 1 317 ? -0.734 24.234 26.641 1 98.06 317 ASN B C 1
ATOM 5824 O O . ASN B 1 317 ? -0.357 25.406 26.703 1 98.06 317 ASN B O 1
ATOM 5828 N N . LEU B 1 318 ? -0.004 23.203 26.938 1 98.56 318 LEU B N 1
ATOM 5829 C CA . LEU B 1 318 ? 1.382 23.391 27.359 1 98.56 318 LEU B CA 1
ATOM 5830 C C . LEU B 1 318 ? 2.189 24.094 26.281 1 98.56 318 LEU B C 1
ATOM 5832 O O . LEU B 1 318 ? 2.838 25.109 26.547 1 98.56 318 LEU B O 1
ATOM 5836 N N . PHE B 1 319 ? 2.164 23.609 25.094 1 98.62 319 PHE B N 1
ATOM 5837 C CA . PHE B 1 319 ? 2.982 24.141 24.016 1 98.62 319 PHE B CA 1
ATOM 5838 C C . PHE B 1 319 ? 2.549 25.562 23.656 1 98.62 319 PHE B C 1
ATOM 5840 O O . PHE B 1 319 ? 3.389 26.438 23.438 1 98.62 319 PHE B O 1
ATOM 5847 N N . ASN B 1 320 ? 1.247 25.828 23.625 1 98.38 320 ASN B N 1
ATOM 5848 C CA . ASN B 1 320 ? 0.712 27.094 23.141 1 98.38 320 ASN B CA 1
ATOM 5849 C C . ASN B 1 320 ? 0.969 28.219 24.141 1 98.38 320 ASN B C 1
ATOM 5851 O O . ASN B 1 320 ? 0.761 29.391 23.812 1 98.38 320 ASN B O 1
ATOM 5855 N N . GLU B 1 321 ? 1.487 27.922 25.312 1 98.44 321 GLU B N 1
ATOM 5856 C CA . GLU B 1 321 ? 1.891 28.953 26.266 1 98.44 321 GLU B CA 1
ATOM 5857 C C . GLU B 1 321 ? 2.957 29.875 25.656 1 98.44 321 GLU B C 1
ATOM 5859 O O . GLU B 1 321 ? 2.994 31.062 25.953 1 98.44 321 GLU B O 1
ATOM 5864 N N . ILE B 1 322 ? 3.756 29.328 24.797 1 98.69 322 ILE B N 1
ATOM 5865 C CA . ILE B 1 322 ? 4.898 30.062 24.266 1 98.69 322 ILE B CA 1
ATOM 5866 C C . ILE B 1 322 ? 4.414 31.188 23.359 1 98.69 322 ILE B C 1
ATOM 5868 O O . ILE B 1 322 ? 5.02 32.25 23.297 1 98.69 322 ILE B O 1
ATOM 5872 N N . TRP B 1 323 ? 3.338 30.984 22.688 1 98.5 323 TRP B N 1
ATOM 5873 C CA . TRP B 1 323 ? 2.824 32 21.766 1 98.5 323 TRP B CA 1
ATOM 5874 C C . TRP B 1 323 ? 2.25 33.188 22.547 1 98.5 323 TRP B C 1
ATOM 5876 O O . TRP B 1 323 ? 2.352 34.312 22.094 1 98.5 323 TRP B O 1
ATOM 5886 N N . LYS B 1 324 ? 1.642 32.844 23.656 1 97.25 324 LYS B N 1
ATOM 5887 C CA . LYS B 1 324 ? 1.18 33.906 24.531 1 97.25 324 LYS B CA 1
ATOM 5888 C C . LYS B 1 324 ? 2.354 34.688 25.094 1 97.25 324 LYS B C 1
ATOM 5890 O O . LYS B 1 324 ? 2.305 35.906 25.156 1 97.25 324 LYS B O 1
ATOM 5895 N N . GLU B 1 325 ? 3.348 34 25.453 1 97.75 325 GLU B N 1
ATOM 5896 C CA . GLU B 1 325 ? 4.551 34.625 25.984 1 97.75 325 GLU B CA 1
ATOM 5897 C C . GLU B 1 325 ? 5.164 35.562 24.953 1 97.75 325 GLU B C 1
ATOM 5899 O O . GLU B 1 325 ? 5.617 36.656 25.312 1 97.75 325 GLU B O 1
ATOM 5904 N N . LEU B 1 326 ? 5.145 35.156 23.734 1 98 326 LEU B N 1
ATOM 5905 C CA . LEU B 1 326 ? 5.812 35.906 22.672 1 98 326 LEU B CA 1
ATOM 5906 C C . LEU B 1 326 ? 4.852 36.906 22.016 1 98 326 LEU B C 1
ATOM 5908 O O . LEU B 1 326 ? 5.25 37.656 21.141 1 98 326 LEU B O 1
ATOM 5912 N N . ASP B 1 327 ? 3.602 36.875 22.438 1 96.94 327 ASP B N 1
ATOM 5913 C CA . ASP B 1 327 ? 2.545 37.688 21.875 1 96.94 327 ASP B CA 1
ATOM 5914 C C . ASP B 1 327 ? 2.396 37.469 20.375 1 96.94 327 ASP B C 1
ATOM 5916 O O . ASP B 1 327 ? 2.404 38.406 19.594 1 96.94 327 ASP B O 1
ATOM 5920 N N . LEU B 1 328 ? 2.473 36.281 19.969 1 98.19 328 LEU B N 1
ATOM 5921 C CA . LEU B 1 328 ? 2.154 35.844 18.609 1 98.19 328 LEU B CA 1
ATOM 5922 C C . LEU B 1 328 ? 0.794 35.156 18.578 1 98.19 328 LEU B C 1
ATOM 5924 O O . LEU B 1 328 ? 0.55 34.188 19.328 1 98.19 328 LEU B O 1
ATOM 5928 N N . PRO B 1 329 ? -0.089 35.656 17.719 1 98.06 329 PRO B N 1
ATOM 5929 C CA . PRO B 1 329 ? -1.41 35.031 17.656 1 98.06 329 PRO B CA 1
ATOM 5930 C C . PRO B 1 329 ? -1.362 33.625 17.078 1 98.06 329 PRO B C 1
ATOM 5932 O O . PRO B 1 329 ? -0.562 33.344 16.188 1 98.06 329 PRO B O 1
ATOM 5935 N N . PHE B 1 330 ? -2.17 32.781 17.562 1 98.31 330 PHE B N 1
ATOM 5936 C CA . PHE B 1 330 ? -2.293 31.438 17 1 98.31 330 PHE B CA 1
ATOM 5937 C C . PHE B 1 330 ? -3.758 31.047 16.859 1 98.31 330 PHE B C 1
ATOM 5939 O O . PHE B 1 330 ? -4.637 31.672 17.453 1 98.31 330 PHE B O 1
ATOM 5946 N N . SER B 1 331 ? -4.023 30.172 15.945 1 98 331 SER B N 1
ATOM 5947 C CA . SER B 1 331 ? -5.328 29.547 15.75 1 98 331 SER B CA 1
ATOM 5948 C C . SER B 1 331 ? -5.5 28.328 16.641 1 98 331 SER B C 1
ATOM 5950 O O . SER B 1 331 ? -4.938 27.266 16.359 1 98 331 SER B O 1
ATOM 5952 N N . ASP B 1 332 ? -6.289 28.516 17.734 1 98.25 332 ASP B N 1
ATOM 5953 C CA . ASP B 1 332 ? -6.465 27.438 18.703 1 98.25 332 ASP B CA 1
ATOM 5954 C C . ASP B 1 332 ? -7.199 26.25 18.078 1 98.25 332 ASP B C 1
ATOM 5956 O O . ASP B 1 332 ? -8.367 26.359 17.703 1 98.25 332 ASP B O 1
ATOM 5960 N N . PRO B 1 333 ? -6.562 25.109 17.969 1 98.38 333 PRO B N 1
ATOM 5961 C CA . PRO B 1 333 ? -7.156 23.984 17.25 1 98.38 333 PRO B CA 1
ATOM 5962 C C . PRO B 1 333 ? -8.398 23.438 17.938 1 98.38 333 PRO B C 1
ATOM 5964 O O . PRO B 1 333 ? -8.469 23.391 19.172 1 98.38 333 PRO B O 1
ATOM 5967 N N . GLU B 1 334 ? -9.352 22.984 17.125 1 98.69 334 GLU B N 1
ATOM 5968 C CA . GLU B 1 334 ? -10.57 22.344 17.609 1 98.69 334 GLU B CA 1
ATOM 5969 C C . GLU B 1 334 ? -10.445 20.812 17.562 1 98.69 334 GLU B C 1
ATOM 5971 O O . GLU B 1 334 ? -11.25 20.109 18.156 1 98.69 334 GLU B O 1
ATOM 5976 N N . GLY B 1 335 ? -9.445 20.297 16.891 1 98.38 335 GLY B N 1
ATOM 5977 C CA . GLY B 1 335 ? -9.148 18.875 16.797 1 98.38 335 GLY B CA 1
ATOM 5978 C C . GLY B 1 335 ? -7.781 18.594 16.188 1 98.38 335 GLY B C 1
ATOM 5979 O O . GLY B 1 335 ? -7.086 19.516 15.758 1 98.38 335 GLY B O 1
ATOM 5980 N N . GLY B 1 336 ? -7.348 17.359 16.25 1 97.62 336 GLY B N 1
ATOM 5981 C CA . GLY B 1 336 ? -6.031 16.969 15.766 1 97.62 336 GLY B CA 1
ATOM 5982 C C . GLY B 1 336 ? -4.906 17.391 16.688 1 97.62 336 GLY B C 1
ATOM 5983 O O . GLY B 1 336 ? -5.105 17.5 17.906 1 97.62 336 GLY B O 1
ATOM 5984 N N . TYR B 1 337 ? -3.73 17.516 16.203 1 98.38 337 TYR B N 1
ATOM 5985 C CA . TYR B 1 337 ? -2.594 17.828 17.062 1 98.38 337 TYR B CA 1
ATOM 5986 C C . TYR B 1 337 ? -1.655 18.812 16.375 1 98.38 337 TYR B C 1
ATOM 5988 O O . TYR B 1 337 ? -0.438 18.766 16.562 1 98.38 337 TYR B O 1
ATOM 5996 N N . PHE B 1 338 ? -2.213 19.719 15.516 1 98.06 338 PHE B N 1
ATOM 5997 C CA . PHE B 1 338 ? -1.463 20.781 14.875 1 98.06 338 PHE B CA 1
ATOM 5998 C C . PHE B 1 338 ? -1.96 22.141 15.336 1 98.06 338 PHE B C 1
ATOM 6000 O O . PHE B 1 338 ? -3.143 22.312 15.648 1 98.06 338 PHE B O 1
ATOM 6007 N N . VAL B 1 339 ? -1.056 23.094 15.367 1 98.31 339 VAL B N 1
ATOM 6008 C CA . VAL B 1 339 ? -1.432 24.469 15.656 1 98.31 339 VAL B CA 1
ATOM 6009 C C . VAL B 1 339 ? -0.788 25.406 14.641 1 98.31 339 VAL B C 1
ATOM 6011 O O . VAL B 1 339 ? 0.367 25.219 14.25 1 98.31 339 VAL B O 1
ATOM 6014 N N . LEU B 1 340 ? -1.564 26.312 14.094 1 98.38 340 LEU B N 1
ATOM 6015 C CA . LEU B 1 340 ? -1.081 27.375 13.211 1 98.38 340 LEU B CA 1
ATOM 6016 C C . LEU B 1 340 ? -0.795 28.656 14 1 98.38 340 LEU B C 1
ATOM 6018 O O . LEU B 1 340 ? -1.631 29.109 14.789 1 98.38 340 LEU B O 1
ATOM 6022 N N . VAL B 1 341 ? 0.357 29.172 13.758 1 98.62 341 VAL B N 1
ATOM 6023 C CA . VAL B 1 341 ? 0.777 30.391 14.445 1 98.62 341 VAL B CA 1
ATOM 6024 C C . VAL B 1 341 ? 1.055 31.484 13.422 1 98.62 341 VAL B C 1
ATOM 6026 O O . VAL B 1 341 ? 1.741 31.266 12.422 1 98.62 341 VAL B O 1
ATOM 6029 N N . ASN B 1 342 ? 0.459 32.625 13.609 1 98.19 342 ASN B N 1
ATOM 6030 C CA . ASN B 1 342 ? 0.7 33.781 12.734 1 98.19 342 ASN B CA 1
ATOM 6031 C C . ASN B 1 342 ? 1.994 34.5 13.094 1 98.19 342 ASN B C 1
ATOM 6033 O O . ASN B 1 342 ? 2.135 35 14.211 1 98.19 342 ASN B O 1
ATOM 6037 N N . MET B 1 343 ? 2.902 34.562 12.172 1 97.81 343 MET B N 1
ATOM 6038 C CA . MET B 1 343 ? 4.246 35.062 12.422 1 97.81 343 MET B CA 1
ATOM 6039 C C . MET B 1 343 ? 4.441 36.438 11.758 1 97.81 343 MET B C 1
ATOM 6041 O O . MET B 1 343 ? 5.574 36.812 11.484 1 97.81 343 MET B O 1
ATOM 6045 N N . LYS B 1 344 ? 3.389 37.062 11.453 1 96.81 344 LYS B N 1
ATOM 6046 C CA . LYS B 1 344 ? 3.461 38.375 10.805 1 96.81 344 LYS B CA 1
ATOM 6047 C C . LYS B 1 344 ? 4.359 39.312 11.586 1 96.81 344 LYS B C 1
ATOM 6049 O O . LYS B 1 344 ? 5.07 40.125 10.992 1 96.81 344 LYS B O 1
ATOM 6054 N N . LYS B 1 345 ? 4.398 39.219 12.914 1 97.31 345 LYS B N 1
ATOM 6055 C CA . LYS B 1 345 ? 5.164 40.094 13.781 1 97.31 345 LYS B CA 1
ATOM 6056 C C . LYS B 1 345 ? 6.648 39.75 13.766 1 97.31 345 LYS B C 1
ATOM 6058 O O . LYS B 1 345 ? 7.484 40.531 14.234 1 97.31 345 LYS B O 1
ATOM 6063 N N . VAL B 1 346 ? 6.992 38.594 13.273 1 97.88 346 VAL B N 1
ATOM 6064 C CA . VAL B 1 346 ? 8.391 38.188 13.195 1 97.88 346 VAL B CA 1
ATOM 6065 C C . VAL B 1 346 ? 9.055 38.812 11.977 1 97.88 346 VAL B C 1
ATOM 6067 O O . VAL B 1 346 ? 8.617 38.594 10.844 1 97.88 346 VAL B O 1
ATOM 6070 N N . LYS B 1 347 ? 10.07 39.562 12.203 1 97.44 347 LYS B N 1
ATOM 6071 C CA . LYS B 1 347 ? 10.781 40.219 11.125 1 97.44 347 LYS B CA 1
ATOM 6072 C C . LYS B 1 347 ? 12.125 39.562 10.844 1 97.44 347 LYS B C 1
ATOM 6074 O O . LYS B 1 347 ? 13.016 39.594 11.688 1 97.44 347 LYS B O 1
ATOM 6079 N N . ILE B 1 348 ? 12.203 39 9.695 1 96.94 348 ILE B N 1
ATOM 6080 C CA . ILE B 1 348 ? 13.469 38.438 9.234 1 96.94 348 ILE B CA 1
ATOM 6081 C C . ILE B 1 348 ? 14.422 39.562 8.828 1 96.94 348 ILE B C 1
ATOM 6083 O O . ILE B 1 348 ? 14.039 40.469 8.086 1 96.94 348 ILE B O 1
ATOM 6087 N N . PRO B 1 349 ? 15.648 39.469 9.312 1 95.88 349 PRO B N 1
ATOM 6088 C CA . PRO B 1 349 ? 16.594 40.5 8.938 1 95.88 349 PRO B CA 1
ATOM 6089 C C . PRO B 1 349 ? 16.719 40.688 7.422 1 95.88 349 PRO B C 1
ATOM 6091 O O . PRO B 1 349 ? 16.656 39.688 6.68 1 95.88 349 PRO B O 1
ATOM 6094 N N . VAL B 1 350 ? 17.062 41.906 7.062 1 92.56 350 VAL B N 1
ATOM 6095 C CA . VAL B 1 350 ? 17.219 42.25 5.652 1 92.56 350 VAL B CA 1
ATOM 6096 C C . VAL B 1 350 ? 18.422 41.5 5.082 1 92.56 350 VAL B C 1
ATOM 6098 O O . VAL B 1 350 ? 19.469 41.406 5.734 1 92.56 350 VAL B O 1
ATOM 6101 N N . ASN B 1 351 ? 18.469 40.906 3.93 1 92.31 351 ASN B N 1
ATOM 6102 C CA . ASN B 1 351 ? 19.531 40.219 3.211 1 92.31 351 ASN B CA 1
ATOM 6103 C C . ASN B 1 351 ? 19.906 38.906 3.898 1 92.31 351 ASN B C 1
ATOM 6105 O O . ASN B 1 351 ? 21.078 38.5 3.896 1 92.31 351 ASN B O 1
ATOM 6109 N N . TYR B 1 352 ? 18.891 38.406 4.758 1 95.81 352 TYR B N 1
ATOM 6110 C CA . TYR B 1 352 ? 19.125 37.094 5.332 1 95.81 352 TYR B CA 1
ATOM 6111 C C . TYR B 1 352 ? 19.547 36.094 4.258 1 95.81 352 TYR B C 1
ATOM 6113 O O . TYR B 1 352 ? 18.969 36.062 3.174 1 95.81 352 TYR B O 1
ATOM 6121 N N . PRO B 1 353 ? 20.594 35.281 4.457 1 94.5 353 PRO B N 1
ATOM 6122 C CA . PRO B 1 353 ? 21.188 34.406 3.441 1 94.5 353 PRO B CA 1
ATOM 6123 C C . PRO B 1 353 ? 20.375 33.125 3.221 1 94.5 353 PRO B C 1
ATOM 6125 O O . PRO B 1 353 ? 20.797 32.031 3.627 1 94.5 353 PRO B O 1
ATOM 6128 N N . PHE B 1 354 ? 19.281 33.25 2.502 1 95.81 354 PHE B N 1
ATOM 6129 C CA . PHE B 1 354 ? 18.5 32.062 2.148 1 95.81 354 PHE B CA 1
ATOM 6130 C C . PHE B 1 354 ? 19.141 31.344 0.976 1 95.81 354 PHE B C 1
ATOM 6132 O O . PHE B 1 354 ? 19.656 31.969 0.048 1 95.81 354 PHE B O 1
ATOM 6139 N N . PRO B 1 355 ? 19.125 30.016 0.999 1 94.31 355 PRO B N 1
ATOM 6140 C CA . PRO B 1 355 ? 19.531 29.297 -0.21 1 94.31 355 PRO B CA 1
ATOM 6141 C C . PRO B 1 355 ? 18.594 29.547 -1.387 1 94.31 355 PRO B C 1
ATOM 6143 O O . PRO B 1 355 ? 17.469 30 -1.194 1 94.31 355 PRO B O 1
ATOM 6146 N N . ASP B 1 356 ? 19.016 29.156 -2.592 1 91.25 356 ASP B N 1
ATOM 6147 C CA . ASP B 1 356 ? 18.312 29.469 -3.836 1 91.25 356 ASP B CA 1
ATOM 6148 C C . ASP B 1 356 ? 16.922 28.828 -3.857 1 91.25 356 ASP B C 1
ATOM 6150 O O . ASP B 1 356 ? 15.969 29.438 -4.355 1 91.25 356 ASP B O 1
ATOM 6154 N N . HIS B 1 357 ? 16.828 27.719 -3.275 1 89.38 357 HIS B N 1
ATOM 6155 C CA . HIS B 1 357 ? 15.562 26.984 -3.377 1 89.38 357 HIS B CA 1
ATOM 6156 C C . HIS B 1 357 ? 14.555 27.484 -2.346 1 89.38 357 HIS B C 1
ATOM 6158 O O . HIS B 1 357 ? 13.391 27.078 -2.369 1 89.38 357 HIS B O 1
ATOM 6164 N N . VAL B 1 358 ? 15 28.406 -1.413 1 93.94 358 VAL B N 1
ATOM 6165 C CA . VAL B 1 358 ? 14.117 28.953 -0.394 1 93.94 358 VAL B CA 1
ATOM 6166 C C . VAL B 1 358 ? 13.789 30.406 -0.72 1 93.94 358 VAL B C 1
ATOM 6168 O O . VAL B 1 358 ? 12.688 30.891 -0.45 1 93.94 358 VAL B O 1
ATOM 6171 N N . LYS B 1 359 ? 14.766 31.109 -1.322 1 92.44 359 LYS B N 1
ATOM 6172 C CA . LYS B 1 359 ? 14.695 32.562 -1.525 1 92.44 359 LYS B CA 1
ATOM 6173 C C . LYS B 1 359 ? 13.477 32.938 -2.359 1 92.44 359 LYS B C 1
ATOM 6175 O O . LYS B 1 359 ? 12.898 34 -2.168 1 92.44 359 LYS B O 1
ATOM 6180 N N . ASP B 1 360 ? 13.047 32 -3.305 1 91.31 360 ASP B N 1
ATOM 6181 C CA . ASP B 1 360 ? 11.953 32.344 -4.211 1 91.31 360 ASP B CA 1
ATOM 6182 C C . ASP B 1 360 ? 10.641 31.719 -3.732 1 91.31 360 ASP B C 1
ATOM 6184 O O . ASP B 1 360 ? 9.633 31.766 -4.445 1 91.31 360 ASP B O 1
ATOM 6188 N N . ARG B 1 361 ? 10.648 31.172 -2.57 1 94.5 361 ARG B N 1
ATOM 6189 C CA . ARG B 1 361 ? 9.438 30.609 -1.986 1 94.5 361 ARG B CA 1
ATOM 6190 C C . ARG B 1 361 ? 8.664 31.656 -1.199 1 94.5 361 ARG B C 1
ATOM 6192 O O . ARG B 1 361 ? 9.18 32.75 -0.916 1 94.5 361 ARG B O 1
ATOM 6199 N N . PRO B 1 362 ? 7.402 31.328 -0.889 1 96.44 362 PRO B N 1
ATOM 6200 C CA . PRO B 1 362 ? 6.621 32.25 -0.058 1 96.44 362 PRO B CA 1
ATOM 6201 C C . PRO B 1 362 ? 7.254 32.5 1.309 1 96.44 362 PRO B C 1
ATOM 6203 O O . PRO B 1 362 ? 8.125 31.734 1.738 1 96.44 362 PRO B O 1
ATOM 6206 N N . ARG B 1 363 ? 6.855 33.5 1.986 1 97.31 363 ARG B N 1
ATOM 6207 C CA . ARG B 1 363 ? 7.465 34 3.217 1 97.31 363 ARG B CA 1
ATOM 6208 C C . ARG B 1 363 ? 7.527 32.906 4.277 1 97.31 363 ARG B C 1
ATOM 6210 O O . ARG B 1 363 ? 8.484 32.844 5.051 1 97.31 363 ARG B O 1
ATOM 6217 N N . ASP B 1 364 ? 6.508 32.125 4.328 1 97.69 364 ASP B N 1
ATOM 6218 C CA . ASP B 1 364 ? 6.477 31.109 5.391 1 97.69 364 ASP B CA 1
ATOM 6219 C C . ASP B 1 364 ? 7.59 30.078 5.207 1 97.69 364 ASP B C 1
ATOM 6221 O O . ASP B 1 364 ? 8.078 29.5 6.18 1 97.69 364 ASP B O 1
ATOM 6225 N N . PHE B 1 365 ? 8.039 29.812 3.975 1 96.94 365 PHE B N 1
ATOM 6226 C CA . PHE B 1 365 ? 9.211 28.969 3.76 1 96.94 365 PHE B CA 1
ATOM 6227 C C . PHE B 1 365 ? 10.461 29.625 4.332 1 96.94 365 PHE B C 1
ATOM 6229 O O . PHE B 1 365 ? 11.281 28.953 4.961 1 96.94 365 PHE B O 1
ATOM 6236 N N . LYS B 1 366 ? 10.602 30.875 4.074 1 97 366 LYS B N 1
ATOM 6237 C CA . LYS B 1 366 ? 11.719 31.641 4.633 1 97 366 LYS B CA 1
ATOM 6238 C C . LYS B 1 366 ? 11.664 31.641 6.156 1 97 366 LYS B C 1
ATOM 6240 O O . LYS B 1 366 ? 12.695 31.5 6.816 1 97 366 LYS B O 1
ATOM 6245 N N . LEU B 1 367 ? 10.469 31.828 6.68 1 97.62 367 LEU B N 1
ATOM 6246 C CA . LEU B 1 367 ? 10.289 31.797 8.125 1 97.62 367 LEU B CA 1
ATOM 6247 C C . LEU B 1 367 ? 10.703 30.438 8.688 1 97.62 367 LEU B C 1
ATOM 6249 O O . LEU B 1 367 ? 11.367 30.359 9.727 1 97.62 367 LEU B O 1
ATOM 6253 N N . SER B 1 368 ? 10.227 29.359 8.07 1 97.56 368 SER B N 1
ATOM 6254 C CA . SER B 1 368 ? 10.57 28 8.508 1 97.56 368 SER B CA 1
ATOM 6255 C C . SER B 1 368 ? 12.086 27.797 8.523 1 97.56 368 SER B C 1
ATOM 6257 O O . SER B 1 368 ? 12.641 27.297 9.5 1 97.56 368 SER B O 1
ATOM 6259 N N . TRP B 1 369 ? 12.734 28.219 7.387 1 97.25 369 TRP B N 1
ATOM 6260 C CA . TRP B 1 369 ? 14.188 28.141 7.305 1 97.25 369 TRP B CA 1
ATOM 6261 C C . TRP B 1 369 ? 14.844 28.953 8.414 1 97.25 369 TRP B C 1
ATOM 6263 O O . TRP B 1 369 ? 15.75 28.469 9.094 1 97.25 369 TRP B O 1
ATOM 6273 N N . PHE B 1 370 ? 14.398 30.141 8.594 1 97.06 370 PHE B N 1
ATOM 6274 C CA . PHE B 1 370 ? 14.922 31.094 9.562 1 97.06 370 PHE B CA 1
ATOM 6275 C C . PHE B 1 370 ? 14.812 30.547 10.977 1 97.06 370 PHE B C 1
ATOM 6277 O O . PHE B 1 370 ? 15.766 30.609 11.758 1 97.06 370 PHE B O 1
ATOM 6284 N N . LEU B 1 371 ? 13.641 29.953 11.312 1 97.69 371 LEU B N 1
ATOM 6285 C CA . LEU B 1 371 ? 13.414 29.375 12.633 1 97.69 371 LEU B CA 1
ATOM 6286 C C . LEU B 1 371 ? 14.398 28.234 12.898 1 97.69 371 LEU B C 1
ATOM 6288 O O . LEU B 1 371 ? 14.953 28.125 13.992 1 97.69 371 LEU B O 1
ATOM 6292 N N . ILE B 1 372 ? 14.617 27.375 11.906 1 97.75 372 ILE B N 1
ATOM 6293 C CA . ILE B 1 372 ? 15.531 26.25 12.055 1 97.75 372 ILE B CA 1
ATOM 6294 C C . ILE B 1 372 ? 16.953 26.766 12.289 1 97.75 372 ILE B C 1
ATOM 6296 O O . ILE B 1 372 ? 17.656 26.297 13.195 1 97.75 372 ILE B O 1
ATOM 6300 N N . GLN B 1 373 ? 17.344 27.781 11.539 1 97.31 373 GLN B N 1
ATOM 6301 C CA . GLN B 1 373 ? 18.719 28.297 11.594 1 97.31 373 GLN B CA 1
ATOM 6302 C C . GLN B 1 373 ? 18.969 29.062 12.883 1 97.31 373 GLN B C 1
ATOM 6304 O O . GLN B 1 373 ? 20.047 28.969 13.469 1 97.31 373 GLN B O 1
ATOM 6309 N N . GLU B 1 374 ? 17.984 29.812 13.336 1 97.38 374 GLU B N 1
ATOM 6310 C CA . GLU B 1 374 ? 18.234 30.781 14.398 1 97.38 374 GLU B CA 1
ATOM 6311 C C . GLU B 1 374 ? 17.891 30.203 15.766 1 97.38 374 GLU B C 1
ATOM 6313 O O . GLU B 1 374 ? 18.516 30.562 16.766 1 97.38 374 GLU B O 1
ATOM 6318 N N . VAL B 1 375 ? 16.859 29.344 15.789 1 97.38 375 VAL B N 1
ATOM 6319 C CA . VAL B 1 375 ? 16.469 28.922 17.125 1 97.38 375 VAL B CA 1
ATOM 6320 C C . VAL B 1 375 ? 16.406 27.391 17.172 1 97.38 375 VAL B C 1
ATOM 6322 O O . VAL B 1 375 ? 16.188 26.812 18.234 1 97.38 375 VAL B O 1
ATOM 6325 N N . GLY B 1 376 ? 16.547 26.641 16.078 1 97.94 376 GLY B N 1
ATOM 6326 C CA . GLY B 1 376 ? 16.672 25.188 16.078 1 97.94 376 GLY B CA 1
ATOM 6327 C C . GLY B 1 376 ? 15.336 24.484 16.188 1 97.94 376 GLY B C 1
ATOM 6328 O O . GLY B 1 376 ? 15.242 23.422 16.797 1 97.94 376 GLY B O 1
ATOM 6329 N N . VAL B 1 377 ? 14.258 25.078 15.734 1 98.19 377 VAL B N 1
ATOM 6330 C CA . VAL B 1 377 ? 12.93 24.484 15.75 1 98.19 377 VAL B CA 1
ATOM 6331 C C . VAL B 1 377 ? 12.398 24.375 14.32 1 98.19 377 VAL B C 1
ATOM 6333 O O . VAL B 1 377 ? 12.414 25.359 13.57 1 98.19 377 VAL B O 1
ATOM 6336 N N . ALA B 1 378 ? 12.023 23.172 13.938 1 97.56 378 ALA B N 1
ATOM 6337 C CA . ALA B 1 378 ? 11.484 22.938 12.594 1 97.56 378 ALA B CA 1
ATOM 6338 C C . ALA B 1 378 ? 9.953 23 12.609 1 97.56 378 ALA B C 1
ATOM 6340 O O . ALA B 1 378 ? 9.305 22.359 13.438 1 97.56 378 ALA B O 1
ATOM 6341 N N . ALA B 1 379 ? 9.391 23.781 11.805 1 97.38 379 ALA B N 1
ATOM 6342 C CA . ALA B 1 379 ? 7.953 23.906 11.562 1 97.38 379 ALA B CA 1
ATOM 6343 C C . ALA B 1 379 ? 7.641 23.828 10.07 1 97.38 379 ALA B C 1
ATOM 6345 O O . ALA B 1 379 ? 8.555 23.828 9.242 1 97.38 379 ALA B O 1
ATOM 6346 N N . ILE B 1 380 ? 6.375 23.734 9.703 1 97.25 380 ILE B N 1
ATOM 6347 C CA . ILE B 1 380 ? 5.996 23.5 8.312 1 97.25 380 ILE B CA 1
ATOM 6348 C C . ILE B 1 380 ? 5.309 24.734 7.75 1 97.25 380 ILE B C 1
ATOM 6350 O O . ILE B 1 380 ? 4.406 25.297 8.383 1 97.25 380 ILE B O 1
ATOM 6354 N N . PRO B 1 381 ? 5.754 25.203 6.609 1 97.44 381 PRO B N 1
ATOM 6355 C CA . PRO B 1 381 ? 5.082 26.328 5.953 1 97.44 381 PRO B CA 1
ATOM 6356 C C . PRO B 1 381 ? 3.766 25.938 5.293 1 97.44 381 PRO B C 1
ATOM 6358 O O . PRO B 1 381 ? 3.766 25.156 4.332 1 97.44 381 PRO B O 1
ATOM 6361 N N . PRO B 1 382 ? 2.658 26.484 5.672 1 97 382 PRO B N 1
ATOM 6362 C CA . PRO B 1 382 ? 1.348 26.047 5.176 1 97 382 PRO B CA 1
ATOM 6363 C C . PRO B 1 382 ? 1.147 26.359 3.693 1 97 382 PRO B C 1
ATOM 6365 O O . PRO B 1 382 ? 0.273 25.781 3.049 1 97 382 PRO B O 1
ATOM 6368 N N . THR B 1 383 ? 1.952 27.297 3.131 1 97.06 383 THR B N 1
ATOM 6369 C CA . THR B 1 383 ? 1.751 27.625 1.725 1 97.06 383 THR B CA 1
ATOM 6370 C C . THR B 1 383 ? 2.012 26.406 0.842 1 97.06 383 THR B C 1
ATOM 6372 O O . THR B 1 383 ? 1.567 26.359 -0.307 1 97.06 383 THR B O 1
ATOM 6375 N N . GLU B 1 384 ? 2.74 25.391 1.412 1 94.94 384 GLU B N 1
ATOM 6376 C CA . GLU B 1 384 ? 2.904 24.125 0.721 1 94.94 384 GLU B CA 1
ATOM 6377 C C . GLU B 1 384 ? 1.552 23.5 0.397 1 94.94 384 GLU B C 1
ATOM 6379 O O . GLU B 1 384 ? 1.445 22.672 -0.522 1 94.94 384 GLU B O 1
ATOM 6384 N N . PHE B 1 385 ? 0.51 23.891 1.074 1 96.75 385 PHE B N 1
ATOM 6385 C CA . PHE B 1 385 ? -0.804 23.266 0.984 1 96.75 385 PHE B CA 1
ATOM 6386 C C . PHE B 1 385 ? -1.799 24.203 0.299 1 96.75 385 PHE B C 1
ATOM 6388 O O . PHE B 1 385 ? -3.006 24.109 0.528 1 96.75 385 PHE B O 1
ATOM 6395 N N . TYR B 1 386 ? -1.282 25.188 -0.403 1 97.62 386 TYR B N 1
ATOM 6396 C CA . TYR B 1 386 ? -2.053 26.125 -1.204 1 97.62 386 TYR B CA 1
ATOM 6397 C C . TYR B 1 386 ? -1.592 26.109 -2.656 1 97.62 386 TYR B C 1
ATOM 6399 O O . TYR B 1 386 ? -0.47 25.688 -2.955 1 97.62 386 TYR B O 1
ATOM 6407 N N . THR B 1 387 ? -2.467 26.5 -3.529 1 97.06 387 THR B N 1
ATOM 6408 C CA . THR B 1 387 ? -2.025 26.906 -4.859 1 97.06 387 THR B CA 1
ATOM 6409 C C . THR B 1 387 ? -1.235 28.219 -4.793 1 97.06 387 THR B C 1
ATOM 6411 O O . THR B 1 387 ? -1.34 28.969 -3.818 1 97.06 387 THR B O 1
ATOM 6414 N N . ASP B 1 388 ? -0.482 28.453 -5.871 1 95.44 388 ASP B N 1
ATOM 6415 C CA . ASP B 1 388 ? 0.279 29.688 -5.934 1 95.44 388 ASP B CA 1
ATOM 6416 C C . ASP B 1 388 ? -0.641 30.906 -5.812 1 95.44 388 ASP B C 1
ATOM 6418 O O . ASP B 1 388 ? -0.291 31.891 -5.164 1 95.44 388 ASP B O 1
ATOM 6422 N N . GLU B 1 389 ? -1.764 30.797 -6.391 1 96.62 389 GLU B N 1
ATOM 6423 C CA . GLU B 1 389 ? -2.73 31.891 -6.41 1 96.62 389 GLU B CA 1
ATOM 6424 C C . GLU B 1 389 ? -3.203 32.25 -5.004 1 96.62 389 GLU B C 1
ATOM 6426 O O . GLU B 1 389 ? -3.457 33.406 -4.699 1 96.62 389 GLU B O 1
ATOM 6431 N N . ASN B 1 390 ? -3.283 31.234 -4.137 1 97.62 390 ASN B N 1
ATOM 6432 C CA . ASN B 1 390 ? -3.859 31.438 -2.812 1 97.62 390 ASN B CA 1
ATOM 6433 C C . ASN B 1 390 ? -2.795 31.375 -1.721 1 97.62 390 ASN B C 1
ATOM 6435 O O . ASN B 1 390 ? -3.109 31.469 -0.533 1 97.62 390 ASN B O 1
ATOM 6439 N N . ALA B 1 391 ? -1.537 31.297 -2.086 1 97.19 391 ALA B N 1
ATOM 6440 C CA . ALA B 1 391 ? -0.43 31.156 -1.145 1 97.19 391 ALA B CA 1
ATOM 6441 C C . ALA B 1 391 ? -0.395 32.312 -0.154 1 97.19 391 ALA B C 1
ATOM 6443 O O . ALA B 1 391 ? 0.001 32.125 1.001 1 97.19 391 ALA B O 1
ATOM 6444 N N . HIS B 1 392 ? -0.864 33.531 -0.624 1 96.88 392 HIS B N 1
ATOM 6445 C CA . HIS B 1 392 ? -0.83 34.719 0.198 1 96.88 392 HIS B CA 1
ATOM 6446 C C . HIS B 1 392 ? -1.666 34.562 1.461 1 96.88 392 HIS B C 1
ATOM 6448 O O . HIS B 1 392 ? -1.438 35.25 2.459 1 96.88 392 HIS B O 1
ATOM 6454 N N . ILE B 1 393 ? -2.578 33.562 1.48 1 97.06 393 ILE B N 1
ATOM 6455 C CA . ILE B 1 393 ? -3.455 33.344 2.623 1 97.06 393 ILE B CA 1
ATOM 6456 C C . ILE B 1 393 ? -2.664 32.719 3.762 1 97.06 393 ILE B C 1
ATOM 6458 O O . ILE B 1 393 ? -2.928 32.969 4.938 1 97.06 393 ILE B O 1
ATOM 6462 N N . GLY B 1 394 ? -1.642 31.891 3.426 1 97 394 GLY B N 1
ATOM 6463 C CA . GLY B 1 394 ? -0.943 31.109 4.43 1 97 394 GLY B CA 1
ATOM 6464 C C . GLY B 1 394 ? 0.461 31.609 4.707 1 97 394 GLY B C 1
ATOM 6465 O O . GLY B 1 394 ? 1.155 31.078 5.578 1 97 394 GLY B O 1
ATOM 6466 N N . GLU B 1 395 ? 0.973 32.719 4.043 1 97.69 395 GLU B N 1
ATOM 6467 C CA . GLU B 1 395 ? 2.393 33.031 3.959 1 97.69 395 GLU B CA 1
ATOM 6468 C C . GLU B 1 395 ? 2.916 33.594 5.289 1 97.69 395 GLU B C 1
ATOM 6470 O O . GLU B 1 395 ? 4.129 33.625 5.508 1 97.69 395 GLU B O 1
ATOM 6475 N N . ASP B 1 396 ? 1.96 33.969 6.223 1 97.5 396 ASP B N 1
ATOM 6476 C CA . ASP B 1 396 ? 2.414 34.469 7.512 1 97.5 396 ASP B CA 1
ATOM 6477 C C . ASP B 1 396 ? 2.217 33.438 8.617 1 97.5 396 ASP B C 1
ATOM 6479 O O . ASP B 1 396 ? 2.396 33.719 9.797 1 97.5 396 ASP B O 1
ATOM 6483 N N . TRP B 1 397 ? 1.828 32.281 8.273 1 98 397 TRP B N 1
ATOM 6484 C CA . TRP B 1 397 ? 1.545 31.234 9.258 1 98 397 TRP B CA 1
ATOM 6485 C C . TRP B 1 397 ? 2.615 30.156 9.219 1 98 397 TRP B C 1
ATOM 6487 O O . TRP B 1 397 ? 3.234 29.922 8.18 1 98 397 TRP B O 1
ATOM 6497 N N . LEU B 1 398 ? 2.852 29.5 10.312 1 98.31 398 LEU B N 1
ATOM 6498 C CA . LEU B 1 398 ? 3.609 28.25 10.422 1 98.31 398 LEU B CA 1
ATOM 6499 C C . LEU B 1 398 ? 2.812 27.188 11.188 1 98.31 398 LEU B C 1
ATOM 6501 O O . LEU B 1 398 ? 2.068 27.516 12.109 1 98.31 398 LEU B O 1
ATOM 6505 N N . ARG B 1 399 ? 2.926 25.969 10.781 1 98.38 399 ARG B N 1
ATOM 6506 C CA . ARG B 1 399 ? 2.254 24.844 11.445 1 98.38 399 ARG B CA 1
ATOM 6507 C C . ARG B 1 399 ? 3.215 24.094 12.344 1 98.38 399 ARG B C 1
ATOM 6509 O O . ARG B 1 399 ? 4.328 23.75 11.938 1 98.38 399 ARG B O 1
ATOM 6516 N N . PHE B 1 400 ? 2.793 23.812 13.555 1 98.44 400 PHE B N 1
ATOM 6517 C CA . PHE B 1 400 ? 3.551 23.031 14.523 1 98.44 400 PHE B CA 1
ATOM 6518 C C . PHE B 1 400 ? 2.783 21.781 14.93 1 98.44 400 PHE B C 1
ATOM 6520 O O . PHE B 1 400 ? 1.578 21.828 15.18 1 98.44 400 PHE B O 1
ATOM 6527 N N . ALA B 1 401 ? 3.418 20.641 14.969 1 97.56 401 ALA B N 1
ATOM 6528 C CA . ALA B 1 401 ? 2.852 19.391 15.453 1 97.56 401 ALA B CA 1
ATOM 6529 C C . ALA B 1 401 ? 3.141 19.203 16.938 1 97.56 401 ALA B C 1
ATOM 6531 O O . ALA B 1 401 ? 4.297 19.234 17.359 1 97.56 401 ALA B O 1
ATOM 6532 N N . VAL B 1 402 ? 2.148 18.875 17.734 1 97.88 402 VAL B N 1
ATOM 6533 C CA . VAL B 1 402 ? 2.27 18.906 19.188 1 97.88 402 VAL B CA 1
ATOM 6534 C C . VAL B 1 402 ? 2.316 17.469 19.719 1 97.88 402 VAL B C 1
ATOM 6536 O O . VAL B 1 402 ? 2.568 17.25 20.906 1 97.88 402 VAL B O 1
ATOM 6539 N N . CYS B 1 403 ? 2.121 16.438 18.875 1 97.19 403 CYS B N 1
ATOM 6540 C CA . CYS B 1 403 ? 2.076 15.039 19.266 1 97.19 403 CYS B CA 1
ATOM 6541 C C . CYS B 1 403 ? 3.469 14.516 19.594 1 97.19 403 CYS B C 1
ATOM 6543 O O . CYS B 1 403 ? 3.938 13.555 19 1 97.19 403 CYS B O 1
ATOM 6545 N N . LYS B 1 404 ? 4.164 15.219 20.609 1 97.38 404 LYS B N 1
ATOM 6546 C CA . LYS B 1 404 ? 5.5 14.906 21.109 1 97.38 404 LYS B CA 1
ATOM 6547 C C . LYS B 1 404 ? 5.477 14.656 22.609 1 97.38 404 LYS B C 1
ATOM 6549 O O . LYS B 1 404 ? 4.484 14.953 23.281 1 97.38 404 LYS B O 1
ATOM 6554 N N . GLU B 1 405 ? 6.547 14.094 23.109 1 96.62 405 GLU B N 1
ATOM 6555 C CA . GLU B 1 405 ? 6.707 14.016 24.562 1 96.62 405 GLU B CA 1
ATOM 6556 C C . GLU B 1 405 ? 6.789 15.406 25.188 1 96.62 405 GLU B C 1
ATOM 6558 O O . GLU B 1 405 ? 7.266 16.344 24.547 1 96.62 405 GLU B O 1
ATOM 6563 N N . ASP B 1 406 ? 6.391 15.5 26.406 1 97.69 406 ASP B N 1
ATOM 6564 C CA . ASP B 1 406 ? 6.348 16.781 27.094 1 97.69 406 ASP B CA 1
ATOM 6565 C C . ASP B 1 406 ? 7.723 17.438 27.109 1 97.69 406 ASP B C 1
ATOM 6567 O O . ASP B 1 406 ? 7.84 18.656 26.969 1 97.69 406 ASP B O 1
ATOM 6571 N N . GLU B 1 407 ? 8.727 16.641 27.281 1 97.88 407 GLU B N 1
ATOM 6572 C CA . GLU B 1 407 ? 10.078 17.188 27.344 1 97.88 407 GLU B CA 1
ATOM 6573 C C . GLU B 1 407 ? 10.469 17.844 26.031 1 97.88 407 GLU B C 1
ATOM 6575 O O . GLU B 1 407 ? 11.188 18.844 26.016 1 97.88 407 GLU B O 1
ATOM 6580 N N . VAL B 1 408 ? 10 17.281 24.953 1 97.5 408 VAL B N 1
ATOM 6581 C CA . VAL B 1 408 ? 10.266 17.844 23.641 1 97.5 408 VAL B CA 1
ATOM 6582 C C . VAL B 1 408 ? 9.523 19.172 23.469 1 97.5 408 VAL B C 1
ATOM 6584 O O . VAL B 1 408 ? 10.07 20.141 22.938 1 97.5 408 VAL B O 1
ATOM 6587 N N . LEU B 1 409 ? 8.281 19.25 23.953 1 98.31 409 LEU B N 1
ATOM 6588 C CA . LEU B 1 409 ? 7.48 20.469 23.875 1 98.31 409 LEU B CA 1
ATOM 6589 C C . LEU B 1 409 ? 8.117 21.578 24.703 1 98.31 409 LEU B C 1
ATOM 6591 O O . LEU B 1 409 ? 8.18 22.734 24.25 1 98.31 409 LEU B O 1
ATOM 6595 N N . VAL B 1 410 ? 8.609 21.219 25.859 1 98.56 410 VAL B N 1
ATOM 6596 C CA . VAL B 1 410 ? 9.258 22.188 26.719 1 98.56 410 VAL B CA 1
ATOM 6597 C C . VAL B 1 410 ? 10.539 22.703 26.062 1 98.56 410 VAL B C 1
ATOM 6599 O O . VAL B 1 410 ? 10.812 23.906 26.078 1 98.56 410 VAL B O 1
ATOM 6602 N N . SER B 1 411 ? 11.305 21.797 25.469 1 98.25 411 SER B N 1
ATOM 6603 C CA . SER B 1 411 ? 12.516 22.172 24.75 1 98.25 411 SER B CA 1
ATOM 6604 C C . SER B 1 411 ? 12.195 23.109 23.594 1 98.25 411 SER B C 1
ATOM 6606 O O . SER B 1 411 ? 12.914 24.094 23.359 1 98.25 411 SER B O 1
ATOM 6608 N N . ALA B 1 412 ? 11.172 22.812 22.891 1 98.38 412 ALA B N 1
ATOM 6609 C CA . ALA B 1 412 ? 10.75 23.672 21.781 1 98.38 412 ALA B CA 1
ATOM 6610 C C . ALA B 1 412 ? 10.398 25.078 22.281 1 98.38 412 ALA B C 1
ATOM 6612 O O . ALA B 1 412 ? 10.781 26.078 21.672 1 98.38 412 ALA B O 1
ATOM 6613 N N . LYS B 1 413 ? 9.656 25.156 23.375 1 98.62 413 LYS B N 1
ATOM 6614 C CA . LYS B 1 413 ? 9.281 26.438 23.953 1 98.62 413 LYS B CA 1
ATOM 6615 C C . LYS B 1 413 ? 10.523 27.25 24.312 1 98.62 413 LYS B C 1
ATOM 6617 O O . LYS B 1 413 ? 10.602 28.453 24.016 1 98.62 413 LYS B O 1
ATOM 6622 N N . GLU B 1 414 ? 11.445 26.562 24.938 1 98.5 414 GLU B N 1
ATOM 6623 C CA . GLU B 1 414 ? 12.672 27.234 25.344 1 98.5 414 GLU B CA 1
ATOM 6624 C C . GLU B 1 414 ? 13.422 27.797 24.141 1 98.5 414 GLU B C 1
ATOM 6626 O O . GLU B 1 414 ? 13.883 28.938 24.188 1 98.5 414 GLU B O 1
ATOM 6631 N N . ARG B 1 415 ? 13.492 27.031 23.125 1 98.44 415 ARG B N 1
ATOM 6632 C CA . ARG B 1 415 ? 14.188 27.469 21.922 1 98.44 415 ARG B CA 1
ATOM 6633 C C . ARG B 1 415 ? 13.438 28.609 21.25 1 98.44 415 ARG B C 1
ATOM 6635 O O . ARG B 1 415 ? 14.047 29.594 20.797 1 98.44 415 ARG B O 1
ATOM 6642 N N . LEU B 1 416 ? 12.148 28.516 21.203 1 98.5 416 LEU B N 1
ATOM 6643 C CA . LEU B 1 416 ? 11.312 29.5 20.516 1 98.5 416 LEU B CA 1
ATOM 6644 C C . LEU B 1 416 ? 11.383 30.859 21.219 1 98.5 416 LEU B C 1
ATOM 6646 O O . LEU B 1 416 ? 11.117 31.891 20.609 1 98.5 416 LEU B O 1
ATOM 6650 N N . ARG B 1 417 ? 11.688 30.875 22.516 1 98.19 417 ARG B N 1
ATOM 6651 C CA . ARG B 1 417 ? 11.844 32.125 23.25 1 98.19 417 ARG B CA 1
ATOM 6652 C C . ARG B 1 417 ? 12.906 33.031 22.578 1 98.19 417 ARG B C 1
ATOM 6654 O O . ARG B 1 417 ? 12.828 34.25 22.656 1 98.19 417 ARG B O 1
ATOM 6661 N N . GLY B 1 418 ? 13.82 32.344 21.875 1 97.12 418 GLY B N 1
ATOM 6662 C CA . GLY B 1 418 ? 14.859 33.094 21.172 1 97.12 418 GLY B CA 1
ATOM 6663 C C . GLY B 1 418 ? 14.328 33.938 20.031 1 97.12 418 GLY B C 1
ATOM 6664 O O . GLY B 1 418 ? 15.031 34.812 19.531 1 97.12 418 GLY B O 1
ATOM 6665 N N . LEU B 1 419 ? 13.078 33.781 19.672 1 97.25 419 LEU B N 1
ATOM 6666 C CA . LEU B 1 419 ? 12.469 34.562 18.594 1 97.25 419 LEU B CA 1
ATOM 6667 C C . LEU B 1 419 ? 12.125 35.969 19.062 1 97.25 419 LEU B C 1
ATOM 6669 O O . LEU B 1 419 ? 11.852 36.844 18.25 1 97.25 419 LEU B O 1
ATOM 6673 N N . LYS B 1 420 ? 12.094 36.156 20.328 1 97.25 420 LYS B N 1
ATOM 6674 C CA . LYS B 1 420 ? 11.648 37.406 20.906 1 97.25 420 LYS B CA 1
ATOM 6675 C C . LYS B 1 420 ? 12.383 38.594 20.266 1 97.25 420 LYS B C 1
ATOM 6677 O O . LYS B 1 420 ? 11.773 39.625 20 1 97.25 420 LYS B O 1
ATOM 6682 N N . LYS B 1 421 ? 13.641 38.438 20.016 1 96.25 421 LYS B N 1
ATOM 6683 C CA . LYS B 1 421 ? 14.461 39.562 19.531 1 96.25 421 LYS B CA 1
ATOM 6684 C C . LYS B 1 421 ? 14.117 39.875 18.078 1 96.25 421 LYS B C 1
ATOM 6686 O O . LYS B 1 421 ? 14.539 40.938 17.562 1 96.25 421 LYS B O 1
ATOM 6691 N N . TYR B 1 422 ? 13.32 39.031 17.422 1 97.5 422 TYR B N 1
ATOM 6692 C CA . TYR B 1 422 ? 12.961 39.281 16.031 1 97.5 422 TYR B CA 1
ATOM 6693 C C . TYR B 1 422 ? 11.5 39.688 15.922 1 97.5 422 TYR B C 1
ATOM 6695 O O . TYR B 1 422 ? 10.977 39.844 14.82 1 97.5 422 TYR B O 1
ATOM 6703 N N . ILE B 1 423 ? 10.781 39.844 17.016 1 96.94 423 ILE B N 1
ATOM 6704 C CA . ILE B 1 423 ? 9.359 40.156 17 1 96.94 423 ILE B CA 1
ATOM 6705 C C . ILE B 1 423 ? 9.172 41.656 17.156 1 96.94 423 ILE B C 1
ATOM 6707 O O . ILE B 1 423 ? 9.719 42.281 18.094 1 96.94 423 ILE B O 1
ATOM 6711 N N . GLU B 1 424 ? 8.578 42.188 16.25 1 89.94 424 GLU B N 1
ATOM 6712 C CA . GLU B 1 424 ? 8.266 43.625 16.312 1 89.94 424 GLU B CA 1
ATOM 6713 C C . GLU B 1 424 ? 6.789 43.844 16.641 1 89.94 424 GLU B C 1
ATOM 6715 O O . GLU B 1 424 ? 5.93 43.062 16.234 1 89.94 424 GLU B O 1
ATOM 6720 N N . ALA B 1 425 ? 6.574 44.969 17.438 1 75 425 ALA B N 1
ATOM 6721 C CA . ALA B 1 425 ? 5.234 45.312 17.906 1 75 425 ALA B CA 1
ATOM 6722 C C . ALA B 1 425 ? 4.352 45.75 16.734 1 75 425 ALA B C 1
ATOM 6724 O O . ALA B 1 425 ? 4.832 46.375 15.781 1 75 425 ALA B O 1
#

Radius of gyration: 27.96 Å; Cα contacts (8 Å, |Δi|>4): 1892; chains: 2; bounding box: 59×90×64 Å

Secondary structure (DSSP, 8-state):
-----TTPPPHHHH--PPPHHHHHHHHHHH-SSPSPEE-SS-S-SSPPPHHHHHHHHHHTTSHHHHSPPPTT--HHHHHHHHHHHHHHHTS---TTTSEEEESHHHHHHHHHHHHH--TT-EEEEEES--THHHHHHHTTTPEEEEEEEE--TTTTTS-EEGGG-EE-HHHHHHH--TTEEEEEEESS-TTT-----HHHHHHHHHHHHHHT-EEEEE-TTTT-BSS----GGGS-HHHHTTEEEEEEHHHHTT-GGG--EEEE--HHHHHHHHHHHHHHTSS--SHHHHHHHHHHHHHTTTTHHHHHHHHHHHHHHHHHHHHHHHT--EEE-SBSSEEEEE-TTB-PPTT----HHHHTS-HHHHHHHHHHHHH-EE-B-GGGGS-GGGGGGTTTEEEEE--S-HHHHHHHHHHHGGGGGGB--/-----TTPPPHHHH--PPPHHHHHHHHHHH-SSPSPEE-SS-S-SSPPPHHHHHHHHHHTTSHHHHSPPPTT--HHHHHHHHHHHHHHHTS---TTTSEEEESHHHHHHHHHHHHH--TT-EEEEEES--THHHHHHHTTTPEEEEEEEE--TTTTTS-EEGGG-EE-HHHHHHH--TTEEEEEEESS-TTT-----HHHHHHHHHHHHHHT-EEEEE-TTTT-BSS----GGGS-HHHHTTEEEEEEHHHHTT-GGG--EEEE--HHHHHHHHHHHHHHTSS--SHHHHHHHHHHHHHTTTTHHHHHHHHHHHHHHHHHHHHHHHT--EEE-SBSSEEEEE-TTB-PPTT----HHHHTS-HHHHHHHHHHHHH-EE-B-GGGGS-GGGGGGTTTEEEEE--S-HHHHHHHHHHHGGGGGGB--

Organism: Botryotinia fuckeliana (strain T4) (NCBI:txid999810)

Nearest PDB structures (foldseek):
  3b46-assembly1_A  TM=9.849E-01  e=1.888E-55  Saccharomyces cerevisiae
  3b46-assembly1_B  TM=9.847E-01  e=2.356E-55  Saccharomyces cerevisiae
  3fvu-assembly1_B  TM=9.339E-01  e=1.240E-40  Homo sapiens
  5veq-assembly1_A  TM=9.238E-01  e=4.425E-40  Mus musculus
  5veq-assembly1_B  TM=9.320E-01  e=2.745E-39  Mus musculus

Solvent-accessible surface area (backbone atoms only — not comparable to full-atom values): 41926 Å² total; per-residue (Å²): 130,86,82,68,62,64,75,50,59,14,75,93,40,58,72,80,72,88,46,69,67,57,51,51,51,51,36,54,69,68,25,84,39,72,79,62,42,74,22,40,63,87,58,50,64,48,65,41,56,66,73,33,50,52,37,30,47,56,26,63,74,37,41,70,27,32,16,63,33,50,44,48,36,48,66,64,29,35,43,27,50,24,64,66,43,14,76,76,53,77,45,86,52,49,33,84,51,24,38,31,40,25,44,13,40,66,24,34,52,32,14,44,32,49,14,45,37,35,74,73,27,24,33,36,37,47,29,58,35,57,68,65,57,57,56,30,38,41,69,44,38,28,40,79,36,83,36,62,52,38,72,41,91,54,32,76,77,31,70,34,54,17,59,52,44,37,77,52,62,68,58,49,57,69,63,58,53,98,45,36,35,32,37,51,42,58,37,31,20,58,61,51,3,20,43,61,48,62,69,58,50,50,56,53,37,50,54,25,57,75,61,47,28,36,33,41,36,39,26,43,32,69,73,30,55,77,49,88,80,65,60,70,52,57,74,39,72,71,34,21,72,35,25,38,37,32,30,27,48,18,67,70,47,41,23,48,5,56,29,41,13,28,40,38,27,42,48,92,54,35,56,28,26,37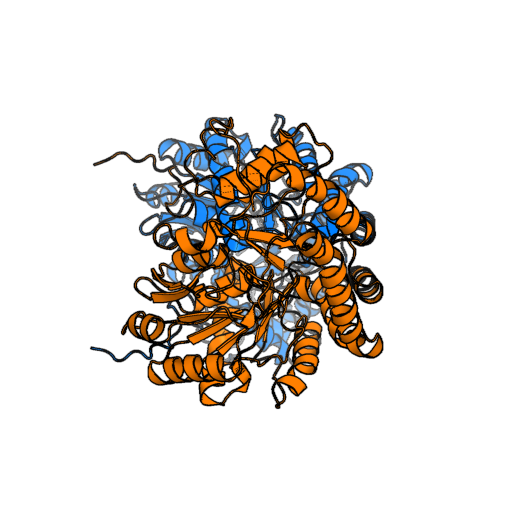,46,29,35,34,63,50,43,39,40,31,43,20,24,58,40,52,9,49,18,49,37,55,68,43,27,69,85,66,47,38,59,62,48,51,36,53,51,50,51,49,43,46,56,60,47,53,47,46,34,63,74,65,70,37,16,30,30,46,48,28,12,56,52,34,34,31,34,32,44,71,45,51,54,77,63,85,85,61,89,58,54,79,87,39,63,80,45,59,56,16,47,44,48,28,45,47,36,15,47,74,41,14,37,36,40,34,35,46,34,76,24,36,54,83,88,52,21,78,78,28,27,42,27,37,32,36,31,50,53,52,47,65,69,56,44,52,51,44,42,59,32,53,57,65,47,54,88,36,50,52,135,131,84,81,67,62,65,76,50,58,16,75,93,41,57,71,80,73,88,47,70,68,57,52,52,51,50,36,53,70,68,26,85,38,74,78,63,41,75,22,39,62,87,58,50,66,45,63,43,55,66,73,33,50,52,36,31,48,57,26,62,74,37,41,71,27,34,16,64,32,50,47,48,37,48,65,64,30,34,44,27,49,24,62,64,44,15,75,76,55,77,45,84,52,50,34,83,51,23,37,32,38,26,44,14,40,66,23,34,51,33,13,44,32,48,14,44,37,33,73,72,27,24,33,37,37,46,28,58,37,57,67,65,55,56,57,32,40,40,69,42,38,28,41,78,35,82,35,62,52,39,72,41,91,53,32,77,76,32,70,35,54,17,58,52,44,36,76,53,63,68,57,50,57,69,63,58,52,97,47,36,34,35,36,51,42,58,35,30,18,58,61,52,2,20,41,62,48,62,67,58,48,50,55,52,36,51,53,25,58,76,62,46,27,34,34,40,36,38,26,42,31,69,72,30,55,78,51,87,80,64,61,71,53,57,75,40,73,70,36,20,70,33,25,37,36,32,30,27,47,16,67,69,47,40,24,50,4,56,29,41,14,29,39,38,28,41,49,93,56,35,55,28,25,39,46,28,35,33,63,49,43,38,41,32,41,21,24,58,39,53,9,49,17,49,38,55,70,41,28,68,84,64,47,39,60,62,47,50,36,52,51,50,51,48,42,46,55,58,48,53,47,44,34,61,74,65,69,38,16,29,31,47,47,27,11,58,53,34,36,30,33,32,44,71,46,49,54,77,63,86,86,61,88,60,55,78,87,38,62,81,45,58,57,14,48,44,48,29,45,46,36,15,47,72,40,14,38,36,40,36,34,46,35,75,23,37,54,81,90,51,21,78,79,29,27,44,27,37,32,36,32,50,53,50,47,67,68,55,42,51,51,44,40,61,31,54,58,63,47,53,87,35,49,52,135

InterPro domains:
  IPR004839 Aminotransferase, class I/classII, large domain [PF00155] (36-408)
  IPR015421 Pyridoxal phosphate-dependent transferase, major domain [G3DSA:3.40.640.10] (54-307)
  IPR015422 Pyridoxal phosphate-dependent transferase, small domain [G3DSA:3.90.1150.10] (19-423)
  IPR015424 Pyridoxal phosphate-dependent transferase [SSF53383] (12-419)
  IPR051326 Kynurenine--oxoglutarate transaminase [PTHR43807] (8-421)

pLDDT: mean 96.24, std 7.11, range [26.36, 98.94]